Protein AF-0000000079880861 (afdb_homodimer)

Secondary structure (DSSP, 8-state):
----------------EEEEEEEEPPPEETTSTTTTS-HHHHHHHHHHHHHHHHT--GGG--EEEEE-SS--GGGTTHHHHHHHHTT--TTS-EEEEEBTBTHHHHHHHHHHHHHHTTS-SEEEEEEEE-STT---B--HHHHHHHHHHHHHHHT-HHHHHHTTTT--GGGGS-BPPPSS-TTT---HHHHHHHHHHHTT--HHHHHHHHHHHHHHHHHHHHTTTTTTTBPPBTTB---TT--TT--HHHHTTPPPSSSTTT----STTBPPPEEEEEEEEEEEHHHHHHTT---SEEEEEEEEEE--TTTTTT-HHHHHHHHHHHHTT--GGG-SEEEE--SBHHHHHHHHHHHH-HHHHHHHHS-SS---PPPGGGBSTT--HHHH---TTTHHHHHHHHHHHHHHHH--SEEEEEEEEGGGEEEEEEEEE---/----------------EEEEEEEEPPPEETTSTTTTS-HHHHHHHHHHHHHHHHT--GGG--EEEEE-SS--GGGTTHHHHHHHHTT--TTS-EEEEEBTBTHHHHHHHHHHHHHHTTS-SEEEEEEEE-STT---B--HHHHHHHHHHHHHHHT-HHHHHHTTTT--GGGGS-BPPPSS-TTT---HHHHHHHHHHHTT--HHHHHHHHHHHHHHHHHHHHTTTTTTTBPPBTTB---TT--TT--HHHHTTPPPSSSTTT----STTBPPPEEEEEEEEEEEHHHHHHTT---SEEEEEEEEEE--TTTTTT-HHHHHHHHHHHHTT--GGG-SEEEE--SBHHHHHHHHHHHH-HHHHHHHHS-SS---PPPGGGBSTT--HHHH---TTTHHHHHHHHHHHHHHHH--SEEEEEEEEGGGEEEEEEEEE---

pLDDT: mean 93.25, std 12.15, range [24.19, 98.94]

Structure (mmCIF, N/CA/C/O backbone):
data_AF-0000000079880861-model_v1
#
loop_
_entity.id
_entity.type
_entity.pdbx_description
1 polymer 'acetyl-CoA C-acyltransferase'
#
loop_
_atom_site.group_PDB
_atom_site.id
_atom_site.type_symbol
_atom_site.label_atom_id
_atom_site.label_alt_id
_atom_site.label_comp_id
_atom_site.label_asym_id
_atom_site.label_entity_id
_atom_site.label_seq_id
_atom_site.pdbx_PDB_ins_code
_atom_site.Cartn_x
_atom_site.Cartn_y
_atom_site.Cartn_z
_atom_site.occupancy
_atom_site.B_iso_or_equiv
_atom_site.auth_seq_id
_atom_site.auth_comp_id
_atom_site.auth_asym_id
_atom_site.auth_atom_id
_atom_site.pdbx_PDB_model_num
ATOM 1 N N . MET A 1 1 ? 62.625 2.168 9.656 1 24.59 1 MET A N 1
ATOM 2 C CA . MET A 1 1 ? 62 2.094 8.352 1 24.59 1 MET A CA 1
ATOM 3 C C . MET A 1 1 ? 60.562 1.593 8.477 1 24.59 1 MET A C 1
ATOM 5 O O . MET A 1 1 ? 60.344 0.403 8.703 1 24.59 1 MET A O 1
ATOM 9 N N . GLY A 1 2 ? 59.625 2.256 9.133 1 28.27 2 GLY A N 1
ATOM 10 C CA . GLY A 1 2 ? 58.375 1.829 9.688 1 28.27 2 GLY A CA 1
ATOM 11 C C . GLY A 1 2 ? 57.312 1.55 8.625 1 28.27 2 GLY A C 1
ATOM 12 O O . GLY A 1 2 ? 57.156 2.332 7.688 1 28.27 2 GLY A O 1
ATOM 13 N N . ALA A 1 3 ? 56.969 0.186 8.391 1 32.94 3 ALA A N 1
ATOM 14 C CA . ALA A 1 3 ? 56.031 -0.427 7.449 1 32.94 3 ALA A CA 1
ATOM 15 C C . ALA A 1 3 ? 54.688 0.295 7.465 1 32.94 3 ALA A C 1
ATOM 17 O O . ALA A 1 3 ? 54.062 0.446 8.523 1 32.94 3 ALA A O 1
ATOM 18 N N . ARG A 1 4 ? 54.5 1.265 6.559 1 29.28 4 ARG A N 1
ATOM 19 C CA . ARG A 1 4 ? 53.312 2.059 6.273 1 29.28 4 ARG A CA 1
ATOM 20 C C . ARG A 1 4 ? 52.094 1.167 6.09 1 29.28 4 ARG A C 1
ATOM 22 O O . ARG A 1 4 ? 52.062 0.335 5.18 1 29.28 4 ARG A O 1
ATOM 29 N N . SER A 1 5 ? 51.406 0.645 7.184 1 29.56 5 SER A N 1
ATOM 30 C CA . SER A 1 5 ? 50.188 -0.16 7.133 1 29.56 5 SER A CA 1
ATOM 31 C C . SER A 1 5 ? 49.125 0.501 6.266 1 29.56 5 SER A C 1
ATOM 33 O O . SER A 1 5 ? 48.719 1.627 6.539 1 29.56 5 SER A O 1
ATOM 35 N N . SER A 1 6 ? 49.281 0.348 4.93 1 29.08 6 SER A N 1
ATOM 36 C CA . SER A 1 6 ? 48.312 0.845 3.961 1 29.08 6 SER A CA 1
ATOM 37 C C . SER A 1 6 ? 46.875 0.417 4.328 1 29.08 6 SER A C 1
ATOM 39 O O . SER A 1 6 ? 46.625 -0.772 4.504 1 29.08 6 SER A O 1
ATOM 41 N N . ARG A 1 7 ? 46.156 1.151 5.098 1 29.59 7 ARG A N 1
ATOM 42 C CA . ARG A 1 7 ? 44.75 0.96 5.344 1 29.59 7 ARG A CA 1
ATOM 43 C C . ARG A 1 7 ? 44 0.712 4.039 1 29.59 7 ARG A C 1
ATOM 45 O O . ARG A 1 7 ? 43.938 1.581 3.166 1 29.59 7 ARG A O 1
ATOM 52 N N . ALA A 1 8 ? 44.031 -0.573 3.6 1 26.67 8 ALA A N 1
ATOM 53 C CA . ALA A 1 8 ? 43.25 -1.045 2.463 1 26.67 8 ALA A CA 1
ATOM 54 C C . ALA A 1 8 ? 41.844 -0.431 2.471 1 26.67 8 ALA A C 1
ATOM 56 O O . ALA A 1 8 ? 41.156 -0.472 3.488 1 26.67 8 ALA A O 1
ATOM 57 N N . LEU A 1 9 ? 41.562 0.526 1.758 1 27.88 9 LEU A N 1
ATOM 58 C CA . LEU A 1 9 ? 40.25 1.099 1.4 1 27.88 9 LEU A CA 1
ATOM 59 C C . LEU A 1 9 ? 39.219 0.007 1.236 1 27.88 9 LEU A C 1
ATOM 61 O O . LEU A 1 9 ? 39.312 -0.818 0.324 1 27.88 9 LEU A O 1
ATOM 65 N N . SER A 1 10 ? 38.688 -0.607 2.283 1 30.38 10 SER A N 1
ATOM 66 C CA . SER A 1 10 ? 37.656 -1.646 2.244 1 30.38 10 SER A CA 1
ATOM 67 C C . SER A 1 10 ? 36.562 -1.315 1.224 1 30.38 10 SER A C 1
ATOM 69 O O . SER A 1 10 ? 35.969 -0.248 1.287 1 30.38 10 SER A O 1
ATOM 71 N N . THR A 1 11 ? 36.688 -1.454 0.001 1 36.12 11 THR A N 1
ATOM 72 C CA . THR A 1 11 ? 35.656 -1.383 -1.014 1 36.12 11 THR A CA 1
ATOM 73 C C . THR A 1 11 ? 34.344 -1.933 -0.473 1 36.12 11 THR A C 1
ATOM 75 O O . THR A 1 11 ? 34.25 -3.115 -0.136 1 36.12 11 THR A O 1
ATOM 78 N N . ALA A 1 12 ? 33.656 -1.233 0.373 1 40.25 12 ALA A N 1
ATOM 79 C CA . ALA A 1 12 ? 32.375 -1.597 0.988 1 40.25 12 ALA A CA 1
ATOM 80 C C . ALA A 1 12 ? 31.562 -2.508 0.071 1 40.25 12 ALA A C 1
ATOM 82 O O . ALA A 1 12 ? 31.234 -2.131 -1.058 1 40.25 12 ALA A O 1
ATOM 83 N N . ALA A 1 13 ? 31.641 -3.877 0.119 1 49.25 13 ALA A N 1
ATOM 84 C CA . ALA A 1 13 ? 30.891 -4.902 -0.593 1 49.25 13 ALA A CA 1
ATOM 85 C C . ALA A 1 13 ? 29.438 -4.488 -0.774 1 49.25 13 ALA A C 1
ATOM 87 O O . ALA A 1 13 ? 28.844 -3.885 0.122 1 49.25 13 ALA A O 1
ATOM 88 N N . ALA A 1 14 ? 28.812 -4.5 -2.037 1 68.62 14 ALA A N 1
ATOM 89 C CA . ALA A 1 14 ? 27.453 -4.105 -2.426 1 68.62 14 ALA A CA 1
ATOM 90 C C . ALA A 1 14 ? 26.422 -4.758 -1.522 1 68.62 14 ALA A C 1
ATOM 92 O O . ALA A 1 14 ? 26.469 -5.961 -1.262 1 68.62 14 ALA A O 1
ATOM 93 N N . LYS A 1 15 ? 25.562 -3.945 -0.758 1 88.38 15 LYS A N 1
ATOM 94 C CA . LYS A 1 15 ? 24.484 -4.398 0.121 1 88.38 15 LYS A CA 1
ATOM 95 C C . LYS A 1 15 ? 23.547 -5.355 -0.608 1 88.38 15 LYS A C 1
ATOM 97 O O . LYS A 1 15 ? 23.203 -5.133 -1.773 1 88.38 15 LYS A O 1
ATOM 102 N N . ARG A 1 16 ? 23.344 -6.613 0.017 1 96.75 16 ARG A N 1
ATOM 103 C CA . ARG A 1 16 ? 22.422 -7.602 -0.525 1 96.75 16 ARG A CA 1
ATOM 104 C C . ARG A 1 16 ? 21.266 -7.855 0.436 1 96.75 16 ARG A C 1
ATOM 106 O O . ARG A 1 16 ? 21.453 -7.863 1.654 1 96.75 16 ARG A O 1
ATOM 113 N N . ALA A 1 17 ? 20.094 -7.996 -0.118 1 98.69 17 ALA A N 1
ATOM 114 C CA . ALA A 1 17 ? 18.938 -8.461 0.641 1 98.69 17 ALA A CA 1
ATOM 115 C C . ALA A 1 17 ? 18.766 -9.969 0.516 1 98.69 17 ALA A C 1
ATOM 117 O O . ALA A 1 17 ? 18.812 -10.516 -0.588 1 98.69 17 ALA A O 1
ATOM 118 N N . VAL A 1 18 ? 18.609 -10.672 1.623 1 98.88 18 VAL A N 1
ATOM 119 C CA . VAL A 1 18 ? 18.531 -12.125 1.615 1 98.88 18 VAL A CA 1
ATOM 120 C C . VAL A 1 18 ? 17.234 -12.586 2.26 1 98.88 18 VAL A C 1
ATOM 122 O O . VAL A 1 18 ? 16.672 -11.883 3.102 1 98.88 18 VAL A O 1
ATOM 125 N N . VAL A 1 19 ? 16.766 -13.695 1.8 1 98.94 19 VAL A N 1
ATOM 126 C CA . VAL A 1 19 ? 15.633 -14.375 2.42 1 98.94 19 VAL A CA 1
ATOM 127 C C . VAL A 1 19 ? 16.125 -15.297 3.527 1 98.94 19 VAL A C 1
ATOM 129 O O . VAL A 1 19 ? 16.891 -16.234 3.268 1 98.94 19 VAL A O 1
ATOM 132 N N . VAL A 1 20 ? 15.695 -15.008 4.691 1 98.81 20 VAL A N 1
ATOM 133 C CA . VAL A 1 20 ? 16.094 -15.836 5.824 1 98.81 20 VAL A CA 1
ATOM 134 C C . VAL A 1 20 ? 15.18 -17.047 5.93 1 98.81 20 VAL A C 1
ATOM 136 O O . VAL A 1 20 ? 15.641 -18.188 6.082 1 98.81 20 VAL A O 1
ATOM 139 N N . ASP A 1 21 ? 13.891 -16.781 5.891 1 98.81 21 ASP A N 1
ATOM 140 C CA . ASP A 1 21 ? 12.898 -17.844 5.949 1 98.81 21 ASP A CA 1
ATOM 141 C C . ASP A 1 21 ? 11.508 -17.344 5.578 1 98.81 21 ASP A C 1
ATOM 143 O O . ASP A 1 21 ? 11.328 -16.141 5.344 1 98.81 21 ASP A O 1
ATOM 147 N N . GLY A 1 22 ? 10.562 -18.281 5.418 1 98.81 22 GLY A N 1
ATOM 148 C CA . GLY A 1 22 ? 9.18 -17.938 5.105 1 98.81 22 GLY A CA 1
ATOM 149 C C . GLY A 1 22 ? 8.195 -19.047 5.477 1 98.81 22 GLY A C 1
ATOM 150 O O . GLY A 1 22 ? 8.578 -20.203 5.598 1 98.81 22 GLY A O 1
ATOM 151 N N . VAL A 1 23 ? 6.941 -18.609 5.66 1 98.88 23 VAL A N 1
ATOM 152 C CA . VAL A 1 23 ? 5.883 -19.547 5.992 1 98.88 23 VAL A CA 1
ATOM 153 C C . VAL A 1 23 ? 4.582 -19.125 5.312 1 98.88 23 VAL A C 1
ATOM 155 O O . VAL A 1 23 ? 4.484 -18.031 4.773 1 98.88 23 VAL A O 1
ATOM 158 N N . ARG A 1 24 ? 3.646 -20.031 5.363 1 98.88 24 ARG A N 1
ATOM 159 C CA . ARG A 1 24 ? 2.268 -19.703 5.008 1 98.88 24 ARG A CA 1
ATOM 160 C C . ARG A 1 24 ? 1.283 -20.578 5.777 1 98.88 24 ARG A C 1
ATOM 162 O O . ARG A 1 24 ? 1.645 -21.641 6.266 1 98.88 24 ARG A O 1
ATOM 169 N N . LEU A 1 25 ? 0.101 -20.078 5.961 1 98.88 25 LEU A N 1
ATOM 170 C CA . LEU A 1 25 ? -1.016 -20.938 6.34 1 98.88 25 LEU A CA 1
ATOM 171 C C . LEU A 1 25 ? -1.421 -21.844 5.184 1 98.88 25 LEU A C 1
ATOM 173 O O . LEU A 1 25 ? -1.164 -21.531 4.02 1 98.88 25 LEU A O 1
ATOM 177 N N . PRO A 1 26 ? -2.027 -23.031 5.551 1 98.69 26 PRO A N 1
ATOM 178 C CA . PRO A 1 26 ? -2.557 -23.797 4.422 1 98.69 26 PRO A CA 1
ATOM 179 C C . PRO A 1 26 ? -3.564 -23.016 3.592 1 98.69 26 PRO A C 1
ATOM 181 O O . PRO A 1 26 ? -4.504 -22.438 4.145 1 98.69 26 PRO A O 1
ATOM 184 N N . PHE A 1 27 ? -3.24 -22.922 2.328 1 98.75 27 PHE A N 1
ATOM 185 C CA . PHE A 1 27 ? -4.238 -22.281 1.478 1 98.75 27 PHE A CA 1
ATOM 186 C C . PHE A 1 27 ? -5.492 -23.141 1.375 1 98.75 27 PHE A C 1
ATOM 188 O O . PHE A 1 27 ? -5.402 -24.375 1.314 1 98.75 27 PHE A O 1
ATOM 195 N N . ALA A 1 28 ? -6.645 -22.5 1.394 1 98.5 28 ALA A N 1
ATOM 196 C CA . ALA A 1 28 ? -7.895 -23.25 1.43 1 98.5 28 ALA A CA 1
ATOM 197 C C . ALA A 1 28 ? -8.961 -22.578 0.568 1 98.5 28 ALA A C 1
ATOM 199 O O . ALA A 1 28 ? -8.984 -21.359 0.438 1 98.5 28 ALA A O 1
ATOM 200 N N . LYS A 1 29 ? -9.852 -23.438 0.052 1 97.5 29 LYS A N 1
ATOM 201 C CA . LYS A 1 29 ? -11.008 -22.922 -0.678 1 97.5 29 LYS A CA 1
ATOM 202 C C . LYS A 1 29 ? -11.836 -21.984 0.194 1 97.5 29 LYS A C 1
ATOM 204 O O . LYS A 1 29 ? -12 -22.219 1.393 1 97.5 29 LYS A O 1
ATOM 209 N N . SER A 1 30 ? -12.352 -20.938 -0.434 1 95.75 30 SER A N 1
ATOM 210 C CA . SER A 1 30 ? -13.203 -20 0.285 1 95.75 30 SER A CA 1
ATOM 211 C C . SER A 1 30 ? -14.391 -20.688 0.931 1 95.75 30 SER A C 1
ATOM 213 O O . SER A 1 30 ? -14.961 -21.625 0.352 1 95.75 30 SER A O 1
ATOM 215 N N . GLY A 1 31 ? -14.758 -20.234 2.123 1 93.75 31 GLY A N 1
ATOM 216 C CA . GLY A 1 31 ? -15.945 -20.734 2.807 1 93.75 31 GLY A CA 1
ATOM 217 C C . GLY A 1 31 ? -15.711 -22.047 3.533 1 93.75 31 GLY A C 1
ATOM 218 O O . GLY A 1 31 ? -16.656 -22.688 3.986 1 93.75 31 GLY A O 1
ATOM 219 N N . THR A 1 32 ? -14.477 -22.5 3.664 1 95.19 32 THR A N 1
ATOM 220 C CA . THR A 1 32 ? -14.203 -23.781 4.305 1 95.19 32 THR A CA 1
ATOM 221 C C . THR A 1 32 ? -13.445 -23.578 5.613 1 95.19 32 THR A C 1
ATOM 223 O O . THR A 1 32 ? -14.031 -23.156 6.613 1 95.19 32 THR A O 1
ATOM 226 N N . VAL A 1 33 ? -12.125 -23.641 5.574 1 95.69 33 VAL A N 1
ATOM 227 C CA . VAL A 1 33 ? -11.297 -23.719 6.77 1 95.69 33 VAL A CA 1
ATOM 228 C C . VAL A 1 33 ? -11.289 -22.375 7.492 1 95.69 33 VAL A C 1
ATOM 230 O O . VAL A 1 33 ? -11.258 -22.328 8.727 1 95.69 33 VAL A O 1
ATOM 233 N N . TYR A 1 34 ? -11.375 -21.281 6.773 1 96.5 34 TYR A N 1
ATOM 234 C CA . TYR A 1 34 ? -11.195 -19.953 7.34 1 96.5 34 TYR A CA 1
ATOM 235 C C . TYR A 1 34 ? -12.508 -19.172 7.359 1 96.5 34 TYR A C 1
ATOM 237 O O . TYR A 1 34 ? -12.516 -17.938 7.445 1 96.5 34 TYR A O 1
ATOM 245 N N . LYS A 1 35 ? -13.633 -19.828 7.285 1 92.38 35 LYS A N 1
ATOM 246 C CA . LYS A 1 35 ? -14.945 -19.203 7.137 1 92.38 35 LYS A CA 1
ATOM 247 C C . LYS A 1 35 ? -15.289 -18.359 8.352 1 92.38 35 LYS A C 1
ATOM 249 O O . LYS A 1 35 ? -16.078 -17.422 8.258 1 92.38 35 LYS A O 1
ATOM 254 N N . ASP A 1 36 ? -14.625 -18.609 9.516 1 91.44 36 ASP A N 1
ATOM 255 C CA . ASP A 1 36 ? -15.023 -17.953 10.766 1 91.44 36 ASP A CA 1
ATOM 256 C C . ASP A 1 36 ? -14.023 -16.875 11.164 1 91.44 36 ASP A C 1
ATOM 258 O O . ASP A 1 36 ? -14.125 -16.297 12.25 1 91.44 36 ASP A O 1
ATOM 262 N N . VAL A 1 37 ? -13.055 -16.641 10.391 1 93.75 37 VAL A N 1
ATOM 263 C CA . VAL A 1 37 ? -12.047 -15.641 10.742 1 93.75 37 VAL A CA 1
ATOM 264 C C . VAL A 1 37 ? -11.969 -14.578 9.641 1 93.75 37 VAL A C 1
ATOM 266 O O . VAL A 1 37 ? -12.562 -14.734 8.57 1 93.75 37 VAL A O 1
ATOM 269 N N . ILE A 1 38 ? -11.297 -13.477 9.961 1 93.56 38 ILE A N 1
ATOM 270 C CA . ILE A 1 38 ? -11.125 -12.391 9 1 93.56 38 ILE A CA 1
ATOM 271 C C . ILE A 1 38 ? -9.664 -12.32 8.57 1 93.56 38 ILE A C 1
ATOM 273 O O . ILE A 1 38 ? -8.812 -13.023 9.109 1 93.56 38 ILE A O 1
ATOM 277 N N . ALA A 1 39 ? -9.367 -11.547 7.586 1 96.88 39 ALA A N 1
ATOM 278 C CA . ALA A 1 39 ? -8.023 -11.438 7.02 1 96.88 39 ALA A CA 1
ATOM 279 C C . ALA A 1 39 ? -7.004 -11.078 8.094 1 96.88 39 ALA A C 1
ATOM 281 O O . ALA A 1 39 ? -5.879 -11.586 8.086 1 96.88 39 ALA A O 1
ATOM 282 N N . TYR A 1 40 ? -7.379 -10.227 9.086 1 96.81 40 TYR A N 1
ATOM 283 C CA . TYR A 1 40 ? -6.504 -9.82 10.18 1 96.81 40 TYR A CA 1
ATOM 284 C C . TYR A 1 40 ? -5.988 -11.039 10.945 1 96.81 40 TYR A C 1
ATOM 286 O O . TYR A 1 40 ? -4.793 -11.133 11.234 1 96.81 40 TYR A O 1
ATOM 294 N N . ASP A 1 41 ? -6.824 -11.945 11.227 1 97.75 41 ASP A N 1
ATOM 295 C CA . ASP A 1 41 ? -6.469 -13.125 12.008 1 97.75 41 ASP A CA 1
ATOM 296 C C . ASP A 1 41 ? -5.441 -13.984 11.273 1 97.75 41 ASP A C 1
ATOM 298 O O . ASP A 1 41 ? -4.473 -14.453 11.875 1 97.75 41 ASP A O 1
ATOM 302 N N . MET A 1 42 ? -5.688 -14.164 10.031 1 98.56 42 MET A N 1
ATOM 303 C CA . MET A 1 42 ? -4.793 -15.008 9.234 1 98.56 42 MET A CA 1
ATOM 304 C C . MET A 1 42 ? -3.42 -14.352 9.094 1 98.56 42 MET A C 1
ATOM 306 O O . MET A 1 42 ? -2.395 -15.023 9.203 1 98.56 42 MET A O 1
ATOM 310 N N . MET A 1 43 ? -3.416 -13.008 8.82 1 98.75 43 MET A N 1
ATOM 311 C CA . MET A 1 43 ? -2.143 -12.305 8.672 1 98.75 43 MET A CA 1
ATOM 312 C C . MET A 1 43 ? -1.351 -12.336 9.977 1 98.75 43 MET A C 1
ATOM 314 O O . MET A 1 43 ? -0.134 -12.531 9.961 1 98.75 43 MET A O 1
ATOM 318 N N . ARG A 1 44 ? -2.037 -12.109 11.102 1 98.69 44 ARG A N 1
ATOM 319 C CA . ARG A 1 44 ? -1.437 -12.195 12.43 1 98.69 44 ARG A CA 1
ATOM 320 C C . ARG A 1 44 ? -0.792 -13.555 12.656 1 98.69 44 ARG A C 1
ATOM 322 O O . ARG A 1 44 ? 0.347 -13.641 13.117 1 98.69 44 ARG A O 1
ATOM 329 N N . ASP A 1 45 ? -1.504 -14.602 12.305 1 98.75 45 ASP A N 1
ATOM 330 C CA . ASP A 1 45 ? -1.029 -15.961 12.555 1 98.75 45 ASP A CA 1
ATOM 331 C C . ASP A 1 45 ? 0.192 -16.281 11.695 1 98.75 45 ASP A C 1
ATOM 333 O O . ASP A 1 45 ? 1.112 -16.969 12.141 1 98.75 45 ASP A O 1
ATOM 337 N N . ALA A 1 46 ? 0.208 -15.828 10.453 1 98.94 46 ALA A N 1
ATOM 338 C CA . ALA A 1 46 ? 1.372 -16.031 9.594 1 98.94 46 ALA A CA 1
ATOM 339 C C . ALA A 1 46 ? 2.6 -15.32 10.164 1 98.94 46 ALA A C 1
ATOM 341 O O . ALA A 1 46 ? 3.688 -15.898 10.211 1 98.94 46 ALA A O 1
ATOM 342 N N . PHE A 1 47 ? 2.449 -14.016 10.578 1 98.94 47 PHE A N 1
ATOM 343 C CA . PHE A 1 47 ? 3.551 -13.273 11.188 1 98.94 47 PHE A CA 1
ATOM 344 C C . PHE A 1 47 ? 4.055 -13.984 12.438 1 98.94 47 PHE A C 1
ATOM 346 O O . PHE A 1 47 ? 5.262 -14.195 12.594 1 98.94 47 PHE A O 1
ATOM 353 N N . LYS A 1 48 ? 3.115 -14.375 13.281 1 98.75 48 LYS A N 1
ATOM 354 C CA . LYS A 1 48 ? 3.469 -15.039 14.531 1 98.75 48 LYS A CA 1
ATOM 355 C C . LYS A 1 48 ? 4.191 -16.359 14.266 1 98.75 48 LYS A C 1
ATOM 357 O O . LYS A 1 48 ? 5.176 -16.672 14.938 1 98.75 48 LYS A O 1
ATOM 362 N N . GLY A 1 49 ? 3.623 -17.125 13.344 1 98.75 49 GLY A N 1
ATOM 363 C CA . GLY A 1 49 ? 4.242 -18.391 12.992 1 98.75 49 GLY A CA 1
ATOM 364 C C . GLY A 1 49 ? 5.676 -18.25 12.516 1 98.75 49 GLY A C 1
ATOM 365 O O . GLY A 1 49 ? 6.539 -19.047 12.883 1 98.75 49 GLY A O 1
ATOM 366 N N . LEU A 1 50 ? 5.934 -17.25 11.703 1 98.88 50 LEU A N 1
ATOM 367 C CA . LEU A 1 50 ? 7.281 -17.047 11.18 1 98.88 50 LEU A CA 1
ATOM 368 C C . LEU A 1 50 ? 8.234 -16.609 12.281 1 98.88 50 LEU A C 1
ATOM 370 O O . LEU A 1 50 ? 9.383 -17.047 12.328 1 98.88 50 LEU A O 1
ATOM 374 N N . ILE A 1 51 ? 7.816 -15.688 13.133 1 98.81 51 ILE A N 1
ATOM 375 C CA . ILE A 1 51 ? 8.617 -15.227 14.258 1 98.81 51 ILE A CA 1
ATOM 376 C C . ILE A 1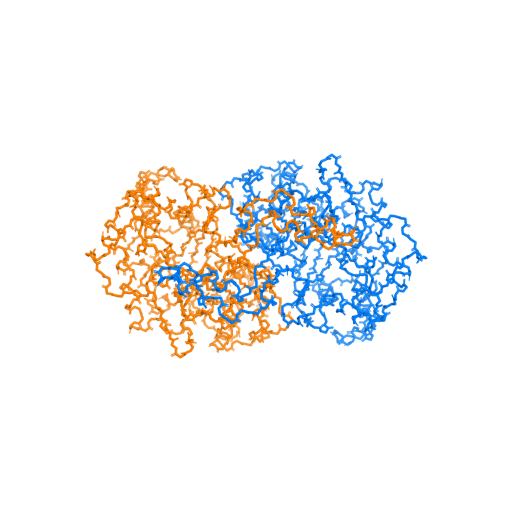 51 ? 9.008 -16.422 15.141 1 98.81 51 ILE A C 1
ATOM 378 O O . ILE A 1 51 ? 10.172 -16.562 15.523 1 98.81 51 ILE A O 1
ATOM 382 N N . ASN A 1 52 ? 8.039 -17.266 15.391 1 98.56 52 ASN A N 1
ATOM 383 C CA . ASN A 1 52 ? 8.305 -18.453 16.203 1 98.56 52 ASN A CA 1
ATOM 384 C C . ASN A 1 52 ? 9.281 -19.406 15.516 1 98.56 52 ASN A C 1
ATOM 386 O O . ASN A 1 52 ? 10.219 -19.891 16.141 1 98.56 52 ASN A O 1
ATOM 390 N N . LYS A 1 53 ? 9.086 -19.641 14.266 1 98.56 53 LYS A N 1
ATOM 391 C CA . LYS A 1 53 ? 9.93 -20.578 13.531 1 98.56 53 LYS A CA 1
ATOM 392 C C . LYS A 1 53 ? 11.383 -20.094 13.508 1 98.56 53 LYS A C 1
ATOM 394 O O . LYS A 1 53 ? 12.305 -20.906 13.68 1 98.56 53 LYS A O 1
ATOM 399 N N . THR A 1 54 ? 11.562 -18.828 13.281 1 98.56 54 THR A N 1
ATOM 400 C CA . THR A 1 54 ? 12.898 -18.281 13.094 1 98.56 54 THR A CA 1
ATOM 401 C C . THR A 1 54 ? 13.531 -17.922 14.43 1 98.56 54 THR A C 1
ATOM 403 O O . THR A 1 54 ? 14.734 -17.656 14.508 1 98.56 54 THR A O 1
ATOM 406 N N . ALA A 1 55 ? 12.758 -17.797 15.422 1 98.38 55 ALA A N 1
ATOM 407 C CA . ALA A 1 55 ? 13.195 -17.391 16.75 1 98.38 55 ALA A CA 1
ATOM 408 C C . ALA A 1 55 ? 13.812 -15.992 16.734 1 98.38 55 ALA A C 1
ATOM 410 O O . ALA A 1 55 ? 14.711 -15.695 17.531 1 98.38 55 ALA A O 1
ATOM 411 N N . ILE A 1 56 ? 13.469 -15.266 15.812 1 98.62 56 ILE A N 1
ATOM 412 C CA . ILE A 1 56 ? 13.953 -13.891 15.766 1 98.62 56 ILE A CA 1
ATOM 413 C C . ILE A 1 56 ? 13.406 -13.109 16.969 1 98.62 56 ILE A C 1
ATOM 415 O O . ILE A 1 56 ? 12.266 -13.328 17.375 1 98.62 56 ILE A O 1
ATOM 419 N N . ASP A 1 57 ? 14.219 -12.242 17.531 1 98.31 57 ASP A N 1
ATOM 420 C CA . ASP A 1 57 ? 13.711 -11.281 18.516 1 98.31 57 ASP A CA 1
ATOM 421 C C . ASP A 1 57 ? 12.828 -10.234 17.844 1 98.31 57 ASP A C 1
ATOM 423 O O . ASP A 1 57 ? 13.312 -9.398 17.078 1 98.31 57 ASP A O 1
ATOM 427 N N . PRO A 1 58 ? 11.531 -10.25 18.141 1 98.31 58 PRO A N 1
ATOM 428 C CA . PRO A 1 58 ? 10.641 -9.297 17.469 1 98.31 58 PRO A CA 1
ATOM 429 C C . PRO A 1 58 ? 11.102 -7.848 17.656 1 98.31 58 PRO A C 1
ATOM 431 O O . PRO A 1 58 ? 10.82 -7.004 16.797 1 98.31 58 PRO A O 1
ATOM 434 N N . LYS A 1 59 ? 11.82 -7.516 18.688 1 97.5 59 LYS A N 1
ATOM 435 C CA . LYS A 1 59 ? 12.305 -6.164 18.969 1 97.5 59 LYS A CA 1
ATOM 436 C C . LYS A 1 59 ? 13.344 -5.734 17.938 1 97.5 59 LYS A C 1
ATOM 438 O O . LYS A 1 59 ? 13.609 -4.543 17.766 1 97.5 59 LYS A O 1
ATOM 443 N N . SER A 1 60 ? 13.914 -6.727 17.281 1 98.31 60 SER A N 1
ATOM 444 C CA . SER A 1 60 ? 14.977 -6.426 16.328 1 98.31 60 SER A CA 1
ATOM 445 C C . SER A 1 60 ? 14.406 -6.105 14.953 1 98.31 60 SER A C 1
ATOM 447 O O . SER A 1 60 ? 15.109 -5.586 14.086 1 98.31 60 SER A O 1
ATOM 449 N N . ILE A 1 61 ? 13.148 -6.352 14.758 1 98.81 61 ILE A N 1
ATOM 450 C CA . ILE A 1 61 ? 12.523 -6.078 13.469 1 98.81 61 ILE A CA 1
ATOM 451 C C . ILE A 1 61 ? 12.438 -4.566 13.242 1 98.81 61 ILE A C 1
ATOM 453 O O . ILE A 1 61 ? 11.992 -3.826 14.125 1 98.81 61 ILE A O 1
ATOM 457 N N . ASP A 1 62 ? 12.875 -4.145 12.062 1 98.75 62 ASP A N 1
ATOM 458 C CA . ASP A 1 62 ? 12.914 -2.717 11.766 1 98.75 62 ASP A CA 1
ATOM 459 C C . ASP A 1 62 ? 11.609 -2.254 11.125 1 98.75 62 ASP A C 1
ATOM 461 O O . ASP A 1 62 ? 11.219 -1.091 11.258 1 98.75 62 ASP A O 1
ATOM 465 N N . TYR A 1 63 ? 11.016 -3.16 10.344 1 98.88 63 TYR A N 1
ATOM 466 C CA . TYR A 1 63 ? 9.867 -2.727 9.555 1 98.88 63 TYR A CA 1
ATOM 467 C C . TYR A 1 63 ? 9 -3.912 9.164 1 98.88 63 TYR A C 1
ATOM 469 O O . TYR A 1 63 ? 9.5 -5.023 8.977 1 98.88 63 TYR A O 1
ATOM 477 N N . VAL A 1 64 ? 7.668 -3.699 9.047 1 98.94 64 VAL A N 1
ATOM 478 C CA . VAL A 1 64 ? 6.73 -4.75 8.656 1 98.94 64 VAL A CA 1
ATOM 479 C C . VAL A 1 64 ? 5.91 -4.293 7.453 1 98.94 64 VAL A C 1
ATOM 481 O O . VAL A 1 64 ? 5.473 -3.141 7.395 1 98.94 64 VAL A O 1
ATOM 484 N N . LEU A 1 65 ? 5.75 -5.18 6.453 1 98.94 65 LEU A N 1
ATOM 485 C CA . LEU A 1 65 ? 4.906 -4.93 5.289 1 98.94 65 LEU A CA 1
ATOM 486 C C . LEU A 1 65 ? 3.949 -6.098 5.051 1 98.94 65 LEU A C 1
ATOM 488 O O . LEU A 1 65 ? 4.309 -7.254 5.273 1 98.94 65 LEU A O 1
ATOM 492 N N . ALA A 1 66 ? 2.768 -5.77 4.516 1 98.88 66 ALA A N 1
ATOM 493 C CA . ALA A 1 66 ? 1.836 -6.816 4.102 1 98.88 66 ALA A CA 1
ATOM 494 C C . ALA A 1 66 ? 1.026 -6.375 2.887 1 98.88 66 ALA A C 1
ATOM 496 O O . ALA A 1 66 ? 0.622 -5.215 2.789 1 98.88 66 ALA A O 1
ATOM 497 N N . GLY A 1 67 ? 0.82 -7.324 1.969 1 98.56 67 GLY A N 1
ATOM 498 C CA . GLY A 1 67 ? -0.03 -7.086 0.813 1 98.56 67 GLY A CA 1
ATOM 499 C C . GLY A 1 67 ? -1.448 -7.59 1.003 1 98.56 67 GLY A C 1
ATOM 500 O O . GLY A 1 67 ? -1.665 -8.633 1.62 1 98.56 67 GLY A O 1
ATOM 501 N N . THR A 1 68 ? -2.4 -6.852 0.509 1 97.5 68 THR A N 1
ATOM 502 C CA . THR A 1 68 ? -3.799 -7.266 0.463 1 97.5 68 THR A CA 1
ATOM 503 C C . THR A 1 68 ? -4.512 -6.629 -0.725 1 97.5 68 THR A C 1
ATOM 505 O O . THR A 1 68 ? -4.086 -5.582 -1.224 1 97.5 68 THR A O 1
ATOM 508 N N . VAL A 1 69 ? -5.547 -7.289 -1.266 1 95.88 69 VAL A N 1
ATOM 509 C CA . VAL A 1 69 ? -6.258 -6.793 -2.439 1 95.88 69 VAL A CA 1
ATOM 510 C C . VAL A 1 69 ? -7.695 -6.438 -2.064 1 95.88 69 VAL A C 1
ATOM 512 O O . VAL A 1 69 ? -8.141 -5.312 -2.287 1 95.88 69 VAL A O 1
ATOM 515 N N . ILE A 1 70 ? -8.406 -7.418 -1.518 1 93 70 ILE A N 1
ATOM 516 C CA . ILE A 1 70 ? -9.758 -7.152 -1.044 1 93 70 ILE A CA 1
ATOM 517 C C . ILE A 1 70 ? -9.703 -6.434 0.303 1 93 70 ILE A C 1
ATOM 519 O O . ILE A 1 70 ? -9.844 -7.062 1.354 1 93 70 ILE A O 1
ATOM 523 N N . GLN A 1 71 ? -9.602 -5.211 0.166 1 86.69 71 GLN A N 1
ATOM 524 C CA . GLN A 1 71 ? -9.312 -4.395 1.338 1 86.69 71 GLN A CA 1
ATOM 525 C C . GLN A 1 71 ? -10.555 -4.199 2.197 1 86.69 71 GLN A C 1
ATOM 527 O O . GLN A 1 71 ? -11.664 -4.07 1.673 1 86.69 71 GLN A O 1
ATOM 532 N N . GLU A 1 72 ? -10.344 -4.25 3.461 1 85.44 72 GLU A N 1
ATOM 533 C CA . GLU A 1 72 ? -11.352 -3.951 4.48 1 85.44 72 GLU A CA 1
ATOM 534 C C . GLU A 1 72 ? -11.055 -2.623 5.172 1 85.44 72 GLU A C 1
ATOM 536 O O . GLU A 1 72 ? -10 -2.461 5.793 1 85.44 72 GLU A O 1
ATOM 541 N N . VAL A 1 73 ? -11.984 -1.701 5.102 1 82.5 73 VAL A N 1
ATOM 542 C CA . VAL A 1 73 ? -11.758 -0.344 5.59 1 82.5 73 VAL A CA 1
ATOM 543 C C . VAL A 1 73 ? -11.586 -0.362 7.105 1 82.5 73 VAL A C 1
ATOM 545 O O . VAL A 1 73 ? -10.93 0.521 7.672 1 82.5 73 VAL A O 1
ATOM 548 N N . GLY A 1 74 ? -12.055 -1.358 7.816 1 85.25 74 GLY A N 1
ATOM 549 C CA . GLY A 1 74 ? -11.883 -1.481 9.258 1 85.25 74 GLY A CA 1
ATOM 550 C C . GLY A 1 74 ? -10.469 -1.825 9.664 1 85.25 74 GLY A C 1
ATOM 551 O O . GLY A 1 74 ? -10.078 -1.629 10.812 1 85.25 74 GLY A O 1
ATOM 552 N N . THR A 1 75 ? -9.758 -2.395 8.75 1 87.69 75 THR A N 1
ATOM 553 C CA . THR A 1 75 ? -8.344 -2.73 8.93 1 87.69 75 THR A CA 1
ATOM 554 C C . THR A 1 75 ? -7.516 -2.217 7.758 1 87.69 75 THR A C 1
ATOM 556 O O . THR A 1 75 ? -6.793 -2.986 7.117 1 87.69 75 THR A O 1
ATOM 559 N N . SER A 1 76 ? -7.566 -0.922 7.59 1 89.69 76 SER A N 1
ATOM 560 C CA . SER A 1 76 ? -6.969 -0.324 6.398 1 89.69 76 SER A CA 1
ATOM 561 C C . SER A 1 76 ? -5.473 -0.616 6.324 1 89.69 76 SER A C 1
ATOM 563 O O . SER A 1 76 ? -4.938 -0.857 5.242 1 89.69 76 SER A O 1
ATOM 565 N N . ASN A 1 77 ? -4.82 -0.547 7.473 1 96 77 ASN A N 1
ATOM 566 C CA . ASN A 1 77 ? -3.416 -0.941 7.551 1 96 77 ASN A CA 1
ATOM 567 C C . ASN A 1 77 ? -3.252 -2.305 8.219 1 96 77 ASN A C 1
ATOM 569 O O . ASN A 1 77 ? -2.775 -2.395 9.352 1 96 77 ASN A O 1
ATOM 573 N N . ILE A 1 78 ? -3.525 -3.332 7.492 1 97.06 78 ILE A N 1
ATOM 574 C CA . ILE A 1 78 ? -3.564 -4.68 8.047 1 97.06 78 ILE A CA 1
ATOM 575 C C . ILE A 1 78 ? -2.16 -5.105 8.469 1 97.06 78 ILE A C 1
ATOM 577 O O . ILE A 1 78 ? -1.999 -5.895 9.398 1 97.06 78 ILE A O 1
ATOM 581 N N . ALA A 1 79 ? -1.122 -4.594 7.812 1 98.62 79 ALA A N 1
ATOM 582 C CA . ALA A 1 79 ? 0.248 -4.895 8.227 1 98.62 79 ALA A CA 1
ATOM 583 C C . ALA A 1 79 ? 0.489 -4.477 9.672 1 98.62 79 ALA A C 1
ATOM 585 O O . ALA A 1 79 ? 1.02 -5.258 10.469 1 98.62 79 ALA A O 1
ATOM 586 N N . ARG A 1 80 ? 0.097 -3.26 10 1 97.94 80 ARG A N 1
ATOM 587 C CA . ARG A 1 80 ? 0.306 -2.719 11.336 1 97.94 80 ARG A CA 1
ATOM 588 C C . ARG A 1 80 ? -0.52 -3.479 12.367 1 97.94 80 ARG A C 1
ATOM 590 O O . ARG A 1 80 ? -0.007 -3.859 13.422 1 97.94 80 ARG A O 1
ATOM 597 N N . GLU A 1 81 ? -1.795 -3.711 12.047 1 96.56 81 GLU A N 1
ATOM 598 C CA . GLU A 1 81 ? -2.686 -4.379 12.992 1 96.56 81 GLU A CA 1
ATOM 599 C C . GLU A 1 81 ? -2.236 -5.812 13.25 1 96.56 81 GLU A C 1
ATOM 601 O O . GLU A 1 81 ? -2.242 -6.273 14.398 1 96.56 81 GLU A O 1
ATOM 606 N N . ALA A 1 82 ? -1.913 -6.496 12.156 1 98.19 82 ALA A N 1
ATOM 607 C CA . ALA A 1 82 ? -1.461 -7.879 12.305 1 98.19 82 ALA A CA 1
ATOM 608 C C . ALA A 1 82 ? -0.138 -7.949 13.062 1 98.19 82 ALA A C 1
ATOM 610 O O . ALA A 1 82 ? 0.091 -8.875 13.836 1 98.19 82 ALA A O 1
ATOM 611 N N . ALA A 1 83 ? 0.764 -7 12.805 1 98.5 83 ALA A N 1
ATOM 612 C CA . ALA A 1 83 ? 2.041 -6.957 13.508 1 98.5 83 ALA A CA 1
ATOM 613 C C . ALA A 1 83 ? 1.831 -6.812 15.016 1 98.5 83 ALA A C 1
ATOM 615 O O . ALA A 1 83 ? 2.443 -7.539 15.805 1 98.5 83 ALA A O 1
ATOM 616 N N . LEU A 1 84 ? 0.968 -5.867 15.398 1 97 84 LEU A N 1
ATOM 617 C CA . LEU A 1 84 ? 0.655 -5.676 16.812 1 97 84 LEU A CA 1
ATOM 618 C C . LEU A 1 84 ? 0.07 -6.945 17.422 1 97 84 LEU A C 1
ATOM 620 O O . LEU A 1 84 ? 0.473 -7.359 18.5 1 97 84 LEU A O 1
ATOM 624 N N . GLY A 1 85 ? -0.829 -7.547 16.688 1 97 85 GLY A N 1
ATOM 625 C CA . GLY A 1 85 ? -1.458 -8.773 17.156 1 97 85 GLY A CA 1
ATOM 626 C C . GLY A 1 85 ? -0.489 -9.93 17.281 1 97 85 GLY A C 1
ATOM 627 O O . GLY A 1 85 ? -0.702 -10.844 18.078 1 97 85 GLY A O 1
ATOM 628 N N . ALA A 1 86 ? 0.572 -9.891 16.469 1 98.19 86 ALA A N 1
ATOM 629 C CA . ALA A 1 86 ? 1.552 -10.969 16.438 1 98.19 86 ALA A CA 1
ATOM 630 C C . ALA A 1 86 ? 2.611 -10.781 17.516 1 98.19 86 ALA A C 1
ATOM 632 O O . ALA A 1 86 ? 3.537 -11.586 17.641 1 98.19 86 ALA A O 1
ATOM 633 N N . GLY A 1 87 ? 2.543 -9.695 18.234 1 96.81 87 GLY A N 1
ATOM 634 C CA . GLY A 1 87 ? 3.469 -9.461 19.344 1 96.81 87 GLY A CA 1
ATOM 635 C C . GLY A 1 87 ? 4.684 -8.656 18.938 1 96.81 87 GLY A C 1
ATOM 636 O O . GLY A 1 87 ? 5.652 -8.555 19.688 1 96.81 87 GLY A O 1
ATOM 637 N N . ILE A 1 88 ? 4.699 -8.133 17.812 1 98.31 88 ILE A N 1
ATOM 638 C CA . ILE A 1 88 ? 5.773 -7.227 17.406 1 98.31 88 ILE A CA 1
ATOM 639 C C . ILE A 1 88 ? 5.668 -5.918 18.188 1 98.31 88 ILE A C 1
ATOM 641 O O . ILE A 1 88 ? 4.578 -5.355 18.328 1 98.31 88 ILE A O 1
ATOM 645 N N . PRO A 1 89 ? 6.789 -5.438 18.656 1 97.88 89 PRO A N 1
ATOM 646 C CA . PRO A 1 89 ? 6.742 -4.25 19.516 1 97.88 89 PRO A CA 1
ATOM 647 C C . PRO A 1 89 ? 6.086 -3.051 18.828 1 97.88 89 PRO A C 1
ATOM 649 O O . PRO A 1 89 ? 6.227 -2.879 17.609 1 97.88 89 PRO A O 1
ATOM 652 N N . LYS A 1 90 ? 5.492 -2.219 19.625 1 96.56 90 LYS A N 1
ATOM 653 C CA . LYS A 1 90 ? 4.707 -1.076 19.172 1 96.56 90 LYS A CA 1
ATOM 654 C C . LYS A 1 90 ? 5.59 -0.043 18.484 1 96.56 90 LYS A C 1
ATOM 656 O O . LYS A 1 90 ? 5.098 0.782 17.703 1 96.56 90 LYS A O 1
ATOM 661 N N . HIS A 1 91 ? 6.863 -0.034 18.703 1 96.69 91 HIS A N 1
ATOM 662 C CA . HIS A 1 91 ? 7.746 0.971 18.125 1 96.69 91 HIS A CA 1
ATOM 663 C C . HIS A 1 91 ? 8.117 0.619 16.688 1 96.69 91 HIS A C 1
ATOM 665 O O . HIS A 1 91 ? 8.688 1.442 15.977 1 96.69 91 HIS A O 1
ATOM 671 N N . VAL A 1 92 ? 7.801 -0.641 16.203 1 98.25 92 VAL A N 1
ATOM 672 C CA . VAL A 1 92 ? 8.133 -1.076 14.852 1 98.25 92 VAL A CA 1
ATOM 673 C C . VAL A 1 92 ? 7.074 -0.571 13.875 1 98.25 92 VAL A C 1
ATOM 675 O O . VAL A 1 92 ? 5.891 -0.89 14.008 1 98.25 92 VAL A O 1
ATOM 678 N N . PRO A 1 93 ? 7.461 0.247 12.914 1 98.5 93 PRO A N 1
ATOM 679 C CA . PRO A 1 93 ? 6.488 0.749 11.938 1 98.5 93 PRO A CA 1
ATOM 680 C C . PRO A 1 93 ? 6.082 -0.307 10.914 1 98.5 93 PRO A C 1
ATOM 682 O O . PRO A 1 93 ? 6.762 -1.326 10.766 1 98.5 93 PRO A O 1
ATOM 685 N N . ALA A 1 94 ? 4.93 -0.046 10.227 1 98.75 94 ALA A N 1
ATOM 686 C CA . ALA A 1 94 ? 4.371 -0.991 9.258 1 98.75 94 ALA A CA 1
ATOM 687 C C . ALA A 1 94 ? 3.453 -0.284 8.266 1 98.75 94 ALA A C 1
ATOM 689 O O . ALA A 1 94 ? 2.852 0.742 8.594 1 98.75 94 ALA A O 1
ATOM 690 N N . HIS A 1 95 ? 3.402 -0.778 7.047 1 98.75 95 HIS A N 1
ATOM 691 C CA . HIS A 1 95 ? 2.389 -0.282 6.125 1 98.75 95 HIS A CA 1
ATOM 692 C C . HIS A 1 95 ? 1.909 -1.386 5.188 1 98.75 95 HIS A C 1
ATOM 694 O O . HIS A 1 95 ? 2.574 -2.414 5.043 1 98.75 95 HIS A O 1
ATOM 700 N N . THR A 1 96 ? 0.734 -1.179 4.625 1 98.62 96 THR A N 1
ATOM 701 C CA . THR A 1 96 ? 0.101 -2.113 3.703 1 98.62 96 THR A CA 1
ATOM 702 C C . THR A 1 96 ? 0.291 -1.661 2.258 1 98.62 96 THR A C 1
ATOM 704 O O . THR A 1 96 ? 0.283 -0.462 1.973 1 98.62 96 THR A O 1
ATOM 707 N N . VAL A 1 97 ? 0.502 -2.631 1.338 1 98.69 97 VAL A N 1
ATOM 708 C CA . VAL A 1 97 ? 0.616 -2.348 -0.089 1 98.69 97 VAL A CA 1
ATOM 709 C C . VAL A 1 97 ? -0.437 -3.141 -0.859 1 98.69 97 VAL A C 1
ATOM 711 O O . VAL A 1 97 ? -0.86 -4.215 -0.421 1 98.69 97 VAL A O 1
ATOM 714 N N . THR A 1 98 ? -0.847 -2.582 -1.985 1 98.25 98 THR A N 1
ATOM 715 C CA . THR A 1 98 ? -1.802 -3.246 -2.865 1 98.25 98 THR A CA 1
ATOM 716 C C . THR A 1 98 ? -1.359 -3.139 -4.324 1 98.25 98 THR A C 1
ATOM 718 O O . THR A 1 98 ? -1.173 -2.037 -4.84 1 98.25 98 THR A O 1
ATOM 721 N N . GLN A 1 99 ? -1.21 -4.293 -4.91 1 98.31 99 GLN A N 1
ATOM 722 C CA . GLN A 1 99 ? -0.911 -4.398 -6.332 1 98.31 99 GLN A CA 1
ATOM 723 C C . GLN A 1 99 ? -1.516 -5.668 -6.926 1 98.31 99 GLN A C 1
ATOM 725 O O . GLN A 1 99 ? -0.812 -6.461 -7.555 1 98.31 99 GLN A O 1
ATOM 730 N N . ALA A 1 100 ? -2.787 -5.828 -6.66 1 95.75 100 ALA A N 1
ATOM 731 C CA . ALA A 1 100 ? -3.545 -6.992 -7.105 1 95.75 100 ALA A CA 1
ATOM 732 C C . ALA A 1 100 ? -2.84 -8.289 -6.715 1 95.75 100 ALA A C 1
ATOM 734 O O . ALA A 1 100 ? -2.457 -8.469 -5.559 1 95.75 100 ALA A O 1
ATOM 735 N N . CYS A 1 101 ? -2.654 -9.242 -7.68 1 97.06 101 CYS A N 1
ATOM 736 C CA . CYS A 1 101 ? -2.191 -10.594 -7.402 1 97.06 101 CYS A CA 1
ATOM 737 C C . CYS A 1 101 ? -0.745 -10.586 -6.922 1 97.06 101 CYS A C 1
ATOM 739 O O . CYS A 1 101 ? -0.273 -11.57 -6.348 1 97.06 101 CYS A O 1
ATOM 741 N N . ILE A 1 102 ? -0.035 -9.516 -7.133 1 98.69 102 ILE A N 1
ATOM 742 C CA . ILE A 1 102 ? 1.391 -9.516 -6.824 1 98.69 102 ILE A CA 1
ATOM 743 C C . ILE A 1 102 ? 1.655 -8.617 -5.613 1 98.69 102 ILE A C 1
ATOM 745 O O . ILE A 1 102 ? 2.746 -8.062 -5.473 1 98.69 102 ILE A O 1
ATOM 749 N N . SER A 1 103 ? 0.703 -8.469 -4.715 1 98.75 103 SER A N 1
ATOM 750 C CA . SER A 1 103 ? 0.775 -7.547 -3.586 1 98.75 103 SER A CA 1
ATOM 751 C C . SER A 1 103 ? 1.868 -7.961 -2.605 1 98.75 103 SER A C 1
ATOM 753 O O . SER A 1 103 ? 2.613 -7.113 -2.107 1 98.75 103 SER A O 1
ATOM 755 N N . SER A 1 104 ? 1.983 -9.203 -2.252 1 98.81 104 SER A N 1
ATOM 756 C CA . SER A 1 104 ? 3.023 -9.578 -1.3 1 98.81 104 SER A CA 1
ATOM 757 C C . SER A 1 104 ? 4.395 -9.625 -1.968 1 98.81 104 SER A C 1
ATOM 759 O O . SER A 1 104 ? 5.422 -9.5 -1.298 1 98.81 104 SER A O 1
ATOM 761 N N . SER A 1 105 ? 4.453 -9.867 -3.355 1 98.88 105 SER A N 1
ATOM 762 C CA . SER A 1 105 ? 5.711 -9.633 -4.051 1 98.88 105 SER A CA 1
ATOM 763 C C . SER A 1 105 ? 6.184 -8.188 -3.873 1 98.88 105 SER A C 1
ATOM 765 O O . SER A 1 105 ? 7.363 -7.945 -3.619 1 98.88 105 SER A O 1
ATOM 767 N N . GLN A 1 106 ? 5.234 -7.312 -4.008 1 98.88 106 GLN A N 1
ATOM 768 C CA . GLN A 1 106 ? 5.535 -5.902 -3.809 1 98.88 106 GLN A CA 1
ATOM 769 C C . GLN A 1 106 ? 6 -5.633 -2.381 1 98.88 106 GLN A C 1
ATOM 771 O O . GLN A 1 106 ? 6.895 -4.812 -2.158 1 98.88 106 GLN A O 1
ATOM 776 N N . ALA A 1 107 ? 5.367 -6.258 -1.395 1 98.94 107 ALA A N 1
ATOM 777 C CA . ALA A 1 107 ? 5.773 -6.102 0.001 1 98.94 107 ALA A CA 1
ATOM 778 C C . ALA A 1 107 ? 7.223 -6.523 0.203 1 98.94 107 ALA A C 1
ATOM 780 O O . ALA A 1 107 ? 8.008 -5.801 0.833 1 98.94 107 ALA A O 1
ATOM 781 N N . ILE A 1 108 ? 7.605 -7.637 -0.335 1 98.94 108 ILE A N 1
ATOM 782 C CA . ILE A 1 108 ? 8.961 -8.164 -0.203 1 98.94 108 ILE A CA 1
ATOM 783 C C . ILE A 1 108 ? 9.945 -7.238 -0.911 1 98.94 108 ILE A C 1
ATOM 785 O O . ILE A 1 108 ? 10.992 -6.887 -0.353 1 98.94 108 ILE A O 1
ATOM 789 N N . CYS A 1 109 ? 9.594 -6.812 -2.135 1 98.88 109 CYS A N 1
ATOM 790 C CA . CYS A 1 109 ? 10.484 -5.949 -2.906 1 98.88 109 CYS A CA 1
ATOM 791 C C . CYS A 1 109 ? 10.648 -4.594 -2.232 1 98.88 109 CYS A C 1
ATOM 793 O O . CYS A 1 109 ? 11.758 -4.051 -2.188 1 98.88 109 CYS A O 1
ATOM 795 N N . SER A 1 110 ? 9.531 -4.043 -1.737 1 98.88 110 SER A N 1
ATOM 796 C CA . SER A 1 110 ? 9.617 -2.789 -0.994 1 98.88 110 SER A CA 1
ATOM 797 C C . SER A 1 110 ? 10.508 -2.938 0.239 1 98.88 110 SER A C 1
ATOM 799 O O . SER A 1 110 ? 11.273 -2.033 0.569 1 98.88 110 SER A O 1
ATOM 801 N N . GLY A 1 111 ? 10.336 -4.051 0.943 1 98.88 111 GLY A N 1
ATOM 802 C CA . GLY A 1 111 ? 11.219 -4.324 2.064 1 98.88 111 GLY A CA 1
ATOM 803 C C . GLY A 1 111 ? 12.68 -4.414 1.663 1 98.88 111 GLY A C 1
ATOM 804 O O . GLY A 1 111 ? 13.555 -3.883 2.354 1 98.88 111 GLY A O 1
ATOM 805 N N . ALA A 1 112 ? 12.922 -5.086 0.577 1 98.88 112 ALA A N 1
ATOM 806 C CA . ALA A 1 112 ? 14.289 -5.195 0.068 1 98.88 112 ALA A CA 1
ATOM 807 C C . ALA A 1 112 ? 14.852 -3.822 -0.294 1 98.88 112 ALA A C 1
ATOM 809 O O . ALA A 1 112 ? 16.031 -3.551 -0.071 1 98.88 112 ALA A O 1
ATOM 810 N N . GLU A 1 113 ? 14.023 -3.014 -0.88 1 98.56 113 GLU A N 1
ATOM 811 C CA . GLU A 1 113 ? 14.453 -1.663 -1.237 1 98.56 113 GLU A CA 1
ATOM 812 C C . GLU A 1 113 ? 14.781 -0.842 0.006 1 98.56 113 GLU A C 1
ATOM 814 O O . GLU A 1 113 ? 15.703 -0.025 -0.01 1 98.56 113 GLU A O 1
ATOM 819 N N . LYS A 1 114 ? 13.992 -1.019 1.1 1 98.5 114 LYS A N 1
ATOM 820 C CA . LYS A 1 114 ? 14.344 -0.382 2.367 1 98.5 114 LYS A CA 1
ATOM 821 C C . LYS A 1 114 ? 15.719 -0.83 2.85 1 98.5 114 LYS A C 1
ATOM 823 O O . LYS A 1 114 ? 16.484 -0.029 3.395 1 98.5 114 LYS A O 1
ATOM 828 N N . ILE A 1 115 ? 16 -2.064 2.689 1 98.5 115 ILE A N 1
ATOM 829 C CA . ILE A 1 115 ? 17.281 -2.623 3.111 1 98.5 115 ILE A CA 1
ATOM 830 C C . ILE A 1 115 ? 18.406 -2.055 2.244 1 98.5 115 ILE A C 1
ATOM 832 O O . ILE A 1 115 ? 19.406 -1.569 2.764 1 98.5 115 ILE A O 1
ATOM 836 N N . LEU A 1 116 ? 18.219 -2.055 0.975 1 97.56 116 LEU A N 1
ATOM 837 C CA . LEU A 1 116 ? 19.25 -1.64 0.031 1 97.56 116 LEU A CA 1
ATOM 838 C C . LEU A 1 116 ? 19.516 -0.144 0.148 1 97.56 116 LEU A C 1
ATOM 840 O O . LEU A 1 116 ? 20.641 0.306 -0.085 1 97.56 116 LEU A O 1
ATOM 844 N N . SER A 1 117 ? 18.469 0.601 0.514 1 95.44 117 SER A N 1
ATOM 845 C CA . SER A 1 117 ? 18.625 2.047 0.637 1 95.44 117 SER A CA 1
ATOM 846 C C . SER A 1 117 ? 19.125 2.436 2.023 1 95.44 117 SER A C 1
ATOM 848 O O . SER A 1 117 ? 19.344 3.617 2.303 1 95.44 117 SER A O 1
ATOM 850 N N . GLY A 1 118 ? 19.234 1.476 2.959 1 94.81 118 GLY A N 1
ATOM 851 C CA . GLY A 1 118 ? 19.812 1.722 4.27 1 94.81 118 GLY A CA 1
ATOM 852 C C . GLY A 1 118 ? 18.781 2.111 5.312 1 94.81 118 GLY A C 1
ATOM 853 O O . GLY A 1 118 ? 19.141 2.537 6.414 1 94.81 118 GLY A O 1
ATOM 854 N N . HIS A 1 119 ? 17.531 1.874 5.027 1 96.38 119 HIS A N 1
ATOM 855 C CA . HIS A 1 119 ? 16.484 2.324 5.934 1 96.38 119 HIS A CA 1
ATOM 856 C C . HIS A 1 119 ? 16 1.188 6.832 1 96.38 119 HIS A C 1
ATOM 858 O O . HIS A 1 119 ? 15.219 1.412 7.762 1 96.38 119 HIS A O 1
ATOM 864 N N . ALA A 1 120 ? 16.453 -0.008 6.574 1 98 120 ALA A N 1
ATOM 865 C CA . ALA A 1 120 ? 16.141 -1.163 7.414 1 98 120 ALA A CA 1
ATOM 866 C C . ALA A 1 120 ? 17.188 -2.264 7.238 1 98 120 ALA A C 1
ATOM 868 O O . ALA A 1 120 ? 17.906 -2.283 6.242 1 98 120 ALA A O 1
ATOM 869 N N . ASP A 1 121 ? 17.266 -3.139 8.203 1 98.62 121 ASP A N 1
ATOM 870 C CA . ASP A 1 121 ? 18.125 -4.316 8.086 1 98.62 121 ASP A CA 1
ATOM 871 C C . ASP A 1 121 ? 17.297 -5.602 8.227 1 98.62 121 ASP A C 1
ATOM 873 O O . ASP A 1 121 ? 17.703 -6.652 7.719 1 98.62 121 ASP A O 1
ATOM 877 N N . ILE A 1 122 ? 16.266 -5.547 8.984 1 98.94 122 ILE A N 1
ATOM 878 C CA . ILE A 1 122 ? 15.398 -6.688 9.234 1 98.94 122 ILE A CA 1
ATOM 879 C C . ILE A 1 122 ? 13.953 -6.316 8.883 1 98.94 122 ILE A C 1
ATOM 881 O O . ILE A 1 122 ? 13.359 -5.445 9.523 1 98.94 122 ILE A O 1
ATOM 885 N N . VAL A 1 123 ? 13.391 -6.992 7.891 1 98.94 123 VAL A N 1
ATOM 886 C CA . VAL A 1 123 ? 12.039 -6.691 7.43 1 98.94 123 VAL A CA 1
ATOM 887 C C . VAL A 1 123 ? 11.188 -7.957 7.453 1 98.94 123 VAL A C 1
ATOM 889 O O . VAL A 1 123 ? 11.609 -9.008 6.965 1 98.94 123 VAL A O 1
ATOM 892 N N . LEU A 1 124 ? 10.07 -7.863 8.094 1 98.94 124 LEU A N 1
ATOM 893 C CA . LEU A 1 124 ? 9.039 -8.891 8.016 1 98.94 124 LEU A CA 1
ATOM 894 C C . LEU A 1 124 ? 7.98 -8.516 6.98 1 98.94 124 LEU A C 1
ATOM 896 O O . LEU A 1 124 ? 7.262 -7.527 7.148 1 98.94 124 LEU A O 1
ATOM 900 N N . ALA A 1 125 ? 7.922 -9.273 5.895 1 98.94 125 ALA A N 1
ATOM 901 C CA . ALA A 1 125 ? 6.973 -9.016 4.812 1 98.94 125 ALA A CA 1
ATOM 902 C C . ALA A 1 125 ? 5.965 -10.156 4.688 1 98.94 125 ALA A C 1
ATOM 904 O O . ALA A 1 125 ? 6.211 -11.266 5.156 1 98.94 125 ALA A O 1
ATOM 905 N N . GLY A 1 126 ? 4.82 -9.875 4.082 1 98.81 126 GLY A N 1
ATOM 906 C CA . GLY A 1 126 ? 3.822 -10.914 3.863 1 98.81 126 GLY A CA 1
ATOM 907 C C . GLY A 1 126 ? 2.609 -10.422 3.096 1 98.81 126 GLY A C 1
ATOM 908 O O . GLY A 1 126 ? 2.705 -9.469 2.32 1 98.81 126 GLY A O 1
ATOM 909 N N . GLY A 1 127 ? 1.52 -11.219 3.188 1 98.81 127 GLY A N 1
ATOM 910 C CA . GLY A 1 127 ? 0.249 -10.875 2.566 1 98.81 127 GLY A CA 1
ATOM 911 C C . GLY A 1 127 ? -0.87 -11.836 2.932 1 98.81 127 GLY A C 1
ATOM 912 O O . GLY A 1 127 ? -0.616 -12.922 3.449 1 98.81 127 GLY A O 1
ATOM 913 N N . VAL A 1 128 ? -2.08 -11.359 2.689 1 98.88 128 VAL A N 1
ATOM 914 C CA . VAL A 1 128 ? -3.252 -12.133 3.092 1 98.88 128 VAL A CA 1
ATOM 915 C C . VAL A 1 128 ? -4.426 -11.805 2.172 1 98.88 128 VAL A C 1
ATOM 917 O O . VAL A 1 128 ? -4.5 -10.711 1.609 1 98.88 128 VAL A O 1
ATOM 920 N N . GLU A 1 129 ? -5.25 -12.812 1.986 1 98.31 129 GLU A N 1
ATOM 921 C CA . GLU A 1 129 ? -6.539 -12.594 1.335 1 98.31 129 GLU A CA 1
ATOM 922 C C . GLU A 1 129 ? -7.602 -13.539 1.882 1 98.31 129 GLU A C 1
ATOM 924 O O . GLU A 1 129 ? -7.309 -14.695 2.193 1 98.31 129 GLU A O 1
ATOM 929 N N . THR A 1 130 ? -8.773 -13.062 1.989 1 96.19 130 THR A N 1
ATOM 930 C CA . THR A 1 130 ? -9.898 -13.938 2.297 1 96.19 130 THR A CA 1
ATOM 931 C C . THR A 1 130 ? -11.078 -13.641 1.377 1 96.19 130 THR A C 1
ATOM 933 O O . THR A 1 130 ? -11.398 -12.477 1.125 1 96.19 130 THR A O 1
ATOM 936 N N . PHE A 1 131 ? -11.633 -14.68 0.838 1 94 131 PHE A N 1
ATOM 937 C CA . PHE A 1 131 ? -12.867 -14.602 0.064 1 94 131 PHE A CA 1
ATOM 938 C C . PHE A 1 131 ? -14.055 -15.055 0.898 1 94 131 PHE A C 1
ATOM 940 O O . PHE A 1 131 ? -15.203 -14.93 0.469 1 94 131 PHE A O 1
ATOM 947 N N . SER A 1 132 ? -13.781 -15.461 2.086 1 94.12 132 SER A N 1
ATOM 948 C CA . SER A 1 132 ? -14.82 -15.938 2.992 1 94.12 132 SER A CA 1
ATOM 949 C C . SER A 1 132 ? -15.492 -14.773 3.723 1 94.12 132 SER A C 1
ATOM 951 O O . SER A 1 132 ? -16.562 -14.93 4.309 1 94.12 132 SER A O 1
ATOM 953 N N . ASP A 1 133 ? -14.906 -13.617 3.68 1 90.69 133 ASP A N 1
ATOM 954 C CA . ASP A 1 133 ? -15.461 -12.414 4.281 1 90.69 133 ASP A CA 1
ATOM 955 C C . ASP A 1 133 ? -15.133 -11.18 3.439 1 90.69 133 ASP A C 1
ATOM 957 O O . ASP A 1 133 ? -14.414 -10.289 3.893 1 90.69 133 ASP A O 1
ATOM 961 N N . VAL A 1 134 ? -15.836 -11.039 2.346 1 90.12 134 VAL A N 1
ATOM 962 C CA . VAL A 1 134 ? -15.602 -9.906 1.456 1 90.12 134 VAL A CA 1
ATOM 963 C C . VAL A 1 134 ? -16.516 -8.742 1.844 1 90.12 134 VAL A C 1
ATOM 965 O O . VAL A 1 134 ? -17.641 -8.945 2.277 1 90.12 134 VAL A O 1
ATOM 968 N N . PRO A 1 135 ? -16.016 -7.551 1.691 1 90.06 135 PRO A N 1
ATOM 969 C CA . PRO A 1 135 ? -16.812 -6.375 2.068 1 90.06 135 PRO A CA 1
ATOM 970 C C . PRO A 1 135 ? -17.906 -6.055 1.054 1 90.06 135 PRO A C 1
ATOM 972 O O . PRO A 1 135 ? -17.719 -5.184 0.201 1 90.06 135 PRO A O 1
ATOM 975 N N . ILE A 1 136 ? -19.094 -6.625 1.24 1 90.38 136 ILE A N 1
ATOM 976 C CA . ILE A 1 136 ? -20.25 -6.305 0.415 1 90.38 136 ILE A CA 1
ATOM 977 C C . ILE A 1 136 ? -20.828 -4.953 0.835 1 90.38 136 ILE A C 1
ATOM 979 O O . ILE A 1 136 ? -21.156 -4.746 2.006 1 90.38 136 ILE A O 1
ATOM 983 N N . ARG A 1 137 ? -20.953 -4.043 -0.134 1 91.12 137 ARG A N 1
ATOM 984 C CA . ARG A 1 137 ? -21.312 -2.67 0.2 1 91.12 137 ARG A CA 1
ATOM 985 C C . ARG A 1 137 ? -22.656 -2.289 -0.423 1 91.12 137 ARG A C 1
ATOM 987 O O . ARG A 1 137 ? -23.172 -3.016 -1.27 1 91.12 137 ARG A O 1
ATOM 994 N N . TYR A 1 138 ? -23.156 -1.147 0.092 1 92 138 TYR A N 1
ATOM 995 C CA . TYR A 1 138 ? -24.312 -0.523 -0.537 1 92 138 TYR A CA 1
ATOM 996 C C . TYR A 1 138 ? -23.922 0.153 -1.847 1 92 138 TYR A C 1
ATOM 998 O O . TYR A 1 138 ? -22.781 0.549 -2.029 1 92 138 TYR A O 1
ATOM 1006 N N . SER A 1 139 ? -24.891 0.244 -2.73 1 90.44 139 SER A N 1
ATOM 1007 C CA . SER A 1 139 ? -24.656 0.933 -3.994 1 90.44 139 SER A CA 1
ATOM 1008 C C . SER A 1 139 ? -24.391 2.42 -3.773 1 90.44 139 SER A C 1
ATOM 1010 O O . SER A 1 139 ? -24.719 2.961 -2.715 1 90.44 139 SER A O 1
ATOM 1012 N N . LYS A 1 140 ? -23.781 3.094 -4.785 1 87.56 140 LYS A N 1
ATOM 1013 C CA . LYS A 1 140 ? -23.406 4.5 -4.645 1 87.56 140 LYS A CA 1
ATOM 1014 C C . LYS A 1 140 ? -24.641 5.363 -4.379 1 87.56 140 LYS A C 1
ATOM 1016 O O . LYS A 1 140 ? -24.625 6.219 -3.49 1 87.56 140 LYS A O 1
ATOM 1021 N N . PRO A 1 141 ? -25.75 5.129 -5.082 1 89.94 141 PRO A N 1
ATOM 1022 C CA . PRO A 1 141 ? -26.922 5.949 -4.797 1 89.94 141 PRO A CA 1
ATOM 1023 C C . PRO A 1 141 ? -27.422 5.797 -3.361 1 89.94 141 PRO A C 1
ATOM 1025 O O . PRO A 1 141 ? -27.844 6.777 -2.746 1 89.94 141 PRO A O 1
ATOM 1028 N N . ILE A 1 142 ? -27.344 4.609 -2.826 1 90.94 142 ILE A N 1
ATOM 1029 C CA . ILE A 1 142 ? -27.781 4.371 -1.457 1 90.94 142 ILE A CA 1
ATOM 1030 C C . ILE A 1 142 ? -26.781 4.98 -0.477 1 90.94 142 ILE A C 1
ATOM 1032 O O . ILE A 1 142 ? -27.172 5.605 0.51 1 90.94 142 ILE A O 1
ATOM 1036 N N . ARG A 1 143 ? -25.516 4.824 -0.754 1 89.81 143 ARG A N 1
ATOM 1037 C CA . ARG A 1 143 ? -24.484 5.387 0.113 1 89.81 143 ARG A CA 1
ATOM 1038 C C . ARG A 1 143 ? -24.609 6.906 0.2 1 89.81 143 ARG A C 1
ATOM 1040 O O . ARG A 1 143 ? -24.484 7.484 1.28 1 89.81 143 ARG A O 1
ATOM 1047 N N . GLU A 1 144 ? -24.844 7.527 -0.916 1 88.81 144 GLU A N 1
ATOM 1048 C CA . GLU A 1 144 ? -25 8.977 -0.948 1 88.81 144 GLU A CA 1
ATOM 1049 C C . GLU A 1 144 ? -26.141 9.43 -0.032 1 88.81 144 GLU A C 1
ATOM 1051 O O . GLU A 1 144 ? -26.016 10.445 0.653 1 88.81 144 GLU A O 1
ATOM 1056 N N . ARG A 1 145 ? -27.172 8.703 -0.042 1 89.5 145 ARG A N 1
ATOM 1057 C CA . ARG A 1 145 ? -28.328 9.023 0.797 1 89.5 145 ARG A CA 1
ATOM 1058 C C . ARG A 1 145 ? -28.016 8.773 2.27 1 89.5 145 ARG A C 1
ATOM 1060 O O . ARG A 1 145 ? -28.406 9.555 3.135 1 89.5 145 ARG A O 1
ATOM 1067 N N . LEU A 1 146 ? -27.344 7.664 2.467 1 89 146 LEU A N 1
ATOM 1068 C CA . LEU A 1 146 ? -26.984 7.332 3.84 1 89 146 LEU A CA 1
ATOM 1069 C C . LEU A 1 146 ? -26.047 8.383 4.43 1 89 146 LEU A C 1
ATOM 1071 O O . LEU A 1 146 ? -26.188 8.758 5.598 1 89 146 LEU A O 1
ATOM 1075 N N . ILE A 1 147 ? -25.109 8.891 3.686 1 87.19 147 ILE A N 1
ATOM 1076 C CA . ILE A 1 147 ? -24.141 9.891 4.121 1 87.19 147 ILE A CA 1
ATOM 1077 C C . ILE A 1 147 ? -24.859 11.203 4.441 1 87.19 147 ILE A C 1
ATOM 1079 O O . ILE A 1 147 ? -24.5 11.891 5.398 1 87.19 147 ILE A O 1
ATOM 1083 N N . ASN A 1 148 ? -25.906 11.492 3.771 1 87.62 148 ASN A N 1
ATOM 1084 C CA . ASN A 1 148 ? -26.609 12.766 3.928 1 87.62 148 ASN A CA 1
ATOM 1085 C C . ASN A 1 148 ? -27.781 12.648 4.895 1 87.62 148 ASN A C 1
ATOM 1087 O O . ASN A 1 148 ? -28.422 13.648 5.23 1 87.62 148 ASN A O 1
ATOM 1091 N N . ALA A 1 149 ? -28.062 11.484 5.359 1 87.44 149 ALA A N 1
ATOM 1092 C CA . ALA A 1 149 ? -29.266 11.203 6.152 1 87.44 149 ALA A CA 1
ATOM 1093 C C . ALA A 1 149 ? -29.266 12.016 7.445 1 87.44 149 ALA A C 1
ATOM 1095 O O . ALA A 1 149 ? -30.281 12.625 7.801 1 87.44 149 ALA A O 1
ATOM 1096 N N . PRO A 1 150 ? -28.109 12.016 8.156 1 83.31 150 PRO A N 1
ATOM 1097 C CA . PRO A 1 150 ? -28.141 12.773 9.406 1 83.31 150 PRO A CA 1
ATOM 1098 C C . PRO A 1 150 ? -28.5 14.242 9.211 1 83.31 150 PRO A C 1
ATOM 1100 O O . PRO A 1 150 ? -29.281 14.797 9.969 1 83.31 150 PRO A O 1
ATOM 1103 N N . LYS A 1 151 ? -27.953 14.828 8.25 1 83.5 151 LYS A N 1
ATOM 1104 C CA . LYS A 1 151 ? -28.25 16.234 7.957 1 83.5 151 LYS A CA 1
ATOM 1105 C C . LYS A 1 151 ? -29.703 16.406 7.523 1 83.5 151 LYS A C 1
ATOM 1107 O O . LYS A 1 151 ? -30.344 17.391 7.898 1 83.5 151 LYS A O 1
ATOM 1112 N N . ALA A 1 152 ? -30.203 15.492 6.727 1 84.44 152 ALA A N 1
ATOM 1113 C CA . ALA A 1 152 ? -31.578 15.57 6.234 1 84.44 152 ALA A CA 1
ATOM 1114 C C . ALA A 1 152 ? -32.594 15.383 7.367 1 84.44 152 ALA A C 1
ATOM 1116 O O . ALA A 1 152 ? -33.594 16.078 7.434 1 84.44 152 ALA A O 1
ATOM 1117 N N . LEU A 1 153 ? -32.281 14.438 8.195 1 85 153 LEU A N 1
ATOM 1118 C CA . LEU A 1 153 ? -33.219 14.117 9.289 1 85 153 LEU A CA 1
ATOM 1119 C C . LEU A 1 153 ? -33.281 15.273 10.281 1 85 153 LEU A C 1
ATOM 1121 O O . LEU A 1 153 ? -34.312 15.477 10.93 1 85 153 LEU A O 1
ATOM 1125 N N . LYS A 1 154 ? -32.219 16.031 10.438 1 85.56 154 LYS A N 1
ATOM 1126 C CA . LYS A 1 154 ? -32.219 17.203 11.297 1 85.56 154 LYS A CA 1
ATOM 1127 C C . LYS A 1 154 ? -33.188 18.281 10.766 1 85.56 154 LYS A C 1
ATOM 1129 O O . LYS A 1 154 ? -33.719 19.078 11.531 1 85.56 154 LYS A O 1
ATOM 1134 N N . LYS A 1 155 ? -33.438 18.188 9.453 1 87.38 155 LYS A N 1
ATOM 1135 C CA . LYS A 1 155 ? -34.312 19.172 8.82 1 87.38 155 LYS A CA 1
ATOM 1136 C C . LYS A 1 155 ? -35.75 18.719 8.891 1 87.38 155 LYS A C 1
ATOM 1138 O O . LYS A 1 155 ? -36.656 19.453 8.5 1 87.38 155 LYS A O 1
ATOM 1143 N N . GLY A 1 156 ? -35.969 17.422 9.25 1 85.94 156 GLY A N 1
ATOM 1144 C CA . GLY A 1 156 ? -37.312 16.938 9.422 1 85.94 156 GLY A CA 1
ATOM 1145 C C . GLY A 1 156 ? -37.594 15.664 8.664 1 85.94 156 GLY A C 1
ATOM 1146 O O . GLY A 1 156 ? -36.812 15.25 7.812 1 85.94 156 GLY A O 1
ATOM 1147 N N . PRO A 1 157 ? -38.688 15.023 9.016 1 83.75 157 PRO A N 1
ATOM 1148 C CA . PRO A 1 157 ? -39.031 13.734 8.414 1 83.75 157 PRO A CA 1
ATOM 1149 C C . PRO A 1 157 ? -39.281 13.82 6.906 1 83.75 157 PRO A C 1
ATOM 1151 O O . PRO A 1 157 ? -38.938 12.891 6.172 1 83.75 157 PRO A O 1
ATOM 1154 N N . LEU A 1 158 ? -39.812 14.945 6.52 1 86.44 158 LEU A N 1
ATOM 1155 C CA . LEU A 1 158 ? -40.062 15.117 5.09 1 86.44 158 LEU A CA 1
ATOM 1156 C C . LEU A 1 158 ? -38.75 15.141 4.312 1 86.44 158 LEU A C 1
ATOM 1158 O O . LEU A 1 158 ? -38.656 14.594 3.207 1 86.44 158 LEU A O 1
ATOM 1162 N N . ALA A 1 159 ? -37.75 15.781 4.91 1 84.38 159 ALA A N 1
ATOM 1163 C CA . ALA A 1 159 ? -36.438 15.828 4.293 1 84.38 159 ALA A CA 1
ATOM 1164 C C . ALA A 1 159 ? -35.812 14.438 4.23 1 84.38 159 ALA A C 1
ATOM 1166 O O . ALA A 1 159 ? -35.094 14.109 3.279 1 84.38 159 ALA A O 1
ATOM 1167 N N . GLY A 1 160 ? -36.094 13.672 5.156 1 83.25 160 GLY A N 1
ATOM 1168 C CA . GLY A 1 160 ? -35.656 12.289 5.164 1 83.25 160 GLY A CA 1
ATOM 1169 C C . GLY A 1 160 ? -36.25 11.461 4.051 1 83.25 160 GLY A C 1
ATOM 1170 O O . GLY A 1 160 ? -35.562 10.68 3.4 1 83.25 160 GLY A O 1
ATOM 1171 N N . LEU A 1 161 ? -37.5 11.719 3.842 1 82.12 161 LEU A N 1
ATOM 1172 C CA . LEU A 1 161 ? -38.219 10.992 2.795 1 82.12 161 LEU A CA 1
ATOM 1173 C C . LEU A 1 161 ? -37.719 11.391 1.414 1 82.12 161 LEU A C 1
ATOM 1175 O O . LEU A 1 161 ? -37.688 10.57 0.494 1 82.12 161 LEU A O 1
ATOM 1179 N N . LYS A 1 162 ? -37.312 12.609 1.363 1 84.06 162 LYS A N 1
ATOM 1180 C CA . LYS A 1 162 ? -36.812 13.125 0.092 1 84.06 162 LYS A CA 1
ATOM 1181 C C . LYS A 1 162 ? -35.531 12.414 -0.325 1 84.06 162 LYS A C 1
ATOM 1183 O O . LYS A 1 162 ? -35.188 12.375 -1.511 1 84.06 162 LYS A O 1
ATOM 1188 N N . LEU A 1 163 ? -34.906 11.906 0.678 1 84.75 163 LEU A N 1
ATOM 1189 C CA . LEU A 1 163 ? -33.656 11.195 0.393 1 84.75 163 LEU A CA 1
ATOM 1190 C C . LEU A 1 163 ? -33.906 9.938 -0.434 1 84.75 163 LEU A C 1
ATOM 1192 O O . LEU A 1 163 ? -33.031 9.461 -1.149 1 84.75 163 LEU A O 1
ATOM 1196 N N . LEU A 1 164 ? -35.094 9.477 -0.395 1 85.06 164 LEU A N 1
ATOM 1197 C CA . LEU A 1 164 ? -35.438 8.234 -1.083 1 85.06 164 LEU A CA 1
ATOM 1198 C C . LEU A 1 164 ? -35.844 8.5 -2.525 1 85.06 164 LEU A C 1
ATOM 1200 O O . LEU A 1 164 ? -35.906 7.582 -3.344 1 85.06 164 LEU A O 1
ATOM 1204 N N . GLN A 1 165 ? -36 9.742 -2.836 1 86.81 165 GLN A N 1
ATOM 1205 C CA . GLN A 1 165 ? -36.469 10.109 -4.168 1 86.81 165 GLN A CA 1
ATOM 1206 C C . GLN A 1 165 ? -35.438 9.781 -5.227 1 86.81 165 GLN A C 1
ATOM 1208 O O . GLN A 1 165 ? -34.25 10.062 -5.039 1 86.81 165 GLN A O 1
ATOM 1213 N N . GLY A 1 166 ? -35.906 9.141 -6.32 1 88.12 166 GLY A N 1
ATOM 1214 C CA . GLY A 1 166 ? -35.031 8.883 -7.453 1 88.12 166 GLY A CA 1
ATOM 1215 C C . GLY A 1 166 ? -34.312 7.535 -7.379 1 88.12 166 GLY A C 1
ATOM 1216 O O . GLY A 1 166 ? -33.594 7.148 -8.305 1 88.12 166 GLY A O 1
ATOM 1217 N N . LEU A 1 167 ? -34.531 6.82 -6.297 1 89.62 167 LEU A N 1
ATOM 1218 C CA . LEU A 1 167 ? -33.906 5.512 -6.168 1 89.62 167 LEU A CA 1
ATOM 1219 C C . LEU A 1 167 ? -34.625 4.477 -7.023 1 89.62 167 LEU A C 1
ATOM 1221 O O . LEU A 1 167 ? -35.844 4.484 -7.121 1 89.62 167 LEU A O 1
ATOM 1225 N N . LYS A 1 168 ? -33.875 3.709 -7.684 1 91.62 168 LYS A N 1
ATOM 1226 C CA . LYS A 1 168 ? -34.375 2.58 -8.453 1 91.62 168 LYS A CA 1
ATOM 1227 C C . LYS A 1 168 ? -34.25 1.277 -7.668 1 91.62 168 LYS A C 1
ATOM 1229 O O . LYS A 1 168 ? -33.469 1.183 -6.73 1 91.62 168 LYS A O 1
ATOM 1234 N N . PHE A 1 169 ? -35.031 0.334 -8.055 1 89.06 169 PHE A N 1
ATOM 1235 C CA . PHE A 1 169 ? -35.031 -0.963 -7.391 1 89.06 169 PHE A CA 1
ATOM 1236 C C . PHE A 1 169 ? -33.625 -1.573 -7.438 1 89.06 169 PHE A C 1
ATOM 1238 O O . PHE A 1 169 ? -33.188 -2.211 -6.477 1 89.06 169 PHE A O 1
ATOM 1245 N N . SER A 1 170 ? -32.906 -1.345 -8.523 1 89.62 170 SER A N 1
ATOM 1246 C CA . SER A 1 170 ? -31.578 -1.901 -8.719 1 89.62 170 SER A CA 1
ATOM 1247 C C . SER A 1 170 ? -30.578 -1.273 -7.762 1 89.62 170 SER A C 1
ATOM 1249 O O . SER A 1 170 ? -29.531 -1.855 -7.488 1 89.62 170 SER A O 1
ATOM 1251 N N . ASP A 1 171 ? -30.891 -0.114 -7.219 1 89.69 171 ASP A N 1
ATOM 1252 C CA . ASP A 1 171 ? -29.984 0.594 -6.32 1 89.69 171 ASP A CA 1
ATOM 1253 C C . ASP A 1 171 ? -29.859 -0.124 -4.977 1 89.69 171 ASP A C 1
ATOM 1255 O O . ASP A 1 171 ? -28.891 0.082 -4.242 1 89.69 171 ASP A O 1
ATOM 1259 N N . PHE A 1 172 ? -30.812 -0.996 -4.715 1 89.94 172 PHE A N 1
ATOM 1260 C CA . PHE A 1 172 ? -30.844 -1.652 -3.414 1 89.94 172 PHE A CA 1
ATOM 1261 C C . PHE A 1 172 ? -30.047 -2.951 -3.439 1 89.94 172 PHE A C 1
ATOM 1263 O O . PHE A 1 172 ? -29.812 -3.561 -2.395 1 89.94 172 PHE A O 1
ATOM 1270 N N . ALA A 1 173 ? -29.625 -3.326 -4.598 1 89.62 173 ALA A N 1
ATOM 1271 C CA . ALA A 1 173 ? -28.844 -4.551 -4.711 1 89.62 173 ALA A CA 1
ATOM 1272 C C . ALA A 1 173 ? -27.484 -4.395 -4.039 1 89.62 173 ALA A C 1
ATOM 1274 O O . ALA A 1 173 ? -26.797 -3.391 -4.238 1 89.62 173 ALA A O 1
ATOM 1275 N N . PRO A 1 174 ? -27.125 -5.41 -3.16 1 90.5 174 PRO A N 1
ATOM 1276 C CA . PRO A 1 174 ? -25.766 -5.371 -2.598 1 90.5 174 PRO A CA 1
ATOM 1277 C C . PRO A 1 174 ? -24.688 -5.422 -3.67 1 90.5 174 PRO A C 1
ATOM 1279 O O . PRO A 1 174 ? -24.859 -6.066 -4.707 1 90.5 174 PRO A O 1
ATOM 1282 N N . VAL A 1 175 ? -23.609 -4.703 -3.418 1 87.88 175 VAL A N 1
ATOM 1283 C CA . VAL A 1 175 ? -22.5 -4.668 -4.359 1 87.88 175 VAL A CA 1
ATOM 1284 C C . VAL A 1 175 ? -21.312 -5.434 -3.781 1 87.88 175 VAL A C 1
ATOM 1286 O O . VAL A 1 175 ? -20.594 -4.926 -2.916 1 87.88 175 VAL A O 1
ATOM 1289 N N . ALA A 1 176 ? -21.078 -6.645 -4.332 1 84.38 176 ALA A N 1
ATOM 1290 C CA . ALA A 1 176 ? -19.922 -7.449 -3.953 1 84.38 176 ALA A CA 1
ATOM 1291 C C . ALA A 1 176 ? -18.672 -6.992 -4.699 1 84.38 176 ALA A C 1
ATOM 1293 O O . ALA A 1 176 ? -18.766 -6.41 -5.781 1 84.38 176 ALA A O 1
ATOM 1294 N N . PRO A 1 177 ? -17.531 -7.215 -3.939 1 78.31 177 PRO A N 1
ATOM 1295 C CA . PRO A 1 177 ? -16.328 -6.984 -4.723 1 78.31 177 PRO A CA 1
ATOM 1296 C C . PRO A 1 177 ? -16.266 -7.836 -5.984 1 78.31 177 PRO A C 1
ATOM 1298 O O . PRO A 1 177 ? -16.672 -9 -5.969 1 78.31 177 PRO A O 1
ATOM 1301 N N . ALA A 1 178 ? -15.984 -7.125 -7.047 1 70.62 178 ALA A N 1
ATOM 1302 C CA . ALA A 1 178 ? -15.93 -7.863 -8.305 1 70.62 178 ALA A CA 1
ATOM 1303 C C . ALA A 1 178 ? -14.484 -8.117 -8.734 1 70.62 178 ALA A C 1
ATOM 1305 O O . ALA A 1 178 ? -13.602 -7.293 -8.477 1 70.62 178 ALA A O 1
ATOM 1306 N N . ILE A 1 179 ? -14.359 -9.203 -9.289 1 69.12 179 ILE A N 1
ATOM 1307 C CA . ILE A 1 179 ? -13.07 -9.516 -9.883 1 69.12 179 ILE A CA 1
ATOM 1308 C C . ILE A 1 179 ? -12.93 -8.805 -11.227 1 69.12 179 ILE A C 1
ATOM 1310 O O . ILE A 1 179 ? -11.867 -8.828 -11.844 1 69.12 179 ILE A O 1
ATOM 1314 N N . GLN A 1 180 ? -13.867 -7.961 -11.484 1 70.62 180 GLN A N 1
ATOM 1315 C CA . GLN A 1 180 ? -13.859 -7.152 -12.695 1 70.62 180 GLN A CA 1
ATOM 1316 C C . GLN A 1 180 ? -12.945 -5.938 -12.539 1 70.62 180 GLN A C 1
ATOM 1318 O O . GLN A 1 180 ? -12.977 -5.266 -11.508 1 70.62 180 GLN A O 1
ATOM 1323 N N . ASN A 1 181 ? -12.188 -5.773 -13.586 1 76.69 181 ASN A N 1
ATOM 1324 C CA . ASN A 1 181 ? -11.281 -4.633 -13.562 1 76.69 181 ASN A CA 1
ATOM 1325 C C . ASN A 1 181 ? -12.031 -3.311 -13.633 1 76.69 181 ASN A C 1
ATOM 1327 O O . ASN A 1 181 ? -13.047 -3.203 -14.328 1 76.69 181 ASN A O 1
ATOM 1331 N N . PHE A 1 182 ? -11.57 -2.334 -13.023 1 74.38 182 PHE A N 1
ATOM 1332 C CA . PHE A 1 182 ? -12.188 -1.016 -12.953 1 74.38 182 PHE A CA 1
ATOM 1333 C C . PHE A 1 182 ? -12.133 -0.314 -14.305 1 74.38 182 PHE A C 1
ATOM 1335 O O . PHE A 1 182 ? -13.133 0.224 -14.773 1 74.38 182 PHE A O 1
ATOM 1342 N N . HIS A 1 183 ? -11.055 -0.385 -14.961 1 73.25 183 HIS A N 1
ATOM 1343 C CA . HIS A 1 183 ? -10.828 0.384 -16.188 1 73.25 183 HIS A CA 1
ATOM 1344 C C . HIS A 1 183 ? -11.477 -0.294 -17.391 1 73.25 183 HIS A C 1
ATOM 1346 O O . HIS A 1 183 ? -12.109 0.368 -18.219 1 73.25 183 HIS A O 1
ATOM 1352 N N . THR A 1 184 ? -11.375 -1.611 -17.438 1 74.12 184 THR A N 1
ATOM 1353 C CA . THR A 1 184 ? -11.828 -2.318 -18.625 1 74.12 184 THR A CA 1
ATOM 1354 C C . THR A 1 184 ? -13.203 -2.93 -18.406 1 74.12 184 THR A C 1
ATOM 1356 O O . THR A 1 184 ? -13.898 -3.281 -19.359 1 74.12 184 THR A O 1
ATOM 1359 N N . ARG A 1 185 ? -13.547 -3.133 -17.156 1 76.31 185 ARG A N 1
ATOM 1360 C CA . ARG A 1 185 ? -14.789 -3.787 -16.75 1 76.31 185 ARG A CA 1
ATOM 1361 C C . ARG A 1 185 ? -14.812 -5.242 -17.203 1 76.31 185 ARG A C 1
ATOM 1363 O O . ARG A 1 185 ? -15.883 -5.828 -17.375 1 76.31 185 ARG A O 1
ATOM 1370 N N . GLU A 1 186 ? -13.609 -5.73 -17.469 1 78.31 186 GLU A N 1
ATOM 1371 C CA . GLU A 1 186 ? -13.5 -7.121 -17.906 1 78.31 186 GLU A CA 1
ATOM 1372 C C . GLU A 1 186 ? -13.133 -8.039 -16.75 1 78.31 186 GLU A C 1
ATOM 1374 O O . GLU A 1 186 ? -12.547 -7.59 -15.758 1 78.31 186 GLU A O 1
ATOM 1379 N N . ILE A 1 187 ? -13.586 -9.297 -16.984 1 81.31 187 ILE A N 1
ATOM 1380 C CA . ILE A 1 187 ? -13.188 -10.359 -16.062 1 81.31 187 ILE A CA 1
ATOM 1381 C C . ILE A 1 187 ? -11.93 -11.039 -16.594 1 81.31 187 ILE A C 1
ATOM 1383 O O . ILE A 1 187 ? -11.797 -11.289 -17.781 1 81.31 187 ILE A O 1
ATOM 1387 N N . MET A 1 188 ? -11.078 -11.305 -15.719 1 85 188 MET A N 1
ATOM 1388 C CA . MET A 1 188 ? -9.758 -11.797 -16.094 1 85 188 MET A CA 1
ATOM 1389 C C . MET A 1 188 ? -9.859 -13.117 -16.844 1 85 188 MET A C 1
ATOM 1391 O O . MET A 1 188 ? -9.062 -13.391 -17.75 1 85 188 MET A O 1
ATOM 1395 N N . GLY A 1 189 ? -10.852 -13.867 -16.5 1 87.31 189 GLY A N 1
ATOM 1396 C CA . GLY A 1 189 ? -11.047 -15.125 -17.203 1 87.31 189 GLY A CA 1
ATOM 1397 C C . GLY A 1 189 ? -11.312 -14.945 -18.688 1 87.31 189 GLY A C 1
ATOM 1398 O O . GLY A 1 189 ? -10.828 -15.734 -19.5 1 87.31 189 GLY A O 1
ATOM 1399 N N . SER A 1 190 ? -12.07 -13.945 -19 1 88.5 190 SER A N 1
ATOM 1400 C CA . SER A 1 190 ? -12.336 -13.648 -20.406 1 88.5 190 SER A CA 1
ATOM 1401 C C . SER A 1 190 ? -11.055 -13.211 -21.125 1 88.5 190 SER A C 1
ATOM 1403 O O . SER A 1 190 ? -10.844 -13.562 -22.297 1 88.5 190 SER A O 1
ATOM 1405 N N . SER A 1 191 ? -10.289 -12.508 -20.422 1 87.88 191 SER A N 1
ATOM 1406 C CA . SER A 1 191 ? -9.008 -12.078 -20.969 1 87.88 191 SER A CA 1
ATOM 1407 C C . SER A 1 191 ? -8.086 -13.273 -21.203 1 87.88 191 SER A C 1
ATOM 1409 O O . SER A 1 191 ? -7.359 -13.305 -22.203 1 87.88 191 SER A O 1
ATOM 1411 N N . SER A 1 192 ? -8.133 -14.18 -20.359 1 92.25 192 SER A N 1
ATOM 1412 C CA . SER A 1 192 ? -7.301 -15.375 -20.5 1 92.25 192 SER A CA 1
ATOM 1413 C C . SER A 1 192 ? -7.766 -16.219 -21.688 1 92.25 192 SER A C 1
ATOM 1415 O O . SER A 1 192 ? -6.949 -16.859 -22.359 1 92.25 192 SER A O 1
ATOM 1417 N N . ASP A 1 193 ? -9.062 -16.297 -21.891 1 93.62 193 ASP A N 1
ATOM 1418 C CA . ASP A 1 193 ? -9.578 -17.016 -23.047 1 93.62 193 ASP A CA 1
ATOM 1419 C C . ASP A 1 193 ? -9.047 -16.406 -24.344 1 93.62 193 ASP A C 1
ATOM 1421 O O . ASP A 1 193 ? -8.625 -17.125 -25.25 1 93.62 193 ASP A O 1
ATOM 1425 N N . ARG A 1 194 ? -9.062 -15.125 -24.406 1 92.19 194 ARG A N 1
ATOM 1426 C CA . ARG A 1 194 ? -8.57 -14.414 -25.594 1 92.19 194 ARG A CA 1
ATOM 1427 C C . ARG A 1 194 ? -7.074 -14.625 -25.766 1 92.19 194 ARG A C 1
ATOM 1429 O O . ARG A 1 194 ? -6.602 -14.836 -26.891 1 92.19 194 ARG A O 1
ATOM 1436 N N . LEU A 1 195 ? -6.375 -14.547 -24.703 1 93.5 195 LEU A N 1
ATOM 1437 C CA . LEU A 1 195 ? -4.93 -14.727 -24.734 1 93.5 195 LEU A CA 1
ATOM 1438 C C . LEU A 1 195 ? -4.566 -16.141 -25.203 1 93.5 195 LEU A C 1
ATOM 1440 O O . LEU A 1 195 ? -3.646 -16.312 -26 1 93.5 195 LEU A O 1
ATOM 1444 N N . ALA A 1 196 ? -5.242 -17.109 -24.656 1 94.94 196 ALA A N 1
ATOM 1445 C CA . ALA A 1 196 ? -5.004 -18.5 -25.031 1 94.94 196 ALA A CA 1
ATOM 1446 C C . ALA A 1 196 ? -5.219 -18.703 -26.531 1 94.94 196 ALA A C 1
ATOM 1448 O O . ALA A 1 196 ? -4.43 -19.391 -27.188 1 94.94 196 ALA A O 1
ATOM 1449 N N . THR A 1 197 ? -6.238 -18.094 -26.969 1 94.44 197 THR A N 1
ATOM 1450 C CA . THR A 1 197 ? -6.523 -18.188 -28.406 1 94.44 197 THR A CA 1
ATOM 1451 C C . THR A 1 197 ? -5.414 -17.531 -29.219 1 94.44 197 THR A C 1
ATOM 1453 O O . THR A 1 197 ? -4.93 -18.109 -30.188 1 94.44 197 THR A O 1
ATOM 1456 N N . ARG A 1 198 ? -5.023 -16.453 -28.828 1 95.06 198 ARG A N 1
ATOM 1457 C CA . ARG A 1 198 ? -4.02 -15.68 -29.562 1 95.06 198 ARG A CA 1
ATOM 1458 C C . ARG A 1 198 ? -2.693 -16.438 -29.625 1 95.06 198 ARG A C 1
ATOM 1460 O O . ARG A 1 198 ? -1.993 -16.375 -30.641 1 95.06 198 ARG A O 1
ATOM 1467 N N . PHE A 1 199 ? -2.396 -17.156 -28.578 1 96.88 199 PHE A N 1
ATOM 1468 C CA . PHE A 1 199 ? -1.072 -17.766 -28.5 1 96.88 199 PHE A CA 1
ATOM 1469 C C . PHE A 1 199 ? -1.155 -19.266 -28.719 1 96.88 199 PHE A C 1
ATOM 1471 O O . PHE A 1 199 ? -0.229 -20 -28.375 1 96.88 199 PHE A O 1
ATOM 1478 N N . GLY A 1 200 ? -2.248 -19.734 -29.172 1 96.31 200 GLY A N 1
ATOM 1479 C CA . GLY A 1 200 ? -2.393 -21.078 -29.688 1 96.31 200 GLY A CA 1
ATOM 1480 C C . GLY A 1 200 ? -2.461 -22.125 -28.594 1 96.31 200 GLY A C 1
ATOM 1481 O O . GLY A 1 200 ? -1.955 -23.234 -28.75 1 96.31 200 GLY A O 1
ATOM 1482 N N . VAL A 1 201 ? -2.992 -21.828 -27.469 1 97.56 201 VAL A N 1
ATOM 1483 C CA . VAL A 1 201 ? -3.168 -22.781 -26.375 1 97.56 201 VAL A CA 1
ATOM 1484 C C . VAL A 1 201 ? -4.508 -23.5 -26.531 1 97.56 201 VAL A C 1
ATOM 1486 O O . VAL A 1 201 ? -5.555 -22.859 -26.625 1 97.56 201 VAL A O 1
ATOM 1489 N N . THR A 1 202 ? -4.488 -24.797 -26.516 1 96.56 202 THR A N 1
ATOM 1490 C CA . THR A 1 202 ? -5.715 -25.562 -26.719 1 96.56 202 THR A CA 1
ATOM 1491 C C . THR A 1 202 ? -6.344 -25.938 -25.375 1 96.56 202 THR A C 1
ATOM 1493 O O . THR A 1 202 ? -5.664 -25.922 -24.344 1 96.56 202 THR A O 1
ATOM 1496 N N . ARG A 1 203 ? -7.637 -26.25 -25.438 1 96.5 203 ARG A N 1
ATOM 1497 C CA . ARG A 1 203 ? -8.352 -26.734 -24.25 1 96.5 203 ARG A CA 1
ATOM 1498 C C . ARG A 1 203 ? -7.684 -27.984 -23.703 1 96.5 203 ARG A C 1
ATOM 1500 O O . ARG A 1 203 ? -7.543 -28.141 -22.484 1 96.5 203 ARG A O 1
ATOM 1507 N N . GLN A 1 204 ? -7.285 -28.859 -24.516 1 96.38 204 GLN A N 1
ATOM 1508 C CA . GLN A 1 204 ? -6.648 -30.094 -24.109 1 96.38 204 GLN A CA 1
ATOM 1509 C C . GLN A 1 204 ? -5.344 -29.828 -23.375 1 96.38 204 GLN A C 1
ATOM 1511 O O . GLN A 1 204 ? -5.051 -30.469 -22.359 1 96.38 204 GLN A O 1
ATOM 1516 N N . GLU A 1 205 ? -4.547 -28.953 -23.875 1 97.25 205 GLU A N 1
ATOM 1517 C CA . GLU A 1 205 ? -3.295 -28.578 -23.234 1 97.25 205 GLU A CA 1
ATOM 1518 C C . GLU A 1 205 ? -3.545 -28.016 -21.828 1 97.25 205 GLU A C 1
ATOM 1520 O O . GLU A 1 205 ? -2.811 -28.328 -20.891 1 97.25 205 GLU A O 1
ATOM 1525 N N . MET A 1 206 ? -4.551 -27.203 -21.719 1 97.94 206 MET A N 1
ATOM 1526 C CA . MET A 1 206 ? -4.887 -26.594 -20.438 1 97.94 206 MET A CA 1
ATOM 1527 C C . MET A 1 206 ? -5.309 -27.656 -19.422 1 97.94 206 MET A C 1
ATOM 1529 O O . MET A 1 206 ? -4.902 -27.594 -18.266 1 97.94 206 MET A O 1
ATOM 1533 N N . ASP A 1 207 ? -6.137 -28.547 -19.875 1 97.56 207 ASP A N 1
ATOM 1534 C CA . ASP A 1 207 ? -6.625 -29.594 -18.984 1 97.56 207 ASP A CA 1
ATOM 1535 C C . ASP A 1 207 ? -5.488 -30.5 -18.531 1 97.56 207 ASP A C 1
ATOM 1537 O O . ASP A 1 207 ? -5.41 -30.859 -17.359 1 97.56 207 ASP A O 1
ATOM 1541 N N . GLN A 1 208 ? -4.676 -30.859 -19.453 1 97.25 208 GLN A N 1
ATOM 1542 C CA . GLN A 1 208 ? -3.527 -31.688 -19.094 1 97.25 208 GLN A CA 1
ATOM 1543 C C . GLN A 1 208 ? -2.615 -30.953 -18.109 1 97.25 208 GLN A C 1
ATOM 1545 O O . GLN A 1 208 ? -2.135 -31.547 -17.141 1 97.25 208 GLN A O 1
ATOM 1550 N N . TYR A 1 209 ? -2.316 -29.734 -18.438 1 97.69 209 TYR A N 1
ATOM 1551 C CA . TYR A 1 209 ? -1.507 -28.906 -17.547 1 97.69 209 TYR A CA 1
ATOM 1552 C C . TYR A 1 209 ? -2.096 -28.875 -16.141 1 97.69 209 TYR A C 1
ATOM 1554 O O . TYR A 1 209 ? -1.363 -28.953 -15.156 1 97.69 209 TYR A O 1
ATOM 1562 N N . THR A 1 210 ? -3.383 -28.766 -16.031 1 97.62 210 THR A N 1
ATOM 1563 C CA . THR A 1 210 ? -4.098 -28.703 -14.758 1 97.62 210 THR A CA 1
ATOM 1564 C C . THR A 1 210 ? -3.928 -30.016 -13.984 1 97.62 210 THR A C 1
ATOM 1566 O O . THR A 1 210 ? -3.676 -30 -12.781 1 97.62 210 THR A O 1
ATOM 1569 N N . ILE A 1 211 ? -4.117 -31.094 -14.656 1 97.56 211 ILE A N 1
ATOM 1570 C CA . ILE A 1 211 ? -3.943 -32.406 -14.023 1 97.56 211 ILE A CA 1
ATOM 1571 C C . ILE A 1 211 ? -2.525 -32.531 -13.469 1 97.56 211 ILE A C 1
ATOM 1573 O O . ILE A 1 211 ? -2.332 -32.938 -12.328 1 97.56 211 ILE A O 1
ATOM 1577 N N . ASP A 1 212 ? -1.553 -32.125 -14.273 1 97.5 212 ASP A N 1
ATOM 1578 C CA . ASP A 1 212 ? -0.156 -32.156 -13.852 1 97.5 212 ASP A CA 1
ATOM 1579 C C . ASP A 1 212 ? 0.079 -31.281 -12.625 1 97.5 212 ASP A C 1
ATOM 1581 O O . ASP A 1 212 ? 0.823 -31.656 -11.719 1 97.5 212 ASP A O 1
ATOM 1585 N N . ALA A 1 213 ? -0.507 -30.125 -12.625 1 97.69 213 ALA A N 1
ATOM 1586 C CA . ALA A 1 213 ? -0.355 -29.203 -11.508 1 97.69 213 ALA A CA 1
ATOM 1587 C C . ALA A 1 213 ? -0.841 -29.828 -10.203 1 97.69 213 ALA A C 1
ATOM 1589 O O . ALA A 1 213 ? -0.186 -29.703 -9.164 1 97.69 213 ALA A O 1
ATOM 1590 N N . HIS A 1 214 ? -1.997 -30.484 -10.266 1 98.06 214 HIS A N 1
ATOM 1591 C CA . HIS A 1 214 ? -2.547 -31.141 -9.086 1 98.06 214 HIS A CA 1
ATOM 1592 C C . HIS A 1 214 ? -1.67 -32.312 -8.648 1 98.06 214 HIS A C 1
ATOM 1594 O O . HIS A 1 214 ? -1.463 -32.5 -7.449 1 98.06 214 HIS A O 1
ATOM 1600 N N . GLN A 1 215 ? -1.18 -33.031 -9.578 1 97.81 215 GLN A N 1
ATOM 1601 C CA . GLN A 1 215 ? -0.309 -34.156 -9.266 1 97.81 215 GLN A CA 1
ATOM 1602 C C . GLN A 1 215 ? 0.987 -33.688 -8.609 1 97.81 215 GLN A C 1
ATOM 1604 O O . GLN A 1 215 ? 1.46 -34.312 -7.652 1 97.81 215 GLN A O 1
ATOM 1609 N N . LYS A 1 216 ? 1.568 -32.688 -9.164 1 98.25 216 LYS A N 1
ATOM 1610 C CA . LYS A 1 216 ? 2.797 -32.125 -8.602 1 98.25 216 LYS A CA 1
ATOM 1611 C C . LYS A 1 216 ? 2.58 -31.672 -7.164 1 98.25 216 LYS A C 1
ATOM 1613 O O . LYS A 1 216 ? 3.4 -31.938 -6.285 1 98.25 216 LYS A O 1
ATOM 1618 N N . ALA A 1 217 ? 1.493 -30.938 -6.91 1 98.44 217 ALA A N 1
ATOM 1619 C CA . ALA A 1 217 ? 1.179 -30.453 -5.57 1 98.44 217 ALA A CA 1
ATOM 1620 C C . ALA A 1 217 ? 0.967 -31.609 -4.598 1 98.44 217 ALA A C 1
ATOM 1622 O O . ALA A 1 217 ? 1.449 -31.578 -3.465 1 98.44 217 ALA A O 1
ATOM 1623 N N . TYR A 1 218 ? 0.242 -32.594 -5.066 1 98.25 218 TYR A N 1
ATOM 1624 C CA . TYR A 1 218 ? -0.022 -33.75 -4.238 1 98.25 218 TYR A CA 1
ATOM 1625 C C . TYR A 1 218 ? 1.275 -34.469 -3.863 1 98.25 218 TYR A C 1
ATOM 1627 O O . TYR A 1 218 ? 1.495 -34.812 -2.695 1 98.25 218 TYR A O 1
ATOM 1635 N N . ARG A 1 219 ? 2.098 -34.688 -4.805 1 98 219 ARG A N 1
ATOM 1636 C CA . ARG A 1 219 ? 3.381 -35.344 -4.566 1 98 219 ARG A CA 1
ATOM 1637 C C . ARG A 1 219 ? 4.227 -34.562 -3.58 1 98 219 ARG A C 1
ATOM 1639 O O . ARG A 1 219 ? 4.895 -35.125 -2.721 1 98 219 ARG A O 1
ATOM 1646 N N . ALA A 1 220 ? 4.246 -33.25 -3.756 1 98.38 220 ALA A N 1
ATOM 1647 C CA . ALA A 1 220 ? 5.012 -32.406 -2.846 1 98.38 220 ALA A CA 1
ATOM 1648 C C . ALA A 1 220 ? 4.527 -32.562 -1.407 1 98.38 220 ALA A C 1
ATOM 1650 O O . ALA A 1 220 ? 5.336 -32.594 -0.473 1 98.38 220 ALA A O 1
ATOM 1651 N N . HIS A 1 221 ? 3.215 -32.625 -1.237 1 97.88 221 HIS A N 1
ATOM 1652 C CA . HIS A 1 221 ? 2.658 -32.875 0.092 1 97.88 221 HIS A CA 1
ATOM 1653 C C . HIS A 1 221 ? 3.078 -34.219 0.641 1 97.88 221 HIS A C 1
ATOM 1655 O O . HIS A 1 221 ? 3.559 -34.312 1.772 1 97.88 221 HIS A O 1
ATOM 1661 N N . VAL A 1 222 ? 2.939 -35.219 -0.158 1 97.62 222 VAL A N 1
ATOM 1662 C CA . VAL A 1 222 ? 3.189 -36.594 0.263 1 97.62 222 VAL A CA 1
ATOM 1663 C C . VAL A 1 222 ? 4.668 -36.781 0.588 1 97.62 222 VAL A C 1
ATOM 1665 O O . VAL A 1 222 ? 5.023 -37.469 1.537 1 97.62 222 VAL A O 1
ATOM 1668 N N . GLU A 1 223 ? 5.512 -36.125 -0.174 1 97.94 223 GLU A N 1
ATOM 1669 C CA . GLU A 1 223 ? 6.957 -36.25 0.001 1 97.94 223 GLU A CA 1
ATOM 1670 C C . GLU A 1 223 ? 7.465 -35.312 1.1 1 97.94 223 GLU A C 1
ATOM 1672 O O . GLU A 1 223 ? 8.656 -35.312 1.411 1 97.94 223 GLU A O 1
ATOM 1677 N N . GLY A 1 224 ? 6.668 -34.5 1.642 1 97.56 224 GLY A N 1
ATOM 1678 C CA . GLY A 1 224 ? 7.027 -33.656 2.754 1 97.56 224 GLY A CA 1
ATOM 1679 C C . GLY A 1 224 ? 7.828 -32.438 2.33 1 97.56 224 GLY A C 1
ATOM 1680 O O . GLY A 1 224 ? 8.594 -31.875 3.125 1 97.56 224 GLY A O 1
ATOM 1681 N N . LYS A 1 225 ? 7.668 -32.062 1.127 1 97.94 225 LYS A N 1
ATOM 1682 C CA . LYS A 1 225 ? 8.453 -30.953 0.597 1 97.94 225 LYS A CA 1
ATOM 1683 C C . LYS A 1 225 ? 8.086 -29.641 1.28 1 97.94 225 LYS A C 1
ATOM 1685 O O . LYS A 1 225 ? 8.922 -28.75 1.431 1 97.94 225 LYS A O 1
ATOM 1690 N N . TYR A 1 226 ? 6.855 -29.516 1.776 1 97.94 226 TYR A N 1
ATOM 1691 C CA . TYR A 1 226 ? 6.355 -28.281 2.355 1 97.94 226 TYR A CA 1
ATOM 1692 C C . TYR A 1 226 ? 6.668 -28.203 3.846 1 97.94 226 TYR A C 1
ATOM 1694 O O . TYR A 1 226 ? 6.297 -27.25 4.52 1 97.94 226 TYR A O 1
ATOM 1702 N N . LYS A 1 227 ? 7.332 -29.234 4.395 1 96.81 227 LYS A N 1
ATOM 1703 C CA . LYS A 1 227 ? 7.699 -29.172 5.805 1 96.81 227 LYS A CA 1
ATOM 1704 C C . LYS A 1 227 ? 8.484 -27.906 6.113 1 96.81 227 LYS A C 1
ATOM 1706 O O . LYS A 1 227 ? 9.469 -27.594 5.434 1 96.81 227 LYS A O 1
ATOM 1711 N N . GLY A 1 228 ? 8.016 -27.203 7.047 1 96.56 228 GLY A N 1
ATOM 1712 C CA . GLY A 1 228 ? 8.648 -25.938 7.422 1 96.56 228 GLY A CA 1
ATOM 1713 C C . GLY A 1 228 ? 8.062 -24.75 6.703 1 96.56 228 GLY A C 1
ATOM 1714 O O . GLY A 1 228 ? 8.219 -23.609 7.152 1 96.56 228 GLY A O 1
ATOM 1715 N N . GLU A 1 229 ? 7.406 -24.969 5.648 1 98.38 229 GLU A N 1
ATOM 1716 C CA . GLU A 1 229 ? 6.812 -23.875 4.895 1 98.38 229 GLU A CA 1
ATOM 1717 C C . GLU A 1 229 ? 5.359 -23.641 5.297 1 98.38 229 GLU A C 1
ATOM 1719 O O . GLU A 1 229 ? 4.906 -22.5 5.391 1 98.38 229 GLU A O 1
ATOM 1724 N N . ILE A 1 230 ? 4.594 -24.719 5.535 1 98.88 230 ILE A N 1
ATOM 1725 C CA . ILE A 1 230 ? 3.184 -24.609 5.898 1 98.88 230 ILE A CA 1
ATOM 1726 C C . ILE A 1 230 ? 3.025 -24.75 7.41 1 98.88 230 ILE A C 1
ATOM 1728 O O . ILE A 1 230 ? 3.469 -25.734 8 1 98.88 230 ILE A O 1
ATOM 1732 N N . LEU A 1 231 ? 2.4 -23.734 7.965 1 98.69 231 LEU A N 1
ATOM 1733 C CA . LEU A 1 231 ? 2.053 -23.766 9.383 1 98.69 231 LEU A CA 1
ATOM 1734 C C . LEU A 1 231 ? 0.799 -24.609 9.609 1 98.69 231 LEU A C 1
ATOM 1736 O O . LEU A 1 231 ? -0.135 -24.562 8.805 1 98.69 231 LEU A O 1
ATOM 1740 N N . SER A 1 232 ? 0.844 -25.312 10.711 1 98 232 SER A N 1
ATOM 1741 C CA . SER A 1 232 ? -0.374 -26.031 11.07 1 98 232 SER A CA 1
ATOM 1742 C C . SER A 1 232 ? -1.488 -25.062 11.461 1 98 232 SER A C 1
ATOM 1744 O O . SER A 1 232 ? -1.242 -24.062 12.148 1 98 232 SER A O 1
ATOM 1746 N N . TYR A 1 233 ? -2.643 -25.281 10.969 1 97.75 233 TYR A N 1
ATOM 1747 C CA . TYR A 1 233 ? -3.85 -24.547 11.344 1 97.75 233 TYR A CA 1
ATOM 1748 C C . TYR A 1 233 ? -4.949 -25.516 11.781 1 97.75 233 TYR A C 1
ATOM 1750 O O . TYR A 1 233 ? -5.371 -26.375 11.016 1 97.75 233 TYR A O 1
ATOM 1758 N N . LYS A 1 234 ? -5.441 -25.391 12.984 1 95.69 234 LYS A N 1
ATOM 1759 C CA . LYS A 1 234 ? -6.406 -26.312 13.594 1 95.69 234 LYS A CA 1
ATOM 1760 C C . LYS A 1 234 ? -5.949 -27.766 13.461 1 95.69 234 LYS A C 1
ATOM 1762 O O . LYS A 1 234 ? -6.738 -28.625 13.086 1 95.69 234 LYS A O 1
ATOM 1767 N N . GLY A 1 235 ? -4.672 -27.922 13.562 1 96.12 235 GLY A N 1
ATOM 1768 C CA . GLY A 1 235 ? -4.09 -29.25 13.648 1 96.12 235 GLY A CA 1
ATOM 1769 C C . GLY A 1 235 ? -3.777 -29.859 12.297 1 96.12 235 GLY A C 1
ATOM 1770 O O . GLY A 1 235 ? -3.406 -31.031 12.203 1 96.12 235 GLY A O 1
ATOM 1771 N N . SER A 1 236 ? -3.906 -29.078 11.211 1 97 236 SER A N 1
ATOM 1772 C CA . SER A 1 236 ? -3.699 -29.672 9.891 1 97 236 SER A CA 1
ATOM 1773 C C . SER A 1 236 ? -2.885 -28.734 9 1 97 236 SER A C 1
ATOM 1775 O O . SER A 1 236 ? -2.955 -27.516 9.141 1 97 236 SER A O 1
ATOM 1777 N N . THR A 1 237 ? -2.115 -29.297 8.086 1 97.5 237 THR A N 1
ATOM 1778 C CA . THR A 1 237 ? -1.391 -28.562 7.055 1 97.5 237 THR A CA 1
ATOM 1779 C C . THR A 1 237 ? -1.958 -28.875 5.672 1 97.5 237 THR A C 1
ATOM 1781 O O . THR A 1 237 ? -1.363 -28.5 4.656 1 97.5 237 THR A O 1
ATOM 1784 N N . GLU A 1 238 ? -3.076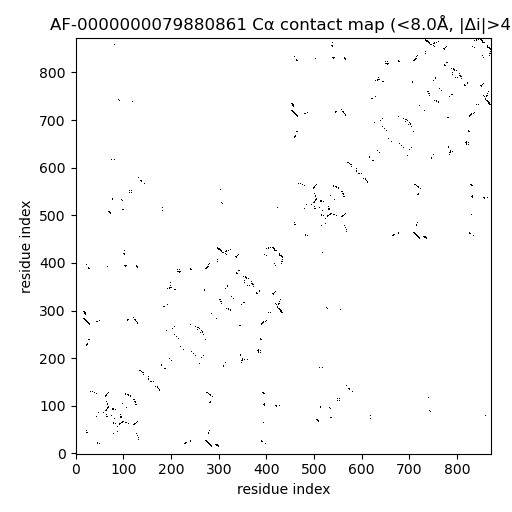 -29.5 5.684 1 95.56 238 GLU A N 1
ATOM 1785 C CA . GLU A 1 238 ? -3.68 -29.906 4.422 1 95.56 238 GLU A CA 1
ATOM 1786 C C . GLU A 1 238 ? -4.238 -28.719 3.654 1 95.56 238 GLU A C 1
ATOM 1788 O O . GLU A 1 238 ? -4.805 -27.797 4.25 1 95.56 238 GLU A O 1
ATOM 1793 N N . GLU A 1 239 ? -4.059 -28.797 2.377 1 98.12 239 GLU A N 1
ATOM 1794 C CA . GLU A 1 239 ? -4.645 -27.812 1.464 1 98.12 239 GLU A CA 1
ATOM 1795 C C . GLU A 1 239 ? -5.742 -28.438 0.612 1 98.12 239 GLU A C 1
ATOM 1797 O O . GLU A 1 239 ? -5.457 -29.234 -0.294 1 98.12 239 GLU A O 1
ATOM 1802 N N . ASN A 1 240 ? -6.945 -28 0.805 1 97.56 240 ASN A N 1
ATOM 1803 C CA . ASN A 1 240 ? -8.125 -28.734 0.366 1 97.56 240 ASN A CA 1
ATOM 1804 C C . ASN A 1 240 ? -8.461 -28.438 -1.093 1 97.56 240 ASN A C 1
ATOM 1806 O O . ASN A 1 240 ? -9.508 -28.859 -1.59 1 97.56 240 ASN A O 1
ATOM 1810 N N . GLY A 1 241 ? -7.609 -27.719 -1.769 1 97.31 241 GLY A N 1
ATOM 1811 C CA . GLY A 1 241 ? -7.789 -27.5 -3.195 1 97.31 241 GLY A CA 1
ATOM 1812 C C . GLY A 1 241 ? -7.102 -28.547 -4.051 1 97.31 241 GLY A C 1
ATOM 1813 O O . GLY A 1 241 ? -7.402 -28.672 -5.238 1 97.31 241 GLY A O 1
ATOM 1814 N N . VAL A 1 242 ? -6.164 -29.297 -3.52 1 98.12 242 VAL A N 1
ATOM 1815 C CA . VAL A 1 242 ? -5.379 -30.281 -4.254 1 98.12 242 VAL A CA 1
ATOM 1816 C C . VAL A 1 242 ? -6.234 -31.516 -4.539 1 98.12 242 VAL A C 1
ATOM 1818 O O . VAL A 1 242 ? -6.785 -32.125 -3.619 1 98.12 242 VAL A O 1
ATOM 1821 N N . ASN A 1 243 ? -6.367 -31.812 -5.785 1 96.38 243 ASN A N 1
ATOM 1822 C CA . ASN A 1 243 ? -7.141 -32.969 -6.227 1 96.38 243 ASN A CA 1
ATOM 1823 C C . ASN A 1 243 ? -6.301 -33.906 -7.082 1 96.38 243 ASN A C 1
ATOM 1825 O O . ASN A 1 243 ? -6.293 -33.781 -8.312 1 96.38 243 ASN A O 1
ATOM 1829 N N . PRO A 1 244 ? -5.711 -34.938 -6.484 1 94.44 244 PRO A N 1
ATOM 1830 C CA . PRO A 1 244 ? -4.855 -35.844 -7.242 1 94.44 244 PRO A CA 1
ATOM 1831 C C . PRO A 1 244 ? -5.652 -36.812 -8.102 1 94.44 244 PRO A C 1
ATOM 1833 O O . PRO A 1 244 ? -5.074 -37.531 -8.922 1 94.44 244 PRO A O 1
ATOM 1836 N N . ASN A 1 245 ? -6.965 -36.781 -7.992 1 94.06 245 ASN A N 1
ATOM 1837 C CA . ASN A 1 245 ? -7.785 -37.781 -8.656 1 94.06 245 ASN A CA 1
ATOM 1838 C C . ASN A 1 245 ? -8.414 -37.219 -9.938 1 94.06 245 ASN A C 1
ATOM 1840 O O . ASN A 1 245 ? -9.227 -37.906 -10.57 1 94.06 245 ASN A O 1
ATOM 1844 N N . SER A 1 246 ? -8.047 -36.094 -10.242 1 90.94 246 SER A N 1
ATOM 1845 C CA . SER A 1 246 ? -8.578 -35.531 -11.477 1 90.94 246 SER A CA 1
ATOM 1846 C C . SER A 1 246 ? -8.094 -36.281 -12.695 1 90.94 246 SER A C 1
ATOM 1848 O O . SER A 1 246 ? -6.926 -36.688 -12.758 1 90.94 246 SER A O 1
ATOM 1850 N N . THR A 1 247 ? -9.008 -36.594 -13.633 1 92.44 247 THR A N 1
ATOM 1851 C CA . THR A 1 247 ? -8.656 -37.25 -14.883 1 92.44 247 THR A CA 1
ATOM 1852 C C . THR A 1 247 ? -9.062 -36.406 -16.078 1 92.44 247 THR A C 1
ATOM 1854 O O . THR A 1 247 ? -9.938 -35.531 -15.961 1 92.44 247 THR A O 1
ATOM 1857 N N . LEU A 1 248 ? -8.367 -36.688 -17.172 1 94 248 LEU A N 1
ATOM 1858 C CA . LEU A 1 248 ? -8.68 -35.938 -18.391 1 94 248 LEU A CA 1
ATOM 1859 C C . LEU A 1 248 ? -10.133 -36.156 -18.797 1 94 248 LEU A C 1
ATOM 1861 O O . LEU A 1 248 ? -10.781 -35.219 -19.281 1 94 248 LEU A O 1
ATOM 1865 N N . GLU A 1 249 ? -10.672 -37.344 -18.656 1 93.62 249 GLU A N 1
ATOM 1866 C CA . GLU A 1 249 ? -12.047 -37.688 -19.016 1 93.62 249 GLU A CA 1
ATOM 1867 C C . GLU A 1 249 ? -13.039 -36.844 -18.219 1 93.62 249 GLU A C 1
ATOM 1869 O O . GLU A 1 249 ? -14.008 -36.312 -18.781 1 93.62 249 GLU A O 1
ATOM 1874 N N . LYS A 1 250 ? -12.828 -36.688 -17.031 1 92.38 250 LYS A N 1
ATOM 1875 C CA . LYS A 1 250 ? -13.727 -35.938 -16.172 1 92.38 250 LYS A CA 1
ATOM 1876 C C . LYS A 1 250 ? -13.625 -34.438 -16.438 1 92.38 250 LYS A C 1
ATOM 1878 O O . LYS A 1 250 ? -14.641 -33.75 -16.578 1 92.38 250 LYS A O 1
ATOM 1883 N N . ILE A 1 251 ? -12.422 -33.938 -16.516 1 93.5 251 ILE A N 1
ATOM 1884 C CA . ILE A 1 251 ? -12.188 -32.5 -16.594 1 93.5 251 ILE A CA 1
ATOM 1885 C C . ILE A 1 251 ? -12.625 -32 -17.969 1 93.5 251 ILE A C 1
ATOM 1887 O O . ILE A 1 251 ? -13.102 -30.875 -18.094 1 93.5 251 ILE A O 1
ATOM 1891 N N . SER A 1 252 ? -12.508 -32.844 -18.969 1 91.69 252 SER A N 1
ATOM 1892 C CA . SER A 1 252 ? -12.836 -32.438 -20.344 1 91.69 252 SER A CA 1
ATOM 1893 C C . SER A 1 252 ? -14.328 -32.188 -20.516 1 91.69 252 SER A C 1
ATOM 1895 O O . SER A 1 252 ? -14.758 -31.562 -21.484 1 91.69 252 SER A O 1
ATOM 1897 N N . THR A 1 253 ? -15.125 -32.688 -19.609 1 93.06 253 THR A N 1
ATOM 1898 C CA . THR A 1 253 ? -16.578 -32.562 -19.719 1 93.06 253 THR A CA 1
ATOM 1899 C C . THR A 1 253 ? -17.047 -31.234 -19.141 1 93.06 253 THR A C 1
ATOM 1901 O O . THR A 1 253 ? -18.203 -30.828 -19.344 1 93.06 253 THR A O 1
ATOM 1904 N N . LEU A 1 254 ? -16.219 -30.578 -18.5 1 94.38 254 LEU A N 1
ATOM 1905 C CA . LEU A 1 254 ? -16.609 -29.344 -17.844 1 94.38 254 LEU A CA 1
ATOM 1906 C C . LEU A 1 254 ? -16.891 -28.25 -18.859 1 94.38 254 LEU A C 1
ATOM 1908 O O . LEU A 1 254 ? -16.203 -28.141 -19.875 1 94.38 254 LEU A O 1
ATOM 1912 N N . LYS A 1 255 ? -17.859 -27.406 -18.578 1 94 255 LYS A N 1
ATOM 1913 C CA . LYS A 1 255 ? -18.281 -26.344 -19.484 1 94 255 LYS A CA 1
ATOM 1914 C C . LYS A 1 255 ? -17.422 -25.078 -19.297 1 94 255 LYS A C 1
ATOM 1916 O O . LYS A 1 255 ? -16.875 -24.859 -18.219 1 94 255 LYS A O 1
ATOM 1921 N N . PRO A 1 256 ? -17.344 -24.25 -20.406 1 93.56 256 PRO A N 1
ATOM 1922 C CA . PRO A 1 256 ? -16.641 -22.969 -20.281 1 93.56 256 PRO A CA 1
ATOM 1923 C C . PRO A 1 256 ? -17.188 -22.078 -19.172 1 93.56 256 PRO A C 1
ATOM 1925 O O . PRO A 1 256 ? -18.406 -21.984 -19.016 1 93.56 256 PRO A O 1
ATOM 1928 N N . ALA A 1 257 ? -16.328 -21.438 -18.5 1 91 257 ALA A N 1
ATOM 1929 C CA . ALA A 1 257 ? -16.719 -20.672 -17.312 1 91 257 ALA A CA 1
ATOM 1930 C C . ALA A 1 257 ? -16.922 -19.188 -17.656 1 91 257 ALA A C 1
ATOM 1932 O O . ALA A 1 257 ? -17.703 -18.5 -17 1 91 257 ALA A O 1
ATOM 1933 N N . PHE A 1 258 ? -16.25 -18.688 -18.688 1 90.19 258 PHE A N 1
ATOM 1934 C CA . PHE A 1 258 ? -16.219 -17.25 -18.891 1 90.19 258 PHE A CA 1
ATOM 1935 C C . PHE A 1 258 ? -16.828 -16.875 -20.234 1 90.19 258 PHE A C 1
ATOM 1937 O O . PHE A 1 258 ? -17.938 -16.312 -20.281 1 90.19 258 PHE A O 1
ATOM 1944 N N . ILE A 1 259 ? -16.109 -17.234 -21.312 1 87.56 259 ILE A N 1
ATOM 1945 C CA . ILE A 1 259 ? -16.703 -17.031 -22.625 1 87.56 259 ILE A CA 1
ATOM 1946 C C . ILE A 1 259 ? -17.516 -18.25 -23.031 1 87.56 259 ILE A C 1
ATOM 1948 O O . ILE A 1 259 ? -16.953 -19.312 -23.328 1 87.56 259 ILE A O 1
ATOM 1952 N N . LYS A 1 260 ? -18.828 -18.062 -23.109 1 85.5 260 LYS A N 1
ATOM 1953 C CA . LYS A 1 260 ? -19.719 -19.188 -23.422 1 85.5 260 LYS A CA 1
ATOM 1954 C C . LYS A 1 260 ? -20.312 -19.031 -24.828 1 85.5 260 LYS A C 1
ATOM 1956 O O . LYS A 1 260 ? -20.641 -17.922 -25.25 1 85.5 260 LYS A O 1
ATOM 1961 N N . PRO A 1 261 ? -20.469 -20.094 -25.469 1 85.44 261 PRO A N 1
ATOM 1962 C CA . PRO A 1 261 ? -20.156 -21.469 -25.094 1 85.44 261 PRO A CA 1
ATOM 1963 C C . PRO A 1 261 ? -18.781 -21.938 -25.578 1 85.44 261 PRO A C 1
ATOM 1965 O O . PRO A 1 261 ? -18.406 -23.094 -25.359 1 85.44 261 PRO A O 1
ATOM 1968 N N . HIS A 1 262 ? -18.031 -21.109 -26.172 1 85.69 262 HIS A N 1
ATOM 1969 C CA . HIS A 1 262 ? -16.859 -21.562 -26.922 1 85.69 262 HIS A CA 1
ATOM 1970 C C . HIS A 1 262 ? -15.57 -21.25 -26.172 1 85.69 262 HIS A C 1
ATOM 1972 O O . HIS A 1 262 ? -14.477 -21.484 -26.688 1 85.69 262 HIS A O 1
ATOM 1978 N N . GLY A 1 263 ? -15.672 -20.781 -24.969 1 91.38 263 GLY A N 1
ATOM 1979 C CA . GLY A 1 263 ? -14.461 -20.516 -24.219 1 91.38 263 GLY A CA 1
ATOM 1980 C C . GLY A 1 263 ? -13.734 -21.781 -23.797 1 91.38 263 GLY A C 1
ATOM 1981 O O . GLY A 1 263 ? -14.273 -22.875 -23.906 1 91.38 263 GLY A O 1
ATOM 1982 N N . THR A 1 264 ? -12.445 -21.625 -23.453 1 94.5 264 THR A N 1
ATOM 1983 C CA . THR A 1 264 ? -11.617 -22.781 -23.156 1 94.5 264 THR A CA 1
ATOM 1984 C C . THR A 1 264 ? -11.359 -22.891 -21.656 1 94.5 264 THR A C 1
ATOM 1986 O O . THR A 1 264 ? -10.914 -23.938 -21.172 1 94.5 264 THR A O 1
ATOM 1989 N N . HIS A 1 265 ? -11.602 -21.844 -20.938 1 96 265 HIS A N 1
ATOM 1990 C CA . HIS A 1 265 ? -11.367 -21.875 -19.5 1 96 265 HIS A CA 1
ATOM 1991 C C . HIS A 1 265 ? -12.57 -22.422 -18.75 1 96 265 HIS A C 1
ATOM 1993 O O . HIS A 1 265 ? -13.711 -22.078 -19.062 1 96 265 HIS A O 1
ATOM 1999 N N . THR A 1 266 ? -12.312 -23.328 -17.891 1 95.75 266 THR A N 1
ATOM 2000 C CA . THR A 1 266 ? -13.312 -23.953 -17.031 1 95.75 266 THR A CA 1
ATOM 2001 C C . THR A 1 266 ? -12.953 -23.781 -15.562 1 95.75 266 THR A C 1
ATOM 2003 O O . THR A 1 266 ? -11.891 -23.234 -15.242 1 95.75 266 THR A O 1
ATOM 2006 N N . ALA A 1 267 ? -13.828 -24.281 -14.695 1 93.19 267 ALA A N 1
ATOM 2007 C CA . ALA A 1 267 ? -13.562 -24.234 -13.266 1 93.19 267 ALA A CA 1
ATOM 2008 C C . ALA A 1 267 ? -12.32 -25.047 -12.906 1 93.19 267 ALA A C 1
ATOM 2010 O O . ALA A 1 267 ? -11.625 -24.734 -11.938 1 93.19 267 ALA A O 1
ATOM 2011 N N . ALA A 1 268 ? -12.023 -26.047 -13.688 1 95.12 268 ALA A N 1
ATOM 2012 C CA . ALA A 1 268 ? -10.906 -26.938 -13.375 1 95.12 268 ALA A CA 1
ATOM 2013 C C . ALA A 1 268 ? -9.57 -26.281 -13.742 1 95.12 268 ALA A C 1
ATOM 2015 O O . ALA A 1 268 ? -8.578 -26.438 -13.023 1 95.12 268 ALA A O 1
ATOM 2016 N N . ASN A 1 269 ? -9.562 -25.625 -14.898 1 97.06 269 ASN A N 1
ATOM 2017 C CA . ASN A 1 269 ? -8.289 -25.078 -15.352 1 97.06 269 ASN A CA 1
ATOM 2018 C C . ASN A 1 269 ? -8.148 -23.594 -15 1 97.06 269 ASN A C 1
ATOM 2020 O O . ASN A 1 269 ? -7.48 -22.844 -15.719 1 97.06 269 ASN A O 1
ATOM 2024 N N . SER A 1 270 ? -8.883 -23.156 -13.992 1 96.44 270 SER A N 1
ATOM 2025 C CA . SER A 1 270 ? -8.812 -21.828 -13.375 1 96.44 270 SER A CA 1
ATOM 2026 C C . SER A 1 270 ? -8.625 -21.938 -11.867 1 96.44 270 SER A C 1
ATOM 2028 O O . SER A 1 270 ? -9.18 -22.828 -11.227 1 96.44 270 SER A O 1
ATOM 2030 N N . SER A 1 271 ? -7.797 -21.047 -11.391 1 95.75 271 SER A N 1
ATOM 2031 C CA . SER A 1 271 ? -7.617 -21.078 -9.945 1 95.75 271 SER A CA 1
ATOM 2032 C C . SER A 1 271 ? -8.922 -20.75 -9.219 1 95.75 271 SER A C 1
ATOM 2034 O O . SER A 1 271 ? -9.688 -19.891 -9.656 1 95.75 271 SER A O 1
ATOM 2036 N N . PHE A 1 272 ? -9.211 -21.422 -8.172 1 95.06 272 PHE A N 1
ATOM 2037 C CA . PHE A 1 272 ? -10.438 -21.234 -7.398 1 95.06 272 PHE A CA 1
ATOM 2038 C C . PHE A 1 272 ? -10.258 -20.141 -6.355 1 95.06 272 PHE A C 1
ATOM 2040 O O . PHE A 1 272 ? -9.125 -19.734 -6.051 1 95.06 272 PHE A O 1
ATOM 2047 N N . LEU A 1 273 ? -11.352 -19.609 -5.809 1 95.06 273 LEU A N 1
ATOM 2048 C CA . LEU A 1 273 ? -11.281 -18.594 -4.758 1 95.06 273 LEU A CA 1
ATOM 2049 C C . LEU A 1 273 ? -10.656 -19.172 -3.49 1 95.06 273 LEU A C 1
ATOM 2051 O O . LEU A 1 273 ? -11.117 -20.188 -2.973 1 95.06 273 LEU A O 1
ATOM 2055 N N . THR A 1 274 ? -9.633 -18.516 -3.059 1 98 274 THR A N 1
ATOM 2056 C CA . THR A 1 274 ? -8.789 -19.125 -2.027 1 98 274 THR A CA 1
ATOM 2057 C C . THR A 1 274 ? -8.586 -18.141 -0.867 1 98 274 THR A C 1
ATOM 2059 O O . THR A 1 274 ? -8.406 -16.953 -1.08 1 98 274 THR A O 1
ATOM 2062 N N . ASP A 1 275 ? -8.664 -18.656 0.379 1 98.19 275 ASP A N 1
ATOM 2063 C CA . ASP A 1 275 ? -8.227 -17.953 1.584 1 98.19 275 ASP A CA 1
ATOM 2064 C C . ASP A 1 275 ? -6.816 -18.375 1.983 1 98.19 275 ASP A C 1
ATOM 2066 O O . ASP A 1 275 ? -6.453 -19.547 1.861 1 98.19 275 ASP A O 1
ATOM 2070 N N . GLY A 1 276 ? -6.02 -17.375 2.41 1 98.69 276 GLY A N 1
ATOM 2071 C CA . GLY A 1 276 ? -4.691 -17.734 2.873 1 98.69 276 GLY A CA 1
ATOM 2072 C C . GLY A 1 276 ? -3.844 -16.531 3.246 1 98.69 276 GLY A C 1
ATOM 2073 O O . GLY A 1 276 ? -4.211 -15.391 2.949 1 98.69 276 GLY A O 1
ATOM 2074 N N . ALA A 1 277 ? -2.793 -16.781 3.947 1 98.94 277 ALA A N 1
ATOM 2075 C CA . ALA A 1 277 ? -1.792 -15.797 4.336 1 98.94 277 ALA A CA 1
ATOM 2076 C C . ALA A 1 277 ? -0.388 -16.391 4.297 1 98.94 277 ALA A C 1
ATOM 2078 O O . ALA A 1 277 ? -0.214 -17.594 4.469 1 98.94 277 ALA A O 1
ATOM 2079 N N . ALA A 1 278 ? 0.573 -15.586 4.004 1 98.94 278 ALA A N 1
ATOM 2080 C CA . ALA A 1 278 ? 1.979 -15.984 3.963 1 98.94 278 ALA A CA 1
ATOM 2081 C C . ALA A 1 278 ? 2.877 -14.867 4.492 1 98.94 278 ALA A C 1
ATOM 2083 O O . ALA A 1 278 ? 2.477 -13.703 4.523 1 98.94 278 ALA A O 1
ATOM 2084 N N . ALA A 1 279 ? 4.051 -15.211 5.004 1 98.94 279 ALA A N 1
ATOM 2085 C CA . ALA A 1 279 ? 5.023 -14.266 5.543 1 98.94 279 ALA A CA 1
ATOM 2086 C C . ALA A 1 279 ? 6.445 -14.656 5.148 1 98.94 279 ALA A C 1
ATOM 2088 O O . ALA A 1 279 ? 6.746 -15.836 4.984 1 98.94 279 ALA A O 1
ATOM 2089 N N . THR A 1 280 ? 7.297 -13.742 4.941 1 98.94 280 THR A N 1
ATOM 2090 C CA . THR A 1 280 ? 8.695 -13.898 4.551 1 98.94 280 THR A CA 1
ATOM 2091 C C . THR A 1 280 ? 9.594 -12.961 5.352 1 98.94 280 THR A C 1
ATOM 2093 O O . THR A 1 280 ? 9.32 -11.766 5.445 1 98.94 280 THR A O 1
ATOM 2096 N N . LEU A 1 281 ? 10.602 -13.453 5.988 1 98.94 281 LEU A N 1
ATOM 2097 C CA . LEU A 1 281 ? 11.594 -12.664 6.711 1 98.94 281 LEU A CA 1
ATOM 2098 C C . LEU A 1 281 ? 12.812 -12.383 5.832 1 98.94 281 LEU A C 1
ATOM 2100 O O . LEU A 1 281 ? 13.484 -13.312 5.387 1 98.94 281 LEU A O 1
ATOM 2104 N N . ILE A 1 282 ? 13.086 -11.109 5.57 1 98.94 282 ILE A N 1
ATOM 2105 C CA . ILE A 1 282 ? 14.258 -10.734 4.781 1 98.94 282 ILE A CA 1
ATOM 2106 C C . ILE A 1 282 ? 15.156 -9.812 5.598 1 98.94 282 ILE A C 1
ATOM 2108 O O . ILE A 1 282 ? 14.68 -9.094 6.48 1 98.94 282 ILE A O 1
ATOM 2112 N N . MET A 1 283 ? 16.438 -9.859 5.32 1 98.88 283 MET A N 1
ATOM 2113 C CA . MET A 1 283 ? 17.438 -9.062 6.02 1 98.88 283 MET A CA 1
ATOM 2114 C C . MET A 1 283 ? 18.531 -8.594 5.062 1 98.88 283 MET A C 1
ATOM 2116 O O . MET A 1 283 ? 18.641 -9.094 3.943 1 98.88 283 MET A O 1
ATOM 2120 N N . SER A 1 284 ? 19.203 -7.555 5.539 1 98.69 284 SER A N 1
ATOM 2121 C CA . SER A 1 284 ? 20.516 -7.406 4.941 1 98.69 284 SER A CA 1
ATOM 2122 C C . SER A 1 284 ? 21.391 -8.633 5.211 1 98.69 284 SER A C 1
ATOM 2124 O O . SER A 1 284 ? 21.328 -9.219 6.293 1 98.69 284 SER A O 1
ATOM 2126 N N . GLU A 1 285 ? 22.188 -8.984 4.199 1 98.12 285 GLU A N 1
ATOM 2127 C CA . GLU A 1 285 ? 23.062 -10.141 4.379 1 98.12 285 GLU A CA 1
ATOM 2128 C C . GLU A 1 285 ? 23.922 -9.992 5.625 1 98.12 285 GLU A C 1
ATOM 2130 O O . GLU A 1 285 ? 24.078 -10.938 6.402 1 98.12 285 GLU A O 1
ATOM 2135 N N . GLU A 1 286 ? 24.453 -8.797 5.82 1 97.88 286 GLU A N 1
ATOM 2136 C CA . GLU A 1 286 ? 25.328 -8.523 6.961 1 97.88 286 GLU A CA 1
ATOM 2137 C C . GLU A 1 286 ? 24.594 -8.766 8.281 1 97.88 286 GLU A C 1
ATOM 2139 O O . GLU A 1 286 ? 25.125 -9.422 9.18 1 97.88 286 GLU A O 1
ATOM 2144 N N . LYS A 1 287 ? 23.406 -8.297 8.352 1 98.5 287 LYS A N 1
ATOM 2145 C CA . LYS A 1 287 ? 22.656 -8.43 9.594 1 98.5 287 LYS A CA 1
ATOM 2146 C C . LYS A 1 287 ? 22.25 -9.883 9.844 1 98.5 287 LYS A C 1
ATOM 2148 O O . LYS A 1 287 ? 22.25 -10.344 10.984 1 98.5 287 LYS A O 1
ATOM 2153 N N . ALA A 1 288 ? 21.812 -10.57 8.812 1 98.5 288 ALA A N 1
ATOM 2154 C CA . ALA A 1 288 ? 21.469 -11.984 8.945 1 98.5 288 ALA A CA 1
ATOM 2155 C C . ALA A 1 288 ? 22.625 -12.781 9.531 1 98.5 288 ALA A C 1
ATOM 2157 O O . ALA A 1 288 ? 22.453 -13.562 10.469 1 98.5 288 ALA A O 1
ATOM 2158 N N . LEU A 1 289 ? 23.781 -12.547 8.992 1 97.81 289 LEU A N 1
ATOM 2159 C CA . LEU A 1 289 ? 24.969 -13.258 9.445 1 97.81 289 LEU A CA 1
ATOM 2160 C C . LEU A 1 289 ? 25.344 -12.859 10.867 1 97.81 289 LEU A C 1
ATOM 2162 O O . LEU A 1 289 ? 25.719 -13.703 11.68 1 97.81 289 LEU A O 1
ATOM 2166 N N . GLU A 1 290 ? 25.266 -11.57 11.117 1 98.06 290 GLU A N 1
ATOM 2167 C CA . GLU A 1 290 ? 25.531 -11.055 12.461 1 98.06 290 GLU A CA 1
ATOM 2168 C C . GLU A 1 290 ? 24.672 -11.758 13.508 1 98.06 290 GLU A C 1
ATOM 2170 O O . GLU A 1 290 ? 25.141 -12.039 14.609 1 98.06 290 GLU A O 1
ATOM 2175 N N . LEU A 1 291 ? 23.422 -12.047 13.125 1 98.25 291 LEU A N 1
ATOM 2176 C CA . LEU A 1 291 ? 22.469 -12.633 14.062 1 98.25 291 LEU A CA 1
ATOM 2177 C C . LEU A 1 291 ? 22.562 -14.156 14.047 1 98.25 291 LEU A C 1
ATOM 2179 O O . LEU A 1 291 ? 21.812 -14.836 14.758 1 98.25 291 LEU A O 1
ATOM 2183 N N . GLY A 1 292 ? 23.375 -14.711 13.18 1 97.69 292 GLY A N 1
ATOM 2184 C CA . GLY A 1 292 ? 23.641 -16.141 13.18 1 97.69 292 GLY A CA 1
ATOM 2185 C C . GLY A 1 292 ? 22.734 -16.922 12.234 1 97.69 292 GLY A C 1
ATOM 2186 O O . GLY A 1 292 ? 22.703 -18.141 12.266 1 97.69 292 GLY A O 1
ATOM 2187 N N . TYR A 1 293 ? 22.062 -16.203 11.398 1 98.25 293 TYR A N 1
ATOM 2188 C CA . TYR A 1 293 ? 21.203 -16.891 10.438 1 98.25 293 TYR A CA 1
ATOM 2189 C C . TYR A 1 293 ? 21.984 -17.328 9.219 1 98.25 293 TYR A C 1
ATOM 2191 O O . TYR A 1 293 ? 23 -16.719 8.859 1 98.25 293 TYR A O 1
ATOM 2199 N N . THR A 1 294 ? 21.594 -18.422 8.672 1 97.69 294 THR A N 1
ATOM 2200 C CA . THR A 1 294 ? 22 -18.781 7.316 1 97.69 294 THR A CA 1
ATOM 2201 C C . THR A 1 294 ? 20.875 -18.5 6.324 1 97.69 294 THR A C 1
ATOM 2203 O O . THR A 1 294 ? 19.875 -19.219 6.301 1 97.69 294 THR A O 1
ATOM 2206 N N . PRO A 1 295 ? 21.062 -17.531 5.504 1 98.38 295 PRO A N 1
ATOM 2207 C CA . PRO A 1 295 ? 20 -17.219 4.547 1 98.38 295 PRO A CA 1
ATOM 2208 C C . PRO A 1 295 ? 19.688 -18.391 3.619 1 98.38 295 PRO A C 1
ATOM 2210 O O . PRO A 1 295 ? 20.562 -19.203 3.314 1 98.38 295 PRO A O 1
ATOM 2213 N N . LYS A 1 296 ? 18.469 -18.406 3.193 1 98.19 296 LYS A N 1
ATOM 2214 C CA . LYS A 1 296 ? 18.062 -19.438 2.24 1 98.19 296 LYS A CA 1
ATOM 2215 C C . LYS A 1 296 ? 18.406 -19.031 0.811 1 98.19 296 LYS A C 1
ATOM 2217 O O . LYS A 1 296 ? 18.734 -19.891 -0.023 1 98.19 296 LYS A O 1
ATOM 2222 N N . SER A 1 297 ? 18.266 -17.766 0.545 1 98.75 297 SER A N 1
ATOM 2223 C CA . SER A 1 297 ? 18.469 -17.281 -0.817 1 98.75 297 SER A CA 1
ATOM 2224 C C . SER A 1 297 ? 18.734 -15.781 -0.839 1 98.75 297 SER A C 1
ATOM 2226 O O . SER A 1 297 ? 18.641 -15.117 0.195 1 98.75 297 SER A O 1
ATOM 2228 N N . VAL A 1 298 ? 19.172 -15.289 -1.98 1 98.69 298 VAL A N 1
ATOM 2229 C CA . VAL A 1 298 ? 19.391 -13.867 -2.227 1 98.69 298 VAL A CA 1
ATOM 2230 C C . VAL A 1 298 ? 18.312 -13.328 -3.156 1 98.69 298 VAL A C 1
ATOM 2232 O O . VAL A 1 298 ? 18.016 -13.93 -4.191 1 98.69 298 VAL A O 1
ATOM 2235 N N . LEU A 1 299 ? 17.672 -12.289 -2.701 1 98.75 299 LEU A N 1
ATOM 2236 C CA . LEU A 1 299 ? 16.859 -11.547 -3.654 1 98.75 299 LEU A CA 1
ATOM 2237 C C . LEU A 1 299 ? 17.734 -10.805 -4.66 1 98.75 299 LEU A C 1
ATOM 2239 O O . LEU A 1 299 ? 18.016 -9.625 -4.488 1 98.75 299 LEU A O 1
ATOM 2243 N N . LYS A 1 300 ? 18.047 -11.43 -5.758 1 98.38 300 LYS A N 1
ATOM 2244 C CA . LYS A 1 300 ? 19.078 -10.984 -6.695 1 98.38 300 LYS A CA 1
ATOM 2245 C C . LYS A 1 300 ? 18.578 -9.789 -7.512 1 98.38 300 LYS A C 1
ATOM 2247 O O . LYS A 1 300 ? 19.344 -8.844 -7.758 1 98.38 300 LYS A O 1
ATOM 2252 N N . ASP A 1 301 ? 17.422 -9.922 -8.023 1 98.44 301 ASP A N 1
ATOM 2253 C CA . ASP A 1 301 ? 16.844 -8.852 -8.844 1 98.44 301 ASP A CA 1
ATOM 2254 C C . ASP A 1 301 ? 15.336 -9.023 -8.969 1 98.44 301 ASP A C 1
ATOM 2256 O O . ASP A 1 301 ? 14.789 -10.086 -8.664 1 98.44 301 ASP A O 1
ATOM 2260 N N . TRP A 1 302 ? 14.688 -7.934 -9.266 1 98.81 302 TRP A N 1
ATOM 2261 C CA . TRP A 1 302 ? 13.25 -7.973 -9.539 1 98.81 302 TRP A CA 1
ATOM 2262 C C . TRP A 1 302 ? 12.828 -6.793 -10.414 1 98.81 302 TRP A C 1
ATOM 2264 O O . TRP A 1 302 ? 13.555 -5.801 -10.516 1 98.81 302 TRP A O 1
ATOM 2274 N N . LEU A 1 303 ? 11.695 -6.906 -11.016 1 97.44 303 LEU A N 1
ATOM 2275 C CA . LEU A 1 303 ? 11.094 -5.781 -11.719 1 97.44 303 LEU A CA 1
ATOM 2276 C C . LEU A 1 303 ? 9.578 -5.938 -11.797 1 97.44 303 LEU A C 1
ATOM 2278 O O . LEU A 1 303 ? 9.055 -7.043 -11.641 1 97.44 303 LEU A O 1
ATOM 2282 N N . PHE A 1 304 ? 8.938 -4.875 -11.906 1 98.56 304 PHE A N 1
ATOM 2283 C CA . PHE A 1 304 ? 7.508 -4.773 -12.18 1 98.56 304 PHE A CA 1
ATOM 2284 C C . PHE A 1 304 ? 7.266 -4.238 -13.586 1 98.56 304 PHE A C 1
ATOM 2286 O O . PHE A 1 304 ? 7.977 -3.338 -14.047 1 98.56 304 PHE A O 1
ATOM 2293 N N . VAL A 1 305 ? 6.301 -4.879 -14.281 1 97.12 305 VAL A N 1
ATOM 2294 C CA . VAL A 1 305 ? 6.02 -4.453 -15.648 1 97.12 305 VAL A CA 1
ATOM 2295 C C . VAL A 1 305 ? 4.535 -4.121 -15.789 1 97.12 305 VAL A C 1
ATOM 2297 O O . VAL A 1 305 ? 3.699 -4.645 -15.047 1 97.12 305 VAL A O 1
ATOM 2300 N N . GLY A 1 306 ? 4.285 -3.115 -16.641 1 96.94 306 GLY A N 1
ATOM 2301 C CA . GLY A 1 306 ? 2.932 -2.822 -17.094 1 96.94 306 GLY A CA 1
ATOM 2302 C C . GLY A 1 306 ? 2.699 -3.176 -18.547 1 96.94 306 GLY A C 1
ATOM 2303 O O . GLY A 1 306 ? 3.6 -3.039 -19.391 1 96.94 306 GLY A O 1
ATOM 2304 N N . VAL A 1 307 ? 1.547 -3.734 -18.797 1 95.69 307 VAL A N 1
ATOM 2305 C CA . VAL A 1 307 ? 1.119 -4.008 -20.156 1 95.69 307 VAL A CA 1
ATOM 2306 C C . VAL A 1 307 ? -0.298 -3.482 -20.375 1 95.69 307 VAL A C 1
ATOM 2308 O O . VAL A 1 307 ? -0.904 -2.922 -19.453 1 95.69 307 VAL A O 1
ATOM 2311 N N . ASP A 1 308 ? -0.729 -3.629 -21.594 1 92.75 308 ASP A N 1
ATOM 2312 C CA . ASP A 1 308 ? -2.098 -3.219 -21.875 1 92.75 308 ASP A CA 1
ATOM 2313 C C . ASP A 1 308 ? -3.104 -4.035 -21.078 1 92.75 308 ASP A C 1
ATOM 2315 O O . ASP A 1 308 ? -3.166 -5.258 -21.203 1 92.75 308 ASP A O 1
ATOM 2319 N N . PRO A 1 309 ? -3.92 -3.324 -20.281 1 90.56 309 PRO A N 1
ATOM 2320 C CA . PRO A 1 309 ? -4.832 -4.055 -19.391 1 90.56 309 PRO A CA 1
ATOM 2321 C C . PRO A 1 309 ? -5.988 -4.707 -20.156 1 90.56 309 PRO A C 1
ATOM 2323 O O . PRO A 1 309 ? -6.742 -5.496 -19.578 1 90.56 309 PRO A O 1
ATOM 2326 N N . PHE A 1 310 ? -6.047 -4.473 -21.359 1 86.12 310 PHE A N 1
ATOM 2327 C CA . PHE A 1 310 ? -7.105 -5.07 -22.156 1 86.12 310 PHE A CA 1
ATOM 2328 C C . PHE A 1 310 ? -6.559 -6.215 -23 1 86.12 310 PHE A C 1
ATOM 2330 O O . PHE A 1 310 ? -6.711 -7.387 -22.641 1 86.12 310 PHE A O 1
ATOM 2337 N N . GLU A 1 311 ? -5.73 -5.91 -23.938 1 79.62 311 GLU A N 1
ATOM 2338 C CA . GLU A 1 311 ? -5.309 -6.863 -24.953 1 79.62 311 GLU A CA 1
ATOM 2339 C C . GLU A 1 311 ? -4.238 -7.812 -24.422 1 79.62 311 GLU A C 1
ATOM 2341 O O . GLU A 1 311 ? -4.152 -8.961 -24.859 1 79.62 311 GLU A O 1
ATOM 2346 N N . SER A 1 312 ? -3.508 -7.305 -23.438 1 87.75 312 SER A N 1
ATOM 2347 C CA . SER A 1 312 ? -2.344 -8.078 -23.031 1 87.75 312 SER A CA 1
ATOM 2348 C C . SER A 1 312 ? -2.334 -8.305 -21.516 1 87.75 312 SER A C 1
ATOM 2350 O O . SER A 1 312 ? -1.292 -8.609 -20.938 1 87.75 312 SER A O 1
ATOM 2352 N N . LEU A 1 313 ? -3.387 -8.141 -20.828 1 86 313 LEU A N 1
ATOM 2353 C CA . LEU A 1 313 ? -3.529 -8.094 -19.375 1 86 313 LEU A CA 1
ATOM 2354 C C . LEU A 1 313 ? -2.756 -9.227 -18.719 1 86 313 LEU A C 1
ATOM 2356 O O . LEU A 1 313 ? -2.119 -9.031 -17.672 1 86 313 LEU A O 1
ATOM 2360 N N . LEU A 1 314 ? -2.686 -10.383 -19.281 1 92.69 314 LEU A N 1
ATOM 2361 C CA . LEU A 1 314 ? -2.125 -11.547 -18.609 1 92.69 314 LEU A CA 1
ATOM 2362 C C . LEU A 1 314 ? -0.8 -11.961 -19.25 1 92.69 314 LEU A C 1
ATOM 2364 O O . LEU A 1 314 ? -0.258 -13.016 -18.922 1 92.69 314 LEU A O 1
ATOM 2368 N N . LEU A 1 315 ? -0.18 -11.031 -20.016 1 95.56 315 LEU A N 1
ATOM 2369 C CA . LEU A 1 315 ? 1.043 -11.359 -20.734 1 95.56 315 LEU A CA 1
ATOM 2370 C C . LEU A 1 315 ? 2.258 -10.719 -20.062 1 95.56 315 LEU A C 1
ATOM 2372 O O . LEU A 1 315 ? 3.385 -10.883 -20.531 1 95.56 315 LEU A O 1
ATOM 2376 N N . GLY A 1 316 ? 2.074 -10.031 -18.984 1 97.25 316 GLY A N 1
ATOM 2377 C CA . GLY A 1 316 ? 3.137 -9.328 -18.281 1 97.25 316 GLY A CA 1
ATOM 2378 C C . GLY A 1 316 ? 4.32 -10.219 -17.953 1 97.25 316 GLY A C 1
ATOM 2379 O O . GLY A 1 316 ? 5.473 -9.805 -18.094 1 97.25 316 GLY A O 1
ATOM 2380 N N . PRO A 1 317 ? 4.086 -11.383 -17.547 1 98.44 317 PRO A N 1
ATOM 2381 C CA . PRO A 1 317 ? 5.188 -12.281 -17.203 1 98.44 317 PRO A CA 1
ATOM 2382 C C . PRO A 1 317 ? 6.156 -12.508 -18.359 1 98.44 317 PRO A C 1
ATOM 2384 O O . PRO A 1 317 ? 7.371 -12.531 -18.156 1 98.44 317 PRO A O 1
ATOM 2387 N N . ALA A 1 318 ? 5.672 -12.672 -19.578 1 98.44 318 ALA A N 1
ATOM 2388 C CA . ALA A 1 318 ? 6.555 -12.867 -20.719 1 98.44 318 ALA A CA 1
ATOM 2389 C C . ALA A 1 318 ? 7.477 -11.672 -20.922 1 98.44 318 ALA A C 1
ATOM 2391 O O . ALA A 1 318 ? 8.68 -11.828 -21.109 1 98.44 318 ALA A O 1
ATOM 2392 N N . TYR A 1 319 ? 6.902 -10.484 -20.844 1 97.94 319 TYR A N 1
ATOM 2393 C CA . TYR A 1 319 ? 7.684 -9.258 -20.953 1 97.94 319 TYR A CA 1
ATOM 2394 C C . TYR A 1 319 ? 8.727 -9.164 -19.859 1 97.94 319 TYR A C 1
ATOM 2396 O O . TYR A 1 319 ? 9.891 -8.836 -20.109 1 97.94 319 TYR A O 1
ATOM 2404 N N . GLY A 1 320 ? 8.305 -9.469 -18.641 1 98.38 320 GLY A N 1
ATOM 2405 C CA . GLY A 1 320 ? 9.195 -9.367 -17.5 1 98.38 320 GLY A CA 1
ATOM 2406 C C . GLY A 1 320 ? 10.32 -10.383 -17.531 1 98.38 320 GLY A C 1
ATOM 2407 O O . GLY A 1 320 ? 11.461 -10.062 -17.188 1 98.38 320 GLY A O 1
ATOM 2408 N N . ILE A 1 321 ? 10.016 -11.594 -17.922 1 98.75 321 ILE A N 1
ATOM 2409 C CA . ILE A 1 321 ? 11.016 -12.648 -17.969 1 98.75 321 ILE A CA 1
ATOM 2410 C C . ILE A 1 321 ? 12.102 -12.289 -18.984 1 98.75 321 ILE A C 1
ATOM 2412 O O . ILE A 1 321 ? 13.297 -12.375 -18.688 1 98.75 321 ILE A O 1
ATOM 2416 N N . LYS A 1 322 ? 11.688 -11.859 -20.141 1 98.38 322 LYS A N 1
ATOM 2417 C CA . LYS A 1 322 ? 12.648 -11.438 -21.156 1 98.38 322 LYS A CA 1
ATOM 2418 C C . LYS A 1 322 ? 13.555 -10.328 -20.625 1 98.38 322 LYS A C 1
ATOM 2420 O O . LYS A 1 322 ? 14.773 -10.398 -20.75 1 98.38 322 LYS A O 1
ATOM 2425 N N . ARG A 1 323 ? 12.961 -9.383 -19.984 1 98 323 ARG A N 1
ATOM 2426 C CA . ARG A 1 323 ? 13.688 -8.195 -19.531 1 98 323 ARG A CA 1
ATOM 2427 C C . ARG A 1 323 ? 14.664 -8.547 -18.406 1 98 323 ARG A C 1
ATOM 2429 O O . ARG A 1 323 ? 15.797 -8.062 -18.406 1 98 323 ARG A O 1
ATOM 2436 N N . ILE A 1 324 ? 14.234 -9.383 -17.484 1 98.56 324 ILE A N 1
ATOM 2437 C CA . ILE A 1 324 ? 15.086 -9.648 -16.344 1 98.56 324 ILE A CA 1
ATOM 2438 C C . ILE A 1 324 ? 16.25 -10.539 -16.75 1 98.56 324 ILE A C 1
ATOM 2440 O O . ILE A 1 324 ? 17.359 -10.406 -16.234 1 98.56 324 ILE A O 1
ATOM 2444 N N . LEU A 1 325 ? 16.016 -11.461 -17.656 1 98.62 325 LEU A N 1
ATOM 2445 C CA . LEU A 1 325 ? 17.109 -12.281 -18.172 1 98.62 325 LEU A CA 1
ATOM 2446 C C . LEU A 1 325 ? 18.141 -11.422 -18.875 1 98.62 325 LEU A C 1
ATOM 2448 O O . LEU A 1 325 ? 19.344 -11.562 -18.641 1 98.62 325 LEU A O 1
ATOM 2452 N N . GLU A 1 326 ? 17.672 -10.5 -19.688 1 98.12 326 GLU A N 1
ATOM 2453 C CA . GLU A 1 326 ? 18.562 -9.594 -20.406 1 98.12 326 GLU A CA 1
ATOM 2454 C C . GLU A 1 326 ? 19.359 -8.727 -19.438 1 98.12 326 GLU A C 1
ATOM 2456 O O . GLU A 1 326 ? 20.578 -8.586 -19.578 1 98.12 326 GLU A O 1
ATOM 2461 N N . LYS A 1 327 ? 18.688 -8.195 -18.484 1 97.5 327 LYS A N 1
ATOM 2462 C CA . LYS A 1 327 ? 19.312 -7.301 -17.5 1 97.5 327 LYS A CA 1
ATOM 2463 C C . LYS A 1 327 ? 20.422 -8.008 -16.75 1 97.5 327 LYS A C 1
ATOM 2465 O O . LYS A 1 327 ? 21.438 -7.395 -16.391 1 97.5 327 LYS A O 1
ATOM 2470 N N . ASN A 1 328 ? 20.234 -9.258 -16.484 1 98.25 328 ASN A N 1
ATOM 2471 C CA . ASN A 1 328 ? 21.172 -10 -15.664 1 98.25 328 ASN A CA 1
ATOM 2472 C C . ASN A 1 328 ? 22.109 -10.844 -16.516 1 98.25 328 ASN A C 1
ATOM 2474 O O . ASN A 1 328 ? 22.875 -11.664 -15.984 1 98.25 328 ASN A O 1
ATOM 2478 N N . LYS A 1 329 ? 22.031 -10.719 -17.828 1 98.38 329 LYS A N 1
ATOM 2479 C CA . LYS A 1 329 ? 22.875 -11.445 -18.781 1 98.38 329 LYS A CA 1
ATOM 2480 C C . LYS A 1 329 ? 22.766 -12.953 -18.562 1 98.38 329 LYS A C 1
ATOM 2482 O O . LYS A 1 329 ? 23.781 -13.641 -18.484 1 98.38 329 LYS A O 1
ATOM 2487 N N . LEU A 1 330 ? 21.547 -13.367 -18.422 1 98.62 330 LEU A N 1
ATOM 2488 C CA . LEU A 1 330 ? 21.234 -14.789 -18.266 1 98.62 330 LEU A CA 1
ATOM 2489 C C . LEU A 1 330 ? 20.375 -15.281 -19.422 1 98.62 330 LEU A C 1
ATOM 2491 O O . LEU A 1 330 ? 19.703 -14.484 -20.094 1 98.62 330 LEU A O 1
ATOM 2495 N N . LYS A 1 331 ? 20.469 -16.547 -19.641 1 97.88 331 LYS A N 1
ATOM 2496 C CA . LYS A 1 331 ? 19.562 -17.25 -20.547 1 97.88 331 LYS A CA 1
ATOM 2497 C C . LYS A 1 331 ? 18.516 -18.062 -19.781 1 97.88 331 LYS A C 1
ATOM 2499 O O . LYS A 1 331 ? 18.703 -18.359 -18.594 1 97.88 331 LYS A O 1
ATOM 2504 N N . LEU A 1 332 ? 17.484 -18.344 -20.547 1 97.81 332 LEU A N 1
ATOM 2505 C CA . LEU A 1 332 ? 16.438 -19.141 -19.922 1 97.81 332 LEU A CA 1
ATOM 2506 C C . LEU A 1 332 ? 16.984 -20.469 -19.406 1 97.81 332 LEU A C 1
ATOM 2508 O O . LEU A 1 332 ? 16.516 -20.969 -18.375 1 97.81 332 LEU A O 1
ATOM 2512 N N . SER A 1 333 ? 17.969 -21.031 -20.094 1 97.19 333 SER A N 1
ATOM 2513 C CA . SER A 1 333 ? 18.562 -22.312 -19.75 1 97.19 333 SER A CA 1
ATOM 2514 C C . SER A 1 333 ? 19.375 -22.234 -18.453 1 97.19 333 SER A C 1
ATOM 2516 O O . SER A 1 333 ? 19.688 -23.25 -17.844 1 97.19 333 SER A O 1
ATOM 2518 N N . ASP A 1 334 ? 19.703 -21.031 -17.984 1 98.38 334 ASP A N 1
ATOM 2519 C CA . ASP A 1 334 ? 20.469 -20.828 -16.766 1 98.38 334 ASP A CA 1
ATOM 2520 C C . ASP A 1 334 ? 19.578 -20.953 -15.523 1 98.38 334 ASP A C 1
ATOM 2522 O O . ASP A 1 334 ? 20.078 -21.078 -14.406 1 98.38 334 ASP A O 1
ATOM 2526 N N . ILE A 1 335 ? 18.312 -21 -15.711 1 98.81 335 ILE A N 1
ATOM 2527 C CA . ILE A 1 335 ? 17.359 -21.016 -14.602 1 98.81 335 ILE A CA 1
ATOM 2528 C C . ILE A 1 335 ? 17.062 -22.453 -14.203 1 98.81 335 ILE A C 1
ATOM 2530 O O . ILE A 1 335 ? 16.734 -23.281 -15.055 1 98.81 335 ILE A O 1
ATOM 2534 N N . ASP A 1 336 ? 17.078 -22.719 -12.922 1 98.81 336 ASP A N 1
ATOM 2535 C CA . ASP A 1 336 ? 16.875 -24.094 -12.438 1 98.81 336 ASP A CA 1
ATOM 2536 C C . ASP A 1 336 ? 15.398 -24.344 -12.117 1 98.81 336 ASP A C 1
ATOM 2538 O O . ASP A 1 336 ? 14.914 -25.469 -12.258 1 98.81 336 ASP A O 1
ATOM 2542 N N . TYR A 1 337 ? 14.75 -23.312 -11.594 1 98.81 337 TYR A N 1
ATOM 2543 C CA . TYR A 1 337 ? 13.336 -23.453 -11.25 1 98.81 337 TYR A CA 1
ATOM 2544 C C . TYR A 1 337 ? 12.547 -22.234 -11.703 1 98.81 337 TYR A C 1
ATOM 2546 O O . TYR A 1 337 ? 13.023 -21.094 -11.602 1 98.81 337 TYR A O 1
ATOM 2554 N N . PHE A 1 338 ? 11.367 -22.5 -12.25 1 98.88 338 PHE A N 1
ATOM 2555 C CA . PHE A 1 338 ? 10.406 -21.469 -12.594 1 98.88 338 PHE A CA 1
ATOM 2556 C C . PHE A 1 338 ? 9.164 -21.562 -11.711 1 98.88 338 PHE A C 1
ATOM 2558 O O . PHE A 1 338 ? 8.477 -22.578 -11.711 1 98.88 338 PHE A O 1
ATOM 2565 N N . GLU A 1 339 ? 8.953 -20.547 -10.906 1 98.81 339 GLU A N 1
ATOM 2566 C CA . GLU A 1 339 ? 7.719 -20.406 -10.141 1 98.81 339 GLU A CA 1
ATOM 2567 C C . GLU A 1 339 ? 6.797 -19.359 -10.758 1 98.81 339 GLU A C 1
ATOM 2569 O O . GLU A 1 339 ? 6.926 -18.172 -10.477 1 98.81 339 GLU A O 1
ATOM 2574 N N . ILE A 1 340 ? 5.84 -19.812 -11.547 1 98.62 340 ILE A N 1
ATOM 2575 C CA . ILE A 1 340 ? 4.949 -18.922 -12.266 1 98.62 340 ILE A CA 1
ATOM 2576 C C . ILE A 1 340 ? 3.531 -19.031 -11.719 1 98.62 340 ILE A C 1
ATOM 2578 O O . ILE A 1 340 ? 2.977 -20.141 -11.641 1 98.62 340 ILE A O 1
ATOM 2582 N N . HIS A 1 341 ? 3.012 -17.875 -11.273 1 98.19 341 HIS A N 1
ATOM 2583 C CA . HIS A 1 341 ? 1.648 -17.812 -10.766 1 98.19 341 HIS A CA 1
ATOM 2584 C C . HIS A 1 341 ? 0.643 -18.297 -11.812 1 98.19 341 HIS A C 1
ATOM 2586 O O . HIS A 1 341 ? 0.658 -17.812 -12.945 1 98.19 341 HIS A O 1
ATOM 2592 N N . GLU A 1 342 ? -0.208 -19.234 -11.375 1 97.69 342 GLU A N 1
ATOM 2593 C CA . GLU A 1 342 ? -1.15 -19.891 -12.273 1 97.69 342 GLU A CA 1
ATOM 2594 C C . GLU A 1 342 ? -2.578 -19.422 -12.023 1 97.69 342 GLU A C 1
ATOM 2596 O O . GLU A 1 342 ? -3.434 -20.203 -11.602 1 97.69 342 GLU A O 1
ATOM 2601 N N . ALA A 1 343 ? -2.828 -18.188 -12.391 1 96.56 343 ALA A N 1
ATOM 2602 C CA . ALA A 1 343 ? -4.223 -17.75 -12.297 1 96.56 343 ALA A CA 1
ATOM 2603 C C . ALA A 1 343 ? -5.125 -18.625 -13.164 1 96.56 343 ALA A C 1
ATOM 2605 O O . ALA A 1 343 ? -6.234 -18.984 -12.766 1 96.56 343 ALA A O 1
ATOM 2606 N N . PHE A 1 344 ? -4.672 -18.906 -14.344 1 97.19 344 PHE A N 1
ATOM 2607 C CA . PHE A 1 344 ? -5.297 -19.781 -15.328 1 97.19 344 PHE A CA 1
ATOM 2608 C C . PHE A 1 344 ? -4.246 -20.625 -16.047 1 97.19 344 PHE A C 1
ATOM 2610 O O . PHE A 1 344 ? -3.152 -20.141 -16.344 1 97.19 344 PHE A O 1
ATOM 2617 N N . ALA A 1 345 ? -4.68 -21.875 -16.344 1 98.06 345 ALA A N 1
ATOM 2618 C CA . ALA A 1 345 ? -3.785 -22.688 -17.156 1 98.06 345 ALA A CA 1
ATOM 2619 C C . ALA A 1 345 ? -3.465 -21.984 -18.484 1 98.06 345 ALA A C 1
ATOM 2621 O O . ALA A 1 345 ? -2.316 -21.984 -18.922 1 98.06 345 ALA A O 1
ATOM 2622 N N . GLY A 1 346 ? -4.496 -21.375 -19.047 1 97.38 346 GLY A N 1
ATOM 2623 C CA . GLY A 1 346 ? -4.336 -20.703 -20.312 1 97.38 346 GLY A CA 1
ATOM 2624 C C . GLY A 1 346 ? -3.355 -19.547 -20.25 1 97.38 346 GLY A C 1
ATOM 2625 O O . GLY A 1 346 ? -2.576 -19.328 -21.188 1 97.38 346 GLY A O 1
ATOM 2626 N N . GLN A 1 347 ? -3.426 -18.781 -19.188 1 97 347 GLN A N 1
ATOM 2627 C CA . GLN A 1 347 ? -2.523 -17.656 -19.016 1 97 347 GLN A CA 1
ATOM 2628 C C . GLN A 1 347 ? -1.071 -18.125 -18.922 1 97 347 GLN A C 1
ATOM 2630 O O . GLN A 1 347 ? -0.173 -17.469 -19.469 1 97 347 GLN A O 1
ATOM 2635 N N . VAL A 1 348 ? -0.769 -19.172 -18.219 1 98.25 348 VAL A N 1
ATOM 2636 C CA . VAL A 1 348 ? 0.591 -19.672 -18.062 1 98.25 348 VAL A CA 1
ATOM 2637 C C . VAL A 1 348 ? 1.121 -20.172 -19.406 1 98.25 348 VAL A C 1
ATOM 2639 O O . VAL A 1 348 ? 2.201 -19.766 -19.828 1 98.25 348 VAL A O 1
ATOM 2642 N N . LEU A 1 349 ? 0.338 -21 -20.047 1 98.38 349 LEU A N 1
ATOM 2643 C CA . LEU A 1 349 ? 0.767 -21.609 -21.281 1 98.38 349 LEU A CA 1
ATOM 2644 C C . LEU A 1 349 ? 0.944 -20.562 -22.375 1 98.38 349 LEU A C 1
ATOM 2646 O O . LEU A 1 349 ? 1.842 -20.688 -23.219 1 98.38 349 LEU A O 1
ATOM 2650 N N . ALA A 1 350 ? 0.061 -19.578 -22.359 1 97.88 350 ALA A N 1
ATOM 2651 C CA . ALA A 1 350 ? 0.191 -18.484 -23.328 1 97.88 350 ALA A CA 1
ATOM 2652 C C . ALA A 1 350 ? 1.505 -17.734 -23.141 1 97.88 350 ALA A C 1
ATOM 2654 O O . ALA A 1 350 ? 2.178 -17.391 -24.125 1 97.88 350 ALA A O 1
ATOM 2655 N N . ASN A 1 351 ? 1.848 -17.438 -21.922 1 98.5 351 ASN A N 1
ATOM 2656 C CA . ASN A 1 351 ? 3.115 -16.781 -21.641 1 98.5 351 ASN A CA 1
ATOM 2657 C C . ASN A 1 351 ? 4.305 -17.625 -22.062 1 98.5 351 ASN A C 1
ATOM 2659 O O . ASN A 1 351 ? 5.281 -17.109 -22.609 1 98.5 351 ASN A O 1
ATOM 2663 N N . LEU A 1 352 ? 4.223 -18.922 -21.812 1 98.5 352 LEU A N 1
ATOM 2664 C CA . LEU A 1 352 ? 5.301 -19.828 -22.203 1 98.5 352 LEU A CA 1
ATOM 2665 C C . LEU A 1 352 ? 5.441 -19.891 -23.719 1 98.5 352 LEU A C 1
ATOM 2667 O O . LEU A 1 352 ? 6.559 -19.891 -24.234 1 98.5 352 LEU A O 1
ATOM 2671 N N . ASN A 1 353 ? 4.309 -19.922 -24.422 1 98.38 353 ASN A N 1
ATOM 2672 C CA . ASN A 1 353 ? 4.344 -19.906 -25.875 1 98.38 353 ASN A CA 1
ATOM 2673 C C . ASN A 1 353 ? 4.914 -18.609 -26.422 1 98.38 353 ASN A C 1
ATOM 2675 O O . ASN A 1 353 ? 5.656 -18.594 -27.406 1 98.38 353 ASN A O 1
ATOM 2679 N N . ALA A 1 354 ? 4.547 -17.531 -25.781 1 98.19 354 ALA A N 1
ATOM 2680 C CA . ALA A 1 354 ? 5.043 -16.219 -26.188 1 98.19 354 ALA A CA 1
ATOM 2681 C C . ALA A 1 354 ? 6.57 -16.188 -26.156 1 98.19 354 ALA A C 1
ATOM 2683 O O . ALA A 1 354 ? 7.199 -15.562 -27.016 1 98.19 354 ALA A O 1
ATOM 2684 N N . LEU A 1 355 ? 7.148 -16.828 -25.188 1 98.56 355 LEU A N 1
ATOM 2685 C CA . LEU A 1 355 ? 8.594 -16.828 -25 1 98.56 355 LEU A CA 1
ATOM 2686 C C . LEU A 1 355 ? 9.258 -17.828 -25.953 1 98.56 355 LEU A C 1
ATOM 2688 O O . LEU A 1 355 ? 10.406 -17.641 -26.344 1 98.56 355 LEU A O 1
ATOM 2692 N N . ALA A 1 356 ? 8.562 -18.828 -26.297 1 98.31 356 ALA A N 1
ATOM 2693 C CA . ALA A 1 356 ? 9.172 -20 -26.938 1 98.31 356 ALA A CA 1
ATOM 2694 C C . ALA A 1 356 ? 9.141 -19.859 -28.453 1 98.31 356 ALA A C 1
ATOM 2696 O O . ALA A 1 356 ? 9.93 -20.5 -29.156 1 98.31 356 ALA A O 1
ATOM 2697 N N . GLU A 1 357 ? 8.188 -19.109 -29.047 1 98.12 357 GLU A N 1
ATOM 2698 C CA . GLU A 1 357 ? 7.996 -19.047 -30.5 1 98.12 357 GLU A CA 1
ATOM 2699 C C . GLU A 1 357 ? 8.602 -17.781 -31.094 1 98.12 357 GLU A C 1
ATOM 2701 O O . GLU A 1 357 ? 8.266 -16.672 -30.672 1 98.12 357 GLU A O 1
ATOM 2706 N N . PRO A 1 358 ? 9.398 -17.922 -32.094 1 98 358 PRO A N 1
ATOM 2707 C CA . PRO A 1 358 ? 10.047 -16.75 -32.719 1 98 358 PRO A CA 1
ATOM 2708 C C . PRO A 1 358 ? 9.039 -15.719 -33.219 1 98 358 PRO A C 1
ATOM 2710 O O . PRO A 1 358 ? 9.266 -14.516 -33.094 1 98 358 PRO A O 1
ATOM 2713 N N . LYS A 1 359 ? 7.973 -16.172 -33.781 1 97.56 359 LYS A N 1
ATOM 2714 C CA . LYS A 1 359 ? 6.977 -15.258 -34.344 1 97.56 359 LYS A CA 1
ATOM 2715 C C . LYS A 1 359 ? 6.41 -14.344 -33.25 1 97.56 359 LYS A C 1
ATOM 2717 O O . LYS A 1 359 ? 6.219 -13.148 -33.469 1 97.56 359 LYS A O 1
ATOM 2722 N N . TYR A 1 360 ? 6.121 -14.922 -32.125 1 97.62 360 TYR A N 1
ATOM 2723 C CA . TYR A 1 360 ? 5.582 -14.125 -31.031 1 97.62 360 TYR A CA 1
ATOM 2724 C C . TYR A 1 360 ? 6.656 -13.219 -30.438 1 97.62 360 TYR A C 1
ATOM 2726 O O . TYR A 1 360 ? 6.371 -12.078 -30.047 1 97.62 360 TYR A O 1
ATOM 2734 N N . CYS A 1 361 ? 7.852 -13.727 -30.312 1 97.94 361 CYS A N 1
ATOM 2735 C CA . CYS A 1 361 ? 8.953 -12.914 -29.812 1 97.94 361 CYS A CA 1
ATOM 2736 C C . CYS A 1 361 ? 9.195 -11.711 -30.703 1 97.94 361 CYS A C 1
ATOM 2738 O O . CYS A 1 361 ? 9.484 -10.617 -30.219 1 97.94 361 CYS A O 1
ATOM 2740 N N . LYS A 1 362 ? 9.117 -11.914 -32 1 97.81 362 LYS A N 1
ATOM 2741 C CA . LYS A 1 362 ? 9.242 -10.805 -32.938 1 97.81 362 LYS A CA 1
ATOM 2742 C C . LYS A 1 362 ? 8.133 -9.781 -32.719 1 97.81 362 LYS A C 1
ATOM 2744 O O . LYS A 1 362 ? 8.383 -8.57 -32.719 1 97.81 362 LYS A O 1
ATOM 2749 N N . GLU A 1 363 ? 6.992 -10.258 -32.625 1 96 363 GLU A N 1
ATOM 2750 C CA . GLU A 1 363 ? 5.82 -9.398 -32.438 1 96 363 GLU A CA 1
ATOM 2751 C C . GLU A 1 363 ? 5.891 -8.625 -31.125 1 96 363 GLU A C 1
ATOM 2753 O O . GLU A 1 363 ? 5.629 -7.422 -31.094 1 96 363 GLU A O 1
ATOM 2758 N N . LEU A 1 364 ? 6.262 -9.289 -30.078 1 95.31 364 LEU A N 1
ATOM 2759 C CA . LEU A 1 364 ? 6.137 -8.742 -28.734 1 95.31 364 LEU A CA 1
ATOM 2760 C C . LEU A 1 364 ? 7.391 -7.961 -28.359 1 95.31 364 LEU A C 1
ATOM 2762 O O . LEU A 1 364 ? 7.305 -6.938 -27.672 1 95.31 364 LEU A O 1
ATOM 2766 N N . PHE A 1 365 ? 8.531 -8.469 -28.766 1 96 365 PHE A N 1
ATOM 2767 C CA . PHE A 1 365 ? 9.781 -7.949 -28.234 1 96 365 PHE A CA 1
ATOM 2768 C C . PHE A 1 365 ? 10.633 -7.355 -29.359 1 96 365 PHE A C 1
ATOM 2770 O O . PHE A 1 365 ? 11.664 -6.73 -29.094 1 96 365 PHE A O 1
ATOM 2777 N N . GLY A 1 366 ? 10.297 -7.578 -30.531 1 96.31 366 GLY A N 1
ATOM 2778 C CA . GLY A 1 366 ? 11.062 -7.07 -31.656 1 96.31 366 GLY A CA 1
ATOM 2779 C C . GLY A 1 366 ? 12.344 -7.844 -31.906 1 96.31 366 GLY A C 1
ATOM 2780 O O . GLY A 1 366 ? 13.297 -7.305 -32.469 1 96.31 366 GLY A O 1
ATOM 2781 N N . ILE A 1 367 ? 12.359 -9.109 -31.438 1 97.06 367 ILE A N 1
ATOM 2782 C CA . ILE A 1 367 ? 13.57 -9.906 -31.641 1 97.06 367 ILE A CA 1
ATOM 2783 C C . ILE A 1 367 ? 13.266 -11.07 -32.562 1 97.06 367 ILE A C 1
ATOM 2785 O O . ILE A 1 367 ? 12.148 -11.586 -32.594 1 97.06 367 ILE A O 1
ATOM 2789 N N . ASP A 1 368 ? 14.273 -11.547 -33.219 1 96.88 368 ASP A N 1
ATOM 2790 C CA . ASP A 1 368 ? 14.078 -12.562 -34.25 1 96.88 368 ASP A CA 1
ATOM 2791 C C . ASP A 1 368 ? 14.156 -13.969 -33.656 1 96.88 368 ASP A C 1
ATOM 2793 O O . ASP A 1 368 ? 13.547 -14.898 -34.188 1 96.88 368 ASP A O 1
ATOM 2797 N N . GLN A 1 369 ? 14.867 -14.07 -32.625 1 97.12 369 GLN A N 1
ATOM 2798 C CA . GLN A 1 369 ? 15 -15.375 -32 1 97.12 369 GLN A CA 1
ATOM 2799 C C . GLN A 1 369 ? 14.094 -15.492 -30.781 1 97.12 369 GLN A C 1
ATOM 2801 O O . GLN A 1 369 ? 13.773 -14.484 -30.141 1 97.12 369 GLN A O 1
ATOM 2806 N N . ALA A 1 370 ? 13.727 -16.734 -30.516 1 98.12 370 ALA A N 1
ATOM 2807 C CA . ALA A 1 370 ? 12.93 -16.969 -29.328 1 98.12 370 ALA A CA 1
ATOM 2808 C C . ALA A 1 370 ? 13.758 -16.766 -28.062 1 98.12 370 ALA A C 1
ATOM 2810 O O . ALA A 1 370 ? 14.969 -17 -28.062 1 98.12 370 ALA A O 1
ATOM 2811 N N . VAL A 1 371 ? 13.055 -16.281 -26.969 1 98.06 371 VAL A N 1
ATOM 2812 C CA . VAL A 1 371 ? 13.688 -16.25 -25.656 1 98.06 371 VAL A CA 1
ATOM 2813 C C . VAL A 1 371 ? 14.039 -17.656 -25.203 1 98.06 371 VAL A C 1
ATOM 2815 O O . VAL A 1 371 ? 15.125 -17.906 -24.672 1 98.06 371 VAL A O 1
ATOM 2818 N N . GLY A 1 372 ? 13.086 -18.578 -25.406 1 97.88 372 GLY A N 1
ATOM 2819 C CA . GLY A 1 372 ? 13.297 -19.984 -25.094 1 97.88 372 GLY A CA 1
ATOM 2820 C C . GLY A 1 372 ? 12.062 -20.672 -24.547 1 97.88 372 GLY A C 1
ATOM 2821 O O . GLY A 1 372 ? 11.078 -20 -24.219 1 97.88 372 GLY A O 1
ATOM 2822 N N . ARG A 1 373 ? 12.18 -21.969 -24.453 1 97.12 373 ARG A N 1
ATOM 2823 C CA . ARG A 1 373 ? 11.102 -22.766 -23.906 1 97.12 373 ARG A CA 1
ATOM 2824 C C . ARG A 1 373 ? 11.398 -23.172 -22.469 1 97.12 373 ARG A C 1
ATOM 2826 O O . ARG A 1 373 ? 12.469 -23.703 -22.172 1 97.12 373 ARG A O 1
ATOM 2833 N N . VAL A 1 374 ? 10.469 -22.844 -21.609 1 97.94 374 VAL A N 1
ATOM 2834 C CA . VAL A 1 374 ? 10.594 -23.281 -20.219 1 97.94 374 VAL A CA 1
ATOM 2835 C C . VAL A 1 374 ? 10.344 -24.781 -20.125 1 97.94 374 VAL A C 1
ATOM 2837 O O . VAL A 1 374 ? 9.273 -25.266 -20.5 1 97.94 374 VAL A O 1
ATOM 2840 N N . PRO A 1 375 ? 11.312 -25.547 -19.672 1 97.06 375 PRO A N 1
ATOM 2841 C CA . PRO A 1 375 ? 11.07 -26.969 -19.516 1 97.06 375 PRO A CA 1
ATOM 2842 C C . PRO A 1 375 ? 9.992 -27.281 -18.469 1 97.06 375 PRO A C 1
ATOM 2844 O O . PRO A 1 375 ? 10.016 -26.719 -17.375 1 97.06 375 PRO A O 1
ATOM 2847 N N . SER A 1 376 ? 9.102 -28.172 -18.797 1 96.19 376 SER A N 1
ATOM 2848 C CA . SER A 1 376 ? 8.008 -28.516 -17.906 1 96.19 376 SER A CA 1
ATOM 2849 C C . SER A 1 376 ? 8.523 -29.078 -16.594 1 96.19 376 SER A C 1
ATOM 2851 O O . SER A 1 376 ? 7.918 -28.891 -15.539 1 96.19 376 SER A O 1
ATOM 2853 N N . GLU A 1 377 ? 9.68 -29.75 -16.609 1 96.88 377 GLU A N 1
ATOM 2854 C CA . GLU A 1 377 ? 10.219 -30.422 -15.422 1 96.88 377 GLU A CA 1
ATOM 2855 C C . GLU A 1 377 ? 10.828 -29.406 -14.453 1 96.88 377 GLU A C 1
ATOM 2857 O O . GLU A 1 377 ? 11.172 -29.75 -13.32 1 96.88 377 GLU A O 1
ATOM 2862 N N . LYS A 1 378 ? 10.938 -28.141 -14.859 1 98.38 378 LYS A N 1
ATOM 2863 C CA . LYS A 1 378 ? 11.469 -27.094 -14 1 98.38 378 LYS A CA 1
ATOM 2864 C C . LYS A 1 378 ? 10.375 -26.125 -13.57 1 98.38 378 LYS A C 1
ATOM 2866 O O . LYS A 1 378 ? 10.609 -25.234 -12.758 1 98.38 378 LYS A O 1
ATOM 2871 N N . LEU A 1 379 ? 9.156 -26.328 -14.109 1 98.75 379 LEU A N 1
ATOM 2872 C CA . LEU A 1 379 ? 8.07 -25.375 -13.914 1 98.75 379 LEU A CA 1
ATOM 2873 C C . LEU A 1 379 ? 7.168 -25.812 -12.766 1 98.75 379 LEU A C 1
ATOM 2875 O O . LEU A 1 379 ? 6.566 -26.891 -12.812 1 98.75 379 LEU A O 1
ATOM 2879 N N . ASN A 1 380 ? 7.043 -24.984 -11.781 1 98.62 380 ASN A N 1
ATOM 2880 C CA . ASN A 1 380 ? 6.145 -25.203 -10.656 1 98.62 380 ASN A CA 1
ATOM 2881 C C . ASN A 1 380 ? 6.199 -26.656 -10.172 1 98.62 380 ASN A C 1
ATOM 2883 O O . ASN A 1 380 ? 5.164 -27.312 -10.055 1 98.62 380 ASN A O 1
ATOM 2887 N N . THR A 1 381 ? 7.363 -27.094 -9.781 1 98.56 381 THR A N 1
ATOM 2888 C CA . THR A 1 381 ? 7.613 -28.516 -9.562 1 98.56 381 THR A CA 1
ATOM 2889 C C . THR A 1 381 ? 6.984 -28.984 -8.258 1 98.56 381 THR A C 1
ATOM 2891 O O . THR A 1 381 ? 6.832 -30.188 -8.023 1 98.56 381 THR A O 1
ATOM 2894 N N . TRP A 1 382 ? 6.637 -28.078 -7.359 1 98.44 382 TRP A N 1
ATOM 2895 C CA . TRP A 1 382 ? 5.941 -28.422 -6.125 1 98.44 382 TRP A CA 1
ATOM 2896 C C . TRP A 1 382 ? 4.461 -28.062 -6.219 1 98.44 382 TRP A C 1
ATOM 2898 O O . TRP A 1 382 ? 3.775 -27.969 -5.199 1 98.44 382 TRP A O 1
ATOM 2908 N N . GLY A 1 383 ? 4.008 -27.812 -7.43 1 97.62 383 GLY A N 1
ATOM 2909 C CA . GLY A 1 383 ? 2.645 -27.344 -7.621 1 97.62 383 GLY A CA 1
ATOM 2910 C C . GLY A 1 383 ? 2.533 -25.828 -7.652 1 97.62 383 GLY A C 1
ATOM 2911 O O . GLY A 1 383 ? 3.459 -25.125 -7.238 1 97.62 383 GLY A O 1
ATOM 2912 N N . GLY A 1 384 ? 1.413 -25.359 -8.18 1 97.31 384 GLY A N 1
ATOM 2913 C CA . GLY A 1 384 ? 1.171 -23.938 -8.289 1 97.31 384 GLY A CA 1
ATOM 2914 C C . GLY A 1 384 ? -0.246 -23.531 -7.914 1 97.31 384 GLY A C 1
ATOM 2915 O O . GLY A 1 384 ? -0.936 -24.281 -7.207 1 97.31 384 GLY A O 1
ATOM 2916 N N . SER A 1 385 ? -0.662 -22.406 -8.336 1 98 385 SER A N 1
ATOM 2917 C CA . SER A 1 385 ? -1.885 -21.766 -7.859 1 98 385 SER A CA 1
ATOM 2918 C C . SER A 1 385 ? -3.123 -22.5 -8.359 1 98 385 SER A C 1
ATOM 2920 O O . SER A 1 385 ? -4.199 -22.391 -7.766 1 98 385 SER A O 1
ATOM 2922 N N . LEU A 1 386 ? -3.01 -23.266 -9.461 1 97.75 386 LEU A N 1
ATOM 2923 C CA . LEU A 1 386 ? -4.156 -24.031 -9.938 1 97.75 386 LEU A CA 1
ATOM 2924 C C . LEU A 1 386 ? -4.57 -25.078 -8.922 1 97.75 386 LEU A C 1
ATOM 2926 O O . LEU A 1 386 ? -5.754 -25.406 -8.797 1 97.75 386 LEU A O 1
ATOM 2930 N N . ALA A 1 387 ? -3.572 -25.609 -8.25 1 98.19 387 ALA A N 1
ATOM 2931 C CA . ALA A 1 387 ? -3.826 -26.672 -7.297 1 98.19 387 ALA A CA 1
ATOM 2932 C C . ALA A 1 387 ? -3.854 -26.141 -5.867 1 98.19 387 ALA A C 1
ATOM 2934 O O . ALA A 1 387 ? -4.758 -26.469 -5.094 1 98.19 387 ALA A O 1
ATOM 2935 N N . LEU A 1 388 ? -2.895 -25.297 -5.523 1 98.31 388 LEU A N 1
ATOM 2936 C CA . LEU A 1 388 ? -2.73 -24.812 -4.16 1 98.31 388 LEU A CA 1
ATOM 2937 C C . LEU A 1 388 ? -3.715 -23.688 -3.865 1 98.31 388 LEU A C 1
ATOM 2939 O O . LEU A 1 388 ? -4.039 -23.422 -2.703 1 98.31 388 LEU A O 1
ATOM 2943 N N . GLY A 1 389 ? -4.121 -23.016 -4.875 1 98.06 389 GLY A N 1
ATOM 2944 C CA . GLY A 1 389 ? -4.941 -21.812 -4.719 1 98.06 389 GLY A CA 1
ATOM 2945 C C . GLY A 1 389 ? -4.145 -20.531 -4.828 1 98.06 389 GLY A C 1
ATOM 2946 O O . GLY A 1 389 ? -2.92 -20.562 -4.957 1 98.06 389 GLY A O 1
ATOM 2947 N N . HIS A 1 390 ? -4.977 -19.469 -4.832 1 97.56 390 HIS A N 1
ATOM 2948 C CA . HIS A 1 390 ? -4.387 -18.156 -5.086 1 97.56 390 HIS A CA 1
ATOM 2949 C C . HIS A 1 390 ? -5.008 -17.094 -4.191 1 97.56 390 HIS A C 1
ATOM 2951 O O . HIS A 1 390 ? -5.738 -16.219 -4.672 1 97.56 390 HIS A O 1
ATOM 2957 N N . PRO A 1 391 ? -4.699 -17.172 -2.869 1 98.31 391 PRO A N 1
ATOM 2958 C CA . PRO A 1 391 ? -5.023 -15.945 -2.146 1 98.31 391 PRO A CA 1
ATOM 2959 C C . PRO A 1 391 ? -4.277 -14.727 -2.689 1 98.31 391 PRO A C 1
ATOM 2961 O O . PRO A 1 391 ? -3.053 -14.648 -2.566 1 98.31 391 PRO A O 1
ATOM 2964 N N . PHE A 1 392 ? -5.012 -13.758 -3.205 1 96.31 392 PHE A N 1
ATOM 2965 C CA . PHE A 1 392 ? -4.438 -12.664 -3.98 1 96.31 392 PHE A CA 1
ATOM 2966 C C . PHE A 1 392 ? -3.238 -12.062 -3.262 1 96.31 392 PHE A C 1
ATOM 2968 O O . PHE A 1 392 ? -2.133 -12.031 -3.809 1 96.31 392 PHE A O 1
ATOM 2975 N N . GLY A 1 393 ? -3.395 -11.68 -2.039 1 97.75 393 GLY A N 1
ATOM 2976 C CA . GLY A 1 393 ? -2.379 -10.938 -1.311 1 97.75 393 GLY A CA 1
ATOM 2977 C C . GLY A 1 393 ? -1.251 -11.812 -0.797 1 97.75 393 GLY A C 1
ATOM 2978 O O . GLY A 1 393 ? -0.197 -11.305 -0.403 1 97.75 393 GLY A O 1
ATOM 2979 N N . ALA A 1 394 ? -1.332 -13.133 -0.867 1 98.69 394 ALA A N 1
ATOM 2980 C CA . ALA A 1 394 ? -0.374 -14.008 -0.204 1 98.69 394 ALA A CA 1
ATOM 2981 C C . ALA A 1 394 ? 0.496 -14.742 -1.224 1 98.69 394 ALA A C 1
ATOM 2983 O O . ALA A 1 394 ? 1.56 -15.266 -0.881 1 98.69 394 ALA A O 1
ATOM 2984 N N . THR A 1 395 ? 0.095 -14.766 -2.455 1 98.69 395 THR A N 1
ATOM 2985 C CA . THR A 1 395 ? 0.711 -15.609 -3.475 1 98.69 395 THR A CA 1
ATOM 2986 C C . THR A 1 395 ? 2.168 -15.211 -3.697 1 98.69 395 THR A C 1
ATOM 2988 O O . THR A 1 395 ? 3.033 -16.078 -3.863 1 98.69 395 THR A O 1
ATOM 2991 N N . GLY A 1 396 ? 2.438 -13.922 -3.686 1 98.69 396 GLY A N 1
ATOM 2992 C CA . GLY A 1 396 ? 3.803 -13.461 -3.885 1 98.69 396 GLY A CA 1
ATOM 2993 C C . GLY A 1 396 ? 4.773 -14.023 -2.865 1 98.69 396 GLY A C 1
ATOM 2994 O O . GLY A 1 396 ? 5.863 -14.477 -3.223 1 98.69 396 GLY A O 1
ATOM 2995 N N . SER A 1 397 ? 4.43 -13.992 -1.636 1 98.88 397 SER A N 1
ATOM 2996 C CA . SER A 1 397 ? 5.266 -14.547 -0.574 1 98.88 397 SER A CA 1
ATOM 2997 C C . SER A 1 397 ? 5.426 -16.047 -0.722 1 98.88 397 SER A C 1
ATOM 2999 O O . SER A 1 397 ? 6.516 -16.594 -0.51 1 98.88 397 SER A O 1
ATOM 3001 N N . ARG A 1 398 ? 4.332 -16.734 -1.059 1 98.81 398 ARG A N 1
ATOM 3002 C CA . ARG A 1 398 ? 4.441 -18.172 -1.293 1 98.81 398 ARG A CA 1
ATOM 3003 C C . ARG A 1 398 ? 5.48 -18.469 -2.367 1 98.81 398 ARG A C 1
ATOM 3005 O O . ARG A 1 398 ? 6.289 -19.391 -2.221 1 98.81 398 ARG A O 1
ATOM 3012 N N . LEU A 1 399 ? 5.477 -17.703 -3.479 1 98.88 399 LEU A N 1
ATOM 3013 C CA . LEU A 1 399 ? 6.41 -17.938 -4.578 1 98.88 399 LEU A CA 1
ATOM 3014 C C . LEU A 1 399 ? 7.852 -17.812 -4.098 1 98.88 399 LEU A C 1
ATOM 3016 O O . LEU A 1 399 ? 8.688 -18.672 -4.402 1 98.88 399 LEU A O 1
ATOM 3020 N N . VAL A 1 400 ? 8.133 -16.781 -3.332 1 98.94 400 VAL A N 1
ATOM 3021 C CA . VAL A 1 400 ? 9.492 -16.547 -2.846 1 98.94 400 VAL A CA 1
ATOM 3022 C C . VAL A 1 400 ? 9.891 -17.656 -1.872 1 98.94 400 VAL A C 1
ATOM 3024 O O . VAL A 1 400 ? 11 -18.188 -1.952 1 98.94 400 VAL A O 1
ATOM 3027 N N . ASN A 1 401 ? 9.008 -17.984 -0.949 1 98.88 401 ASN A N 1
ATOM 3028 C CA . ASN A 1 401 ? 9.289 -19 0.062 1 98.88 401 ASN A CA 1
ATOM 3029 C C . ASN A 1 401 ? 9.555 -20.359 -0.57 1 98.88 401 ASN A C 1
ATOM 3031 O O . ASN A 1 401 ? 10.547 -21.016 -0.247 1 98.88 401 ASN A O 1
ATOM 3035 N N . THR A 1 402 ? 8.664 -20.734 -1.499 1 98.81 402 THR A N 1
ATOM 3036 C CA . THR A 1 402 ? 8.789 -22.031 -2.154 1 98.81 402 THR A CA 1
ATOM 3037 C C . THR A 1 402 ? 10.062 -22.094 -2.992 1 98.81 402 THR A C 1
ATOM 3039 O O . THR A 1 402 ? 10.789 -23.094 -2.957 1 98.81 402 THR A O 1
ATOM 3042 N N . ALA A 1 403 ? 10.305 -21.047 -3.758 1 98.81 403 ALA A N 1
ATOM 3043 C CA . ALA A 1 403 ? 11.508 -21 -4.578 1 98.81 403 ALA A CA 1
ATOM 3044 C C . ALA A 1 403 ? 12.766 -21.109 -3.715 1 98.81 403 ALA A C 1
ATOM 3046 O O . ALA A 1 403 ? 13.703 -21.828 -4.066 1 98.81 403 ALA A O 1
ATOM 3047 N N . SER A 1 404 ? 12.789 -20.406 -2.627 1 98.75 404 SER A N 1
ATOM 3048 C CA . SER A 1 404 ? 13.938 -20.438 -1.721 1 98.75 404 SER A CA 1
ATOM 3049 C C . SER A 1 404 ? 14.133 -21.828 -1.128 1 98.75 404 SER A C 1
ATOM 3051 O O . SER A 1 404 ? 15.258 -22.312 -1.033 1 98.75 404 SER A O 1
ATOM 3053 N N . ASN A 1 405 ? 13.07 -22.406 -0.712 1 98.44 405 ASN A N 1
ATOM 3054 C CA . ASN A 1 405 ? 13.133 -23.75 -0.15 1 98.44 405 ASN A CA 1
ATOM 3055 C C . ASN A 1 405 ? 13.594 -24.766 -1.188 1 98.44 405 ASN A C 1
ATOM 3057 O O . ASN A 1 405 ? 14.352 -25.688 -0.866 1 98.44 405 ASN A O 1
ATOM 3061 N N . LYS A 1 406 ? 13.117 -24.625 -2.422 1 98.19 406 LYS A N 1
ATOM 3062 C CA . LYS A 1 406 ? 13.523 -25.531 -3.492 1 98.19 406 LYS A CA 1
ATOM 3063 C C . LYS A 1 406 ? 15.031 -25.453 -3.723 1 98.19 406 LYS A C 1
ATOM 3065 O O . LYS A 1 406 ? 15.695 -26.484 -3.854 1 98.19 406 LYS A O 1
ATOM 3070 N N . LEU A 1 407 ? 15.508 -24.234 -3.793 1 98.12 407 LEU A N 1
ATOM 3071 C CA . LEU A 1 407 ? 16.938 -24.062 -4.012 1 98.12 407 LEU A CA 1
ATOM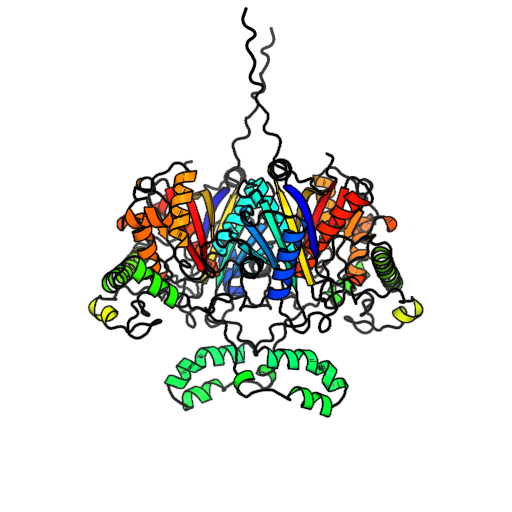 3072 C C . LEU A 1 407 ? 17.734 -24.688 -2.879 1 98.12 407 LEU A C 1
ATOM 3074 O O . LEU A 1 407 ? 18.812 -25.25 -3.109 1 98.12 407 LEU A O 1
ATOM 3078 N N . GLN A 1 408 ? 17.234 -24.672 -1.688 1 96.62 408 GLN A N 1
ATOM 3079 C CA . GLN A 1 408 ? 17.922 -25.25 -0.532 1 96.62 408 GLN A CA 1
ATOM 3080 C C . GLN A 1 408 ? 17.812 -26.766 -0.535 1 96.62 408 GLN A C 1
ATOM 3082 O O . GLN A 1 408 ? 18.797 -27.469 -0.279 1 96.62 408 GLN A O 1
ATOM 3087 N N . LYS A 1 409 ? 16.672 -27.297 -0.847 1 96.56 409 LYS A N 1
ATOM 3088 C CA . LYS A 1 409 ? 16.375 -28.719 -0.646 1 96.56 409 LYS A CA 1
ATOM 3089 C C . LYS A 1 409 ? 16.781 -29.531 -1.869 1 96.56 409 LYS A C 1
ATOM 3091 O O . LYS A 1 409 ? 17.172 -30.688 -1.743 1 96.56 409 LYS A O 1
ATOM 3096 N N . GLU A 1 410 ? 16.641 -28.891 -3.004 1 97.31 410 GLU A N 1
ATOM 3097 C CA . GLU A 1 410 ? 16.812 -29.672 -4.223 1 97.31 410 GLU A CA 1
ATOM 3098 C C . GLU A 1 410 ? 18.016 -29.188 -5.027 1 97.31 410 GLU A C 1
ATOM 3100 O O . GLU A 1 410 ? 18.344 -29.75 -6.066 1 97.31 410 GLU A O 1
ATOM 3105 N N . GLY A 1 411 ? 18.672 -28.109 -4.566 1 97.25 411 GLY A N 1
ATOM 3106 C CA . GLY A 1 411 ? 19.859 -27.562 -5.23 1 97.25 411 GLY A CA 1
ATOM 3107 C C . GLY A 1 411 ? 19.516 -26.625 -6.363 1 97.25 411 GLY A C 1
ATOM 3108 O O . GLY A 1 411 ? 18.344 -26.297 -6.586 1 97.25 411 GLY A O 1
ATOM 3109 N N . GLY A 1 412 ? 20.531 -26.109 -7.051 1 97.69 412 GLY A N 1
ATOM 3110 C CA . GLY A 1 412 ? 20.391 -25.141 -8.117 1 97.69 412 GLY A CA 1
ATOM 3111 C C . GLY A 1 412 ? 20.938 -23.766 -7.746 1 97.69 412 GLY A C 1
ATOM 3112 O O . GLY A 1 412 ? 21.297 -23.531 -6.59 1 97.69 412 GLY A O 1
ATOM 3113 N N . LYS A 1 413 ? 20.953 -22.984 -8.789 1 98.44 413 LYS A N 1
ATOM 3114 C CA . LYS A 1 413 ? 21.562 -21.688 -8.555 1 98.44 413 LYS A CA 1
ATOM 3115 C C . LYS A 1 413 ? 20.516 -20.578 -8.625 1 98.44 413 LYS A C 1
ATOM 3117 O O . LYS A 1 413 ? 20.5 -19.672 -7.793 1 98.44 413 LYS A O 1
ATOM 3122 N N . TYR A 1 414 ? 19.609 -20.641 -9.656 1 98.81 414 TYR A N 1
ATOM 3123 C CA . TYR A 1 414 ? 18.656 -19.547 -9.859 1 98.81 414 TYR A CA 1
ATOM 3124 C C . TYR A 1 414 ? 17.234 -20.094 -9.898 1 98.81 414 TYR A C 1
ATOM 3126 O O . TYR A 1 414 ? 16.984 -21.156 -10.453 1 98.81 414 TYR A O 1
ATOM 3134 N N . ALA A 1 415 ? 16.359 -19.422 -9.312 1 98.94 415 ALA A N 1
ATOM 3135 C CA . ALA A 1 415 ? 14.914 -19.562 -9.516 1 98.94 415 ALA A CA 1
ATOM 3136 C C . ALA A 1 415 ? 14.312 -18.266 -10.047 1 98.94 415 ALA A C 1
ATOM 3138 O O . ALA A 1 415 ? 14.688 -17.172 -9.609 1 98.94 415 ALA A O 1
ATOM 3139 N N . LEU A 1 416 ? 13.516 -18.391 -11.062 1 98.94 416 LEU A N 1
ATOM 3140 C CA . LEU A 1 416 ? 12.828 -17.25 -11.641 1 98.94 416 LEU A CA 1
ATOM 3141 C C . LEU A 1 416 ? 11.344 -17.266 -11.281 1 98.94 416 LEU A C 1
ATOM 3143 O O . LEU A 1 416 ? 10.656 -18.266 -11.5 1 98.94 416 LEU A O 1
ATOM 3147 N N . LEU A 1 417 ? 10.875 -16.219 -10.648 1 98.94 417 LEU A N 1
ATOM 3148 C CA . LEU A 1 417 ? 9.477 -16.047 -10.266 1 98.94 417 LEU A CA 1
ATOM 3149 C C . LEU A 1 417 ? 8.75 -15.133 -11.242 1 98.94 417 LEU A C 1
ATOM 3151 O O . LEU A 1 417 ? 9.312 -14.133 -11.711 1 98.94 417 LEU A O 1
ATOM 3155 N N . ALA A 1 418 ? 7.512 -15.406 -11.555 1 98.81 418 ALA A N 1
ATOM 3156 C CA . ALA A 1 418 ? 6.707 -14.523 -12.398 1 98.81 418 ALA A CA 1
ATOM 3157 C C . ALA A 1 418 ? 5.23 -14.617 -12.031 1 98.81 418 ALA A C 1
ATOM 3159 O O . ALA A 1 418 ? 4.723 -15.695 -11.734 1 98.81 418 ALA A O 1
ATOM 3160 N N . ALA A 1 419 ? 4.574 -13.469 -12 1 98.75 419 ALA A N 1
ATOM 3161 C CA . ALA A 1 419 ? 3.152 -13.414 -11.672 1 98.75 419 ALA A CA 1
ATOM 3162 C C . ALA A 1 419 ? 2.471 -12.258 -12.398 1 98.75 419 ALA A C 1
ATOM 3164 O O . ALA A 1 419 ? 2.986 -11.133 -12.406 1 98.75 419 ALA A O 1
ATOM 3165 N N . CYS A 1 420 ? 1.356 -12.602 -13.047 1 97.12 420 CYS A N 1
ATOM 3166 C CA . CYS A 1 420 ? 0.52 -11.547 -13.617 1 97.12 420 CYS A CA 1
ATOM 3167 C C . CYS A 1 420 ? -0.406 -10.953 -12.562 1 97.12 420 CYS A C 1
ATOM 3169 O O . CYS A 1 420 ? -0.62 -11.555 -11.516 1 97.12 420 CYS A O 1
ATOM 3171 N N . ALA A 1 421 ? -0.847 -9.82 -12.805 1 96.31 421 ALA A N 1
ATOM 3172 C CA . ALA A 1 421 ? -1.774 -9.148 -11.898 1 96.31 421 ALA A CA 1
ATOM 3173 C C . ALA A 1 421 ? -2.793 -8.32 -12.672 1 96.31 421 ALA A C 1
ATOM 3175 O O . ALA A 1 421 ? -2.551 -7.938 -13.82 1 96.31 421 ALA A O 1
ATOM 3176 N N . ASP A 1 422 ? -3.908 -8.07 -12.047 1 92.81 422 ASP A N 1
ATOM 3177 C CA . ASP A 1 422 ? -4.969 -7.246 -12.609 1 92.81 422 ASP A CA 1
ATOM 3178 C C . ASP A 1 422 ? -4.426 -5.902 -13.086 1 92.81 422 ASP A C 1
ATOM 3180 O O . ASP A 1 422 ? -3.326 -5.5 -12.695 1 92.81 422 ASP A O 1
ATOM 3184 N N . SER A 1 423 ? -5.133 -5.324 -13.984 1 92.62 423 SER A N 1
ATOM 3185 C CA . SER A 1 423 ? -4.855 -4.02 -14.57 1 92.62 423 SER A CA 1
ATOM 3186 C C . SER A 1 423 ? -3.572 -4.043 -15.398 1 92.62 423 SER A C 1
ATOM 3188 O O . SER A 1 423 ? -2.928 -3.01 -15.578 1 92.62 423 SER A O 1
ATOM 3190 N N . GLY A 1 424 ? -3.15 -5.207 -15.805 1 95.31 424 GLY A N 1
ATOM 3191 C CA . GLY A 1 424 ? -2.037 -5.352 -16.734 1 95.31 424 GLY A CA 1
ATOM 3192 C C . GLY A 1 424 ? -0.684 -5.219 -16.062 1 95.31 424 GLY A C 1
ATOM 3193 O O . GLY A 1 424 ? 0.266 -4.715 -16.656 1 95.31 424 GLY A O 1
ATOM 3194 N N . LEU A 1 425 ? -0.592 -5.625 -14.852 1 97.62 425 LEU A N 1
ATOM 3195 C CA . LEU A 1 425 ? 0.674 -5.57 -14.133 1 97.62 425 LEU A CA 1
ATOM 3196 C C . LEU A 1 425 ? 1.286 -6.961 -14 1 97.62 425 LEU A C 1
ATOM 3198 O O . LEU A 1 425 ? 0.592 -7.969 -14.164 1 97.62 425 LEU A O 1
ATOM 3202 N N . ALA A 1 426 ? 2.576 -7.008 -13.758 1 98.56 426 ALA A N 1
ATOM 3203 C CA . ALA A 1 426 ? 3.256 -8.273 -13.492 1 98.56 426 ALA A CA 1
ATOM 3204 C C . ALA A 1 426 ? 4.516 -8.055 -12.656 1 98.56 426 ALA A C 1
ATOM 3206 O O . ALA A 1 426 ? 5.074 -6.957 -12.641 1 98.56 426 ALA A O 1
ATOM 3207 N N . TYR A 1 427 ? 4.828 -9.039 -11.953 1 98.75 427 TYR A N 1
ATOM 3208 C CA . TYR A 1 427 ? 6.059 -9.141 -11.18 1 98.75 427 TYR A CA 1
ATOM 3209 C C . TYR A 1 427 ? 6.953 -10.25 -11.711 1 98.75 427 TYR A C 1
ATOM 3211 O O . TYR A 1 427 ? 6.469 -11.32 -12.086 1 98.75 427 TYR A O 1
ATOM 3219 N N . VAL A 1 428 ? 8.258 -9.961 -11.836 1 98.88 428 VAL A N 1
ATOM 3220 C CA . VAL A 1 428 ? 9.258 -11 -12.086 1 98.88 428 VAL A CA 1
ATOM 3221 C C . VAL A 1 428 ? 10.422 -10.844 -11.109 1 98.88 428 VAL A C 1
ATOM 3223 O O . VAL A 1 428 ? 10.938 -9.742 -10.922 1 98.88 428 VAL A O 1
ATOM 3226 N N . GLY A 1 429 ? 10.766 -11.922 -10.469 1 98.81 429 GLY A N 1
ATOM 3227 C CA . GLY A 1 429 ? 11.867 -11.945 -9.523 1 98.81 429 GLY A CA 1
ATOM 3228 C C . GLY A 1 429 ? 12.914 -12.992 -9.852 1 98.81 429 GLY A C 1
ATOM 3229 O O . GLY A 1 429 ? 12.594 -14.039 -10.406 1 98.81 429 GLY A O 1
ATOM 3230 N N . LEU A 1 430 ? 14.125 -12.68 -9.594 1 98.88 430 LEU A N 1
ATOM 3231 C CA . LEU A 1 430 ? 15.258 -13.586 -9.711 1 98.88 430 LEU A CA 1
ATOM 3232 C C . LEU A 1 430 ? 15.867 -13.875 -8.344 1 98.88 430 LEU A C 1
ATOM 3234 O O . LEU A 1 430 ? 16.375 -12.969 -7.676 1 98.88 430 LEU A O 1
ATOM 3238 N N . ILE A 1 431 ? 15.742 -15.125 -7.945 1 98.75 431 ILE A N 1
ATOM 3239 C CA . ILE A 1 431 ? 16.266 -15.594 -6.668 1 98.75 431 ILE A CA 1
ATOM 3240 C C . ILE A 1 431 ? 17.531 -16.422 -6.902 1 98.75 431 ILE A C 1
ATOM 3242 O O . ILE A 1 431 ? 17.578 -17.234 -7.836 1 98.75 431 ILE A O 1
ATOM 3246 N N . GLU A 1 432 ? 18.516 -16.203 -6.109 1 98.75 432 GLU A N 1
ATOM 3247 C CA . GLU A 1 432 ? 19.781 -16.922 -6.219 1 98.75 432 GLU A CA 1
ATOM 3248 C C . GLU A 1 432 ? 20.062 -17.734 -4.957 1 98.75 432 GLU A C 1
ATOM 3250 O O . GLU A 1 432 ? 19.828 -17.266 -3.844 1 98.75 432 GLU A O 1
ATOM 3255 N N . SER A 1 433 ? 20.516 -18.922 -5.141 1 98.38 433 SER A N 1
ATOM 3256 C CA . SER A 1 433 ? 20.906 -19.75 -3.996 1 98.38 433 SER A CA 1
ATOM 3257 C C . SER A 1 433 ? 21.984 -19.062 -3.162 1 98.38 433 SER A C 1
ATOM 3259 O O . SER A 1 433 ? 22.875 -18.422 -3.709 1 98.38 433 SER A O 1
ATOM 3261 N N . TYR A 1 434 ? 21.75 -19.172 -1.837 1 96.69 434 TYR A N 1
ATOM 3262 C CA . TYR A 1 434 ? 22.766 -18.594 -0.963 1 96.69 434 TYR A CA 1
ATOM 3263 C C . TYR A 1 434 ? 23.922 -19.578 -0.736 1 96.69 434 TYR A C 1
ATOM 3265 O O . TYR A 1 434 ? 23.703 -20.719 -0.324 1 96.69 434 TYR A O 1
ATOM 3273 N N . LYS A 1 435 ? 25.172 -19.172 -1.11 1 86.88 435 LYS A N 1
ATOM 3274 C CA . LYS A 1 435 ? 26.344 -20 -0.885 1 86.88 435 LYS A CA 1
ATOM 3275 C C . LYS A 1 435 ? 27.125 -19.531 0.341 1 86.88 435 LYS A C 1
ATOM 3277 O O . LYS A 1 435 ? 27.484 -18.359 0.443 1 86.88 435 LYS A O 1
ATOM 3282 N N . LYS A 1 436 ? 27.172 -20.312 1.421 1 70.06 436 LYS A N 1
ATOM 3283 C CA . LYS A 1 436 ? 27.906 -20 2.641 1 70.06 436 LYS A CA 1
ATOM 3284 C C . LYS A 1 436 ? 29.359 -19.672 2.334 1 70.06 436 LYS A C 1
ATOM 3286 O O . LYS A 1 436 ? 29.953 -20.266 1.423 1 70.06 436 LYS A O 1
ATOM 3291 N N . MET B 1 1 ? 58.5 10.562 -22.297 1 24.19 1 MET B N 1
ATOM 3292 C CA . MET B 1 1 ? 58.125 10.602 -20.891 1 24.19 1 MET B CA 1
ATOM 3293 C C . MET B 1 1 ? 56.625 10.758 -20.719 1 24.19 1 MET B C 1
ATOM 3295 O O . MET B 1 1 ? 56.125 11.875 -20.734 1 24.19 1 MET B O 1
ATOM 3299 N N . GLY B 1 2 ? 55.812 9.961 -21.297 1 27.83 2 GLY B N 1
ATOM 3300 C CA . GLY B 1 2 ? 54.375 10.125 -21.531 1 27.83 2 GLY B CA 1
ATOM 3301 C C . GLY B 1 2 ? 53.531 10.094 -20.266 1 27.83 2 GLY B C 1
ATOM 3302 O O . GLY B 1 2 ? 53.75 9.227 -19.406 1 27.83 2 GLY B O 1
ATOM 3303 N N . ALA B 1 3 ? 53 11.352 -19.844 1 33.84 3 ALA B N 1
ATOM 3304 C CA . ALA B 1 3 ? 52.188 11.672 -18.688 1 33.84 3 ALA B CA 1
ATOM 3305 C C . ALA B 1 3 ? 51.031 10.656 -18.516 1 33.84 3 ALA B C 1
ATOM 3307 O O . ALA B 1 3 ? 50.25 10.445 -19.438 1 33.84 3 ALA B O 1
ATOM 3308 N N . ARG B 1 4 ? 51.25 9.617 -17.703 1 29.81 4 ARG B N 1
ATOM 3309 C CA . ARG B 1 4 ? 50.312 8.57 -17.266 1 29.81 4 ARG B CA 1
ATOM 3310 C C . ARG B 1 4 ? 49 9.164 -16.75 1 29.81 4 ARG B C 1
ATOM 3312 O O . ARG B 1 4 ? 49 9.906 -15.773 1 29.81 4 ARG B O 1
ATOM 3319 N N . SER B 1 5 ? 48.031 9.586 -17.656 1 29.56 5 SER B N 1
ATOM 3320 C CA . SER B 1 5 ? 46.719 10.125 -17.266 1 29.56 5 SER B CA 1
ATOM 3321 C C . SER B 1 5 ? 46.031 9.219 -16.266 1 29.56 5 SER B C 1
ATOM 3323 O O . SER B 1 5 ? 45.781 8.039 -16.531 1 29.56 5 SER B O 1
ATOM 3325 N N . SER B 1 6 ? 46.375 9.359 -14.969 1 29 6 SER B N 1
ATOM 3326 C CA . SER B 1 6 ? 45.75 8.648 -13.859 1 29 6 SER B CA 1
ATOM 3327 C C . SER B 1 6 ? 44.25 8.734 -13.914 1 29 6 SER B C 1
ATOM 3329 O O . SER B 1 6 ? 43.688 9.836 -13.961 1 29 6 SER B O 1
ATOM 3331 N N . ARG B 1 7 ? 43.562 7.875 -14.555 1 29.67 7 ARG B N 1
ATOM 3332 C CA . ARG B 1 7 ? 42.094 7.762 -14.508 1 29.67 7 ARG B CA 1
ATOM 3333 C C . ARG B 1 7 ? 41.594 7.824 -13.078 1 29.67 7 ARG B C 1
ATOM 3335 O O . ARG B 1 7 ? 41.906 6.953 -12.258 1 29.67 7 ARG B O 1
ATOM 3342 N N . ALA B 1 8 ? 41.438 9.078 -12.594 1 27 8 ALA B N 1
ATOM 3343 C CA . ALA B 1 8 ? 40.812 9.367 -11.297 1 27 8 ALA B CA 1
ATOM 3344 C C . ALA B 1 8 ? 39.625 8.469 -11.062 1 27 8 ALA B C 1
ATOM 3346 O O . ALA B 1 8 ? 38.75 8.359 -11.914 1 27 8 ALA B O 1
ATOM 3347 N N . LEU B 1 9 ? 39.688 7.477 -10.344 1 27.88 9 LEU B N 1
ATOM 3348 C CA . LEU B 1 9 ? 38.625 6.633 -9.766 1 27.88 9 LEU B CA 1
ATOM 3349 C C . LEU B 1 9 ? 37.438 7.465 -9.359 1 27.88 9 LEU B C 1
ATOM 3351 O O . LEU B 1 9 ? 37.531 8.305 -8.461 1 27.88 9 LEU B O 1
ATOM 3355 N N . SER B 1 10 ? 36.594 7.945 -10.273 1 30.5 10 SER B N 1
ATOM 3356 C CA . SER B 1 10 ? 35.406 8.727 -10 1 30.5 10 SER B CA 1
ATOM 3357 C C . SER B 1 10 ? 34.625 8.172 -8.805 1 30.5 10 SER B C 1
ATOM 3359 O O . SER B 1 10 ? 34.281 6.992 -8.789 1 30.5 10 SER B O 1
ATOM 3361 N N . THR B 1 11 ? 34.969 8.328 -7.617 1 36.09 11 THR B N 1
ATOM 3362 C CA . THR B 1 11 ? 34.188 8.047 -6.418 1 36.09 11 THR B CA 1
ATOM 3363 C C . THR B 1 11 ? 32.688 8.297 -6.66 1 36.09 11 THR B C 1
ATOM 3365 O O . THR B 1 11 ? 32.281 9.422 -6.949 1 36.09 11 THR B O 1
ATOM 3368 N N . ALA B 1 12 ? 32 7.461 -7.383 1 40.38 12 ALA B N 1
ATOM 3369 C CA . ALA B 1 12 ? 30.594 7.539 -7.727 1 40.38 12 ALA B CA 1
ATOM 3370 C C . ALA B 1 12 ? 29.812 8.266 -6.645 1 40.38 12 ALA B C 1
ATOM 3372 O O . ALA B 1 12 ? 29.812 7.852 -5.484 1 40.38 12 ALA B O 1
ATOM 3373 N N . ALA B 1 13 ? 29.609 9.617 -6.672 1 49.56 13 ALA B N 1
ATOM 3374 C CA . ALA B 1 13 ? 28.812 10.477 -5.797 1 49.56 13 ALA B CA 1
ATOM 3375 C C . ALA B 1 13 ? 27.547 9.781 -5.344 1 49.56 13 ALA B C 1
ATOM 3377 O O . ALA B 1 13 ? 26.922 9.047 -6.117 1 49.56 13 ALA B O 1
ATOM 3378 N N . ALA B 1 14 ? 27.203 9.672 -3.984 1 68.75 14 ALA B N 1
ATOM 3379 C CA . ALA B 1 14 ? 26.062 9.023 -3.342 1 68.75 14 ALA B CA 1
ATOM 3380 C C . ALA B 1 14 ? 24.75 9.445 -4 1 68.75 14 ALA B C 1
ATOM 3382 O O . ALA B 1 14 ? 24.531 10.625 -4.258 1 68.75 14 ALA B O 1
ATOM 3383 N N . LYS B 1 15 ? 23.938 8.477 -4.594 1 88.19 15 LYS B N 1
ATOM 3384 C CA . LYS B 1 15 ? 22.641 8.695 -5.223 1 88.19 15 LYS B CA 1
ATOM 3385 C C . LYS B 1 15 ? 21.703 9.469 -4.297 1 88.19 15 LYS B C 1
ATOM 3387 O O . LYS B 1 15 ? 21.656 9.203 -3.094 1 88.19 15 LYS B O 1
ATOM 3392 N N . ARG B 1 16 ? 21.156 10.656 -4.844 1 96.75 16 ARG B N 1
ATOM 3393 C CA . ARG B 1 16 ? 20.188 11.461 -4.105 1 96.75 16 ARG B CA 1
ATOM 3394 C C . ARG B 1 16 ? 18.828 11.461 -4.805 1 96.75 16 ARG B C 1
ATOM 3396 O O . ARG B 1 16 ? 18.75 11.477 -6.035 1 96.75 16 ARG B O 1
ATOM 3403 N N . ALA B 1 17 ? 17.797 11.391 -4.016 1 98.69 17 ALA B N 1
ATOM 3404 C CA . ALA B 1 17 ? 16.438 11.602 -4.512 1 98.69 17 ALA B CA 1
ATOM 3405 C C . ALA B 1 17 ? 16.016 13.055 -4.328 1 98.69 17 ALA B C 1
ATOM 3407 O O . ALA B 1 17 ? 16.172 13.625 -3.246 1 98.69 17 ALA B O 1
ATOM 3408 N N . VAL B 1 18 ? 15.5 13.695 -5.371 1 98.88 18 VAL B N 1
ATOM 3409 C CA . VAL B 1 18 ? 15.148 15.109 -5.32 1 98.88 18 VAL B CA 1
ATOM 3410 C C . VAL B 1 18 ? 13.672 15.297 -5.68 1 98.88 18 VAL B C 1
ATOM 3412 O O . VAL B 1 18 ? 13.102 14.477 -6.398 1 98.88 18 VAL B O 1
ATOM 3415 N N . VAL B 1 19 ? 13.109 16.297 -5.113 1 98.94 19 VAL B N 1
ATOM 3416 C CA . VAL B 1 19 ? 11.766 16.734 -5.477 1 98.94 19 VAL B CA 1
ATOM 3417 C C . VAL B 1 19 ? 11.836 17.719 -6.645 1 98.94 19 VAL B C 1
ATOM 3419 O O . VAL B 1 19 ? 12.438 18.781 -6.531 1 98.94 19 VAL B O 1
ATOM 3422 N N . VAL B 1 20 ? 11.234 17.312 -7.707 1 98.81 20 VAL B N 1
ATOM 3423 C CA . VAL B 1 20 ? 11.227 18.188 -8.883 1 98.81 20 VAL B CA 1
ATOM 3424 C C . VAL B 1 20 ? 10.086 19.203 -8.773 1 98.81 20 VAL B C 1
ATOM 3426 O O . VAL B 1 20 ? 10.281 20.391 -9 1 98.81 20 VAL B O 1
ATOM 3429 N N . ASP B 1 21 ? 8.914 18.672 -8.469 1 98.81 21 ASP B N 1
ATOM 3430 C CA . ASP B 1 21 ? 7.75 19.547 -8.305 1 98.81 21 ASP B CA 1
ATOM 3431 C C . ASP B 1 21 ? 6.59 18.781 -7.664 1 98.81 21 ASP B C 1
ATOM 3433 O O . ASP B 1 21 ? 6.691 17.578 -7.414 1 98.81 21 ASP B O 1
ATOM 3437 N N . GLY B 1 22 ? 5.523 19.531 -7.293 1 98.81 22 GLY B N 1
ATOM 3438 C CA . GLY B 1 22 ? 4.328 18.938 -6.711 1 98.81 22 GLY B CA 1
ATOM 3439 C C . GLY B 1 22 ? 3.1 19.812 -6.855 1 98.81 22 GLY B C 1
ATOM 3440 O O . GLY B 1 22 ? 3.215 21.031 -7.031 1 98.81 22 GLY B O 1
ATOM 3441 N N . VAL B 1 23 ? 1.935 19.141 -6.785 1 98.88 23 VAL B N 1
ATOM 3442 C CA . VAL B 1 23 ? 0.668 19.859 -6.875 1 98.88 23 VAL B CA 1
ATOM 3443 C C . VAL B 1 23 ? -0.361 19.219 -5.949 1 98.88 23 VAL B C 1
ATOM 3445 O O . VAL B 1 23 ? -0.13 18.125 -5.426 1 98.88 23 VAL B O 1
ATOM 3448 N N . ARG B 1 24 ? -1.441 19.906 -5.789 1 98.88 24 ARG B N 1
ATOM 3449 C CA . ARG B 1 24 ? -2.629 19.328 -5.164 1 98.88 24 ARG B CA 1
ATOM 3450 C C . ARG B 1 24 ? -3.898 19.984 -5.707 1 98.88 24 ARG B C 1
ATOM 3452 O O . ARG B 1 24 ? -3.857 21.094 -6.23 1 98.88 24 ARG B O 1
ATOM 3459 N N . LEU B 1 25 ? -4.98 19.266 -5.652 1 98.88 25 LEU B N 1
ATOM 3460 C CA . LEU B 1 25 ? -6.293 19.891 -5.781 1 98.88 25 LEU B CA 1
ATOM 3461 C C . LEU B 1 25 ? -6.625 20.719 -4.551 1 98.88 25 LEU B C 1
ATOM 3463 O O . LEU B 1 25 ? -6.082 20.484 -3.471 1 98.88 25 LEU B O 1
ATOM 3467 N N . PRO B 1 26 ? -7.504 21.766 -4.766 1 98.69 26 PRO B N 1
ATOM 3468 C CA . PRO B 1 26 ? -7.93 22.438 -3.537 1 98.69 26 PRO B CA 1
ATOM 3469 C C . PRO B 1 26 ? -8.578 21.484 -2.535 1 98.69 26 PRO B C 1
ATOM 3471 O O . PRO B 1 26 ? -9.484 20.734 -2.893 1 98.69 26 PRO B O 1
ATOM 3474 N N . PHE B 1 27 ? -7.984 21.484 -1.364 1 98.75 27 PHE B N 1
ATOM 3475 C CA . PHE B 1 27 ? -8.648 20.688 -0.34 1 98.75 27 PHE B CA 1
ATOM 3476 C C . PHE B 1 27 ? -9.992 21.281 0.033 1 98.75 27 PHE B C 1
ATOM 3478 O O . PHE B 1 27 ? -10.133 22.516 0.095 1 98.75 27 PHE B O 1
ATOM 3485 N N . ALA B 1 28 ? -10.984 20.422 0.238 1 98.5 28 ALA B N 1
ATOM 3486 C CA . ALA B 1 28 ? -12.336 20.922 0.47 1 98.5 28 ALA B CA 1
ATOM 3487 C C . ALA B 1 28 ? -13.062 20.078 1.52 1 98.5 28 ALA B C 1
ATOM 3489 O O . ALA B 1 28 ? -12.82 18.875 1.632 1 98.5 28 ALA B O 1
ATOM 3490 N N . LYS B 1 29 ? -13.977 20.766 2.219 1 97.5 29 LYS B N 1
ATOM 3491 C CA . LYS B 1 29 ? -14.844 20.047 3.158 1 97.5 29 LYS B CA 1
ATOM 3492 C C . LYS B 1 29 ? -15.633 18.953 2.453 1 97.5 29 LYS B C 1
ATOM 3494 O O . LYS B 1 29 ? -16.078 19.125 1.317 1 97.5 29 LYS B O 1
ATOM 3499 N N . SER B 1 30 ? -15.797 17.844 3.152 1 95.75 30 SER B N 1
ATOM 3500 C CA . SER B 1 30 ? -16.562 16.734 2.6 1 95.75 30 SER B CA 1
ATOM 3501 C C . SER B 1 30 ? -17.969 17.172 2.219 1 95.75 30 SER B C 1
ATOM 3503 O O . SER B 1 30 ? -18.594 17.984 2.92 1 95.75 30 SER B O 1
ATOM 3505 N N . GLY B 1 31 ? -18.484 16.625 1.118 1 93.81 31 GLY B N 1
ATOM 3506 C CA . GLY B 1 31 ? -19.859 16.875 0.697 1 93.81 31 GLY B CA 1
ATOM 3507 C C . GLY B 1 31 ? -20.031 18.188 -0.034 1 93.81 31 GLY B C 1
ATOM 3508 O O . GLY B 1 31 ? -21.156 18.641 -0.269 1 93.81 31 GLY B O 1
ATOM 3509 N N . THR B 1 32 ? -18.969 18.875 -0.405 1 95.25 32 THR B N 1
ATOM 3510 C CA . THR B 1 32 ? -19.078 20.172 -1.06 1 95.25 32 THR B CA 1
ATOM 3511 C C . THR B 1 32 ? -18.578 20.094 -2.498 1 95.25 32 THR B C 1
ATOM 3513 O O . THR B 1 32 ? -19.25 19.547 -3.369 1 95.25 32 THR B O 1
ATOM 3516 N N . VAL B 1 33 ? -17.312 20.422 -2.723 1 95.75 33 VAL B N 1
ATOM 3517 C CA . VAL B 1 33 ? -16.766 20.641 -4.062 1 95.75 33 VAL B CA 1
ATOM 3518 C C . VAL B 1 33 ? -16.656 19.312 -4.797 1 95.75 33 VAL B C 1
ATOM 3520 O O . VAL B 1 33 ? -16.859 19.234 -6.012 1 95.75 33 VAL B O 1
ATOM 3523 N N . TYR B 1 34 ? -16.391 18.219 -4.094 1 96.5 34 TYR B N 1
ATOM 3524 C CA . TYR B 1 34 ? -16.078 16.938 -4.715 1 96.5 34 TYR B CA 1
ATOM 3525 C C . TYR B 1 34 ? -17.188 15.93 -4.477 1 96.5 34 TYR B C 1
ATOM 3527 O O . TYR B 1 34 ? -16.969 14.719 -4.582 1 96.5 34 TYR B O 1
ATOM 3535 N N . LYS B 1 35 ? -18.375 16.359 -4.168 1 92.38 35 LYS B N 1
ATOM 3536 C CA . LYS B 1 35 ? -19.484 15.484 -3.766 1 92.38 35 LYS B CA 1
ATOM 3537 C C . LYS B 1 35 ? -19.891 14.562 -4.906 1 92.38 35 LYS B C 1
ATOM 3539 O O . LYS B 1 35 ? -20.453 13.492 -4.672 1 92.38 35 LYS B O 1
ATOM 3544 N N . ASP B 1 36 ? -19.547 14.914 -6.168 1 91.38 36 ASP B N 1
ATOM 3545 C CA . ASP B 1 36 ? -20.062 14.18 -7.32 1 91.38 36 ASP B CA 1
ATOM 3546 C C . ASP B 1 36 ? -18.969 13.297 -7.938 1 91.38 36 ASP B C 1
ATOM 3548 O O . ASP B 1 36 ? -19.188 12.688 -8.984 1 91.38 36 ASP B O 1
ATOM 3552 N N . VAL B 1 37 ? -17.844 13.266 -7.391 1 93.62 37 VAL B N 1
ATOM 3553 C CA . VAL B 1 37 ? -16.75 12.469 -7.961 1 93.62 37 VAL B CA 1
ATOM 3554 C C . VAL B 1 37 ? -16.25 11.469 -6.926 1 93.62 37 VAL B C 1
ATOM 3556 O O . VAL B 1 37 ? -16.625 11.531 -5.754 1 93.62 37 VAL B O 1
ATOM 3559 N N . ILE B 1 38 ? -15.461 10.508 -7.395 1 93.56 38 ILE B N 1
ATOM 3560 C CA . ILE B 1 38 ? -14.891 9.492 -6.512 1 93.56 38 ILE B CA 1
ATOM 3561 C C . ILE B 1 38 ? -13.383 9.719 -6.387 1 93.56 38 ILE B C 1
ATOM 3563 O O . ILE B 1 38 ? -12.812 10.562 -7.074 1 93.56 38 ILE B O 1
ATOM 3567 N N . ALA B 1 39 ? -12.75 9.039 -5.504 1 96.88 39 ALA B N 1
ATOM 3568 C CA . ALA B 1 39 ? -11.32 9.203 -5.223 1 96.88 39 ALA B CA 1
ATOM 3569 C C . ALA B 1 39 ? -10.492 9.031 -6.492 1 96.88 39 ALA B C 1
ATOM 3571 O O . ALA B 1 39 ? -9.508 9.742 -6.699 1 96.88 39 ALA B O 1
ATOM 3572 N N . TYR B 1 40 ? -10.891 8.094 -7.398 1 96.81 40 TYR B N 1
ATOM 3573 C CA . TYR B 1 40 ? -10.195 7.844 -8.656 1 96.81 40 TYR B CA 1
ATOM 3574 C C . TYR B 1 40 ? -10.086 9.117 -9.484 1 96.81 40 TYR B C 1
ATOM 3576 O O . TYR B 1 40 ? -9.016 9.438 -10.008 1 96.81 40 TYR B O 1
ATOM 3584 N N . ASP B 1 41 ? -11.125 9.844 -9.578 1 97.75 41 ASP B N 1
ATOM 3585 C CA . ASP B 1 41 ? -11.172 11.055 -10.391 1 97.75 41 ASP B CA 1
ATOM 3586 C C . ASP B 1 41 ? -10.203 12.109 -9.859 1 97.75 41 ASP B C 1
ATOM 3588 O O . ASP B 1 41 ? -9.484 12.75 -10.641 1 97.75 41 ASP B O 1
ATOM 3592 N N . MET B 1 42 ? -10.219 12.266 -8.586 1 98.56 42 MET B N 1
ATOM 3593 C CA . MET B 1 42 ? -9.359 13.281 -7.977 1 98.56 42 MET B CA 1
ATOM 3594 C C . MET B 1 42 ? -7.887 12.906 -8.125 1 98.56 42 MET B C 1
ATOM 3596 O O . MET B 1 42 ? -7.055 13.766 -8.43 1 98.56 42 MET B O 1
ATOM 3600 N N . MET B 1 43 ? -7.574 11.594 -7.895 1 98.75 43 MET B N 1
ATOM 3601 C CA . MET B 1 43 ? -6.184 11.156 -8.023 1 98.75 43 MET B CA 1
ATOM 3602 C C . MET B 1 43 ? -5.695 11.312 -9.461 1 98.75 43 MET B C 1
ATOM 3604 O O . MET B 1 43 ? -4.562 11.742 -9.688 1 98.75 43 MET B O 1
ATOM 3608 N N . ARG B 1 44 ? -6.539 10.93 -10.422 1 98.69 44 ARG B N 1
ATOM 3609 C CA . ARG B 1 44 ? -6.25 11.102 -11.844 1 98.69 44 ARG B CA 1
ATOM 3610 C C . ARG B 1 44 ? -5.941 12.562 -12.164 1 98.69 44 ARG B C 1
ATOM 3612 O O . ARG B 1 44 ? -4.957 12.859 -12.852 1 98.69 44 ARG B O 1
ATOM 3619 N N . ASP B 1 45 ? -6.75 13.461 -11.664 1 98.75 45 ASP B N 1
ATOM 3620 C CA . ASP B 1 45 ? -6.605 14.883 -11.969 1 98.75 45 ASP B CA 1
ATOM 3621 C C . ASP B 1 45 ? -5.32 15.445 -11.367 1 98.75 45 ASP B C 1
ATOM 3623 O O . ASP B 1 45 ? -4.66 16.281 -11.984 1 98.75 45 ASP B O 1
ATOM 3627 N N . ALA B 1 46 ? -4.965 15.031 -10.172 1 98.94 46 ALA B N 1
ATOM 3628 C CA . ALA B 1 46 ? -3.713 15.469 -9.562 1 98.94 46 ALA B CA 1
ATOM 3629 C C . ALA B 1 46 ? -2.512 15 -10.375 1 98.94 46 ALA B C 1
ATOM 3631 O O . ALA B 1 46 ? -1.588 15.773 -10.641 1 98.94 46 ALA B O 1
ATOM 3632 N N . PHE B 1 47 ? -2.492 13.68 -10.789 1 98.94 47 PHE B N 1
ATOM 3633 C CA . PHE B 1 47 ? -1.418 13.156 -11.617 1 98.94 47 PHE B CA 1
ATOM 3634 C C . PHE B 1 47 ? -1.324 13.922 -12.93 1 98.94 47 PHE B C 1
ATOM 3636 O O . PHE B 1 47 ? -0.241 14.359 -13.328 1 98.94 47 PHE B O 1
ATOM 3643 N N . LYS B 1 48 ? -2.469 14.102 -13.555 1 98.75 48 LYS B N 1
ATOM 3644 C CA . LYS B 1 48 ? -2.512 14.805 -14.836 1 98.75 48 LYS B CA 1
ATOM 3645 C C . LYS B 1 48 ? -2.021 16.234 -14.703 1 98.75 48 LYS B C 1
ATOM 3647 O O . LYS B 1 48 ? -1.271 16.734 -15.547 1 98.75 48 LYS B O 1
ATOM 3652 N N . GLY B 1 49 ? -2.52 16.906 -13.664 1 98.75 49 GLY B N 1
ATOM 3653 C CA . GLY B 1 49 ? -2.1 18.281 -13.422 1 98.75 49 GLY B CA 1
ATOM 3654 C C . GLY B 1 49 ? -0.6 18.422 -13.25 1 98.75 49 GLY B C 1
ATOM 3655 O O . GLY B 1 49 ? 0.004 19.359 -13.766 1 98.75 49 GLY B O 1
ATOM 3656 N N . LEU B 1 50 ? 0.012 17.5 -12.531 1 98.88 50 LEU B N 1
ATOM 3657 C CA . LEU B 1 50 ? 1.449 17.578 -12.297 1 98.88 50 LEU B CA 1
ATOM 3658 C C . LEU B 1 50 ? 2.227 17.297 -13.578 1 98.88 50 LEU B C 1
ATOM 3660 O O . LEU B 1 50 ? 3.236 17.953 -13.852 1 98.88 50 LEU B O 1
ATOM 3664 N N . ILE B 1 51 ? 1.823 16.312 -14.336 1 98.81 51 ILE B N 1
ATOM 3665 C CA . ILE B 1 51 ? 2.451 15.984 -15.617 1 98.81 51 ILE B CA 1
ATOM 3666 C C . ILE B 1 51 ? 2.416 17.219 -16.531 1 98.81 51 ILE B C 1
ATOM 3668 O O . ILE B 1 51 ? 3.424 17.562 -17.141 1 98.81 51 ILE B O 1
ATOM 3672 N N . ASN B 1 52 ? 1.272 17.859 -16.562 1 98.56 52 ASN B N 1
ATOM 3673 C CA . ASN B 1 52 ? 1.128 19.047 -17.391 1 98.56 52 ASN B CA 1
ATOM 3674 C C . ASN B 1 52 ? 2.027 20.188 -16.891 1 98.56 52 ASN B C 1
ATOM 3676 O O . ASN B 1 52 ? 2.699 20.844 -17.688 1 98.56 52 ASN B O 1
ATOM 3680 N N . LYS B 1 53 ? 2.043 20.406 -15.625 1 98.56 53 LYS B N 1
ATOM 3681 C CA . LYS B 1 53 ? 2.828 21.5 -15.062 1 98.56 53 LYS B CA 1
ATOM 3682 C C . LYS B 1 53 ? 4.316 21.312 -15.352 1 98.56 53 LYS B C 1
ATOM 3684 O O . LYS B 1 53 ? 5.008 22.281 -15.688 1 98.56 53 LYS B O 1
ATOM 3689 N N . THR B 1 54 ? 4.777 20.094 -15.188 1 98.56 54 THR B N 1
ATOM 3690 C CA . THR B 1 54 ? 6.207 19.828 -15.289 1 98.56 54 THR B CA 1
ATOM 3691 C C . THR B 1 54 ? 6.609 19.578 -16.734 1 98.56 54 THR B C 1
ATOM 3693 O O . THR B 1 54 ? 7.801 19.547 -17.062 1 98.56 54 THR B O 1
ATOM 3696 N N . ALA B 1 55 ? 5.691 19.281 -17.547 1 98.38 55 ALA B N 1
ATOM 3697 C CA . ALA B 1 55 ? 5.918 18.938 -18.953 1 98.38 55 ALA B CA 1
ATOM 3698 C C . ALA B 1 55 ? 6.781 17.688 -19.078 1 98.38 55 ALA B C 1
ATOM 3700 O O . ALA B 1 55 ? 7.535 17.547 -20.047 1 98.38 55 ALA B O 1
ATOM 3701 N N . ILE B 1 56 ? 6.773 16.922 -18.125 1 98.62 56 ILE B N 1
ATOM 3702 C CA . ILE B 1 56 ? 7.508 15.664 -18.203 1 98.62 56 ILE B CA 1
ATOM 3703 C C . ILE B 1 56 ? 6.891 14.773 -19.281 1 98.62 56 ILE B C 1
ATOM 3705 O O . ILE B 1 56 ? 5.672 14.758 -19.453 1 98.62 56 ILE B O 1
ATOM 3709 N N . ASP B 1 57 ? 7.727 14.07 -20.016 1 98.31 57 ASP B N 1
ATOM 3710 C CA . ASP B 1 57 ? 7.23 13.008 -20.891 1 98.31 57 ASP B CA 1
ATOM 3711 C C . ASP B 1 57 ? 6.715 11.82 -20.094 1 98.31 57 ASP B C 1
ATOM 3713 O O . ASP B 1 57 ? 7.5 11.117 -19.453 1 98.31 57 ASP B O 1
ATOM 3717 N N . PRO B 1 58 ? 5.41 11.586 -20.109 1 98.31 58 PRO B N 1
ATOM 3718 C CA . PRO B 1 58 ? 4.879 10.484 -19.297 1 98.31 58 PRO B CA 1
ATOM 3719 C C . PRO B 1 58 ? 5.559 9.148 -19.594 1 98.31 58 PRO B C 1
ATOM 3721 O O . PRO B 1 58 ? 5.629 8.281 -18.719 1 98.31 58 PRO B O 1
ATOM 3724 N N . LYS B 1 59 ? 6.105 8.945 -20.766 1 97.5 59 LYS B N 1
ATOM 3725 C CA . LYS B 1 59 ? 6.781 7.707 -21.156 1 97.5 59 LYS B CA 1
ATOM 3726 C C . LYS B 1 59 ? 8.07 7.508 -20.359 1 97.5 59 LYS B C 1
ATOM 3728 O O . LYS B 1 59 ? 8.578 6.391 -20.266 1 97.5 59 LYS B O 1
ATOM 3733 N N . SER B 1 60 ? 8.562 8.602 -19.828 1 98.31 60 SER B N 1
ATOM 3734 C CA . SER B 1 60 ? 9.828 8.531 -19.109 1 98.31 60 SER B CA 1
ATOM 3735 C C . SER B 1 60 ? 9.625 8.133 -17.656 1 98.31 60 SER B C 1
ATOM 3737 O O . SER B 1 60 ? 10.578 7.777 -16.969 1 98.31 60 SER B O 1
ATOM 3739 N N . ILE B 1 61 ? 8.406 8.148 -17.203 1 98.81 61 ILE B N 1
ATOM 3740 C CA . ILE B 1 61 ? 8.117 7.777 -15.82 1 98.81 61 ILE B CA 1
ATOM 3741 C C . ILE B 1 61 ? 8.375 6.285 -15.617 1 98.81 61 ILE B C 1
ATOM 3743 O O . ILE B 1 61 ? 7.91 5.457 -16.406 1 98.81 61 ILE B O 1
ATOM 3747 N N . ASP B 1 62 ? 9.109 5.977 -14.555 1 98.75 62 ASP B N 1
ATOM 3748 C CA . ASP B 1 62 ? 9.484 4.586 -14.305 1 98.75 62 ASP B CA 1
ATOM 3749 C C . ASP B 1 62 ? 8.453 3.893 -13.422 1 98.75 62 ASP B C 1
ATOM 3751 O O . ASP B 1 62 ? 8.281 2.676 -13.5 1 98.75 62 ASP B O 1
ATOM 3755 N N . TYR B 1 63 ? 7.871 4.684 -12.523 1 98.88 63 TYR B N 1
ATOM 3756 C CA . TYR B 1 63 ? 7.012 4.051 -11.523 1 98.88 63 TYR B CA 1
ATOM 3757 C C . TYR B 1 63 ? 6.031 5.059 -10.938 1 98.88 63 TYR B C 1
ATOM 3759 O O . TYR B 1 63 ? 6.336 6.246 -10.836 1 98.88 63 TYR B O 1
ATOM 3767 N N . VAL B 1 64 ? 4.816 4.598 -10.555 1 98.94 64 VAL B N 1
ATOM 3768 C CA . VAL B 1 64 ? 3.797 5.457 -9.961 1 98.94 64 VAL B CA 1
ATOM 3769 C C . VAL B 1 64 ? 3.34 4.871 -8.625 1 98.94 64 VAL B C 1
ATOM 3771 O O . VAL B 1 64 ? 3.152 3.66 -8.508 1 98.94 64 VAL B O 1
ATOM 3774 N N . LEU B 1 65 ? 3.217 5.73 -7.602 1 98.94 65 LEU B N 1
ATOM 3775 C CA . LEU B 1 65 ? 2.693 5.352 -6.293 1 98.94 65 LEU B CA 1
ATOM 3776 C C . LEU B 1 65 ? 1.6 6.316 -5.844 1 98.94 65 LEU B C 1
ATOM 3778 O O . LEU B 1 65 ? 1.677 7.516 -6.113 1 98.94 65 LEU B O 1
ATOM 3782 N N . ALA B 1 66 ? 0.63 5.781 -5.09 1 98.88 66 ALA B N 1
ATOM 3783 C CA . ALA B 1 66 ? -0.379 6.637 -4.469 1 98.88 66 ALA B CA 1
ATOM 3784 C C . ALA B 1 66 ? -0.824 6.07 -3.123 1 98.88 66 ALA B C 1
ATOM 3786 O O . ALA B 1 66 ? -0.969 4.855 -2.971 1 98.88 66 ALA B O 1
ATOM 3787 N N . GLY B 1 67 ? -1.02 6.977 -2.164 1 98.56 67 GLY B N 1
ATOM 3788 C CA . GLY B 1 67 ? -1.556 6.602 -0.864 1 98.56 67 GLY B CA 1
ATOM 3789 C C . GLY B 1 67 ? -3.055 6.816 -0.753 1 98.56 67 GLY B C 1
ATOM 3790 O O . GLY B 1 67 ? -3.588 7.789 -1.293 1 98.56 67 GLY B O 1
ATOM 3791 N N . THR B 1 68 ? -3.727 5.922 -0.092 1 97.5 68 THR B N 1
ATOM 3792 C CA . THR B 1 68 ? -5.141 6.059 0.246 1 97.5 68 THR B CA 1
ATOM 3793 C C . THR B 1 68 ? -5.461 5.316 1.54 1 97.5 68 THR B C 1
ATOM 3795 O O . THR B 1 68 ? -4.75 4.383 1.92 1 97.5 68 THR B O 1
ATOM 3798 N N . VAL B 1 69 ? -6.473 5.781 2.303 1 95.88 69 VAL B N 1
ATOM 3799 C CA . VAL B 1 69 ? -6.82 5.176 3.586 1 95.88 69 VAL B CA 1
ATOM 3800 C C . VAL B 1 69 ? -8.211 4.547 3.504 1 95.88 69 VAL B C 1
ATOM 3802 O O . VAL B 1 69 ? -8.375 3.357 3.787 1 95.88 69 VAL B O 1
ATOM 3805 N N . ILE B 1 70 ? -9.18 5.363 3.135 1 93 70 ILE B N 1
ATOM 3806 C CA . ILE B 1 70 ? -10.531 4.832 2.941 1 93 70 ILE B CA 1
ATOM 3807 C C . ILE B 1 70 ? -10.609 4.113 1.598 1 93 70 ILE B C 1
ATOM 3809 O O . ILE B 1 70 ? -11.078 4.684 0.61 1 93 70 ILE B O 1
ATOM 3813 N N . GLN B 1 71 ? -10.25 2.936 1.675 1 86.69 71 GLN B N 1
ATOM 3814 C CA . GLN B 1 71 ? -10.055 2.166 0.451 1 86.69 71 GLN B CA 1
ATOM 3815 C C . GLN B 1 71 ? -11.391 1.719 -0.139 1 86.69 71 GLN B C 1
ATOM 3817 O O . GLN B 1 71 ? -12.32 1.391 0.598 1 86.69 71 GLN B O 1
ATOM 3822 N N . GLU B 1 72 ? -11.445 1.777 -1.418 1 85.56 72 GLU B N 1
ATOM 3823 C CA . GLU B 1 72 ? -12.555 1.272 -2.219 1 85.56 72 GLU B CA 1
ATOM 3824 C C . GLU B 1 72 ? -12.156 0.017 -2.988 1 85.56 72 GLU B C 1
ATOM 3826 O O . GLU B 1 72 ? -11.234 0.051 -3.807 1 85.56 72 GLU B O 1
ATOM 3831 N N . VAL B 1 73 ? -12.859 -1.071 -2.746 1 82.69 73 VAL B N 1
ATOM 3832 C CA . VAL B 1 73 ? -12.484 -2.369 -3.297 1 82.69 73 VAL B 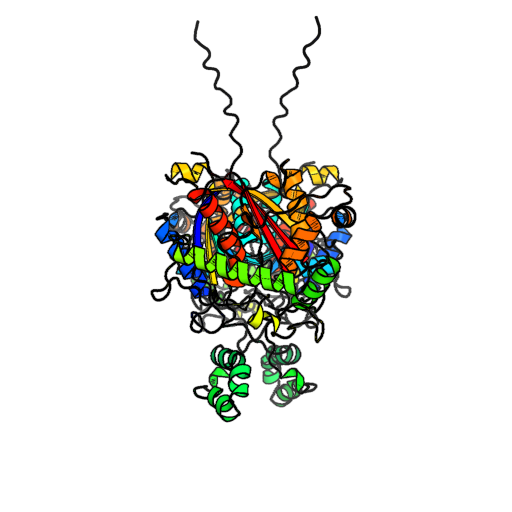CA 1
ATOM 3833 C C . VAL B 1 73 ? -12.617 -2.344 -4.82 1 82.69 73 VAL B C 1
ATOM 3835 O O . VAL B 1 73 ? -11.938 -3.092 -5.523 1 82.69 73 VAL B O 1
ATOM 3838 N N . GLY B 1 74 ? -13.406 -1.463 -5.398 1 85.31 74 GLY B N 1
ATOM 3839 C CA . GLY B 1 74 ? -13.562 -1.338 -6.84 1 85.31 74 GLY B CA 1
ATOM 3840 C C . GLY B 1 74 ? -12.344 -0.732 -7.52 1 85.31 74 GLY B C 1
ATOM 3841 O O . GLY B 1 74 ? -12.172 -0.869 -8.734 1 85.31 74 GLY B O 1
ATOM 3842 N N . THR B 1 75 ? -11.578 -0.036 -6.75 1 88 75 THR B N 1
ATOM 3843 C CA . THR B 1 75 ? -10.328 0.562 -7.203 1 88 75 THR B CA 1
ATOM 3844 C C . THR B 1 75 ? -9.195 0.24 -6.238 1 88 75 THR B C 1
ATOM 3846 O O . THR B 1 75 ? -8.516 1.144 -5.742 1 88 75 THR B O 1
ATOM 3849 N N . SER B 1 76 ? -8.969 -1.036 -6.082 1 89.69 76 SER B N 1
ATOM 3850 C CA . SER B 1 76 ? -8.039 -1.487 -5.055 1 89.69 76 SER B CA 1
ATOM 3851 C C . SER B 1 76 ? -6.641 -0.914 -5.277 1 89.69 76 SER B C 1
ATOM 3853 O O . SER B 1 76 ? -5.949 -0.559 -4.32 1 89.69 76 SER B O 1
ATOM 3855 N N . ASN B 1 77 ? -6.238 -0.873 -6.539 1 96.06 77 ASN B N 1
ATOM 3856 C CA . ASN B 1 77 ? -4.984 -0.217 -6.895 1 96.06 77 ASN B CA 1
ATOM 3857 C C . ASN B 1 77 ? -5.227 1.138 -7.551 1 96.06 77 ASN B C 1
ATOM 3859 O O . ASN B 1 77 ? -5.02 1.293 -8.758 1 96.06 77 ASN B O 1
ATOM 3863 N N . ILE B 1 78 ? -5.531 2.121 -6.762 1 97.12 78 ILE B N 1
ATOM 3864 C CA . ILE B 1 78 ? -5.945 3.426 -7.266 1 97.12 78 ILE B CA 1
ATOM 3865 C C . ILE B 1 78 ? -4.766 4.105 -7.961 1 97.12 78 ILE B C 1
ATOM 3867 O O . ILE B 1 78 ? -4.957 4.887 -8.898 1 97.12 78 ILE B O 1
ATOM 3871 N N . ALA B 1 79 ? -3.537 3.812 -7.543 1 98.62 79 ALA B N 1
ATOM 3872 C CA . ALA B 1 79 ? -2.363 4.359 -8.219 1 98.62 79 ALA B CA 1
ATOM 3873 C C . ALA B 1 79 ? -2.348 3.969 -9.695 1 98.62 79 ALA B C 1
ATOM 3875 O O . ALA B 1 79 ? -2.15 4.816 -10.57 1 98.62 79 ALA B O 1
ATOM 3876 N N . ARG B 1 80 ? -2.557 2.699 -9.953 1 98 80 ARG B N 1
ATOM 3877 C CA . ARG B 1 80 ? -2.523 2.18 -11.32 1 98 80 ARG B CA 1
ATOM 3878 C C . ARG B 1 80 ? -3.674 2.742 -12.148 1 98 80 ARG B C 1
ATOM 3880 O O . ARG B 1 80 ? -3.471 3.193 -13.281 1 98 80 ARG B O 1
ATOM 3887 N N . GLU B 1 81 ? -4.875 2.725 -11.57 1 96.56 81 GLU B N 1
ATOM 3888 C CA . GLU B 1 81 ? -6.051 3.189 -12.297 1 96.56 81 GLU B CA 1
ATOM 3889 C C . GLU B 1 81 ? -5.949 4.68 -12.617 1 96.56 81 GLU B C 1
ATOM 3891 O O . GLU B 1 81 ? -6.277 5.105 -13.727 1 96.56 81 GLU B O 1
ATOM 3896 N N . ALA B 1 82 ? -5.547 5.434 -11.602 1 98.25 82 ALA B N 1
ATOM 3897 C CA . ALA B 1 82 ? -5.41 6.871 -11.805 1 98.25 82 ALA B CA 1
ATOM 3898 C C . ALA B 1 82 ? -4.309 7.18 -12.812 1 98.25 82 ALA B C 1
ATOM 3900 O O . ALA B 1 82 ? -4.426 8.125 -13.602 1 98.25 82 ALA B O 1
ATOM 3901 N N . ALA B 1 83 ? -3.211 6.434 -12.766 1 98.5 83 ALA B N 1
ATOM 3902 C CA . ALA B 1 83 ? -2.119 6.621 -13.719 1 98.5 83 ALA B CA 1
ATOM 3903 C C . ALA B 1 83 ? -2.598 6.41 -15.148 1 98.5 83 ALA B C 1
ATOM 3905 O O . ALA B 1 83 ? -2.309 7.223 -16.031 1 98.5 83 ALA B O 1
ATOM 3906 N N . LEU B 1 84 ? -3.324 5.309 -15.367 1 97 84 LEU B N 1
ATOM 3907 C CA . LEU B 1 84 ? -3.873 5.031 -16.688 1 97 84 LEU B CA 1
ATOM 3908 C C . LEU B 1 84 ? -4.805 6.152 -17.141 1 97 84 LEU B C 1
ATOM 3910 O O . LEU B 1 84 ? -4.715 6.617 -18.281 1 97 84 LEU B O 1
ATOM 3914 N N . GLY B 1 85 ? -5.637 6.578 -16.234 1 97.06 85 GLY B N 1
ATOM 3915 C CA . GLY B 1 85 ? -6.57 7.648 -16.547 1 97.06 85 GLY B CA 1
ATOM 3916 C C . GLY B 1 85 ? -5.891 8.977 -16.828 1 97.06 85 GLY B C 1
ATOM 3917 O O . GLY B 1 85 ? -6.434 9.812 -17.547 1 97.06 85 GLY B O 1
ATOM 3918 N N . ALA B 1 86 ? -4.695 9.156 -16.25 1 98.19 86 ALA B N 1
ATOM 3919 C CA . ALA B 1 86 ? -3.957 10.406 -16.406 1 98.19 86 ALA B CA 1
ATOM 3920 C C . ALA B 1 86 ? -3.123 10.398 -17.672 1 98.19 86 ALA B C 1
ATOM 3922 O O . ALA B 1 86 ? -2.418 11.367 -17.969 1 98.19 86 ALA B O 1
ATOM 3923 N N . GLY B 1 87 ? -3.117 9.312 -18.391 1 96.81 87 GLY B N 1
ATOM 3924 C CA . GLY B 1 87 ? -2.406 9.242 -19.656 1 96.81 87 GLY B CA 1
ATOM 3925 C C . GLY B 1 87 ? -1 8.688 -19.531 1 96.81 87 GLY B C 1
ATOM 3926 O O . GLY B 1 87 ? -0.204 8.773 -20.469 1 96.81 87 GLY B O 1
ATOM 3927 N N . ILE B 1 88 ? -0.664 8.195 -18.438 1 98.25 88 ILE B N 1
ATOM 3928 C CA . ILE B 1 88 ? 0.622 7.52 -18.281 1 98.25 88 ILE B CA 1
ATOM 3929 C C . ILE B 1 88 ? 0.613 6.203 -19.047 1 98.25 88 ILE B C 1
ATOM 3931 O O . ILE B 1 88 ? -0.354 5.441 -18.984 1 98.25 88 ILE B O 1
ATOM 3935 N N . PRO B 1 89 ? 1.688 5.941 -19.75 1 97.88 89 PRO B N 1
ATOM 3936 C CA . PRO B 1 89 ? 1.699 4.746 -20.609 1 97.88 89 PRO B CA 1
ATOM 3937 C C . PRO B 1 89 ? 1.442 3.461 -19.828 1 97.88 89 PRO B C 1
ATOM 3939 O O . PRO B 1 89 ? 1.856 3.344 -18.672 1 97.88 89 PRO B O 1
ATOM 3942 N N . LYS B 1 90 ? 0.865 2.508 -20.5 1 96.56 90 LYS B N 1
ATOM 3943 C CA . LYS B 1 90 ? 0.421 1.245 -19.922 1 96.56 90 LYS B CA 1
ATOM 3944 C C . LYS B 1 90 ? 1.607 0.415 -19.438 1 96.56 90 LYS B C 1
ATOM 3946 O O . LYS B 1 90 ? 1.449 -0.472 -18.594 1 96.56 90 LYS B O 1
ATOM 3951 N N . HIS B 1 91 ? 2.785 0.647 -19.922 1 96.75 91 HIS B N 1
ATOM 3952 C CA . HIS B 1 91 ? 3.945 -0.158 -19.547 1 96.75 91 HIS B CA 1
ATOM 3953 C C . HIS B 1 91 ? 4.523 0.289 -18.219 1 96.75 91 HIS B C 1
ATOM 3955 O O . HIS B 1 91 ? 5.375 -0.395 -17.641 1 96.75 91 HIS B O 1
ATOM 3961 N N . VAL B 1 92 ? 4.078 1.479 -17.656 1 98.25 92 VAL B N 1
ATOM 3962 C CA . VAL B 1 92 ? 4.586 1.996 -16.391 1 98.25 92 VAL B CA 1
ATOM 3963 C C . VAL B 1 92 ? 3.871 1.314 -15.219 1 98.25 92 VAL B C 1
ATOM 3965 O O . VAL B 1 92 ? 2.645 1.396 -15.109 1 98.25 92 VAL B O 1
ATOM 3968 N N . PRO B 1 93 ? 4.594 0.604 -14.375 1 98.5 93 PRO B N 1
ATOM 3969 C CA . PRO B 1 93 ? 3.959 -0.056 -13.234 1 98.5 93 PRO B CA 1
ATOM 3970 C C . PRO B 1 93 ? 3.572 0.923 -12.125 1 98.5 93 PRO B C 1
ATOM 3972 O O . PRO B 1 93 ? 4.059 2.055 -12.102 1 98.5 93 PRO B O 1
ATOM 3975 N N . ALA B 1 94 ? 2.652 0.46 -11.227 1 98.75 94 ALA B N 1
ATOM 3976 C CA . ALA B 1 94 ? 2.131 1.3 -10.148 1 98.75 94 ALA B CA 1
ATOM 3977 C C . ALA B 1 94 ? 1.59 0.449 -9.008 1 98.75 94 ALA B C 1
ATOM 3979 O O . ALA B 1 94 ? 1.142 -0.68 -9.219 1 98.75 94 ALA B O 1
ATOM 3980 N N . HIS B 1 95 ? 1.696 0.944 -7.789 1 98.81 95 HIS B N 1
ATOM 3981 C CA . HIS B 1 95 ? 1.008 0.281 -6.688 1 98.81 95 HIS B CA 1
ATOM 3982 C C . HIS B 1 95 ? 0.523 1.291 -5.652 1 98.81 95 HIS B C 1
ATOM 3984 O O . HIS B 1 95 ? 0.992 2.432 -5.625 1 98.81 95 HIS B O 1
ATOM 3990 N N . THR B 1 96 ? -0.45 0.874 -4.871 1 98.69 96 THR B N 1
ATOM 3991 C CA . THR B 1 96 ? -1.052 1.69 -3.82 1 98.69 96 THR B CA 1
ATOM 3992 C C . THR B 1 96 ? -0.491 1.312 -2.453 1 98.69 96 THR B C 1
ATOM 3994 O O . THR B 1 96 ? -0.213 0.14 -2.191 1 98.69 96 THR B O 1
ATOM 3997 N N . VAL B 1 97 ? -0.291 2.324 -1.575 1 98.75 97 VAL B N 1
ATOM 3998 C CA . VAL B 1 97 ? 0.164 2.098 -0.207 1 98.75 97 VAL B CA 1
ATOM 3999 C C . VAL B 1 97 ? -0.844 2.688 0.777 1 98.75 97 VAL B C 1
ATOM 4001 O O . VAL B 1 97 ? -1.544 3.65 0.456 1 98.75 97 VAL B O 1
ATOM 4004 N N . THR B 1 98 ? -0.902 2.078 1.95 1 98.25 98 THR B N 1
ATOM 4005 C CA . THR B 1 98 ? -1.768 2.562 3.02 1 98.25 98 THR B CA 1
ATOM 4006 C C . THR B 1 98 ? -1.026 2.572 4.355 1 98.25 98 THR B C 1
ATOM 4008 O O . THR B 1 98 ? -0.531 1.536 4.801 1 98.25 98 THR B O 1
ATOM 4011 N N . GLN B 1 99 ? -0.984 3.742 4.922 1 98.31 99 GLN B N 1
ATOM 4012 C CA . GLN B 1 99 ? -0.428 3.936 6.258 1 98.31 99 GLN B CA 1
ATOM 4013 C C . GLN B 1 99 ? -1.131 5.078 6.984 1 98.31 99 GLN B C 1
ATOM 4015 O O . GLN B 1 99 ? -0.479 6.008 7.469 1 98.31 99 GLN B O 1
ATOM 4020 N N . ALA B 1 100 ? -2.438 4.984 6.988 1 95.75 100 ALA B N 1
ATOM 4021 C CA . ALA B 1 100 ? -3.297 5.992 7.602 1 95.75 100 ALA B CA 1
ATOM 4022 C C . ALA B 1 100 ? -2.949 7.391 7.102 1 95.75 100 ALA B C 1
ATOM 4024 O O . ALA B 1 100 ? -2.855 7.621 5.895 1 95.75 100 ALA B O 1
ATOM 4025 N N . CYS B 1 101 ? -2.76 8.383 8.023 1 97.06 101 CYS B N 1
ATOM 4026 C CA . CYS B 1 101 ? -2.633 9.797 7.684 1 97.06 101 CYS B CA 1
ATOM 4027 C C . CYS B 1 101 ? -1.339 10.055 6.926 1 97.06 101 CYS B C 1
ATOM 4029 O O . CYS B 1 101 ? -1.188 11.102 6.289 1 97.06 101 CYS B O 1
ATOM 4031 N N . ILE B 1 102 ? -0.408 9.141 6.965 1 98.69 102 ILE B N 1
ATOM 4032 C CA . ILE B 1 102 ? 0.898 9.414 6.371 1 98.69 102 ILE B CA 1
ATOM 4033 C C . ILE B 1 102 ? 1.08 8.562 5.117 1 98.69 102 ILE B C 1
ATOM 4035 O O . ILE B 1 102 ? 2.207 8.227 4.746 1 98.69 102 ILE B O 1
ATOM 4039 N N . SER B 1 103 ? 0.013 8.203 4.426 1 98.75 103 SER B N 1
ATOM 4040 C CA . SER B 1 103 ? 0.03 7.293 3.289 1 98.75 103 SER B CA 1
ATOM 4041 C C . SER B 1 103 ? 0.801 7.887 2.115 1 98.75 103 SER B C 1
ATOM 4043 O O . SER B 1 103 ? 1.579 7.191 1.46 1 98.75 103 SER B O 1
ATOM 4045 N N . SER B 1 104 ? 0.598 9.125 1.772 1 98.81 104 SER B N 1
ATOM 4046 C CA . SER B 1 104 ? 1.332 9.672 0.638 1 98.81 104 SER B CA 1
ATOM 4047 C C . SER B 1 104 ? 2.773 9.992 1.015 1 98.81 104 SER B C 1
ATOM 4049 O O . SER B 1 104 ? 3.648 10.055 0.148 1 98.81 104 SER B O 1
ATOM 4051 N N . SER B 1 105 ? 3.072 10.273 2.365 1 98.88 105 SER B N 1
ATOM 4052 C CA . SER B 1 105 ? 4.469 10.297 2.787 1 98.88 105 SER B CA 1
ATOM 4053 C C . SER B 1 105 ? 5.164 8.977 2.486 1 98.88 105 SER B C 1
ATOM 4055 O O . SER B 1 105 ? 6.293 8.961 1.993 1 98.88 105 SER B O 1
ATOM 4057 N N . GLN B 1 106 ? 4.445 7.934 2.791 1 98.88 106 GLN B N 1
ATOM 4058 C CA . GLN B 1 106 ? 4.969 6.602 2.508 1 98.88 106 GLN B CA 1
ATOM 4059 C C . GLN B 1 106 ? 5.176 6.398 1.01 1 98.88 106 GLN B C 1
ATOM 4061 O O . GLN B 1 106 ? 6.145 5.762 0.593 1 98.88 106 GLN B O 1
ATOM 4066 N N . ALA B 1 107 ? 4.246 6.867 0.187 1 98.94 107 ALA B N 1
ATOM 4067 C CA . ALA B 1 107 ? 4.379 6.762 -1.264 1 98.94 107 ALA B CA 1
ATOM 4068 C C . ALA B 1 107 ? 5.648 7.449 -1.75 1 98.94 107 ALA B C 1
ATOM 4070 O O . ALA B 1 107 ? 6.406 6.883 -2.539 1 98.94 107 ALA B O 1
ATOM 4071 N N . ILE B 1 108 ? 5.91 8.641 -1.279 1 98.94 108 ILE B N 1
ATOM 4072 C CA . ILE B 1 108 ? 7.082 9.414 -1.675 1 98.94 108 ILE B CA 1
ATOM 4073 C C . ILE B 1 108 ? 8.352 8.703 -1.2 1 98.94 108 ILE B C 1
ATOM 4075 O O . ILE B 1 108 ? 9.305 8.547 -1.965 1 98.94 108 ILE B O 1
ATOM 4079 N N . CYS B 1 109 ? 8.344 8.242 0.061 1 98.88 109 CYS B N 1
ATOM 4080 C CA . CYS B 1 109 ? 9.523 7.582 0.621 1 98.88 109 CYS B CA 1
ATOM 4081 C C . CYS B 1 109 ? 9.805 6.27 -0.1 1 98.88 109 CYS B C 1
ATOM 4083 O O . CYS B 1 109 ? 10.961 5.949 -0.382 1 98.88 109 CYS B O 1
ATOM 4085 N N . SER B 1 110 ? 8.734 5.5 -0.369 1 98.88 110 SER B N 1
ATOM 4086 C CA . SER B 1 110 ? 8.906 4.273 -1.138 1 98.88 110 SER B CA 1
ATOM 4087 C C . SER B 1 110 ? 9.484 4.562 -2.521 1 98.88 110 SER B C 1
ATOM 4089 O O . SER B 1 110 ? 10.328 3.818 -3.018 1 98.88 110 SER B O 1
ATOM 4091 N N . GLY B 1 111 ? 8.961 5.613 -3.154 1 98.88 111 GLY B N 1
ATOM 4092 C CA . GLY B 1 111 ? 9.531 6.031 -4.426 1 98.88 111 GLY B CA 1
ATOM 4093 C C . GLY B 1 111 ? 11 6.41 -4.328 1 98.88 111 GLY B C 1
ATOM 4094 O O . GLY B 1 111 ? 11.797 6.039 -5.191 1 98.88 111 GLY B O 1
ATOM 4095 N N . ALA B 1 112 ? 11.328 7.137 -3.301 1 98.88 112 ALA B N 1
ATOM 4096 C CA . ALA B 1 112 ? 12.719 7.516 -3.078 1 98.88 112 ALA B CA 1
ATOM 4097 C C . ALA B 1 112 ? 13.594 6.285 -2.865 1 98.88 112 ALA B C 1
ATOM 4099 O O . ALA B 1 112 ? 14.734 6.242 -3.332 1 98.88 112 ALA B O 1
ATOM 4100 N N . GLU B 1 113 ? 13.078 5.336 -2.137 1 98.56 113 GLU B N 1
ATOM 4101 C CA . GLU B 1 113 ? 13.82 4.102 -1.901 1 98.56 113 GLU B CA 1
ATOM 4102 C C . GLU B 1 113 ? 14.047 3.336 -3.203 1 98.56 113 GLU B C 1
ATOM 4104 O O . GLU B 1 113 ? 15.094 2.715 -3.391 1 98.56 113 GLU B O 1
ATOM 4109 N N . LYS B 1 114 ? 13.031 3.338 -4.113 1 98.5 114 LYS B N 1
ATOM 4110 C CA . LYS B 1 114 ? 13.227 2.754 -5.438 1 98.5 114 LYS B CA 1
ATOM 4111 C C . LYS B 1 114 ? 14.359 3.447 -6.18 1 98.5 114 LYS B C 1
ATOM 4113 O O . LYS B 1 114 ? 15.141 2.797 -6.883 1 98.5 114 LYS B O 1
ATOM 4118 N N . ILE B 1 115 ? 14.43 4.723 -6.059 1 98.5 115 ILE B N 1
ATOM 4119 C CA . ILE B 1 115 ? 15.469 5.508 -6.723 1 98.5 115 ILE B CA 1
ATOM 4120 C C . ILE B 1 115 ? 16.828 5.18 -6.113 1 98.5 115 ILE B C 1
ATOM 4122 O O . ILE B 1 115 ? 17.781 4.887 -6.836 1 98.5 115 ILE B O 1
ATOM 4126 N N . LEU B 1 116 ? 16.906 5.172 -4.828 1 97.56 116 LEU B N 1
ATOM 4127 C CA . LEU B 1 116 ? 18.172 4.977 -4.121 1 97.56 116 LEU B CA 1
ATOM 4128 C C . LEU B 1 116 ? 18.703 3.561 -4.32 1 97.56 116 LEU B C 1
ATOM 4130 O O . LEU B 1 116 ? 19.906 3.338 -4.324 1 97.56 116 LEU B O 1
ATOM 4134 N N . SER B 1 117 ? 17.766 2.619 -4.488 1 95.5 117 SER B N 1
ATOM 4135 C CA . SER B 1 117 ? 18.156 1.227 -4.664 1 95.5 117 SER B CA 1
ATOM 4136 C C . SER B 1 117 ? 18.438 0.913 -6.133 1 95.5 117 SER B C 1
ATOM 4138 O O . SER B 1 117 ? 18.812 -0.211 -6.473 1 95.5 117 SER B O 1
ATOM 4140 N N . GLY B 1 118 ? 18.156 1.856 -7.051 1 94.81 118 GLY B N 1
ATOM 4141 C CA . GLY B 1 118 ? 18.5 1.699 -8.453 1 94.81 118 GLY B CA 1
ATOM 4142 C C . GLY B 1 118 ? 17.375 1.096 -9.273 1 94.81 118 GLY B C 1
ATOM 4143 O O . GLY B 1 118 ? 17.578 0.717 -10.43 1 94.81 118 GLY B O 1
ATOM 4144 N N . HIS B 1 119 ? 16.172 1.096 -8.734 1 96.38 119 HIS B N 1
ATOM 4145 C CA . HIS B 1 119 ? 15.07 0.434 -9.414 1 96.38 119 HIS B CA 1
ATOM 4146 C C . HIS B 1 119 ? 14.211 1.438 -10.18 1 96.38 119 HIS B C 1
ATOM 4148 O O . HIS B 1 119 ? 13.32 1.052 -10.938 1 96.38 119 HIS B O 1
ATOM 4154 N N . ALA B 1 120 ? 14.461 2.703 -10 1 98 120 ALA B N 1
ATOM 4155 C CA . ALA B 1 120 ? 13.773 3.76 -10.734 1 98 120 ALA B CA 1
ATOM 4156 C C . ALA B 1 120 ? 14.602 5.043 -10.75 1 98 120 ALA B C 1
ATOM 4158 O O . ALA B 1 120 ? 15.5 5.223 -9.922 1 98 120 ALA B O 1
ATOM 4159 N N . ASP B 1 121 ? 14.305 5.91 -11.695 1 98.62 121 ASP B N 1
ATOM 4160 C CA . ASP B 1 121 ? 14.922 7.234 -11.727 1 98.62 121 ASP B CA 1
ATOM 4161 C C . ASP B 1 121 ? 13.867 8.336 -11.672 1 98.62 121 ASP B C 1
ATOM 4163 O O . ASP B 1 121 ? 14.141 9.453 -11.234 1 98.62 121 ASP B O 1
ATOM 4167 N N . ILE B 1 122 ? 12.734 8.07 -12.211 1 98.94 122 ILE B N 1
ATOM 4168 C CA . ILE B 1 122 ? 11.625 9.008 -12.258 1 98.94 122 ILE B CA 1
ATOM 4169 C C . ILE B 1 122 ? 10.383 8.375 -11.625 1 98.94 122 ILE B C 1
ATOM 4171 O O . ILE B 1 122 ? 9.852 7.391 -12.148 1 98.94 122 ILE B O 1
ATOM 4175 N N . VAL B 1 123 ? 9.914 8.953 -10.516 1 98.94 123 VAL B N 1
ATOM 4176 C CA . VAL B 1 123 ? 8.766 8.398 -9.797 1 98.94 123 VAL B CA 1
ATOM 4177 C C . VAL B 1 123 ? 7.699 9.477 -9.617 1 98.94 123 VAL B C 1
ATOM 4179 O O . VAL B 1 123 ? 8.008 10.602 -9.203 1 98.94 123 VAL B O 1
ATOM 4182 N N . LEU B 1 124 ? 6.516 9.164 -10.031 1 98.94 124 LEU B N 1
ATOM 4183 C CA . LEU B 1 124 ? 5.34 9.969 -9.727 1 98.94 124 LEU B CA 1
ATOM 4184 C C . LEU B 1 124 ? 4.609 9.422 -8.508 1 98.94 124 LEU B C 1
ATOM 4186 O O . LEU B 1 124 ? 4.078 8.312 -8.547 1 98.94 124 LEU B O 1
ATOM 4190 N N . ALA B 1 125 ? 4.625 10.18 -7.414 1 98.94 125 ALA B N 1
ATOM 4191 C CA . ALA B 1 125 ? 3.986 9.766 -6.168 1 98.94 125 ALA B CA 1
ATOM 4192 C C . ALA B 1 125 ? 2.824 10.688 -5.816 1 98.94 125 ALA B C 1
ATOM 4194 O O . ALA B 1 125 ? 2.75 11.812 -6.305 1 98.94 125 ALA B O 1
ATOM 4195 N N . GLY B 1 126 ? 1.902 10.211 -4.996 1 98.81 126 GLY B N 1
ATOM 4196 C CA . GLY B 1 126 ? 0.789 11.039 -4.559 1 98.81 126 GLY B CA 1
ATOM 4197 C C . GLY B 1 126 ? -0.123 10.336 -3.57 1 98.81 126 GLY B C 1
ATOM 4198 O O . GLY B 1 126 ? 0.31 9.43 -2.852 1 98.81 126 GLY B O 1
ATOM 4199 N N . GLY B 1 127 ? -1.34 10.906 -3.412 1 98.81 127 GLY B N 1
ATOM 4200 C CA . GLY B 1 127 ? -2.367 10.336 -2.555 1 98.81 127 GLY B CA 1
ATOM 4201 C C . GLY B 1 127 ? -3.699 11.055 -2.664 1 98.81 127 GLY B C 1
ATOM 4202 O O . GLY B 1 127 ? -3.77 12.164 -3.197 1 98.81 127 GLY B O 1
ATOM 4203 N N . VAL B 1 128 ? -4.719 10.367 -2.195 1 98.88 128 VAL B N 1
ATOM 4204 C CA . VAL B 1 128 ? -6.074 10.891 -2.336 1 98.88 128 VAL B CA 1
ATOM 4205 C C . VAL B 1 128 ? -6.949 10.367 -1.2 1 98.88 128 VAL B C 1
ATOM 4207 O O . VAL B 1 128 ? -6.691 9.289 -0.657 1 98.88 128 VAL B O 1
ATOM 4210 N N . GLU B 1 129 ? -7.898 11.195 -0.827 1 98.31 129 GLU B N 1
ATOM 4211 C CA . GLU B 1 129 ? -8.961 10.742 0.067 1 98.31 129 GLU B CA 1
ATOM 4212 C C . GLU B 1 129 ? -10.273 11.461 -0.231 1 98.31 129 GLU B C 1
ATOM 4214 O O . GLU B 1 129 ? -10.281 12.648 -0.567 1 98.31 129 GLU B O 1
ATOM 4219 N N . THR B 1 130 ? -11.328 10.758 -0.117 1 96.19 130 THR B N 1
ATOM 4220 C CA . THR B 1 130 ? -12.641 11.391 -0.169 1 96.19 130 THR B CA 1
ATOM 4221 C C . THR B 1 130 ? -13.531 10.883 0.962 1 96.19 130 THR B C 1
ATOM 4223 O O . THR B 1 130 ? -13.57 9.688 1.244 1 96.19 130 THR B O 1
ATOM 4226 N N . PHE B 1 131 ? -14.156 11.812 1.627 1 93.94 131 PHE B N 1
ATOM 4227 C CA . PHE B 1 131 ? -15.164 11.508 2.633 1 93.94 131 PHE B CA 1
ATOM 4228 C C . PHE B 1 131 ? -16.562 11.703 2.066 1 93.94 131 PHE B C 1
ATOM 4230 O O . PHE B 1 131 ? -17.562 11.359 2.713 1 93.94 131 PHE B O 1
ATOM 4237 N N . SER B 1 132 ? -16.625 12.141 0.857 1 94.06 132 SER B N 1
ATOM 4238 C CA . SER B 1 132 ? -17.906 12.383 0.191 1 94.06 132 SER B CA 1
ATOM 4239 C C . SER B 1 132 ? -18.469 11.102 -0.409 1 94.06 132 SER B C 1
ATOM 4241 O O . SER B 1 132 ? -19.641 11.039 -0.756 1 94.06 132 SER B O 1
ATOM 4243 N N . ASP B 1 133 ? -17.672 10.086 -0.509 1 90.62 133 ASP B N 1
ATOM 4244 C CA . ASP B 1 133 ? -18.094 8.781 -1.011 1 90.62 133 ASP B CA 1
ATOM 4245 C C . ASP B 1 133 ? -17.391 7.648 -0.278 1 90.62 133 ASP B C 1
ATOM 4247 O O . ASP B 1 133 ? -16.625 6.887 -0.888 1 90.62 133 ASP B O 1
ATOM 4251 N N . VAL B 1 134 ? -17.797 7.402 0.934 1 90.06 134 VAL B N 1
ATOM 4252 C CA . VAL B 1 134 ? -17.172 6.355 1.733 1 90.06 134 VAL B CA 1
ATOM 4253 C C . VAL B 1 134 ? -17.906 5.031 1.51 1 90.06 134 VAL B C 1
ATOM 4255 O O . VAL B 1 134 ? -19.125 5.008 1.321 1 90.06 134 VAL B O 1
ATOM 4258 N N . PRO B 1 135 ? -17.156 3.961 1.531 1 90.12 135 PRO B N 1
ATOM 4259 C CA . PRO B 1 135 ? -17.781 2.652 1.302 1 90.12 135 PRO B CA 1
ATOM 4260 C C . PRO B 1 135 ? -18.562 2.146 2.512 1 90.12 135 PRO B C 1
ATOM 4262 O O . PRO B 1 135 ? -18.031 1.363 3.309 1 90.12 135 PRO B O 1
ATOM 4265 N N . ILE B 1 136 ? -19.844 2.447 2.57 1 90.38 136 ILE B N 1
ATOM 4266 C CA . ILE B 1 136 ? -20.734 1.925 3.607 1 90.38 136 ILE B CA 1
ATOM 4267 C C . ILE B 1 136 ? -21.109 0.48 3.285 1 90.38 136 ILE B C 1
ATOM 4269 O O . ILE B 1 136 ? -21.625 0.193 2.203 1 90.38 136 ILE B O 1
ATOM 4273 N N . ARG B 1 137 ? -20.859 -0.418 4.242 1 91.12 137 ARG B N 1
ATOM 4274 C CA . ARG B 1 137 ? -21.016 -1.843 3.963 1 91.12 137 ARG B CA 1
ATOM 4275 C C . ARG B 1 137 ? -22.094 -2.463 4.828 1 91.12 137 ARG B C 1
ATOM 4277 O O . ARG B 1 137 ? -22.578 -1.835 5.777 1 91.12 137 ARG B O 1
ATOM 4284 N N . TYR B 1 138 ? -22.469 -3.697 4.402 1 92 138 TYR B N 1
ATOM 4285 C CA . TYR B 1 138 ? -23.328 -4.523 5.238 1 92 138 TYR B CA 1
ATOM 4286 C C . TYR B 1 138 ? -22.562 -5.086 6.43 1 92 138 TYR B C 1
ATOM 4288 O O . TYR B 1 138 ? -21.344 -5.25 6.367 1 92 138 TYR B O 1
ATOM 4296 N N . SER B 1 139 ? -23.281 -5.336 7.484 1 90.44 139 SER B N 1
ATOM 4297 C CA . SER B 1 139 ? -22.672 -5.938 8.664 1 90.44 139 SER B CA 1
ATOM 4298 C C . SER B 1 139 ? -22.172 -7.352 8.367 1 90.44 139 SER B C 1
ATOM 4300 O O . SER B 1 139 ? -22.594 -7.969 7.387 1 90.44 13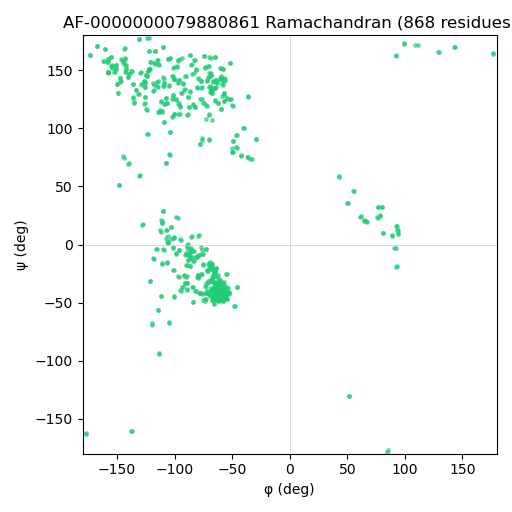9 SER B O 1
ATOM 4302 N N . LYS B 1 140 ? -21.25 -7.871 9.227 1 87.75 140 LYS B N 1
ATOM 4303 C CA . LYS B 1 140 ? -20.656 -9.18 8.992 1 87.75 140 LYS B CA 1
ATOM 4304 C C . LYS B 1 140 ? -21.719 -10.273 8.961 1 87.75 140 LYS B C 1
ATOM 4306 O O . LYS B 1 140 ? -21.719 -11.125 8.07 1 87.75 140 LYS B O 1
ATOM 4311 N N . PRO B 1 141 ? -22.688 -10.234 9.867 1 90 141 PRO B N 1
ATOM 4312 C CA . PRO B 1 141 ? -23.719 -11.281 9.812 1 90 141 PRO B CA 1
ATOM 4313 C C . PRO B 1 141 ? -24.516 -11.25 8.508 1 90 141 PRO B C 1
ATOM 4315 O O . PRO B 1 141 ? -24.859 -12.312 7.977 1 90 141 PRO B O 1
ATOM 4318 N N . ILE B 1 142 ? -24.781 -10.086 7.992 1 90.94 142 ILE B N 1
ATOM 4319 C CA . ILE B 1 142 ? -25.531 -9.969 6.746 1 90.94 142 ILE B CA 1
ATOM 4320 C C . ILE B 1 142 ? -24.641 -10.391 5.574 1 90.94 142 ILE B C 1
ATOM 4322 O O . ILE B 1 142 ? -25.094 -11.102 4.672 1 90.94 142 ILE B O 1
ATOM 4326 N N . ARG B 1 143 ? -23.406 -9.984 5.602 1 90 143 ARG B N 1
ATOM 4327 C CA . ARG B 1 143 ? -22.484 -10.359 4.531 1 90 143 ARG B CA 1
ATOM 4328 C C . ARG B 1 143 ? -22.328 -11.875 4.445 1 90 143 ARG B C 1
ATOM 4330 O O . ARG B 1 143 ? -22.297 -12.438 3.35 1 90 143 ARG B O 1
ATOM 4337 N N . GLU B 1 144 ? -22.219 -12.5 5.57 1 89.06 144 GLU B N 1
ATOM 4338 C CA . GLU B 1 144 ? -22.078 -13.953 5.609 1 89.06 144 GLU B CA 1
ATOM 4339 C C . GLU B 1 144 ? -23.266 -14.633 4.93 1 89.06 144 GLU B C 1
ATOM 4341 O O . GLU B 1 144 ? -23.094 -15.617 4.215 1 89.06 144 GLU B O 1
ATOM 4346 N N . ARG B 1 145 ? -24.391 -14.125 5.164 1 89.69 145 ARG B N 1
ATOM 4347 C CA . ARG B 1 145 ? -25.609 -14.68 4.566 1 89.69 145 ARG B CA 1
ATOM 4348 C C . ARG B 1 145 ? -25.656 -14.406 3.066 1 89.69 145 ARG B C 1
ATOM 4350 O O . ARG B 1 145 ? -26.047 -15.273 2.283 1 89.69 145 ARG B O 1
ATOM 4357 N N . LEU B 1 146 ? -25.25 -13.195 2.752 1 89.19 146 LEU B N 1
ATOM 4358 C CA . LEU B 1 146 ? -25.25 -12.828 1.34 1 89.19 146 LEU B CA 1
ATOM 4359 C C . LEU B 1 146 ? -24.266 -13.695 0.557 1 89.19 146 LEU B C 1
ATOM 4361 O O . LEU B 1 146 ? -24.562 -14.109 -0.567 1 89.19 146 LEU B O 1
ATOM 4365 N N . ILE B 1 147 ? -23.125 -13.992 1.094 1 87.38 147 ILE B N 1
ATOM 4366 C CA . ILE B 1 147 ? -22.078 -14.797 0.454 1 87.38 147 ILE B CA 1
ATOM 4367 C C . ILE B 1 147 ? -22.578 -16.219 0.259 1 87.38 147 ILE B C 1
ATOM 4369 O O . ILE B 1 147 ? -22.297 -16.859 -0.76 1 87.38 147 ILE B O 1
ATOM 4373 N N . ASN B 1 148 ? -23.391 -16.703 1.128 1 87.81 148 ASN B N 1
ATOM 4374 C CA . ASN B 1 148 ? -23.844 -18.078 1.093 1 87.81 148 ASN B CA 1
ATOM 4375 C C . ASN B 1 148 ? -25.203 -18.219 0.385 1 87.81 148 ASN B C 1
ATOM 4377 O O . ASN B 1 148 ? -25.688 -19.328 0.174 1 87.81 148 ASN B O 1
ATOM 4381 N N . ALA B 1 149 ? -25.781 -17.141 0.009 1 87.5 149 ALA B N 1
ATOM 4382 C CA . ALA B 1 149 ? -27.141 -17.109 -0.524 1 87.5 149 ALA B CA 1
ATOM 4383 C C . ALA B 1 149 ? -27.25 -17.938 -1.803 1 87.5 149 ALA B C 1
ATOM 4385 O O . ALA B 1 149 ? -28.172 -18.75 -1.955 1 87.5 149 ALA B O 1
ATOM 4386 N N . PRO B 1 150 ? -26.281 -17.75 -2.736 1 83.5 150 PRO B N 1
ATOM 4387 C CA . PRO B 1 150 ? -26.422 -18.516 -3.971 1 83.5 150 PRO B CA 1
ATOM 4388 C C . PRO B 1 150 ? -26.438 -20.031 -3.721 1 83.5 150 PRO B C 1
ATOM 4390 O O . PRO B 1 150 ? -27.234 -20.75 -4.312 1 83.5 150 PRO B O 1
ATOM 4393 N N . LYS B 1 151 ? -25.609 -20.469 -2.893 1 83.81 151 LYS B N 1
ATOM 4394 C CA . LYS B 1 151 ? -25.562 -21.891 -2.564 1 83.81 151 LYS B CA 1
ATOM 4395 C C . LYS B 1 151 ? -26.828 -22.344 -1.855 1 83.81 151 LYS B C 1
ATOM 4397 O O . LYS B 1 151 ? -27.328 -23.438 -2.107 1 83.81 151 LYS B O 1
ATOM 4402 N N . ALA B 1 152 ? -27.344 -21.516 -0.959 1 84.81 152 ALA B N 1
ATOM 4403 C CA . ALA B 1 152 ? -28.547 -21.844 -0.204 1 84.81 152 ALA B CA 1
ATOM 4404 C C . ALA B 1 152 ? -29.766 -21.875 -1.111 1 84.81 152 ALA B C 1
ATOM 4406 O O . ALA B 1 152 ? -30.625 -22.766 -0.986 1 84.81 152 ALA B O 1
ATOM 4407 N N . LEU B 1 153 ? -29.844 -20.938 -1.974 1 85.38 153 LEU B N 1
ATOM 4408 C CA . LEU B 1 153 ? -31 -20.828 -2.852 1 85.38 153 LEU B CA 1
ATOM 4409 C C . LEU B 1 153 ? -31.047 -22 -3.83 1 85.38 153 LEU B C 1
ATOM 4411 O O . LEU B 1 153 ? -32.125 -22.406 -4.25 1 85.38 153 LEU B O 1
ATOM 4415 N N . LYS B 1 154 ? -29.891 -22.516 -4.203 1 86.5 154 LYS B N 1
ATOM 4416 C CA . LYS B 1 154 ? -29.844 -23.688 -5.066 1 86.5 154 LYS B CA 1
ATOM 4417 C C . LYS B 1 154 ? -30.438 -24.906 -4.371 1 86.5 154 LYS B C 1
ATOM 4419 O O . LYS B 1 154 ? -30.953 -25.812 -5.027 1 86.5 154 LYS B O 1
ATOM 4424 N N . LYS B 1 155 ? -30.438 -24.859 -3.047 1 87.81 155 LYS B N 1
ATOM 4425 C CA . LYS B 1 155 ? -30.969 -25.969 -2.271 1 87.81 155 LYS B CA 1
ATOM 4426 C C . LYS B 1 155 ? -32.469 -25.812 -2.033 1 87.81 155 LYS B C 1
ATOM 4428 O O . LYS B 1 155 ? -33.125 -26.703 -1.488 1 87.81 155 LYS B O 1
ATOM 4433 N N . GLY B 1 156 ? -32.969 -24.594 -2.314 1 86.19 156 GLY B N 1
ATOM 4434 C CA . GLY B 1 156 ? -34.406 -24.375 -2.201 1 86.19 156 GLY B CA 1
ATOM 4435 C C . GLY B 1 156 ? -34.781 -23.156 -1.373 1 86.19 156 GLY B C 1
ATOM 4436 O O . GLY B 1 156 ? -33.938 -22.594 -0.695 1 86.19 156 GLY B O 1
ATOM 4437 N N . PRO B 1 157 ? -36.031 -22.75 -1.479 1 84 157 PRO B N 1
ATOM 4438 C CA . PRO B 1 157 ? -36.469 -21.547 -0.796 1 84 157 PRO B CA 1
ATOM 4439 C C . PRO B 1 157 ? -36.375 -21.641 0.724 1 84 157 PRO B C 1
ATOM 4441 O O . PRO B 1 157 ? -36.094 -20.656 1.398 1 84 157 PRO B O 1
ATOM 4444 N N . LEU B 1 158 ? -36.594 -22.844 1.189 1 86.62 158 LEU B N 1
ATOM 4445 C CA . LEU B 1 158 ? -36.531 -23.031 2.635 1 86.62 158 LEU B CA 1
ATOM 4446 C C . LEU B 1 158 ? -35.094 -22.781 3.135 1 86.62 158 LEU B C 1
ATOM 4448 O O . LEU B 1 158 ? -34.906 -22.203 4.211 1 86.62 158 LEU B O 1
ATOM 4452 N N . ALA B 1 159 ? -34.156 -23.25 2.344 1 84.81 159 ALA B N 1
ATOM 4453 C CA . ALA B 1 159 ? -32.75 -23.016 2.678 1 84.81 159 ALA B CA 1
ATOM 4454 C C . ALA B 1 159 ? -32.406 -21.531 2.639 1 84.81 159 ALA B C 1
ATOM 4456 O O . ALA B 1 159 ? -31.594 -21.047 3.436 1 84.81 159 ALA B O 1
ATOM 4457 N N . GLY B 1 160 ? -33.031 -20.859 1.804 1 83.56 160 GLY B N 1
ATOM 4458 C CA . GLY B 1 160 ? -32.875 -19.406 1.73 1 83.56 160 GLY B CA 1
ATOM 4459 C C . GLY B 1 160 ? -33.406 -18.688 2.955 1 83.56 160 GLY B C 1
ATOM 4460 O O . GLY B 1 160 ? -32.75 -17.766 3.465 1 83.56 160 GLY B O 1
ATOM 4461 N N . LEU B 1 161 ? -34.5 -19.172 3.41 1 82.75 161 LEU B N 1
ATOM 4462 C CA . LEU B 1 161 ? -35.094 -18.578 4.59 1 82.75 161 LEU B CA 1
ATOM 4463 C C . LEU B 1 161 ? -34.25 -18.844 5.832 1 82.75 161 LEU B C 1
ATOM 4465 O O . LEU B 1 161 ? -34.219 -18 6.742 1 82.75 161 LEU B O 1
ATOM 4469 N N . LYS B 1 162 ? -33.625 -19.953 5.777 1 84.31 162 LYS B N 1
ATOM 4470 C CA . LYS B 1 162 ? -32.781 -20.344 6.914 1 84.31 162 LYS B CA 1
ATOM 4471 C C . LYS B 1 162 ? -31.609 -19.391 7.074 1 84.31 162 LYS B C 1
ATOM 4473 O O . LYS B 1 162 ? -31.062 -19.25 8.164 1 84.31 162 LYS B O 1
ATOM 4478 N N . LEU B 1 163 ? -31.312 -18.781 5.969 1 84.94 163 LEU B N 1
ATOM 4479 C CA . LEU B 1 163 ? -30.203 -17.844 6.008 1 84.94 163 LEU B CA 1
ATOM 4480 C C . LEU B 1 163 ? -30.531 -16.641 6.895 1 84.94 163 LEU B C 1
ATOM 4482 O O . LEU B 1 163 ? -29.641 -15.984 7.418 1 84.94 163 LEU B O 1
ATOM 4486 N N . LEU B 1 164 ? -31.766 -16.422 7.109 1 85.12 164 LEU B N 1
ATOM 4487 C CA . LEU B 1 164 ? -32.188 -15.25 7.875 1 85.12 164 LEU B CA 1
ATOM 4488 C C . LEU B 1 164 ? -32.25 -15.57 9.367 1 85.12 164 LEU B C 1
ATOM 4490 O O . LEU B 1 164 ? -32.312 -14.664 10.195 1 85.12 164 LEU B O 1
ATOM 4494 N N . GLN B 1 165 ? -32.094 -16.812 9.672 1 86.88 165 GLN B N 1
ATOM 4495 C CA . GLN B 1 165 ? -32.219 -17.25 11.062 1 86.88 165 GLN B CA 1
ATOM 4496 C C . GLN B 1 165 ? -31.047 -16.688 11.891 1 86.88 165 GLN B C 1
ATOM 4498 O O . GLN B 1 165 ? -29.891 -16.75 11.469 1 86.88 165 GLN B O 1
ATOM 4503 N N . GLY B 1 166 ? -31.406 -16.125 13.055 1 88 166 GLY B N 1
ATOM 4504 C CA . GLY B 1 166 ? -30.391 -15.68 13.992 1 88 166 GLY B CA 1
ATOM 4505 C C . GLY B 1 166 ? -30 -14.227 13.812 1 88 166 GLY B C 1
ATOM 4506 O O . GLY B 1 166 ? -29.203 -13.688 14.578 1 88 166 GLY B O 1
ATOM 4507 N N . LEU B 1 167 ? -30.578 -13.586 12.812 1 89.75 167 LEU B N 1
ATOM 4508 C CA . LEU B 1 167 ? -30.25 -12.188 12.578 1 89.75 167 LEU B CA 1
ATOM 4509 C C . LEU B 1 167 ? -30.969 -11.289 13.578 1 89.75 167 LEU B C 1
ATOM 4511 O O . LEU B 1 167 ? -32.125 -11.539 13.922 1 89.75 167 LEU B O 1
ATOM 4515 N N . LYS B 1 168 ? -30.25 -10.383 14.094 1 91.56 168 LYS B N 1
ATOM 4516 C CA . LYS B 1 168 ? -30.797 -9.359 14.977 1 91.56 168 LYS B CA 1
ATOM 4517 C C . LYS B 1 168 ? -31.094 -8.07 14.203 1 91.56 168 LYS B C 1
ATOM 4519 O O . LYS B 1 168 ? -30.531 -7.848 13.125 1 91.56 168 LYS B O 1
ATOM 4524 N N . PHE B 1 169 ? -31.953 -7.293 14.758 1 88.94 169 PHE B N 1
ATOM 4525 C CA . PHE B 1 169 ? -32.312 -6.031 14.125 1 88.94 169 PHE B CA 1
ATOM 4526 C C . PHE B 1 169 ? -31.078 -5.16 13.906 1 88.94 169 PHE B C 1
ATOM 4528 O O . PHE B 1 169 ? -30.984 -4.469 12.891 1 88.94 169 PHE B O 1
ATOM 4535 N N . SER B 1 170 ? -30.141 -5.23 14.82 1 89.69 170 SER B N 1
ATOM 4536 C CA . SER B 1 170 ? -28.938 -4.422 14.758 1 89.69 170 SER B CA 1
ATOM 4537 C C . SER B 1 170 ? -28.031 -4.859 13.609 1 89.69 170 SER B C 1
ATOM 4539 O O . SER B 1 170 ? -27.203 -4.09 13.141 1 89.69 170 SER B O 1
ATOM 4541 N N . ASP B 1 171 ? -28.219 -6.066 13.117 1 89.62 171 ASP B N 1
ATOM 4542 C CA . ASP B 1 171 ? -27.391 -6.602 12.039 1 89.62 171 ASP B CA 1
ATOM 4543 C C . ASP B 1 171 ? -27.688 -5.902 10.719 1 89.62 171 ASP B C 1
ATOM 4545 O O . ASP B 1 171 ? -26.859 -5.93 9.797 1 89.62 171 ASP B O 1
ATOM 4549 N N . PHE B 1 172 ? -28.812 -5.23 10.672 1 89.94 172 PHE B N 1
ATOM 4550 C CA . PHE B 1 172 ? -29.25 -4.621 9.414 1 89.94 172 PHE B CA 1
ATOM 4551 C C . PHE B 1 172 ? -28.719 -3.195 9.305 1 89.94 172 PHE B C 1
ATOM 4553 O O . PHE B 1 172 ? -28.812 -2.576 8.242 1 89.94 172 PHE B O 1
ATOM 4560 N N . ALA B 1 173 ? -28.156 -2.721 10.359 1 89.62 173 ALA B N 1
ATOM 4561 C CA . ALA B 1 173 ? -27.609 -1.364 10.336 1 89.62 173 ALA B CA 1
ATOM 4562 C C . ALA B 1 173 ? -26.406 -1.273 9.398 1 89.62 173 ALA B C 1
ATOM 4564 O O . ALA B 1 173 ? -25.516 -2.123 9.445 1 89.62 173 ALA B O 1
ATOM 4565 N N . PRO B 1 174 ? -26.422 -0.234 8.484 1 90.38 174 PRO B N 1
ATOM 4566 C CA . PRO B 1 174 ? -25.234 -0.027 7.66 1 90.38 174 PRO B CA 1
ATOM 4567 C C . PRO B 1 174 ? -23.984 0.259 8.492 1 90.38 174 PRO B C 1
ATOM 4569 O O . PRO B 1 174 ? -24.078 0.871 9.555 1 90.38 174 PRO B O 1
ATOM 4572 N N . VAL B 1 175 ? -22.859 -0.234 8.008 1 87.81 175 VAL B N 1
ATOM 4573 C CA . VAL B 1 175 ? -21.594 -0.035 8.703 1 87.81 175 VAL B CA 1
ATOM 4574 C C . VAL B 1 175 ? -20.719 0.939 7.91 1 87.81 175 VAL B C 1
ATOM 4576 O O . VAL B 1 175 ? -20.125 0.566 6.898 1 87.81 175 VAL B O 1
ATOM 4579 N N . ALA B 1 176 ? -20.625 2.174 8.438 1 84.38 176 ALA B N 1
ATOM 4580 C CA . ALA B 1 176 ? -19.734 3.18 7.848 1 84.38 176 ALA B CA 1
ATOM 4581 C C . ALA B 1 176 ? -18.297 2.982 8.305 1 84.38 176 ALA B C 1
ATOM 4583 O O . ALA B 1 176 ? -18.047 2.406 9.367 1 84.38 176 ALA B O 1
ATOM 4584 N N . PRO B 1 177 ? -17.406 3.426 7.344 1 78.5 177 PRO B N 1
ATOM 4585 C CA . PRO B 1 177 ? -16.031 3.445 7.855 1 78.5 177 PRO B CA 1
ATOM 4586 C C . PRO B 1 177 ? -15.883 4.312 9.102 1 78.5 177 PRO B C 1
ATOM 4588 O O . PRO B 1 177 ? -16.5 5.375 9.195 1 78.5 177 PRO B O 1
ATOM 4591 N N . ALA B 1 178 ? -15.266 3.689 10.062 1 70.69 178 ALA B N 1
ATOM 4592 C CA . ALA B 1 178 ? -15.102 4.441 11.297 1 70.69 178 ALA B CA 1
ATOM 4593 C C . ALA B 1 178 ? -13.688 5 11.422 1 70.69 178 ALA B C 1
ATOM 4595 O O . ALA B 1 178 ? -12.727 4.375 10.969 1 70.69 178 ALA B O 1
ATOM 4596 N N . ILE B 1 179 ? -13.695 6.082 11.969 1 69.31 179 ILE B N 1
ATOM 4597 C CA . ILE B 1 179 ? -12.398 6.672 12.297 1 69.31 179 ILE B CA 1
ATOM 4598 C C . ILE B 1 179 ? -11.852 6.031 13.57 1 69.31 179 ILE B C 1
ATOM 4600 O O . ILE B 1 179 ? -10.695 6.258 13.938 1 69.31 179 ILE B O 1
ATOM 4604 N N . GLN B 1 180 ? -12.531 5.035 14.008 1 70.44 180 GLN B N 1
ATOM 4605 C CA . GLN B 1 180 ? -12.109 4.277 15.18 1 70.44 180 GLN B CA 1
ATOM 4606 C C . GLN B 1 180 ? -11.031 3.262 14.812 1 70.44 180 GLN B C 1
ATOM 4608 O O . GLN B 1 180 ? -11.133 2.578 13.789 1 70.44 180 GLN B O 1
ATOM 4613 N N . ASN B 1 181 ? -10.055 3.262 15.688 1 76.56 181 ASN B N 1
ATOM 4614 C CA . ASN B 1 181 ? -8.961 2.324 15.469 1 76.56 181 ASN B CA 1
ATOM 4615 C C . ASN B 1 181 ? -9.414 0.879 15.656 1 76.56 181 ASN B C 1
ATOM 4617 O O . ASN B 1 181 ? -10.219 0.587 16.531 1 76.56 181 ASN B O 1
ATOM 4621 N N . PHE B 1 182 ? -8.906 0.004 14.93 1 73.75 182 PHE B N 1
ATOM 4622 C CA . PHE B 1 182 ? -9.258 -1.411 14.953 1 73.75 182 PHE B CA 1
ATOM 4623 C C . PHE B 1 182 ? -8.789 -2.064 16.25 1 73.75 182 PHE B C 1
ATOM 4625 O O . PHE B 1 182 ? -9.547 -2.789 16.891 1 73.75 182 PHE B O 1
ATOM 4632 N N . HIS B 1 183 ? -7.629 -1.756 16.688 1 73.06 183 HIS B N 1
ATOM 4633 C CA . HIS B 1 183 ? -7.016 -2.447 17.812 1 73.06 183 HIS B CA 1
ATOM 4634 C C . HIS B 1 183 ? -7.523 -1.894 19.141 1 73.06 183 HIS B C 1
ATOM 4636 O O . HIS B 1 183 ? -7.824 -2.656 20.062 1 73.06 183 HIS B O 1
ATOM 4642 N N . THR B 1 184 ? -7.676 -0.594 19.203 1 73.19 184 THR B N 1
ATOM 4643 C CA . THR B 1 184 ? -8.008 0.024 20.484 1 73.19 184 THR B CA 1
ATOM 4644 C C . THR B 1 184 ? -9.492 0.361 20.562 1 73.19 184 THR B C 1
ATOM 4646 O O . THR B 1 184 ? -10.031 0.586 21.641 1 73.19 184 THR B O 1
ATOM 4649 N N . ARG B 1 185 ? -10.117 0.477 19.406 1 75.94 185 ARG B N 1
ATOM 4650 C CA . ARG B 1 185 ? -11.508 0.88 19.281 1 75.94 185 ARG B CA 1
ATOM 4651 C C . ARG B 1 185 ? -11.711 2.311 19.766 1 75.94 185 ARG B C 1
ATOM 4653 O O . ARG B 1 185 ? -12.82 2.688 20.156 1 75.94 185 ARG B O 1
ATOM 4660 N N . GLU B 1 186 ? -10.594 3.027 19.781 1 78.06 186 GLU B N 1
ATOM 4661 C CA . GLU B 1 186 ? -10.656 4.422 20.219 1 78.06 186 GLU B CA 1
ATOM 4662 C C . GLU B 1 186 ? -10.719 5.367 19.016 1 78.06 186 GLU B C 1
ATOM 4664 O O . GLU B 1 186 ? -10.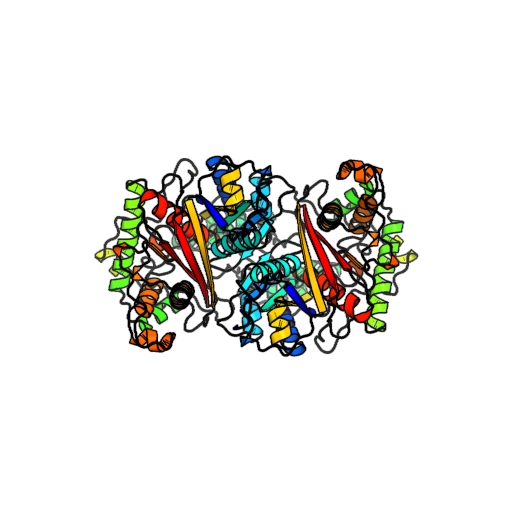281 5.02 17.922 1 78.06 186 GLU B O 1
ATOM 4669 N N . ILE B 1 187 ? -11.352 6.523 19.375 1 81.19 187 ILE B N 1
ATOM 4670 C CA . ILE B 1 187 ? -11.359 7.621 18.422 1 81.19 187 ILE B CA 1
ATOM 4671 C C . ILE B 1 187 ? -10.172 8.547 18.688 1 81.19 187 ILE B C 1
ATOM 4673 O O . ILE B 1 187 ? -9.859 8.844 19.844 1 81.19 187 ILE B O 1
ATOM 4677 N N . MET B 1 188 ? -9.586 8.945 17.672 1 85.06 188 MET B N 1
ATOM 4678 C CA . MET B 1 188 ? -8.336 9.695 17.781 1 85.06 188 MET B CA 1
ATOM 4679 C C . MET B 1 188 ? -8.547 10.984 18.578 1 85.06 188 MET B C 1
ATOM 4681 O O . MET B 1 188 ? -7.648 11.43 19.281 1 85.06 188 MET B O 1
ATOM 4685 N N . GLY B 1 189 ? -9.711 11.516 18.438 1 87.31 189 GLY B N 1
ATOM 4686 C CA . GLY B 1 189 ? -10.008 12.727 19.188 1 87.31 189 GLY B CA 1
ATOM 4687 C C . GLY B 1 189 ? -9.922 12.539 20.688 1 87.31 189 GLY B C 1
ATOM 4688 O O . GLY B 1 189 ? -9.445 13.414 21.406 1 87.31 189 GLY B O 1
ATOM 4689 N N . SER B 1 190 ? -10.391 11.422 21.141 1 88.44 190 SER B N 1
ATOM 4690 C CA . SER B 1 190 ? -10.305 11.102 22.562 1 88.44 190 SER B CA 1
ATOM 4691 C C . SER B 1 190 ? -8.852 10.938 23 1 88.44 190 SER B C 1
ATOM 4693 O O . SER B 1 190 ? -8.477 11.336 24.109 1 88.44 190 SER B O 1
ATOM 4695 N N . SER B 1 191 ? -8.125 10.375 22.125 1 87.81 191 SER B N 1
ATOM 4696 C CA . SER B 1 191 ? -6.699 10.211 22.391 1 87.81 191 SER B CA 1
ATOM 4697 C C . SER B 1 191 ? -5.996 11.562 22.484 1 87.81 191 SER B C 1
ATOM 4699 O O . SER B 1 191 ? -5.098 11.75 23.297 1 87.81 191 SER B O 1
ATOM 4701 N N . SER B 1 192 ? -6.391 12.438 21.672 1 92.12 192 SER B N 1
ATOM 4702 C CA . SER B 1 192 ? -5.793 13.766 21.672 1 92.12 192 SER B CA 1
ATOM 4703 C C . SER B 1 192 ? -6.164 14.531 22.938 1 92.12 192 SER B C 1
ATOM 4705 O O . SER B 1 192 ? -5.367 15.328 23.453 1 92.12 192 SER B O 1
ATOM 4707 N N . ASP B 1 193 ? -7.375 14.359 23.406 1 93.62 193 ASP B N 1
ATOM 4708 C CA . ASP B 1 193 ? -7.77 14.984 24.672 1 93.62 193 ASP B CA 1
ATOM 4709 C C . ASP B 1 193 ? -6.879 14.508 25.812 1 93.62 193 ASP B C 1
ATOM 4711 O O . ASP B 1 193 ? -6.426 15.312 26.625 1 93.62 193 ASP B O 1
ATOM 4715 N N . ARG B 1 194 ? -6.633 13.25 25.844 1 92.12 194 ARG B N 1
ATOM 4716 C CA . ARG B 1 194 ? -5.789 12.672 26.891 1 92.12 194 ARG B CA 1
ATOM 4717 C C . ARG B 1 194 ? -4.352 13.172 26.75 1 92.12 194 ARG B C 1
ATOM 4719 O O . ARG B 1 194 ? -3.711 13.492 27.766 1 92.12 194 ARG B O 1
ATOM 4726 N N . LEU B 1 195 ? -3.885 13.211 25.578 1 93.44 195 LEU B N 1
ATOM 4727 C CA . LEU B 1 195 ? -2.525 13.672 25.312 1 93.44 195 LEU B CA 1
ATOM 4728 C C . LEU B 1 195 ? -2.352 15.125 25.719 1 93.44 195 LEU B C 1
ATOM 4730 O O . LEU B 1 195 ? -1.34 15.492 26.328 1 93.44 195 LEU B O 1
ATOM 4734 N N . ALA B 1 196 ? -3.301 15.938 25.344 1 94.94 196 ALA B N 1
ATOM 4735 C CA . ALA B 1 196 ? -3.262 17.359 25.688 1 94.94 196 ALA B CA 1
ATOM 4736 C C . ALA B 1 196 ? -3.207 17.547 27.203 1 94.94 196 ALA B C 1
ATOM 4738 O O . ALA B 1 196 ? -2.449 18.391 27.703 1 94.94 196 ALA B O 1
ATOM 4739 N N . THR B 1 197 ? -3.971 16.766 27.844 1 94.38 197 THR B N 1
ATOM 4740 C CA . THR B 1 197 ? -3.975 16.828 29.297 1 94.38 197 THR B CA 1
ATOM 4741 C C . THR B 1 197 ? -2.617 16.422 29.859 1 94.38 197 THR B C 1
ATOM 4743 O O . THR B 1 197 ? -2.064 17.094 30.719 1 94.38 197 THR B O 1
ATOM 4746 N N . ARG B 1 198 ? -2.115 15.43 29.391 1 95.06 198 ARG B N 1
ATOM 4747 C CA . ARG B 1 198 ? -0.856 14.883 29.875 1 95.06 198 ARG B CA 1
ATOM 4748 C C . ARG B 1 198 ? 0.286 15.875 29.688 1 95.06 198 ARG B C 1
ATOM 4750 O O . ARG B 1 198 ? 1.173 15.977 30.547 1 95.06 198 ARG B O 1
ATOM 4757 N N . PHE B 1 199 ? 0.22 16.609 28.609 1 96.81 199 PHE B N 1
ATOM 4758 C CA . PHE B 1 199 ? 1.361 17.453 28.281 1 96.81 199 PHE B CA 1
ATOM 4759 C C . PHE B 1 199 ? 1.039 18.922 28.547 1 96.81 199 PHE B C 1
ATOM 4761 O O . PHE B 1 199 ? 1.721 19.812 28.031 1 96.81 199 PHE B O 1
ATOM 4768 N N . GLY B 1 200 ? -0.015 19.188 29.219 1 96.25 200 GLY B N 1
ATOM 4769 C CA . GLY B 1 200 ? -0.312 20.5 29.766 1 96.25 200 GLY B CA 1
ATOM 4770 C C . GLY B 1 200 ? -0.805 21.484 28.719 1 96.25 200 GLY B C 1
ATOM 4771 O O . GLY B 1 200 ? -0.513 22.688 28.812 1 96.25 200 GLY B O 1
ATOM 4772 N N . VAL B 1 201 ? -1.482 21.062 27.734 1 97.56 201 VAL B N 1
ATOM 4773 C CA . VAL B 1 201 ? -2.059 21.938 26.719 1 97.56 201 VAL B CA 1
ATOM 4774 C C . VAL B 1 201 ? -3.453 22.391 27.156 1 97.56 201 VAL B C 1
ATOM 4776 O O . VAL B 1 201 ? -4.312 21.547 27.453 1 97.56 201 VAL B O 1
ATOM 4779 N N . THR B 1 202 ? -3.688 23.672 27.172 1 96.56 202 THR B N 1
ATOM 4780 C CA . THR B 1 202 ? -4.977 24.188 27.625 1 96.56 202 THR B CA 1
ATOM 4781 C C . THR B 1 202 ? -5.918 24.391 26.438 1 96.56 202 THR B C 1
ATOM 4783 O O . THR B 1 202 ? -5.473 24.5 25.297 1 96.56 202 THR B O 1
ATOM 4786 N N . ARG B 1 203 ? -7.207 24.453 26.75 1 96.56 203 ARG B N 1
ATOM 4787 C CA . ARG B 1 203 ? -8.227 24.781 25.766 1 96.56 203 ARG B CA 1
ATOM 4788 C C . ARG B 1 203 ? -7.941 26.125 25.109 1 96.56 203 ARG B C 1
ATOM 4790 O O . ARG B 1 203 ? -8.086 26.266 23.891 1 96.56 203 ARG B O 1
ATOM 4797 N N . GLN B 1 204 ? -7.559 27.062 25.844 1 96.38 204 GLN B N 1
ATOM 4798 C CA . GLN B 1 204 ? -7.273 28.391 25.344 1 96.38 204 GLN B CA 1
ATOM 4799 C C . GLN B 1 204 ? -6.117 28.375 24.344 1 96.38 204 GLN B C 1
ATOM 4801 O O . GLN B 1 204 ? -6.168 29.031 23.312 1 96.38 204 GLN B O 1
ATOM 4806 N N . GLU B 1 205 ? -5.082 27.672 24.672 1 97.19 205 GLU B N 1
ATOM 4807 C CA . GLU B 1 205 ? -3.939 27.531 23.766 1 97.19 205 GLU B CA 1
ATOM 4808 C C . GLU B 1 205 ? -4.355 26.906 22.438 1 97.19 205 GLU B C 1
ATOM 4810 O O . GLU B 1 205 ? -3.898 27.328 21.375 1 97.19 205 GLU B O 1
ATOM 4815 N N . MET B 1 206 ? -5.188 25.906 22.516 1 97.94 206 MET B N 1
ATOM 4816 C CA . MET B 1 206 ? -5.652 25.219 21.328 1 97.94 206 MET B CA 1
ATOM 4817 C C . MET B 1 206 ? -6.465 26.156 20.438 1 97.94 206 MET B C 1
ATOM 4819 O O . MET B 1 206 ? -6.301 26.156 19.219 1 97.94 206 MET B O 1
ATOM 4823 N N . ASP B 1 207 ? -7.34 26.875 21.062 1 97.56 207 ASP B N 1
ATOM 4824 C CA . ASP B 1 207 ? -8.188 27.797 20.312 1 97.56 207 ASP B CA 1
ATOM 4825 C C . ASP B 1 207 ? -7.367 28.891 19.656 1 97.56 207 ASP B C 1
ATOM 4827 O O . ASP B 1 207 ? -7.602 29.25 18.5 1 97.56 207 ASP B O 1
ATOM 4831 N N . GLN B 1 208 ? -6.469 29.438 20.406 1 97.19 208 GLN B N 1
ATOM 4832 C CA . GLN B 1 208 ? -5.598 30.453 19.828 1 97.19 208 GLN B CA 1
ATOM 4833 C C . GLN B 1 208 ? -4.777 29.891 18.672 1 97.19 208 GLN B C 1
ATOM 4835 O O . GLN B 1 208 ? -4.629 30.547 17.641 1 97.19 208 GLN B O 1
ATOM 4840 N N . TYR B 1 209 ? -4.191 28.75 18.906 1 97.69 209 TYR B N 1
ATOM 4841 C CA . TYR B 1 209 ? -3.438 28.078 17.859 1 97.69 209 TYR B CA 1
ATOM 4842 C C . TYR B 1 209 ? -4.281 27.922 16.594 1 97.69 209 TYR B C 1
ATOM 4844 O O . TYR B 1 209 ? -3.791 28.109 15.477 1 97.69 209 TYR B O 1
ATOM 4852 N N . THR B 1 210 ? -5.52 27.562 16.75 1 97.56 210 THR B N 1
ATOM 4853 C CA . THR B 1 210 ? -6.449 27.344 15.641 1 97.56 210 THR B CA 1
ATOM 4854 C C . THR B 1 210 ? -6.699 28.641 14.875 1 97.56 210 THR B C 1
ATOM 4856 O O . THR B 1 210 ? -6.699 28.641 13.641 1 97.56 210 THR B O 1
ATOM 4859 N N . ILE B 1 211 ? -6.949 29.672 15.586 1 97.56 211 ILE B N 1
ATOM 4860 C CA . ILE B 1 211 ? -7.164 30.984 14.961 1 97.56 211 ILE B CA 1
ATOM 4861 C C . ILE B 1 211 ? -5.938 31.359 14.133 1 97.56 211 ILE B C 1
ATOM 4863 O O . ILE B 1 211 ? -6.062 31.797 12.984 1 97.56 211 ILE B O 1
ATOM 4867 N N . ASP B 1 212 ? -4.762 31.172 14.719 1 97.5 212 ASP B N 1
ATOM 4868 C CA . ASP B 1 212 ? -3.518 31.469 14.023 1 97.5 212 ASP B CA 1
ATOM 4869 C C . ASP B 1 212 ? -3.373 30.625 12.758 1 97.5 212 ASP B C 1
ATOM 4871 O O . ASP B 1 212 ? -2.918 31.125 11.727 1 97.5 212 ASP B O 1
ATOM 4875 N N . ALA B 1 213 ? -3.711 29.375 12.852 1 97.69 213 ALA B N 1
ATOM 4876 C CA . ALA B 1 213 ? -3.615 28.469 11.703 1 97.69 213 ALA B CA 1
ATOM 4877 C C . ALA B 1 213 ? -4.469 28.969 10.539 1 97.69 213 ALA B C 1
ATOM 4879 O O . ALA B 1 213 ? -4.031 28.953 9.391 1 97.69 213 ALA B O 1
ATOM 4880 N N . HIS B 1 214 ? -5.695 29.391 10.844 1 98.06 214 HIS B N 1
ATOM 4881 C CA . HIS B 1 214 ? -6.59 29.906 9.82 1 98.06 214 HIS B CA 1
ATOM 4882 C C . HIS B 1 214 ? -6.062 31.203 9.234 1 98.06 214 HIS B C 1
ATOM 4884 O O . HIS B 1 214 ? -6.145 31.438 8.023 1 98.06 214 HIS B O 1
ATOM 4890 N N . GLN B 1 215 ? -5.535 32.031 10.055 1 97.81 215 GLN B N 1
ATOM 4891 C CA . GLN B 1 215 ? -4.98 33.312 9.594 1 97.81 215 GLN B CA 1
ATOM 4892 C C . GLN B 1 215 ? -3.777 33.094 8.688 1 97.81 215 GLN B C 1
ATOM 4894 O O . GLN B 1 215 ? -3.637 33.75 7.66 1 97.81 215 GLN B O 1
ATOM 4899 N N . LYS B 1 216 ? -2.916 32.219 9.094 1 98.25 216 LYS B N 1
ATOM 4900 C CA . LYS B 1 216 ? -1.744 31.906 8.281 1 98.25 216 LYS B CA 1
ATOM 4901 C C . LYS B 1 216 ? -2.152 31.375 6.906 1 98.25 216 LYS B C 1
ATOM 4903 O O . LYS B 1 216 ? -1.597 31.781 5.887 1 98.25 216 LYS B O 1
ATOM 4908 N N . ALA B 1 217 ? -3.111 30.453 6.871 1 98.44 217 ALA B N 1
ATOM 4909 C CA . ALA B 1 217 ? -3.592 29.891 5.613 1 98.44 217 ALA B CA 1
ATOM 4910 C C . ALA B 1 217 ? -4.215 30.953 4.727 1 98.44 217 ALA B C 1
ATOM 4912 O O . ALA B 1 217 ? -3.977 30.984 3.518 1 98.44 217 ALA B O 1
ATOM 4913 N N . TYR B 1 218 ? -5 31.797 5.348 1 98.25 218 TYR B N 1
ATOM 4914 C CA . TYR B 1 218 ? -5.648 32.875 4.613 1 98.25 218 TYR B CA 1
ATOM 4915 C C . TYR B 1 218 ? -4.617 33.8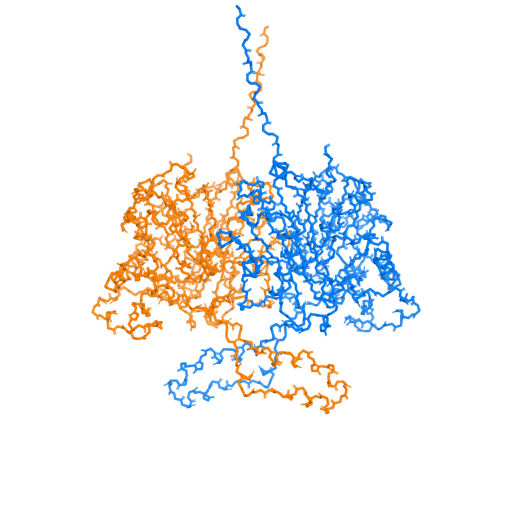12 3.998 1 98.25 218 TYR B C 1
ATOM 4917 O O . TYR B 1 218 ? -4.707 34.156 2.818 1 98.25 218 TYR B O 1
ATOM 4925 N N . ARG B 1 219 ? -3.674 34.219 4.754 1 98 219 ARG B N 1
ATOM 4926 C CA . ARG B 1 219 ? -2.617 35.094 4.273 1 98 219 ARG B CA 1
ATOM 4927 C C . ARG B 1 219 ? -1.851 34.469 3.121 1 98 219 ARG B C 1
ATOM 4929 O O . ARG B 1 219 ? -1.493 35.125 2.156 1 98 219 ARG B O 1
ATOM 4936 N N . ALA B 1 220 ? -1.55 33.188 3.258 1 98.38 220 ALA B N 1
ATOM 4937 C CA . ALA B 1 220 ? -0.838 32.469 2.195 1 98.38 220 ALA B CA 1
ATOM 4938 C C . ALA B 1 220 ? -1.626 32.531 0.888 1 98.38 220 ALA B C 1
ATOM 4940 O O . ALA B 1 220 ? -1.047 32.688 -0.188 1 98.38 220 ALA B O 1
ATOM 4941 N N . HIS B 1 221 ? -2.938 32.344 0.992 1 97.88 221 HIS B N 1
ATOM 4942 C CA . HIS B 1 221 ? -3.785 32.438 -0.191 1 97.88 221 HIS B CA 1
ATOM 4943 C C . HIS B 1 221 ? -3.752 33.812 -0.785 1 97.88 221 HIS B C 1
ATOM 4945 O O . HIS B 1 221 ? -3.539 34 -1.988 1 97.88 221 HIS B O 1
ATOM 4951 N N . VAL B 1 222 ? -3.912 34.781 0.047 1 97.62 222 VAL B N 1
ATOM 4952 C CA . VAL B 1 222 ? -4.023 36.188 -0.386 1 97.62 222 VAL B CA 1
ATOM 4953 C C . VAL B 1 222 ? -2.699 36.625 -1.001 1 97.62 222 VAL B C 1
ATOM 4955 O O . VAL B 1 222 ? -2.689 37.375 -1.984 1 97.62 222 VAL B O 1
ATOM 4958 N N . GLU B 1 223 ? -1.608 36.156 -0.438 1 97.94 223 GLU B N 1
ATOM 4959 C CA . GLU B 1 223 ? -0.283 36.562 -0.9 1 97.94 223 GLU B CA 1
ATOM 4960 C C . GLU B 1 223 ? 0.161 35.75 -2.1 1 97.94 223 GLU B C 1
ATOM 4962 O O . GLU B 1 223 ? 1.245 35.938 -2.645 1 97.94 223 GLU B O 1
ATOM 4967 N N . GLY B 1 224 ? -0.562 34.781 -2.482 1 97.56 224 GLY B N 1
ATOM 4968 C CA . GLY B 1 224 ? -0.278 33.969 -3.662 1 97.56 224 GLY B CA 1
ATOM 4969 C C . GLY B 1 224 ? 0.811 32.938 -3.436 1 97.56 224 GLY B C 1
ATOM 4970 O O . GLY B 1 224 ? 1.489 32.531 -4.379 1 97.56 224 GLY B O 1
ATOM 4971 N N . LYS B 1 225 ? 0.972 32.562 -2.229 1 98 225 LYS B N 1
ATOM 4972 C CA . LYS B 1 225 ? 2.047 31.641 -1.892 1 98 225 LYS B CA 1
ATOM 4973 C C . LYS B 1 225 ? 1.802 30.281 -2.508 1 98 225 LYS B C 1
ATOM 4975 O O . LYS B 1 225 ? 2.75 29.562 -2.848 1 98 225 LYS B O 1
ATOM 4980 N N . TYR B 1 226 ? 0.545 29.922 -2.758 1 97.88 226 TYR B N 1
ATOM 4981 C CA . TYR B 1 226 ? 0.186 28.594 -3.246 1 97.88 226 TYR B CA 1
ATOM 4982 C C . TYR B 1 226 ? 0.201 28.547 -4.77 1 97.88 226 TYR B C 1
ATOM 4984 O O . TYR B 1 226 ? -0.097 27.516 -5.371 1 97.88 226 TYR B O 1
ATOM 4992 N N . LYS B 1 227 ? 0.527 29.688 -5.418 1 96.81 227 LYS B N 1
ATOM 4993 C CA . LYS B 1 227 ? 0.606 29.656 -6.875 1 96.81 227 LYS B CA 1
ATOM 4994 C C . LYS B 1 227 ? 1.547 28.562 -7.359 1 96.81 227 LYS B C 1
ATOM 4996 O O . LYS B 1 227 ? 2.688 28.469 -6.898 1 96.81 227 LYS B O 1
ATOM 5001 N N . GLY B 1 228 ? 1.041 27.75 -8.188 1 96.5 228 GLY B N 1
ATOM 5002 C CA . GLY B 1 228 ? 1.815 26.641 -8.711 1 96.5 228 GLY B CA 1
ATOM 5003 C C . GLY B 1 228 ? 1.631 25.359 -7.91 1 96.5 228 GLY B C 1
ATOM 5004 O O . GLY B 1 228 ? 1.912 24.266 -8.398 1 96.5 228 GLY B O 1
ATOM 5005 N N . GLU B 1 229 ? 1.166 25.484 -6.746 1 98.38 229 GLU B N 1
ATOM 5006 C CA . GLU B 1 229 ? 0.961 24.297 -5.91 1 98.38 229 GLU B CA 1
ATOM 5007 C C . GLU B 1 229 ? -0.473 23.797 -6.016 1 98.38 229 GLU B C 1
ATOM 5009 O O . GLU B 1 229 ? -0.707 22.578 -6.035 1 98.38 229 GLU B O 1
ATOM 5014 N N . ILE B 1 230 ? -1.462 24.688 -6.066 1 98.88 230 ILE B N 1
ATOM 5015 C CA . ILE B 1 230 ? -2.867 24.297 -6.137 1 98.88 230 ILE B CA 1
ATOM 5016 C C . ILE B 1 230 ? -3.352 24.375 -7.582 1 98.88 230 ILE B C 1
ATOM 5018 O O . ILE B 1 230 ? -3.232 25.422 -8.234 1 98.88 230 ILE B O 1
ATOM 5022 N N . LEU B 1 231 ? -3.877 23.25 -8.016 1 98.69 231 LEU B N 1
ATOM 5023 C CA . LEU B 1 231 ? -4.508 23.203 -9.328 1 98.69 231 LEU B CA 1
ATOM 5024 C C . LEU B 1 231 ? -5.918 23.781 -9.281 1 98.69 231 LEU B C 1
ATOM 5026 O O . LEU B 1 231 ? -6.645 23.578 -8.305 1 98.69 231 LEU B O 1
ATOM 5030 N N . SER B 1 232 ? -6.234 24.453 -10.359 1 98 232 SER B N 1
ATOM 5031 C CA . SER B 1 232 ? -7.617 24.906 -10.453 1 98 232 SER B CA 1
ATOM 5032 C C . SER B 1 232 ? -8.578 23.734 -10.625 1 98 232 SER B C 1
ATOM 5034 O O . SER B 1 232 ? -8.297 22.797 -11.367 1 98 232 SER B O 1
ATOM 5036 N N . TYR B 1 233 ? -9.633 23.75 -9.906 1 97.75 233 TYR B N 1
ATOM 5037 C CA . TYR B 1 233 ? -10.727 22.797 -10.039 1 97.75 233 TYR B CA 1
ATOM 5038 C C . TYR B 1 233 ? -12.062 23.516 -10.227 1 97.75 233 TYR B C 1
ATOM 5040 O O . TYR B 1 233 ? -12.477 24.297 -9.367 1 97.75 233 TYR B O 1
ATOM 5048 N N . LYS B 1 234 ? -12.75 23.281 -11.289 1 95.69 234 LYS B N 1
ATOM 5049 C CA . LYS B 1 234 ? -13.977 23.969 -11.672 1 95.69 234 LYS B CA 1
ATOM 5050 C C . LYS B 1 234 ? -13.789 25.484 -11.609 1 95.69 234 LYS B C 1
ATOM 5052 O O . LYS B 1 234 ? -14.641 26.203 -11.062 1 95.69 234 LYS B O 1
ATOM 5057 N N . GLY B 1 235 ? -12.609 25.891 -11.969 1 96.19 235 GLY B N 1
ATOM 5058 C CA . GLY B 1 235 ? -12.328 27.297 -12.148 1 96.19 235 GLY B CA 1
ATOM 5059 C C . GLY B 1 235 ? -11.867 27.984 -10.867 1 96.19 235 GLY B C 1
ATOM 5060 O O . GLY B 1 235 ? -11.711 29.203 -10.836 1 96.19 235 GLY B O 1
ATOM 5061 N N . SER B 1 236 ? -11.625 27.234 -9.797 1 97 236 SER B N 1
ATOM 5062 C CA . SER B 1 236 ? -11.266 27.875 -8.531 1 97 236 SER B CA 1
ATOM 5063 C C . SER B 1 236 ? -10.125 27.125 -7.844 1 97 236 SER B C 1
ATOM 5065 O O . SER B 1 236 ? -9.992 25.906 -7.988 1 97 236 SER B O 1
ATOM 5067 N N . THR B 1 237 ? -9.305 27.859 -7.105 1 97.5 237 THR B N 1
ATOM 5068 C CA . THR B 1 237 ? -8.258 27.297 -6.262 1 97.5 237 THR B CA 1
ATOM 5069 C C . THR B 1 237 ? -8.578 27.5 -4.785 1 97.5 237 THR B C 1
ATOM 5071 O O . THR B 1 237 ? -7.734 27.281 -3.922 1 97.5 237 THR B O 1
ATOM 5074 N N . GLU B 1 238 ? -9.773 27.906 -4.555 1 95.56 238 GLU B N 1
ATOM 5075 C CA . GLU B 1 238 ? -10.18 28.219 -3.189 1 95.56 238 GLU B CA 1
ATOM 5076 C C . GLU B 1 238 ? -10.328 26.953 -2.352 1 95.56 238 GLU B C 1
ATOM 5078 O O . GLU B 1 238 ? -10.82 25.938 -2.84 1 95.56 238 GLU B O 1
ATOM 5083 N N . GLU B 1 239 ? -9.906 27.078 -1.138 1 98.06 239 GLU B N 1
ATOM 5084 C CA . GLU B 1 239 ? -10.102 26.031 -0.145 1 98.06 239 GLU B CA 1
ATOM 5085 C C . GLU B 1 239 ? -11.102 26.453 0.923 1 98.06 239 GLU B C 1
ATOM 5087 O O . GLU B 1 239 ? -10.805 27.297 1.766 1 98.06 239 GLU B O 1
ATOM 5092 N N . ASN B 1 240 ? -12.211 25.781 0.974 1 97.5 240 ASN B N 1
ATOM 5093 C CA . ASN B 1 240 ? -13.398 26.297 1.658 1 97.5 240 ASN B CA 1
ATOM 5094 C C . ASN B 1 240 ? -13.367 25.969 3.148 1 97.5 240 ASN B C 1
ATOM 5096 O O . ASN B 1 240 ? -14.352 26.188 3.855 1 97.5 240 ASN B O 1
ATOM 5100 N N . GLY B 1 241 ? -12.273 25.422 3.623 1 97.31 241 GLY B N 1
ATOM 5101 C CA . GLY B 1 241 ? -12.109 25.203 5.051 1 97.31 241 GLY B CA 1
ATOM 5102 C C . GLY B 1 241 ? -11.477 26.375 5.77 1 97.31 241 GLY B C 1
ATOM 5103 O O . GLY B 1 241 ? -11.555 26.484 6.996 1 97.31 241 GLY B O 1
ATOM 5104 N N . VAL B 1 242 ? -10.828 27.281 5.074 1 98.12 242 VAL B N 1
ATOM 5105 C CA . VAL B 1 242 ? -10.117 28.406 5.656 1 98.12 242 VAL B CA 1
ATOM 5106 C C . VAL B 1 242 ? -11.117 29.469 6.129 1 98.12 242 VAL B C 1
ATOM 5108 O O . VAL B 1 242 ? -11.953 29.938 5.352 1 98.12 242 VAL B O 1
ATOM 5111 N N . ASN B 1 243 ? -11.039 29.766 7.379 1 96.38 243 ASN B N 1
ATOM 5112 C CA . ASN B 1 243 ? -11.922 30.766 7.988 1 96.38 243 ASN B CA 1
ATOM 5113 C C . ASN B 1 243 ? -11.125 31.875 8.672 1 96.38 243 ASN B C 1
ATOM 5115 O O . ASN B 1 243 ? -10.852 31.797 9.875 1 96.38 243 ASN B O 1
ATOM 5119 N N . PRO B 1 244 ? -10.883 32.969 7.992 1 94.38 244 PRO B N 1
ATOM 5120 C CA . PRO B 1 244 ? -10.086 34.031 8.578 1 94.38 244 PRO B CA 1
ATOM 5121 C C . PRO B 1 244 ? -10.867 34.875 9.594 1 94.38 244 PRO B C 1
ATOM 5123 O O . PRO B 1 244 ? -10.281 35.688 10.297 1 94.38 244 PRO B O 1
ATOM 5126 N N . ASN B 1 245 ? -12.141 34.562 9.758 1 94 245 ASN B N 1
ATOM 5127 C CA . ASN B 1 245 ? -12.984 35.406 10.594 1 94 245 ASN B CA 1
ATOM 5128 C C . ASN B 1 245 ? -13.227 34.781 11.961 1 94 245 ASN B C 1
ATOM 5130 O O . ASN B 1 245 ? -14.008 35.281 12.758 1 94 245 ASN B O 1
ATOM 5134 N N . SER B 1 246 ? -12.602 33.719 12.164 1 90.81 246 SER B N 1
ATOM 5135 C CA . SER B 1 246 ? -12.758 33.094 13.469 1 90.81 246 SER B CA 1
ATOM 5136 C C . SER B 1 246 ? -12.18 33.969 14.578 1 90.81 246 SER B C 1
ATOM 5138 O O . SER B 1 246 ? -11.125 34.594 14.414 1 90.81 246 SER B O 1
ATOM 5140 N N . THR B 1 247 ? -12.93 34.125 15.695 1 92.31 247 THR B N 1
ATOM 5141 C CA . THR B 1 247 ? -12.461 34.844 16.859 1 92.31 247 THR B CA 1
ATOM 5142 C C . THR B 1 247 ? -12.438 33.969 18.094 1 92.31 247 THR B C 1
ATOM 5144 O O . THR B 1 247 ? -13.133 32.938 18.141 1 92.31 247 THR B O 1
ATOM 5147 N N . LEU B 1 248 ? -11.602 34.406 19.031 1 93.88 248 LEU B N 1
ATOM 5148 C CA . LEU B 1 248 ? -11.516 33.625 20.281 1 93.88 248 LEU B CA 1
ATOM 5149 C C . LEU B 1 248 ? -12.867 33.562 20.969 1 93.88 248 LEU B C 1
ATOM 5151 O O . LEU B 1 248 ? -13.211 32.531 21.562 1 93.88 248 LEU B O 1
ATOM 5155 N N . GLU B 1 249 ? -13.641 34.625 20.969 1 93.5 249 GLU B N 1
ATOM 5156 C CA . GLU B 1 249 ? -14.961 34.688 21.609 1 93.5 249 GLU B CA 1
ATOM 5157 C C . GLU B 1 249 ? -15.906 33.656 21.016 1 93.5 249 GLU B C 1
ATOM 5159 O O . GLU B 1 249 ? -16.625 32.969 21.75 1 93.5 249 GLU B O 1
ATOM 5164 N N . LYS B 1 250 ? -15.906 33.531 19.797 1 92.25 250 LYS B N 1
ATOM 5165 C CA . LYS B 1 250 ? -16.797 32.594 19.125 1 92.25 250 LYS B CA 1
ATOM 5166 C C . LYS B 1 250 ? -16.359 31.156 19.344 1 92.25 250 LYS B C 1
ATOM 5168 O O . LYS B 1 250 ? -17.172 30.297 19.672 1 92.25 250 LYS B O 1
ATOM 5173 N N . ILE B 1 251 ? -15.094 30.922 19.156 1 93.38 251 ILE B N 1
ATOM 5174 C CA . ILE B 1 251 ? -14.57 29.562 19.172 1 93.38 251 ILE B CA 1
ATOM 5175 C C . ILE B 1 251 ? -14.609 29 20.594 1 93.38 251 ILE B C 1
ATOM 5177 O O . ILE B 1 251 ? -14.82 27.797 20.781 1 93.38 251 ILE B O 1
ATOM 5181 N N . SER B 1 252 ? -14.453 29.844 21.562 1 91.5 252 SER B N 1
ATOM 5182 C CA . SER B 1 252 ? -14.406 29.422 22.953 1 91.5 252 SER B CA 1
ATOM 5183 C C . SER B 1 252 ? -15.766 28.906 23.422 1 91.5 252 SER B C 1
ATOM 5185 O O . SER B 1 252 ? -15.859 28.234 24.453 1 91.5 252 SER B O 1
ATOM 5187 N N . THR B 1 253 ? -16.812 29.203 22.719 1 93 253 THR B N 1
ATOM 5188 C CA . THR B 1 253 ? -18.156 28.812 23.125 1 93 253 THR B CA 1
ATOM 5189 C C . THR B 1 253 ? -18.469 27.406 22.625 1 93 253 THR B C 1
ATOM 5191 O O . THR B 1 253 ? -19.453 26.797 23.062 1 93 253 THR B O 1
ATOM 5194 N N . LEU B 1 254 ? -17.672 26.906 21.812 1 94.31 254 LEU B N 1
ATOM 5195 C CA . LEU B 1 254 ? -17.953 25.594 21.219 1 94.31 254 LEU B CA 1
ATOM 5196 C C . LEU B 1 254 ? -17.797 24.484 22.25 1 94.31 254 LEU B C 1
ATOM 5198 O O . LEU B 1 254 ? -16.922 24.547 23.109 1 94.31 254 LEU B O 1
ATOM 5202 N N . LYS B 1 255 ? -18.625 23.484 22.172 1 93.94 255 LYS B N 1
ATOM 5203 C CA . LYS B 1 255 ? -18.641 22.375 23.125 1 93.94 255 LYS B CA 1
ATOM 5204 C C . LYS B 1 255 ? -17.625 21.312 22.734 1 93.94 255 LYS B C 1
ATOM 5206 O O . LYS B 1 255 ? -17.266 21.172 21.562 1 93.94 255 LYS B O 1
ATOM 5211 N N . PRO B 1 256 ? -17.172 20.516 23.781 1 93.56 256 PRO B N 1
ATOM 5212 C CA . PRO B 1 256 ? -16.266 19.406 23.5 1 93.56 256 PRO B CA 1
ATOM 5213 C C . PRO B 1 256 ? -16.859 18.406 22.5 1 93.56 256 PRO B C 1
ATOM 5215 O O . PRO B 1 256 ? -18.031 18.078 22.578 1 93.56 256 PRO B O 1
ATOM 5218 N N . ALA B 1 257 ? -16.031 17.922 21.641 1 90.94 257 ALA B N 1
ATOM 5219 C CA . ALA B 1 257 ? -16.5 17.062 20.547 1 90.94 257 ALA B CA 1
ATOM 5220 C C . ALA B 1 257 ? -16.344 15.594 20.906 1 90.94 257 ALA B C 1
ATOM 5222 O O . ALA B 1 257 ? -17.109 14.75 20.422 1 90.94 257 ALA B O 1
ATOM 5223 N N . PHE B 1 258 ? -15.383 15.25 21.766 1 90.06 258 PHE B N 1
ATOM 5224 C CA . PHE B 1 258 ? -15.047 13.844 21.922 1 90.06 258 PHE B CA 1
ATOM 5225 C C . PHE B 1 258 ? -15.281 13.383 23.359 1 90.06 258 PHE B C 1
ATOM 5227 O O . PHE B 1 258 ? -16.203 12.609 23.625 1 90.06 258 PHE B O 1
ATOM 5234 N N . ILE B 1 259 ? -14.445 13.922 24.281 1 87.44 259 ILE B N 1
ATOM 5235 C CA . ILE B 1 259 ? -14.703 13.633 25.688 1 87.44 259 ILE B CA 1
ATOM 5236 C C . ILE B 1 259 ? -15.648 14.68 26.281 1 87.44 259 ILE B C 1
ATOM 5238 O O . ILE B 1 259 ? -15.25 15.828 26.5 1 87.44 259 ILE B O 1
ATOM 5242 N N . LYS B 1 260 ? -16.859 14.242 26.609 1 85.19 260 LYS B N 1
ATOM 5243 C CA . LYS B 1 260 ? -17.859 15.172 27.125 1 85.19 260 LYS B CA 1
ATOM 5244 C C . LYS B 1 260 ? -18.125 14.953 28.609 1 85.19 260 LYS B C 1
ATOM 5246 O O . LYS B 1 260 ? -18.125 13.805 29.078 1 85.19 260 LYS B O 1
ATOM 5251 N N . PRO B 1 261 ? -18.328 15.969 29.297 1 85 261 PRO B N 1
ATOM 5252 C CA . PRO B 1 261 ? -18.375 17.375 28.891 1 85 261 PRO B CA 1
ATOM 5253 C C . PRO B 1 261 ? -17.047 18.094 29.094 1 85 261 PRO B C 1
ATOM 5255 O O . PRO B 1 261 ? -16.953 19.312 28.844 1 85 261 PRO B O 1
ATOM 5258 N N . HIS B 1 262 ? -16.031 17.438 29.484 1 85.75 262 HIS B N 1
ATOM 5259 C CA . HIS B 1 262 ? -14.852 18.109 30 1 85.75 262 HIS B CA 1
ATOM 5260 C C . HIS B 1 262 ? -13.703 18.047 29 1 85.75 262 HIS B C 1
ATOM 5262 O O . HIS B 1 262 ? -12.594 18.5 29.281 1 85.75 262 HIS B O 1
ATOM 5268 N N . GLY B 1 263 ? -13.953 17.531 27.844 1 91.38 263 GLY B N 1
ATOM 5269 C CA . GLY B 1 263 ? -12.898 17.5 26.844 1 91.38 263 GLY B CA 1
ATOM 5270 C C . GLY B 1 263 ? -12.523 18.875 26.312 1 91.38 263 GLY B C 1
ATOM 5271 O O . GLY B 1 263 ? -13.242 19.844 26.547 1 91.38 263 GLY B O 1
ATOM 5272 N N . THR B 1 264 ? -11.336 18.953 25.719 1 94.5 264 THR B N 1
ATOM 5273 C CA . THR B 1 264 ? -10.828 20.25 25.281 1 94.5 264 THR B CA 1
ATOM 5274 C C . THR B 1 264 ? -10.898 20.391 23.766 1 94.5 264 THR B C 1
ATOM 5276 O O . THR B 1 264 ? -10.781 21.484 23.219 1 94.5 264 THR B O 1
ATOM 5279 N N . HIS B 1 265 ? -11.086 19.297 23.094 1 96.06 265 HIS B N 1
ATOM 5280 C CA . HIS B 1 265 ? -11.156 19.344 21.641 1 96.06 265 HIS B CA 1
ATOM 5281 C C . HIS B 1 265 ? -12.57 19.641 21.156 1 96.06 265 HIS B C 1
ATOM 5283 O O . HIS B 1 265 ? -13.539 19.078 21.688 1 96.06 265 HIS B O 1
ATOM 5289 N N . THR B 1 266 ? -12.664 20.562 20.266 1 95.75 266 THR B N 1
ATOM 5290 C CA . THR B 1 266 ? -13.922 20.953 19.656 1 95.75 266 THR B CA 1
ATOM 5291 C C . THR B 1 266 ? -13.836 20.828 18.141 1 95.75 266 THR B C 1
ATOM 5293 O O . THR B 1 266 ? -12.789 20.5 17.594 1 95.75 266 THR B O 1
ATOM 5296 N N . ALA B 1 267 ? -14.961 21.125 17.469 1 93.31 267 ALA B N 1
ATOM 5297 C CA . ALA B 1 267 ? -14.992 21.109 16.016 1 93.31 267 ALA B CA 1
ATOM 5298 C C . ALA B 1 267 ? -14.031 22.141 15.422 1 93.31 267 ALA B C 1
ATOM 5300 O O . ALA B 1 267 ? -13.516 21.969 14.32 1 93.31 267 ALA B O 1
ATOM 5301 N N . ALA B 1 268 ? -13.766 23.172 16.156 1 95.19 268 ALA B N 1
ATOM 5302 C CA . ALA B 1 268 ? -12.93 24.266 15.648 1 95.19 268 ALA B CA 1
ATOM 5303 C C . ALA B 1 268 ? -11.445 23.891 15.719 1 95.19 268 ALA B C 1
ATOM 5305 O O . ALA B 1 268 ? -10.672 24.219 14.812 1 95.19 268 ALA B O 1
ATOM 5306 N N . ASN B 1 269 ? -11.078 23.266 16.828 1 97.06 269 ASN B N 1
ATOM 5307 C CA . ASN B 1 269 ? -9.656 23 17 1 97.06 269 ASN B CA 1
ATOM 5308 C C . ASN B 1 269 ? -9.305 21.562 16.609 1 97.06 269 ASN B C 1
ATOM 5310 O O . ASN B 1 269 ? -8.367 20.969 17.156 1 97.06 269 ASN B O 1
ATOM 5314 N N . SER B 1 270 ? -10.133 20.969 15.766 1 96.44 270 SER B N 1
ATOM 5315 C CA . SER B 1 270 ? -9.938 19.672 15.125 1 96.44 270 SER B CA 1
ATOM 5316 C C . SER B 1 270 ? -10.086 19.781 13.609 1 96.44 270 SER B C 1
ATOM 5318 O O . SER B 1 270 ? -10.93 20.531 13.109 1 96.44 270 SER B O 1
ATOM 5320 N N . SER B 1 271 ? -9.211 19.047 12.953 1 95.81 271 SER B N 1
ATOM 5321 C CA . SER B 1 271 ? -9.344 19.078 11.5 1 95.81 271 SER B CA 1
ATOM 5322 C C . SER B 1 271 ? -10.68 18.5 11.047 1 95.81 271 SER B C 1
ATOM 5324 O O . SER B 1 271 ? -11.148 17.516 11.609 1 95.81 271 SER B O 1
ATOM 5326 N N . PHE B 1 272 ? -11.297 19.078 10.102 1 95.12 272 PHE B N 1
ATOM 5327 C CA . PHE B 1 272 ? -12.594 18.641 9.586 1 95.12 272 PHE B CA 1
ATOM 5328 C C . PHE B 1 272 ? -12.414 17.578 8.508 1 95.12 272 PHE B C 1
ATOM 5330 O O . PHE B 1 272 ? -11.32 17.406 7.969 1 95.12 272 PHE B O 1
ATOM 5337 N N . LEU B 1 273 ? -13.477 16.828 8.188 1 95.06 273 LEU B N 1
ATOM 5338 C CA . LEU B 1 273 ? -13.43 15.828 7.125 1 95.06 273 LEU B CA 1
ATOM 5339 C C . LEU B 1 273 ? -13.203 16.484 5.77 1 95.06 273 LEU B C 1
ATOM 5341 O O . LEU B 1 273 ? -13.938 17.391 5.383 1 95.06 273 LEU B O 1
ATOM 5345 N N . THR B 1 274 ? -12.172 16.047 5.121 1 98 274 THR B N 1
ATOM 5346 C CA . THR B 1 274 ? -11.695 16.766 3.951 1 98 274 THR B CA 1
ATOM 5347 C C . THR B 1 274 ? -11.547 15.836 2.754 1 98 274 THR B C 1
ATOM 5349 O O . THR B 1 274 ? -11.102 14.695 2.9 1 98 274 THR B O 1
ATOM 5352 N N . ASP B 1 275 ? -11.977 16.297 1.558 1 98.25 275 ASP B N 1
ATOM 5353 C CA . ASP B 1 275 ? -11.672 15.664 0.275 1 98.25 275 ASP B CA 1
ATOM 5354 C C . ASP B 1 275 ? -10.477 16.344 -0.394 1 98.25 275 ASP B C 1
ATOM 5356 O O . ASP B 1 275 ? -10.328 17.562 -0.326 1 98.25 275 ASP B O 1
ATOM 5360 N N . GLY B 1 276 ? -9.609 15.508 -0.991 1 98.69 276 GLY B N 1
ATOM 5361 C CA . GLY B 1 276 ? -8.492 16.109 -1.708 1 98.69 276 GLY B CA 1
ATOM 5362 C C . GLY B 1 276 ? -7.523 15.086 -2.27 1 98.69 276 GLY B C 1
ATOM 5363 O O . GLY B 1 276 ? -7.602 13.898 -1.934 1 98.69 276 GLY B O 1
ATOM 5364 N N . ALA B 1 277 ? -6.703 15.523 -3.162 1 98.94 277 ALA B N 1
ATOM 5365 C CA . ALA B 1 277 ? -5.633 14.742 -3.773 1 98.94 277 ALA B CA 1
ATOM 5366 C C . ALA B 1 277 ? -4.391 15.594 -4.008 1 98.94 277 ALA B C 1
ATOM 5368 O O . ALA B 1 277 ? -4.492 16.812 -4.188 1 98.94 277 ALA B O 1
ATOM 5369 N N . ALA B 1 278 ? -3.258 15 -3.93 1 98.94 278 ALA B N 1
ATOM 5370 C CA . ALA B 1 278 ? -1.976 15.656 -4.168 1 98.94 278 ALA B CA 1
ATOM 5371 C C . ALA B 1 278 ? -1.008 14.727 -4.895 1 98.94 278 ALA B C 1
ATOM 5373 O O . ALA B 1 278 ? -1.174 13.508 -4.867 1 98.94 278 ALA B O 1
ATOM 5374 N N . ALA B 1 279 ? -0.05 15.273 -5.625 1 98.94 279 ALA B N 1
ATOM 5375 C CA . ALA B 1 279 ? 0.958 14.523 -6.367 1 98.94 279 ALA B CA 1
ATOM 5376 C C . ALA B 1 279 ? 2.328 15.188 -6.262 1 98.94 279 ALA B C 1
ATOM 5378 O O . ALA B 1 279 ? 2.424 16.406 -6.137 1 98.94 279 ALA B O 1
ATOM 5379 N N . THR B 1 280 ? 3.365 14.453 -6.25 1 98.94 280 THR B N 1
ATOM 5380 C CA . THR B 1 280 ? 4.754 14.883 -6.148 1 98.94 280 THR B CA 1
ATOM 5381 C C . THR B 1 280 ? 5.633 14.117 -7.133 1 98.94 280 THR B C 1
ATOM 5383 O O . THR B 1 280 ? 5.578 12.891 -7.195 1 98.94 280 THR B O 1
ATOM 5386 N N . LEU B 1 281 ? 6.383 14.781 -7.953 1 98.94 281 LEU B N 1
ATOM 5387 C CA . LEU B 1 281 ? 7.34 14.188 -8.883 1 98.94 281 LEU B CA 1
ATOM 5388 C C . LEU B 1 281 ? 8.742 14.164 -8.273 1 98.94 281 LEU B C 1
ATOM 5390 O O . LEU B 1 281 ? 9.305 15.211 -7.961 1 98.94 281 LEU B O 1
ATOM 5394 N N . ILE B 1 282 ? 9.305 12.977 -8.109 1 98.94 282 ILE B N 1
ATOM 5395 C CA . ILE B 1 282 ? 10.664 12.844 -7.582 1 98.94 282 ILE B CA 1
ATOM 5396 C C . ILE B 1 282 ? 11.531 12.094 -8.586 1 98.94 282 ILE B C 1
ATOM 5398 O O . ILE B 1 282 ? 11.039 11.289 -9.367 1 98.94 282 ILE B O 1
ATOM 5402 N N . MET B 1 283 ? 12.812 12.398 -8.562 1 98.88 283 MET B N 1
ATOM 5403 C CA . MET B 1 283 ? 13.789 11.797 -9.477 1 98.88 283 MET B CA 1
ATOM 5404 C C . MET B 1 283 ? 15.117 11.562 -8.766 1 98.88 283 MET B C 1
ATOM 5406 O O . MET B 1 283 ? 15.352 12.102 -7.68 1 98.88 283 MET B O 1
ATOM 5410 N N . SER B 1 284 ? 15.867 10.656 -9.391 1 98.69 284 SER B N 1
ATOM 5411 C CA . SER B 1 284 ? 17.281 10.781 -9.078 1 98.69 284 SER B CA 1
ATOM 5412 C C . SER B 1 284 ? 17.828 12.141 -9.492 1 98.69 284 SER B C 1
ATOM 5414 O O . SER B 1 284 ? 17.438 12.688 -10.523 1 98.69 284 SER B O 1
ATOM 5416 N N . GLU B 1 285 ? 18.734 12.672 -8.656 1 98.12 285 GLU B N 1
ATOM 5417 C CA . GLU B 1 285 ? 19.297 13.969 -8.992 1 98.12 285 GLU B CA 1
ATOM 5418 C C . GLU B 1 285 ? 19.922 13.969 -10.391 1 98.12 285 GLU B C 1
ATOM 5420 O O . GLU B 1 285 ? 19.719 14.906 -11.156 1 98.12 285 GLU B O 1
ATOM 5425 N N . GLU B 1 286 ? 20.609 12.898 -10.719 1 97.88 286 GLU B N 1
ATOM 5426 C CA . GLU B 1 286 ? 21.266 12.773 -12.016 1 97.88 286 GLU B CA 1
ATOM 5427 C C . GLU B 1 286 ? 20.25 12.844 -13.148 1 97.88 286 GLU B C 1
ATOM 5429 O O . GLU B 1 286 ? 20.453 13.57 -14.125 1 97.88 286 GLU B O 1
ATOM 5434 N N . LYS B 1 287 ? 19.188 12.148 -12.977 1 98.5 287 LYS B N 1
ATOM 5435 C CA . LYS B 1 287 ? 18.188 12.102 -14.039 1 98.5 287 LYS B CA 1
ATOM 5436 C C . LYS B 1 287 ? 17.469 13.445 -14.164 1 98.5 287 LYS B C 1
ATOM 5438 O O . LYS B 1 287 ? 17.141 13.875 -15.273 1 98.5 287 LYS B O 1
ATOM 5443 N N . ALA B 1 288 ? 17.125 14.062 -13.07 1 98.5 288 ALA B N 1
ATOM 5444 C CA . ALA B 1 288 ? 16.5 15.375 -13.094 1 98.5 288 ALA B CA 1
ATOM 5445 C C . ALA B 1 288 ? 17.344 16.375 -13.883 1 98.5 288 ALA B C 1
ATOM 5447 O O . ALA B 1 288 ? 16.812 17.078 -14.758 1 98.5 288 ALA B O 1
ATOM 5448 N N . LEU B 1 289 ? 18.594 16.391 -13.609 1 97.88 289 LEU B N 1
ATOM 5449 C CA . LEU B 1 289 ? 19.516 17.312 -14.281 1 97.88 289 LEU B CA 1
ATOM 5450 C C . LEU B 1 289 ? 19.656 16.953 -15.758 1 97.88 289 LEU B C 1
ATOM 5452 O O . LEU B 1 289 ? 19.672 17.828 -16.609 1 97.88 289 LEU B O 1
ATOM 5456 N N . GLU B 1 290 ? 19.766 15.656 -16 1 98.06 290 GLU B N 1
ATOM 5457 C CA . GLU B 1 290 ? 19.859 15.18 -17.391 1 98.06 290 GLU B CA 1
ATOM 5458 C C . GLU B 1 290 ? 18.688 15.68 -18.219 1 98.06 290 GLU B C 1
ATOM 5460 O O . GLU B 1 290 ? 18.844 16.016 -19.391 1 98.06 290 GLU B O 1
ATOM 5465 N N . LEU B 1 291 ? 17.5 15.734 -17.578 1 98.25 291 LEU B N 1
ATOM 5466 C CA . LEU B 1 291 ? 16.297 16.109 -18.297 1 98.25 291 LEU B CA 1
ATOM 5467 C C . LEU B 1 291 ? 16.078 17.609 -18.266 1 98.25 291 LEU B C 1
ATOM 5469 O O . LEU B 1 291 ? 15.094 18.125 -18.812 1 98.25 291 LEU B O 1
ATOM 5473 N N . GLY B 1 292 ? 16.938 18.344 -17.578 1 97.69 292 GLY B N 1
ATOM 5474 C CA . GLY B 1 292 ? 16.922 19.797 -17.609 1 97.69 292 GLY B CA 1
ATOM 5475 C C . GLY B 1 292 ? 16.094 20.406 -16.484 1 97.69 292 GLY B C 1
ATOM 5476 O O . GLY B 1 292 ? 15.828 21.609 -16.484 1 97.69 292 GLY B O 1
ATOM 5477 N N . TYR B 1 293 ? 15.742 19.578 -15.539 1 98.25 293 TYR B N 1
ATOM 5478 C CA . TYR B 1 293 ? 14.984 20.109 -14.406 1 98.25 293 TYR B CA 1
ATOM 5479 C C . TYR B 1 293 ? 15.914 20.719 -13.367 1 98.25 293 TYR B C 1
ATOM 5481 O O . TYR B 1 293 ? 17.062 20.312 -13.234 1 98.25 293 TYR B O 1
ATOM 5489 N N . THR B 1 294 ? 15.43 21.719 -12.734 1 97.69 294 THR B N 1
ATOM 5490 C CA . THR B 1 294 ? 16.031 22.188 -11.484 1 97.69 294 THR B CA 1
ATOM 5491 C C . THR B 1 294 ? 15.195 21.719 -10.289 1 97.69 294 THR B C 1
ATOM 5493 O O . THR B 1 294 ? 14.102 22.234 -10.039 1 97.69 294 THR B O 1
ATOM 5496 N N . PRO B 1 295 ? 15.734 20.812 -9.539 1 98.38 295 PRO B N 1
ATOM 5497 C CA . PRO B 1 295 ? 14.969 20.328 -8.391 1 98.38 295 PRO B CA 1
ATOM 5498 C C . PRO B 1 295 ? 14.625 21.438 -7.395 1 98.38 295 PRO B C 1
ATOM 5500 O O . PRO B 1 295 ? 15.383 22.406 -7.258 1 98.38 295 PRO B O 1
ATOM 5503 N N . LYS B 1 296 ? 13.539 21.234 -6.727 1 98.19 296 LYS B N 1
ATOM 5504 C CA . LYS B 1 296 ? 13.148 22.188 -5.691 1 98.19 296 LYS B CA 1
ATOM 5505 C C . LYS B 1 296 ? 13.844 21.875 -4.371 1 98.19 296 LYS B C 1
ATOM 5507 O O . LYS B 1 296 ? 14.156 22.781 -3.598 1 98.19 296 LYS B O 1
ATOM 5512 N N . SER B 1 297 ? 14.008 20.609 -4.109 1 98.75 297 SER B N 1
ATOM 5513 C CA . SER B 1 297 ? 14.578 20.203 -2.826 1 98.75 297 SER B CA 1
ATOM 5514 C C . SER B 1 297 ? 15.117 18.781 -2.885 1 98.75 297 SER B C 1
ATOM 5516 O O . SER B 1 297 ? 14.953 18.094 -3.893 1 98.75 297 SER B O 1
ATOM 5518 N N . VAL B 1 298 ? 15.867 18.406 -1.859 1 98.69 298 VAL B N 1
ATOM 5519 C CA . VAL B 1 298 ? 16.406 17.062 -1.693 1 98.69 298 VAL B CA 1
ATOM 5520 C C . VAL B 1 298 ? 15.664 16.344 -0.57 1 98.69 298 VAL B C 1
ATOM 5522 O O . VAL B 1 298 ? 15.477 16.891 0.515 1 98.69 298 VAL B O 1
ATOM 5525 N N . LEU B 1 299 ? 15.156 15.18 -0.912 1 98.75 299 LEU B N 1
ATOM 5526 C CA . LEU B 1 299 ? 14.703 14.32 0.173 1 98.75 299 LEU B CA 1
ATOM 5527 C C . LEU B 1 299 ? 15.891 13.781 0.968 1 98.75 299 LEU B C 1
ATOM 5529 O O . LEU B 1 299 ? 16.359 12.664 0.717 1 98.75 299 LEU B O 1
ATOM 5533 N N . LYS B 1 300 ? 16.312 14.477 1.988 1 98.38 300 LYS B N 1
ATOM 5534 C CA . LYS B 1 300 ? 17.562 14.25 2.688 1 98.38 300 LYS B CA 1
ATOM 5535 C C . LYS B 1 300 ? 17.5 13 3.559 1 98.38 300 LYS B C 1
ATOM 5537 O O . LYS B 1 300 ? 18.453 12.234 3.627 1 98.38 300 LYS B O 1
ATOM 5542 N N . ASP B 1 301 ? 16.469 12.914 4.305 1 98.44 301 ASP B N 1
ATOM 5543 C CA . ASP B 1 301 ? 16.281 11.773 5.195 1 98.44 301 ASP B CA 1
ATOM 5544 C C . ASP B 1 301 ? 14.82 11.656 5.633 1 98.44 301 ASP B C 1
ATOM 5546 O O . ASP B 1 301 ? 14.031 12.586 5.465 1 98.44 301 ASP B O 1
ATOM 5550 N N . TRP B 1 302 ? 14.469 10.461 6.035 1 98.75 302 TRP B N 1
ATOM 5551 C CA . TRP B 1 302 ? 13.141 10.227 6.594 1 98.75 302 TRP B CA 1
ATOM 5552 C C . TRP B 1 302 ? 13.141 9.008 7.508 1 98.75 302 TRP B C 1
ATOM 5554 O O . TRP B 1 302 ? 14.055 8.18 7.445 1 98.75 302 TRP B O 1
ATOM 5564 N N . LEU B 1 303 ? 12.148 8.922 8.328 1 97.44 303 LEU B N 1
ATOM 5565 C CA . LEU B 1 303 ? 11.93 7.719 9.125 1 97.44 303 LEU B CA 1
ATOM 5566 C C . LEU B 1 303 ? 10.469 7.586 9.516 1 97.44 303 LEU B C 1
ATOM 5568 O O . LEU B 1 303 ? 9.719 8.562 9.484 1 97.44 303 LEU B O 1
ATOM 5572 N N . PHE B 1 304 ? 10.07 6.41 9.727 1 98.56 304 PHE B N 1
ATOM 5573 C CA . PHE B 1 304 ? 8.773 6.039 10.289 1 98.56 304 PHE B CA 1
ATOM 5574 C C . PHE B 1 304 ? 8.93 5.492 11.703 1 98.56 304 PHE B C 1
ATOM 5576 O O . PHE B 1 304 ? 9.883 4.762 11.984 1 98.56 304 PHE B O 1
ATOM 5583 N N . VAL B 1 305 ? 8.023 5.961 12.578 1 97.12 305 VAL B N 1
ATOM 5584 C CA . VAL B 1 305 ? 8.109 5.52 13.969 1 97.12 305 VAL B CA 1
ATOM 5585 C C . VAL B 1 305 ? 6.777 4.902 14.398 1 97.12 305 VAL B C 1
ATOM 5587 O O . VAL B 1 305 ? 5.723 5.242 13.859 1 97.12 305 VAL B O 1
ATOM 5590 N N . GLY B 1 306 ? 6.91 3.875 15.273 1 96.94 306 GLY B N 1
ATOM 5591 C CA . GLY B 1 306 ? 5.762 3.336 15.984 1 96.94 306 GLY B CA 1
ATOM 5592 C C . GLY B 1 306 ? 5.758 3.672 17.469 1 96.94 306 GLY B C 1
ATOM 5593 O O . GLY B 1 306 ? 6.816 3.74 18.094 1 96.94 306 GLY B O 1
ATOM 5594 N N . VAL B 1 307 ? 4.594 4 17.938 1 95.62 307 VAL B N 1
ATOM 5595 C CA . VAL B 1 307 ? 4.402 4.215 19.375 1 95.62 307 VAL B CA 1
ATOM 5596 C C . VAL B 1 307 ? 3.186 3.428 19.859 1 95.62 307 VAL B C 1
ATOM 5598 O O . VAL B 1 307 ? 2.533 2.738 19.078 1 95.62 307 VAL B O 1
ATOM 5601 N N . ASP B 1 308 ? 2.982 3.518 21.125 1 92.69 308 ASP B N 1
ATOM 5602 C CA . ASP B 1 308 ? 1.807 2.857 21.688 1 92.69 308 ASP B CA 1
ATOM 5603 C C . ASP B 1 308 ? 0.521 3.449 21.109 1 92.69 308 ASP B C 1
ATOM 5605 O O . ASP B 1 308 ? 0.254 4.641 21.266 1 92.69 308 ASP B O 1
ATOM 5609 N N . PRO B 1 309 ? -0.292 2.572 20.484 1 90.62 309 PRO B N 1
ATOM 5610 C CA . PRO B 1 309 ? -1.49 3.094 19.828 1 90.62 309 PRO B CA 1
ATOM 5611 C C . PRO B 1 309 ? -2.57 3.525 20.812 1 90.62 309 PRO B C 1
ATOM 5613 O O . PRO B 1 309 ? -3.566 4.137 20.422 1 90.62 309 PRO B O 1
ATOM 5616 N N . PHE B 1 310 ? -2.332 3.314 21.984 1 86.25 310 PHE B N 1
ATOM 5617 C CA . PHE B 1 310 ? -3.303 3.707 23 1 86.25 310 PHE B CA 1
ATOM 5618 C C . PHE B 1 310 ? -2.838 4.953 23.75 1 86.25 310 PHE B C 1
ATOM 5620 O O . PHE B 1 310 ? -3.275 6.066 23.438 1 86.25 310 PHE B O 1
ATOM 5627 N N . GLU B 1 311 ? -1.802 4.84 24.5 1 79.44 311 GLU B N 1
ATOM 5628 C CA . GLU B 1 311 ? -1.387 5.883 25.438 1 79.44 311 GLU B CA 1
ATOM 5629 C C . GLU B 1 311 ? -0.642 7.004 24.719 1 79.44 311 GLU B C 1
ATOM 5631 O O . GLU B 1 311 ? -0.688 8.156 25.141 1 79.44 311 GLU B O 1
ATOM 5636 N N . SER B 1 312 ? -0.027 6.617 23.594 1 87.56 312 SER B N 1
ATOM 5637 C CA . SER B 1 312 ? 0.862 7.59 22.969 1 87.56 312 SER B CA 1
ATOM 5638 C C . SER B 1 312 ? 0.523 7.781 21.5 1 87.56 312 SER B C 1
ATOM 5640 O O . SER B 1 312 ? 1.35 8.266 20.719 1 87.56 312 SER B O 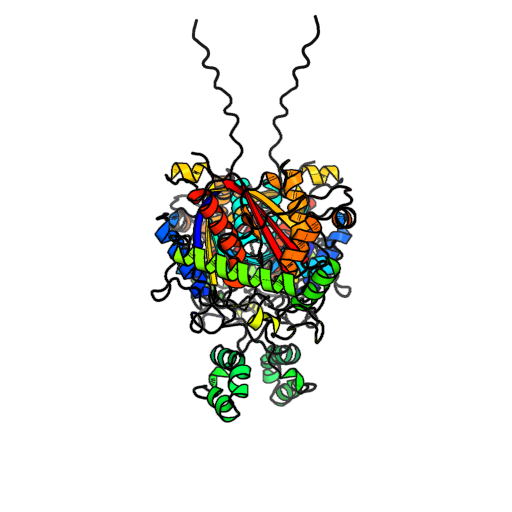1
ATOM 5642 N N . LEU B 1 313 ? -0.597 7.41 21.031 1 86.06 313 LEU B N 1
ATOM 5643 C CA . LEU B 1 313 ? -1.019 7.309 19.641 1 86.06 313 LEU B CA 1
ATOM 5644 C C . LEU B 1 313 ? -0.622 8.555 18.859 1 86.06 313 LEU B C 1
ATOM 5646 O O . LEU B 1 313 ? -0.184 8.461 17.703 1 86.06 313 LEU B O 1
ATOM 5650 N N . LEU B 1 314 ? -0.657 9.727 19.422 1 92.62 314 LEU B N 1
ATOM 5651 C CA . LEU B 1 314 ? -0.475 10.961 18.672 1 92.62 314 LEU B CA 1
ATOM 5652 C C . LEU B 1 314 ? 0.846 11.633 19.031 1 92.62 314 LEU B C 1
ATOM 5654 O O . LEU B 1 314 ? 1.099 12.773 18.641 1 92.62 314 LEU B O 1
ATOM 5658 N N . LEU B 1 315 ? 1.777 10.852 19.641 1 95.56 315 LEU B N 1
ATOM 5659 C CA . LEU B 1 315 ? 3.035 11.414 20.109 1 95.56 315 LEU B CA 1
ATOM 5660 C C . LEU B 1 315 ? 4.188 11.016 19.203 1 95.56 315 LEU B C 1
ATOM 5662 O O . LEU B 1 315 ? 5.336 11.406 19.438 1 95.56 315 LEU B O 1
ATOM 5666 N N . GLY B 1 316 ? 3.922 10.281 18.156 1 97.25 316 GLY B N 1
ATOM 5667 C CA . GLY B 1 316 ? 4.938 9.789 17.25 1 97.25 316 GLY B CA 1
ATOM 5668 C C . GLY B 1 316 ? 5.836 10.883 16.703 1 97.25 316 GLY B C 1
ATOM 5669 O O . GLY B 1 316 ? 7.055 10.703 16.609 1 97.25 316 GLY B O 1
ATOM 5670 N N . PRO B 1 317 ? 5.309 11.969 16.375 1 98.38 317 PRO B N 1
ATOM 5671 C CA . PRO B 1 317 ? 6.121 13.055 15.828 1 98.38 317 PRO B CA 1
ATOM 5672 C C . PRO B 1 317 ? 7.242 13.492 16.766 1 98.38 317 PRO B C 1
ATOM 5674 O O . PRO B 1 317 ? 8.359 13.742 16.328 1 98.38 317 PRO B O 1
ATOM 5677 N N . ALA B 1 318 ? 6.992 13.578 18.062 1 98.44 318 ALA B N 1
ATOM 5678 C CA . ALA B 1 318 ? 8.039 13.961 19 1 98.44 318 ALA B CA 1
ATOM 5679 C C . ALA B 1 318 ? 9.195 12.969 18.984 1 98.44 318 ALA B C 1
ATOM 5681 O O . ALA B 1 318 ? 10.359 13.367 18.938 1 98.44 318 ALA B O 1
ATOM 5682 N N . TYR B 1 319 ? 8.852 11.695 19 1 97.88 319 TYR B N 1
ATOM 5683 C CA . TYR B 1 319 ? 9.867 10.648 18.938 1 97.88 319 TYR B CA 1
ATOM 5684 C C . TYR B 1 319 ? 10.656 10.734 17.641 1 97.88 319 TYR B C 1
ATOM 5686 O O . TYR B 1 319 ? 11.891 10.641 17.641 1 97.88 319 TYR B O 1
ATOM 5694 N N . GLY B 1 320 ? 9.945 10.93 16.547 1 98.38 320 GLY B N 1
ATOM 5695 C CA . GLY B 1 320 ? 10.586 10.984 15.234 1 98.38 320 GLY B CA 1
ATOM 5696 C C . GLY B 1 320 ? 11.477 12.195 15.055 1 98.38 320 GLY B C 1
ATOM 5697 O O . GLY B 1 320 ? 12.562 12.094 14.477 1 98.38 320 GLY B O 1
ATOM 5698 N N . ILE B 1 321 ? 11.031 13.328 15.531 1 98.75 321 ILE B N 1
ATOM 5699 C CA . ILE B 1 321 ? 11.797 14.562 15.398 1 98.75 321 ILE B CA 1
ATOM 5700 C C . ILE B 1 321 ? 13.117 14.43 16.156 1 98.75 321 ILE B C 1
ATOM 5702 O O . ILE B 1 321 ? 14.188 14.742 15.617 1 98.75 321 ILE B O 1
ATOM 5706 N N . LYS B 1 322 ? 13.039 13.953 17.359 1 98.31 322 LYS B N 1
ATOM 5707 C CA . LYS B 1 322 ? 14.25 13.742 18.141 1 98.31 322 LYS B CA 1
ATOM 5708 C C . LYS B 1 322 ? 15.227 12.812 17.422 1 98.31 322 LYS B C 1
ATOM 5710 O O . LYS B 1 322 ? 16.406 13.125 17.297 1 98.31 322 LYS B O 1
ATOM 5715 N N . ARG B 1 323 ? 14.711 11.766 16.906 1 98 323 ARG B N 1
ATOM 5716 C CA . ARG B 1 323 ? 15.539 10.734 16.281 1 98 323 ARG B CA 1
ATOM 5717 C C . ARG B 1 323 ? 16.188 11.242 15 1 98 323 ARG B C 1
ATOM 5719 O O . ARG B 1 323 ? 17.359 10.984 14.75 1 98 323 ARG B O 1
ATOM 5726 N N . ILE B 1 324 ? 15.414 11.961 14.203 1 98.56 324 ILE B N 1
ATOM 5727 C CA . ILE B 1 324 ? 15.945 12.367 12.906 1 98.56 324 ILE B CA 1
ATOM 5728 C C . ILE B 1 324 ? 16.984 13.469 13.094 1 98.56 324 ILE B C 1
ATOM 5730 O O . ILE B 1 324 ? 17.969 13.539 12.352 1 98.56 324 ILE B O 1
ATOM 5734 N N . LEU B 1 325 ? 16.766 14.344 14.039 1 98.62 325 LEU B N 1
ATOM 5735 C CA . LEU B 1 325 ? 17.766 15.367 14.344 1 98.62 325 LEU B CA 1
ATOM 5736 C C . LEU B 1 325 ? 19.078 14.734 14.805 1 98.62 325 LEU B C 1
ATOM 5738 O O . LEU B 1 325 ? 20.141 15.102 14.32 1 98.62 325 LEU B O 1
ATOM 5742 N N . GLU B 1 326 ? 18.953 13.758 15.68 1 98.12 326 GLU B N 1
ATOM 5743 C CA . GLU B 1 326 ? 20.141 13.062 16.188 1 98.12 326 GLU B CA 1
ATOM 5744 C C . GLU B 1 326 ? 20.875 12.344 15.055 1 98.12 326 GLU B C 1
ATOM 5746 O O . GLU B 1 326 ? 22.094 12.438 14.938 1 98.12 326 GLU B O 1
ATOM 5751 N N . LYS B 1 327 ? 20.125 11.664 14.25 1 97.56 327 LYS B N 1
ATOM 5752 C CA . LYS B 1 327 ? 20.688 10.891 13.148 1 97.56 327 LYS B CA 1
ATOM 5753 C C . LYS B 1 327 ? 21.469 11.781 12.188 1 97.56 327 LYS B C 1
ATOM 5755 O O . LYS B 1 327 ? 22.484 11.359 11.625 1 97.56 327 LYS B O 1
ATOM 5760 N N . ASN B 1 328 ? 20.984 12.969 12 1 98.25 328 ASN B N 1
ATOM 5761 C CA . ASN B 1 328 ? 21.594 13.859 11.016 1 98.25 328 ASN B CA 1
ATOM 5762 C C . ASN B 1 328 ? 22.5 14.891 11.672 1 98.25 328 ASN B C 1
ATOM 5764 O O . ASN B 1 328 ? 22.953 15.828 11.016 1 98.25 328 ASN B O 1
ATOM 5768 N N . LYS B 1 329 ? 22.719 14.773 12.977 1 98.38 329 LYS B N 1
ATOM 5769 C CA . LYS B 1 329 ? 23.578 15.664 13.75 1 98.38 329 LYS B CA 1
ATOM 5770 C C . LYS B 1 329 ? 23.156 17.125 13.594 1 98.38 329 LYS B C 1
ATOM 5772 O O . LYS B 1 329 ? 23.969 18 13.312 1 98.38 329 LYS B O 1
ATOM 5777 N N . LEU B 1 330 ? 21.859 17.297 13.711 1 98.62 330 LEU B N 1
ATOM 5778 C CA . LEU B 1 330 ? 21.266 18.625 13.656 1 98.62 330 LEU B CA 1
ATOM 5779 C C . LEU B 1 330 ? 20.562 18.969 14.977 1 98.62 330 LEU B C 1
ATOM 5781 O O . LEU B 1 330 ? 20.219 18.062 15.75 1 98.62 330 LEU B O 1
ATOM 5785 N N . LYS B 1 331 ? 20.453 20.234 15.195 1 97.81 331 LYS B N 1
ATOM 5786 C CA . LYS B 1 331 ? 19.641 20.766 16.281 1 97.81 331 LYS B CA 1
ATOM 5787 C C . LYS B 1 331 ? 18.328 21.344 15.758 1 97.81 331 LYS B C 1
ATOM 5789 O O . LYS B 1 331 ? 18.219 21.641 14.57 1 97.81 331 LYS B O 1
ATOM 5794 N N . LEU B 1 332 ? 17.438 21.438 16.719 1 97.75 332 LEU B N 1
ATOM 5795 C CA . LEU B 1 332 ? 16.156 22 16.344 1 97.75 332 LEU B CA 1
ATOM 5796 C C . LEU B 1 332 ? 16.312 23.391 15.75 1 97.75 332 LEU B C 1
ATOM 5798 O O . LEU B 1 332 ? 15.57 23.797 14.859 1 97.75 332 LEU B O 1
ATOM 5802 N N . SER B 1 333 ? 17.312 24.156 16.219 1 97.12 333 SER B N 1
ATOM 5803 C CA . SER B 1 333 ? 17.562 25.531 15.797 1 97.12 333 SER B CA 1
ATOM 5804 C C . SER B 1 333 ? 18.078 25.578 14.359 1 97.12 333 SER B C 1
ATOM 5806 O O . SER B 1 333 ? 18.078 26.625 13.719 1 97.12 333 SER B O 1
ATOM 5808 N N . ASP B 1 334 ? 18.531 24.438 13.82 1 98.31 334 ASP B N 1
ATOM 5809 C CA . ASP B 1 334 ? 19.062 24.375 12.461 1 98.31 334 ASP B CA 1
ATOM 5810 C C . ASP B 1 334 ? 17.922 24.297 11.43 1 98.31 334 ASP B C 1
ATOM 5812 O O . ASP B 1 334 ? 18.156 24.484 10.234 1 98.31 334 ASP B O 1
ATOM 5816 N N . ILE B 1 335 ? 16.75 24.109 11.875 1 98.81 335 ILE B N 1
ATOM 5817 C CA . ILE B 1 335 ? 15.602 23.906 10.984 1 98.81 335 ILE B CA 1
ATOM 5818 C C . ILE B 1 335 ? 14.945 25.25 10.688 1 98.81 335 ILE B C 1
ATOM 5820 O O . ILE B 1 335 ? 14.648 26.031 11.602 1 98.81 335 ILE B O 1
ATOM 5824 N N . ASP B 1 336 ? 14.656 25.5 9.422 1 98.81 336 ASP B N 1
ATOM 5825 C CA . ASP B 1 336 ? 14.102 26.797 9.023 1 98.81 336 ASP B CA 1
ATOM 5826 C C . ASP B 1 336 ? 12.57 26.75 9.016 1 98.81 336 ASP B C 1
ATOM 5828 O O . ASP B 1 336 ? 11.914 27.766 9.273 1 98.81 336 ASP B O 1
ATOM 5832 N N . TYR B 1 337 ? 12.039 25.609 8.617 1 98.81 337 TYR B N 1
ATOM 5833 C CA . TYR B 1 337 ? 10.586 25.469 8.57 1 98.81 337 TYR B CA 1
ATOM 5834 C C . TYR B 1 337 ? 10.148 24.125 9.148 1 98.81 337 TYR B C 1
ATOM 5836 O O . TYR B 1 337 ? 10.805 23.109 8.93 1 98.81 337 TYR B O 1
ATOM 5844 N N . PHE B 1 338 ? 9.078 24.172 9.922 1 98.81 338 PHE B N 1
ATOM 5845 C CA . PHE B 1 338 ? 8.422 22.969 10.438 1 98.81 338 PHE B CA 1
ATOM 5846 C C . PHE B 1 338 ? 7.035 22.812 9.82 1 98.81 338 PHE B C 1
ATOM 5848 O O . PHE B 1 338 ? 6.176 23.688 9.984 1 98.81 338 PHE B O 1
ATOM 5855 N N . GLU B 1 339 ? 6.855 21.766 9.062 1 98.75 339 GLU B N 1
ATOM 5856 C CA . GLU B 1 339 ? 5.543 21.375 8.555 1 98.75 339 GLU B CA 1
ATOM 5857 C C . GLU B 1 339 ? 4.988 20.188 9.328 1 98.75 339 GLU B C 1
ATOM 5859 O O . GLU B 1 339 ? 5.285 19.031 9 1 98.75 339 GLU B O 1
ATOM 5864 N N . ILE B 1 340 ? 4.145 20.469 10.297 1 98.62 340 ILE B N 1
ATOM 5865 C CA . ILE B 1 340 ? 3.611 19.438 11.172 1 98.62 340 ILE B CA 1
ATOM 5866 C C . ILE B 1 340 ? 2.115 19.266 10.914 1 98.62 340 ILE B C 1
ATOM 5868 O O . ILE B 1 340 ? 1.356 20.234 10.961 1 98.62 340 ILE B O 1
ATOM 5872 N N . HIS B 1 341 ? 1.749 18.016 10.578 1 98.19 341 HIS B N 1
ATOM 5873 C CA . HIS B 1 341 ? 0.348 17.688 10.359 1 98.19 341 HIS B CA 1
ATOM 5874 C C . HIS B 1 341 ? -0.494 17.969 11.594 1 98.19 341 HIS B C 1
ATOM 5876 O O . HIS B 1 341 ? -0.157 17.531 12.695 1 98.19 341 HIS B O 1
ATOM 5882 N N . GLU B 1 342 ? -1.578 18.734 11.359 1 97.69 342 GLU B N 1
ATOM 5883 C CA . GLU B 1 342 ? -2.424 19.219 12.445 1 97.69 342 GLU B CA 1
ATOM 5884 C C . GLU B 1 342 ? -3.758 18.484 12.484 1 97.69 342 GLU B C 1
ATOM 5886 O O . GLU B 1 342 ? -4.812 19.078 12.266 1 97.69 342 GLU B O 1
ATOM 5891 N N . ALA B 1 343 ? -3.689 17.219 12.875 1 96.5 343 ALA B N 1
ATOM 5892 C CA . ALA B 1 343 ? -4.965 16.531 13.055 1 96.5 343 ALA B CA 1
ATOM 5893 C C . ALA B 1 343 ? -5.82 17.234 14.109 1 96.5 343 ALA B C 1
ATOM 5895 O O . ALA B 1 343 ? -7.039 17.344 13.945 1 96.5 343 ALA B O 1
ATOM 5896 N N . PHE B 1 344 ? -5.203 17.625 15.164 1 97.19 344 PHE B N 1
ATOM 5897 C CA . PHE B 1 344 ? -5.77 18.375 16.281 1 97.19 344 PHE B CA 1
ATOM 5898 C C . PHE B 1 344 ? -4.773 19.422 16.781 1 97.19 344 PHE B C 1
ATOM 5900 O O . PHE B 1 344 ? -3.57 19.156 16.844 1 97.19 344 PHE B O 1
ATOM 5907 N N . ALA B 1 345 ? -5.371 20.562 17.188 1 98.06 345 ALA B N 1
ATOM 5908 C CA . ALA B 1 345 ? -4.5 21.547 17.828 1 98.06 345 ALA B CA 1
ATOM 5909 C C . ALA B 1 345 ? -3.791 20.938 19.031 1 98.06 345 ALA B C 1
ATOM 5911 O O . ALA B 1 345 ? -2.598 21.172 19.25 1 98.06 345 ALA B O 1
ATOM 5912 N N . GLY B 1 346 ? -4.555 20.156 19.781 1 97.38 346 GLY B N 1
ATOM 5913 C CA . GLY B 1 346 ? -4.012 19.547 20.984 1 97.38 346 GLY B CA 1
ATOM 5914 C C . GLY B 1 346 ? -2.861 18.594 20.703 1 97.38 346 GLY B C 1
ATOM 5915 O O . GLY B 1 346 ? -1.882 18.562 21.453 1 97.38 346 GLY B O 1
ATOM 5916 N N . GLN B 1 347 ? -2.99 17.828 19.672 1 96.94 347 GLN B N 1
ATOM 5917 C CA . GLN B 1 347 ? -1.942 16.875 19.297 1 96.94 347 GLN B CA 1
ATOM 5918 C C . GLN B 1 347 ? -0.654 17.609 18.922 1 96.94 347 GLN B C 1
ATOM 5920 O O . GLN B 1 347 ? 0.442 17.156 19.25 1 96.94 347 GLN B O 1
ATOM 5925 N N . VAL B 1 348 ? -0.712 18.688 18.188 1 98.25 348 VAL B N 1
ATOM 5926 C CA . VAL B 1 348 ? 0.465 19.438 17.75 1 98.25 348 VAL B CA 1
ATOM 5927 C C . VAL B 1 348 ? 1.151 20.047 18.969 1 98.25 348 VAL B C 1
ATOM 5929 O O . VAL B 1 348 ? 2.355 19.875 19.172 1 98.25 348 VAL B O 1
ATOM 5932 N N . LEU B 1 349 ? 0.369 20.734 19.766 1 98.38 349 LEU B N 1
ATOM 5933 C CA . LEU B 1 349 ? 0.915 21.438 20.922 1 98.38 349 LEU B CA 1
ATOM 5934 C C . LEU B 1 349 ? 1.509 20.469 21.938 1 98.38 349 LEU B C 1
ATOM 5936 O O . LEU B 1 349 ? 2.518 20.781 22.578 1 98.38 349 LEU B O 1
ATOM 5940 N N . ALA B 1 350 ? 0.851 19.328 22.078 1 97.88 350 ALA B N 1
ATOM 5941 C CA . ALA B 1 350 ? 1.38 18.312 22.984 1 97.88 350 ALA B CA 1
ATOM 5942 C C . ALA B 1 350 ? 2.746 17.828 22.516 1 97.88 350 ALA B C 1
ATOM 5944 O O . ALA B 1 350 ? 3.656 17.641 23.328 1 97.88 350 ALA B O 1
ATOM 5945 N N . ASN B 1 351 ? 2.885 17.562 21.234 1 98.5 351 ASN B N 1
ATOM 5946 C CA . ASN B 1 351 ? 4.172 17.156 20.688 1 98.5 351 ASN B CA 1
ATOM 5947 C C . ASN B 1 351 ? 5.238 18.219 20.891 1 98.5 351 ASN B C 1
ATOM 5949 O O . ASN B 1 351 ? 6.387 17.922 21.203 1 98.5 351 ASN B O 1
ATOM 5953 N N . LEU B 1 352 ? 4.859 19.469 20.688 1 98.5 352 LEU B N 1
ATOM 5954 C CA . LEU B 1 352 ? 5.797 20.578 20.859 1 98.5 352 LEU B CA 1
ATOM 5955 C C . LEU B 1 352 ? 6.23 20.703 22.312 1 98.5 352 LEU B C 1
ATOM 5957 O O . LEU B 1 352 ? 7.406 20.922 22.594 1 98.5 352 LEU B O 1
ATOM 5961 N N . ASN B 1 353 ? 5.277 20.531 23.234 1 98.38 353 ASN B N 1
ATOM 5962 C CA . ASN B 1 353 ? 5.609 20.562 24.656 1 98.38 353 ASN B CA 1
ATOM 5963 C C . ASN B 1 353 ? 6.52 19.391 25.047 1 98.38 353 ASN B C 1
ATOM 5965 O O . ASN B 1 353 ? 7.434 19.562 25.859 1 98.38 353 ASN B O 1
ATOM 5969 N N . ALA B 1 354 ? 6.25 18.266 24.469 1 98.12 354 ALA B N 1
ATOM 5970 C CA . ALA B 1 354 ? 7.062 17.078 24.75 1 98.12 354 ALA B CA 1
ATOM 5971 C C . ALA B 1 354 ? 8.523 17.328 24.391 1 98.12 354 ALA B C 1
ATOM 5973 O O . ALA B 1 354 ? 9.422 16.859 25.094 1 98.12 354 ALA B O 1
ATOM 5974 N N . LEU B 1 355 ? 8.758 18.047 23.344 1 98.5 355 LEU B N 1
ATOM 5975 C CA . LEU B 1 355 ? 10.109 18.328 22.875 1 98.5 355 LEU B CA 1
ATOM 5976 C C . LEU B 1 355 ? 10.742 19.469 23.672 1 98.5 355 LEU B C 1
ATOM 5978 O O . LEU B 1 355 ? 11.969 19.5 23.828 1 98.5 355 LEU B O 1
ATOM 5982 N N . ALA B 1 356 ? 9.953 20.328 24.172 1 98.31 356 ALA B N 1
ATOM 5983 C CA . ALA B 1 356 ? 10.445 21.594 24.703 1 98.31 356 ALA B CA 1
ATOM 5984 C C . ALA B 1 356 ? 10.75 21.484 26.203 1 98.31 356 ALA B C 1
ATOM 5986 O O . ALA B 1 356 ? 11.539 22.281 26.734 1 98.31 356 ALA B O 1
ATOM 5987 N N . GLU B 1 357 ? 10.102 20.578 26.953 1 98.12 357 GLU B N 1
ATOM 5988 C CA . GLU B 1 357 ? 10.227 20.516 28.406 1 98.12 357 GLU B CA 1
ATOM 5989 C C . GLU B 1 357 ? 11.172 19.391 28.844 1 98.12 357 GLU B C 1
ATOM 5991 O O . GLU B 1 357 ? 10.969 18.234 28.484 1 98.12 357 GLU B O 1
ATOM 5996 N N . PRO B 1 358 ? 12.125 19.688 29.672 1 97.94 358 PRO B N 1
ATOM 5997 C CA . PRO B 1 358 ? 13.086 18.672 30.125 1 97.94 358 PRO B CA 1
ATOM 5998 C C . PRO B 1 358 ? 12.422 17.484 30.812 1 97.94 358 PRO B C 1
ATOM 6000 O O . PRO B 1 358 ? 12.852 16.344 30.625 1 97.94 358 PRO B O 1
ATOM 6003 N N . LYS B 1 359 ? 11.43 17.734 31.594 1 97.5 359 LYS B N 1
ATOM 6004 C CA . LYS B 1 359 ? 10.758 16.656 32.312 1 97.5 359 LYS B CA 1
ATOM 6005 C C . LYS B 1 359 ? 10.164 15.633 31.344 1 97.5 359 LYS B C 1
ATOM 6007 O O . LYS B 1 359 ? 10.258 14.43 31.578 1 97.5 359 LYS B O 1
ATOM 6012 N N . TYR B 1 360 ? 9.555 16.109 30.312 1 97.62 360 TYR B N 1
ATOM 6013 C CA . TYR B 1 360 ? 8.969 15.211 29.328 1 97.62 360 TYR B CA 1
ATOM 6014 C C . TYR B 1 360 ? 10.047 14.516 28.516 1 97.62 360 TYR B C 1
ATOM 6016 O O . TYR B 1 360 ? 9.914 13.336 28.172 1 97.62 360 TYR B O 1
ATOM 6024 N N . CYS B 1 361 ? 11.07 15.242 28.141 1 97.88 361 CYS B N 1
ATOM 6025 C CA . CYS B 1 361 ? 12.188 14.648 27.422 1 97.88 361 CYS B CA 1
ATOM 6026 C C . CYS B 1 361 ? 12.836 13.531 28.234 1 97.88 361 CYS B C 1
ATOM 6028 O O . CYS B 1 361 ? 13.219 12.5 27.672 1 97.88 361 CYS B O 1
ATOM 6030 N N . LYS B 1 362 ? 12.984 13.742 29.516 1 97.81 362 LYS B N 1
ATOM 6031 C CA . LYS B 1 362 ? 13.5 12.695 30.391 1 97.81 362 LYS B CA 1
ATOM 6032 C C . LYS B 1 362 ? 12.586 11.469 30.375 1 97.81 362 LYS B C 1
ATOM 6034 O O . LYS B 1 362 ? 13.062 10.336 30.281 1 97.81 362 LYS B O 1
ATOM 6039 N N . GLU B 1 363 ? 11.383 11.719 30.516 1 96 363 GLU B N 1
ATOM 6040 C CA . GLU B 1 363 ? 10.391 10.656 30.562 1 96 363 GLU B CA 1
ATOM 6041 C C . GLU B 1 363 ? 10.336 9.883 29.25 1 96 363 GLU B C 1
ATOM 6043 O O . GLU B 1 363 ? 10.305 8.648 29.25 1 96 363 GLU B O 1
ATOM 6048 N N . LEU B 1 364 ? 10.359 10.578 28.156 1 95.31 364 LEU B N 1
ATOM 6049 C CA . LEU B 1 364 ? 10.07 9.992 26.859 1 95.31 364 LEU B CA 1
ATOM 6050 C C . LEU B 1 364 ? 11.344 9.453 26.219 1 95.31 364 LEU B C 1
ATOM 6052 O O . LEU B 1 364 ? 11.312 8.422 25.547 1 95.31 364 LEU B O 1
ATOM 6056 N N . PHE B 1 365 ? 12.422 10.18 26.391 1 95.94 365 PHE B N 1
ATOM 6057 C CA . PHE B 1 365 ? 13.617 9.898 25.609 1 95.94 365 PHE B CA 1
ATOM 6058 C C . PHE B 1 365 ? 14.773 9.5 26.531 1 95.94 365 PHE B C 1
ATOM 6060 O O . PHE B 1 365 ? 15.828 9.078 26.047 1 95.94 365 PHE B O 1
ATOM 6067 N N . GLY B 1 366 ? 14.648 9.688 27.75 1 96.25 366 GLY B N 1
ATOM 6068 C CA . GLY B 1 366 ? 15.703 9.359 28.688 1 96.25 366 GLY B CA 1
ATOM 6069 C C . GLY B 1 366 ? 16.844 10.375 28.688 1 96.25 366 GLY B C 1
ATOM 6070 O O . GLY B 1 366 ? 17.969 10.039 29.031 1 96.25 366 GLY B O 1
ATOM 6071 N N . ILE B 1 367 ? 16.516 11.602 28.234 1 97.06 367 ILE B N 1
ATOM 6072 C CA . ILE B 1 367 ? 17.562 12.617 28.203 1 97.06 367 ILE B CA 1
ATOM 6073 C C . ILE B 1 367 ? 17.25 13.727 29.203 1 97.06 367 ILE B C 1
ATOM 6075 O O . ILE B 1 367 ? 16.078 14.016 29.453 1 97.06 367 ILE B O 1
ATOM 6079 N N . ASP B 1 368 ? 18.234 14.391 29.656 1 96.75 368 ASP B N 1
ATOM 6080 C CA . ASP B 1 368 ? 18.062 15.367 30.719 1 96.75 368 ASP B CA 1
ATOM 6081 C C . ASP B 1 368 ? 17.75 16.75 30.156 1 96.75 368 ASP B C 1
ATOM 6083 O O . ASP B 1 368 ? 17.109 17.562 30.828 1 96.75 368 ASP B O 1
ATOM 6087 N N . GLN B 1 369 ? 18.203 16.969 29 1 97 369 GLN B N 1
ATOM 6088 C CA . GLN B 1 369 ? 17.969 18.266 28.391 1 97 369 GLN B CA 1
ATOM 6089 C C . GLN B 1 369 ? 16.828 18.188 27.375 1 97 369 GLN B C 1
ATOM 6091 O O . GLN B 1 369 ? 16.578 17.125 26.797 1 97 369 GLN B O 1
ATOM 6096 N N . ALA B 1 370 ? 16.172 19.328 27.219 1 98.12 370 ALA B N 1
ATOM 6097 C CA . ALA B 1 370 ? 15.117 19.391 26.203 1 98.12 370 ALA B CA 1
ATOM 6098 C C . ALA B 1 370 ? 15.695 19.312 24.797 1 98.12 370 ALA B C 1
ATOM 6100 O O . ALA B 1 370 ? 16.812 19.781 24.562 1 98.12 370 ALA B O 1
ATOM 6101 N N . VAL B 1 371 ? 14.898 18.688 23.875 1 98.06 371 VAL B N 1
ATOM 6102 C CA . VAL B 1 371 ? 15.25 18.75 22.453 1 98.06 371 VAL B CA 1
ATOM 6103 C C . VAL B 1 371 ? 15.211 20.188 21.969 1 98.06 371 VAL B C 1
ATOM 6105 O O . VAL B 1 371 ? 16.109 20.625 21.234 1 98.06 371 VAL B O 1
ATOM 6108 N N . GLY B 1 372 ? 14.172 20.922 22.375 1 97.81 372 GLY B N 1
ATOM 6109 C CA . GLY B 1 372 ? 14.047 22.328 22.062 1 97.81 372 GLY B CA 1
ATOM 6110 C C . GLY B 1 372 ? 12.617 22.766 21.781 1 97.81 372 GLY B C 1
ATOM 6111 O O . GLY B 1 372 ? 11.727 21.922 21.656 1 97.81 372 GLY B O 1
ATOM 6112 N N . ARG B 1 373 ? 12.453 24.047 21.703 1 97 373 ARG B N 1
ATOM 6113 C CA . ARG B 1 373 ? 11.148 24.609 21.391 1 97 373 ARG B CA 1
ATOM 6114 C C . ARG B 1 373 ? 11.07 25.031 19.938 1 97 373 ARG B C 1
ATOM 6116 O O . ARG B 1 373 ? 11.938 25.75 19.438 1 97 373 ARG B O 1
ATOM 6123 N N . VAL B 1 374 ? 10.062 24.531 19.281 1 97.88 374 VAL B N 1
ATOM 6124 C CA . VAL B 1 374 ? 9.812 24.953 17.906 1 97.88 374 VAL B CA 1
ATOM 6125 C C . VAL B 1 374 ? 9.266 26.375 17.906 1 97.88 374 VAL B C 1
ATOM 6127 O O . VAL B 1 374 ? 8.219 26.656 18.5 1 97.88 374 VAL B O 1
ATOM 6130 N N . PRO B 1 375 ? 9.961 27.297 17.266 1 97.06 375 PRO B N 1
ATOM 6131 C CA . PRO B 1 375 ? 9.414 28.656 17.188 1 97.06 375 PRO B CA 1
ATOM 6132 C C . PRO B 1 375 ? 8.117 28.734 16.391 1 97.06 375 PRO B C 1
ATOM 6134 O O . PRO B 1 375 ? 8.023 28.156 15.305 1 97.06 375 PRO B O 1
ATOM 6137 N N . SER B 1 376 ? 7.152 29.438 16.922 1 96.19 376 SER B N 1
ATOM 6138 C CA . SER B 1 376 ? 5.852 29.531 16.266 1 96.19 376 SER B CA 1
ATOM 6139 C C . SER B 1 376 ? 5.973 30.172 14.891 1 96.19 376 SER B C 1
ATOM 6141 O O . SER B 1 376 ? 5.207 29.844 13.977 1 96.19 376 SER B O 1
ATOM 6143 N N . GLU B 1 377 ? 6.945 31.062 14.672 1 96.88 377 GLU B N 1
ATOM 6144 C CA . GLU B 1 377 ? 7.102 31.781 13.422 1 96.88 377 GLU B CA 1
ATOM 6145 C C . GLU B 1 377 ? 7.68 30.891 12.328 1 96.88 377 GLU B C 1
ATOM 6147 O O . GLU B 1 377 ? 7.711 31.266 11.156 1 96.88 377 GLU B O 1
ATOM 6152 N N . LYS B 1 378 ? 8.102 29.688 12.68 1 98.38 378 LYS B N 1
ATOM 6153 C CA . LYS B 1 378 ? 8.641 28.734 11.703 1 98.38 378 LYS B CA 1
ATOM 6154 C C . LYS B 1 378 ? 7.688 27.562 11.492 1 98.38 378 LYS B C 1
ATOM 6156 O O . LYS B 1 378 ? 7.922 26.719 10.633 1 98.38 378 LYS B O 1
ATOM 6161 N N . LEU B 1 379 ? 6.594 27.547 12.273 1 98.69 379 LEU B N 1
ATOM 6162 C CA . LEU B 1 379 ? 5.691 26.391 12.281 1 98.69 379 LEU B CA 1
ATOM 6163 C C . LEU B 1 379 ? 4.512 26.625 11.344 1 98.69 379 LEU B C 1
ATOM 6165 O O . LEU B 1 379 ? 3.736 27.562 11.539 1 98.69 379 LEU B O 1
ATOM 6169 N N . ASN B 1 380 ? 4.352 25.766 10.398 1 98.62 380 ASN B N 1
ATOM 6170 C CA . ASN B 1 380 ? 3.215 25.781 9.484 1 98.62 380 ASN B CA 1
ATOM 6171 C C . ASN B 1 380 ? 2.893 27.203 9.023 1 98.62 380 ASN B C 1
ATOM 6173 O O . ASN B 1 380 ? 1.748 27.656 9.133 1 98.62 380 ASN B O 1
ATOM 6177 N N . THR B 1 381 ? 3.854 27.859 8.414 1 98.56 381 THR B N 1
ATOM 6178 C CA . THR B 1 381 ? 3.777 29.297 8.172 1 98.56 381 THR B CA 1
ATOM 6179 C C . THR B 1 381 ? 2.818 29.594 7.027 1 98.56 381 THR B C 1
ATOM 6181 O O . THR B 1 381 ? 2.391 30.75 6.859 1 98.56 381 THR B O 1
ATOM 6184 N N . TRP B 1 382 ? 2.469 28.625 6.207 1 98.44 382 TRP B N 1
ATOM 6185 C CA . TRP B 1 382 ? 1.481 28.797 5.148 1 98.44 382 TRP B CA 1
ATOM 6186 C C . TRP B 1 382 ? 0.149 28.172 5.531 1 98.44 382 TRP B C 1
ATOM 6188 O O . TRP B 1 382 ? -0.697 27.922 4.672 1 98.44 382 TRP B O 1
ATOM 6198 N N . GLY B 1 383 ? 0.013 27.875 6.805 1 97.62 383 GLY B N 1
ATOM 6199 C CA . GLY B 1 383 ? -1.165 27.156 7.262 1 97.62 383 GLY B CA 1
ATOM 6200 C C . GLY B 1 383 ? -0.974 25.641 7.285 1 97.62 383 GLY B C 1
ATOM 6201 O O . GLY B 1 383 ? -0.031 25.125 6.684 1 97.62 383 GLY B O 1
ATOM 6202 N N . GLY B 1 384 ? -1.862 24.984 8.016 1 97.38 384 GLY B N 1
ATOM 6203 C CA . GLY B 1 384 ? -1.799 23.531 8.133 1 97.38 384 GLY B CA 1
ATOM 6204 C C . GLY B 1 384 ? -3.16 22.875 8.055 1 97.38 384 GLY B C 1
ATOM 6205 O O . GLY B 1 384 ? -4.109 23.438 7.52 1 97.38 384 GLY B O 1
ATOM 6206 N N . SER B 1 385 ? -3.246 21.688 8.531 1 98 385 SER B N 1
ATOM 6207 C CA . SER B 1 385 ? -4.391 20.812 8.305 1 98 385 SER B CA 1
ATOM 6208 C C . SER B 1 385 ? -5.621 21.297 9.07 1 98 385 SER B C 1
ATOM 6210 O O . SER B 1 385 ? -6.754 20.969 8.703 1 98 385 SER B O 1
ATOM 6212 N N . LEU B 1 386 ? -5.438 22.094 10.133 1 97.75 386 LEU B N 1
ATOM 6213 C CA . LEU B 1 386 ? -6.59 22.641 10.852 1 97.75 386 LEU B CA 1
ATOM 6214 C C . LEU B 1 386 ? -7.395 23.578 9.961 1 97.75 386 LEU B C 1
ATOM 6216 O O . LEU B 1 386 ? -8.617 23.672 10.102 1 97.75 386 LEU B O 1
ATOM 6220 N N . ALA B 1 387 ? -6.672 24.266 9.109 1 98.19 387 ALA B N 1
ATOM 6221 C CA . ALA B 1 387 ? -7.32 25.25 8.242 1 98.19 387 ALA B CA 1
ATOM 6222 C C . ALA B 1 387 ? -7.531 24.703 6.84 1 98.19 387 ALA B C 1
ATOM 6224 O O . ALA B 1 387 ? -8.617 24.828 6.273 1 98.19 387 ALA B O 1
ATOM 6225 N N . LEU B 1 388 ? -6.527 24.047 6.293 1 98.38 388 LEU B N 1
ATOM 6226 C CA . LEU B 1 388 ? -6.551 23.562 4.914 1 98.38 388 LEU B CA 1
ATOM 6227 C C . LEU B 1 388 ? -7.34 22.266 4.805 1 98.38 388 LEU B C 1
ATOM 6229 O O . LEU B 1 388 ? -7.84 21.922 3.73 1 98.38 388 LEU B O 1
ATOM 6233 N N . GLY B 1 389 ? -7.391 21.547 5.867 1 98.06 389 GLY B N 1
ATOM 6234 C CA . GLY B 1 389 ? -7.977 20.219 5.859 1 98.06 389 GLY B CA 1
ATOM 6235 C C . GLY B 1 389 ? -6.941 19.109 5.777 1 98.06 389 GLY B C 1
ATOM 6236 O O . GLY B 1 389 ? -5.746 19.375 5.656 1 98.06 389 GLY B O 1
ATOM 6237 N N . HIS B 1 390 ? -7.535 17.906 5.918 1 97.56 390 HIS B N 1
ATOM 6238 C CA . HIS B 1 390 ? -6.664 16.734 6.023 1 97.56 390 HIS B CA 1
ATOM 6239 C C . HIS B 1 390 ? -7.238 15.547 5.25 1 97.56 390 HIS B C 1
ATOM 6241 O O . HIS B 1 390 ? -7.68 14.57 5.852 1 97.56 390 HIS B O 1
ATOM 6247 N N . PRO B 1 391 ? -7.227 15.68 3.895 1 98.38 391 PRO B N 1
ATOM 6248 C CA . PRO B 1 391 ? -7.449 14.391 3.229 1 98.38 391 PRO B CA 1
ATOM 6249 C C . PRO B 1 391 ? -6.387 13.352 3.584 1 98.38 391 PRO B C 1
ATOM 6251 O O . PRO B 1 391 ? -5.223 13.5 3.213 1 98.38 391 PRO B O 1
ATOM 6254 N N . PHE B 1 392 ? -6.797 12.273 4.223 1 96.31 392 PHE B N 1
ATOM 6255 C CA . PHE B 1 392 ? -5.883 11.32 4.844 1 96.31 392 PHE B CA 1
ATOM 6256 C C . PHE B 1 392 ? -4.762 10.945 3.885 1 96.31 392 PHE B C 1
ATOM 6258 O O . PHE B 1 392 ? -3.584 11.141 4.191 1 96.31 392 PHE B O 1
ATOM 6265 N N . GLY B 1 393 ? -5.09 10.516 2.711 1 97.75 393 GLY B N 1
ATOM 6266 C CA . GLY B 1 393 ? -4.121 9.961 1.777 1 97.75 393 GLY B CA 1
ATOM 6267 C C . GLY B 1 393 ? -3.307 11.023 1.062 1 97.75 393 GLY B C 1
ATOM 6268 O O . GLY B 1 393 ? -2.279 10.727 0.454 1 97.75 393 GLY B O 1
ATOM 6269 N N . ALA B 1 394 ? -3.623 12.305 1.171 1 98.69 394 ALA B N 1
ATOM 6270 C CA . ALA B 1 394 ? -3.008 13.344 0.346 1 98.69 394 ALA B CA 1
ATOM 6271 C C . ALA B 1 394 ? -2.104 14.242 1.181 1 98.69 394 ALA B C 1
ATOM 6273 O O . ALA B 1 394 ? -1.252 14.953 0.639 1 98.69 394 ALA B O 1
ATOM 6274 N N . THR B 1 395 ? -2.234 14.211 2.469 1 98.69 395 THR B N 1
ATOM 6275 C CA . THR B 1 395 ? -1.6 15.18 3.359 1 98.69 395 THR B CA 1
ATOM 6276 C C . THR B 1 395 ? -0.08 15.078 3.271 1 98.69 395 THR B C 1
ATOM 6278 O O . THR B 1 395 ? 0.616 16.094 3.27 1 98.69 395 THR B O 1
ATOM 6281 N N . GLY B 1 396 ? 0.428 13.867 3.176 1 98.69 396 GLY B N 1
ATOM 6282 C CA . GLY B 1 396 ? 1.868 13.688 3.082 1 98.69 396 GLY B CA 1
ATOM 6283 C C . GLY B 1 396 ? 2.482 14.414 1.896 1 98.69 396 GLY B C 1
ATOM 6284 O O . GLY B 1 396 ? 3.512 15.07 2.031 1 98.69 396 GLY B O 1
ATOM 6285 N N . SER B 1 397 ? 1.902 14.281 0.764 1 98.88 397 SER B N 1
ATOM 6286 C CA . SER B 1 397 ? 2.377 14.961 -0.437 1 98.88 397 SER B CA 1
ATOM 6287 C C . SER B 1 397 ? 2.271 16.469 -0.292 1 98.88 397 SER B C 1
ATOM 6289 O O . SER B 1 397 ? 3.17 17.203 -0.711 1 98.88 397 SER B O 1
ATOM 6291 N N . ARG B 1 398 ? 1.159 16.938 0.279 1 98.81 398 ARG B N 1
ATOM 6292 C CA . ARG B 1 398 ? 1.036 18.375 0.516 1 98.81 398 ARG B CA 1
ATOM 6293 C C . ARG B 1 398 ? 2.195 18.891 1.362 1 98.81 398 ARG B C 1
ATOM 6295 O O . ARG B 1 398 ? 2.76 19.953 1.072 1 98.81 398 ARG B O 1
ATOM 6302 N N . LEU B 1 399 ? 2.566 18.172 2.43 1 98.88 399 LEU B N 1
ATOM 6303 C CA . LEU B 1 399 ? 3.643 18.594 3.318 1 98.88 399 LEU B CA 1
ATOM 6304 C C . LEU B 1 399 ? 4.953 18.75 2.553 1 98.88 399 LEU B C 1
ATOM 6306 O O . LEU B 1 399 ? 5.648 19.75 2.701 1 98.88 399 LEU B O 1
ATOM 6310 N N . VAL B 1 400 ? 5.266 17.766 1.729 1 98.94 400 VAL B N 1
ATOM 6311 C CA . VAL B 1 400 ? 6.516 17.781 0.974 1 98.94 400 VAL B CA 1
ATOM 6312 C C . VAL B 1 400 ? 6.488 18.922 -0.04 1 98.94 400 VAL B C 1
ATOM 6314 O O . VAL B 1 400 ? 7.465 19.656 -0.179 1 98.94 400 VAL B O 1
ATOM 6317 N N . ASN B 1 401 ? 5.387 19.062 -0.758 1 98.88 401 ASN B N 1
ATOM 6318 C CA . ASN B 1 401 ? 5.254 20.094 -1.782 1 98.88 401 ASN B CA 1
ATOM 6319 C C . ASN B 1 401 ? 5.383 21.484 -1.188 1 98.88 401 ASN B C 1
ATOM 6321 O O . ASN B 1 401 ? 6.145 22.312 -1.692 1 98.88 401 ASN B O 1
ATOM 6325 N N . THR B 1 402 ? 4.641 21.719 -0.089 1 98.81 402 THR B N 1
ATOM 6326 C CA . THR B 1 402 ? 4.645 23.016 0.554 1 98.81 402 THR B CA 1
ATOM 6327 C C . THR B 1 402 ? 6.023 23.344 1.117 1 98.81 402 THR B C 1
ATOM 6329 O O . THR B 1 402 ? 6.52 24.469 0.958 1 98.81 402 THR B O 1
ATOM 6332 N N . ALA B 1 403 ? 6.613 22.375 1.787 1 98.81 403 ALA B N 1
ATOM 6333 C CA . ALA B 1 403 ? 7.949 22.578 2.342 1 98.81 403 ALA B CA 1
ATOM 6334 C C . ALA B 1 403 ? 8.953 22.906 1.244 1 98.81 403 ALA B C 1
ATOM 6336 O O . ALA B 1 403 ? 9.789 23.812 1.409 1 98.81 403 ALA B O 1
ATOM 6337 N N . SER B 1 404 ? 8.898 22.188 0.158 1 98.75 404 SER B N 1
ATOM 6338 C CA . SER B 1 404 ? 9.805 22.422 -0.962 1 98.75 404 SER B CA 1
ATOM 6339 C C . SER B 1 404 ? 9.602 23.812 -1.555 1 98.75 404 SER B C 1
ATOM 6341 O O . SER B 1 404 ? 10.578 24.5 -1.867 1 98.75 404 SER B O 1
ATOM 6343 N N . ASN B 1 405 ? 8.391 24.172 -1.725 1 98.44 405 ASN B N 1
ATOM 6344 C CA . ASN B 1 405 ? 8.078 25.5 -2.26 1 98.44 405 ASN B CA 1
ATOM 6345 C C . ASN B 1 405 ? 8.539 26.609 -1.317 1 98.44 405 ASN B C 1
ATOM 6347 O O . ASN B 1 405 ? 9.023 27.641 -1.767 1 98.44 405 ASN B O 1
ATOM 6351 N N . LYS B 1 406 ? 8.359 26.391 -0.019 1 98.19 406 LYS B N 1
ATOM 6352 C CA . LYS B 1 406 ? 8.797 27.375 0.964 1 98.19 406 LYS B CA 1
ATOM 6353 C C . LYS B 1 406 ? 10.305 27.594 0.88 1 98.19 406 LYS B C 1
ATOM 6355 O O . LYS B 1 406 ? 10.773 28.734 0.898 1 98.19 406 LYS B O 1
ATOM 6360 N N . LEU B 1 407 ? 11 26.5 0.82 1 98.12 407 LEU B N 1
ATOM 6361 C CA . LEU B 1 407 ? 12.453 26.609 0.739 1 98.12 407 LEU B CA 1
ATOM 6362 C C . LEU B 1 407 ? 12.875 27.359 -0.519 1 98.12 407 LEU B C 1
ATOM 6364 O O . LEU B 1 407 ? 13.859 28.109 -0.5 1 98.12 407 LEU B O 1
ATOM 6368 N N . GLN B 1 408 ? 12.148 27.219 -1.579 1 96.69 408 GLN B N 1
ATOM 6369 C CA . GLN B 1 408 ? 12.453 27.891 -2.838 1 96.69 408 GLN B CA 1
ATOM 6370 C C . GLN B 1 408 ? 12.062 29.375 -2.783 1 96.69 408 GLN B C 1
ATOM 6372 O O . GLN B 1 408 ? 12.82 30.234 -3.223 1 96.69 408 GLN B O 1
ATOM 6377 N N . LYS B 1 409 ? 10.922 29.672 -2.227 1 96.62 409 LYS B N 1
ATOM 6378 C CA . LYS B 1 409 ? 10.336 31 -2.334 1 96.62 409 LYS B CA 1
ATOM 6379 C C . LYS B 1 409 ? 10.812 31.906 -1.202 1 96.62 409 LYS B C 1
ATOM 6381 O O . LYS B 1 409 ? 10.93 33.125 -1.381 1 96.62 409 LYS B O 1
ATOM 6386 N N . GLU B 1 410 ? 11.023 31.281 -0.074 1 97.31 410 GLU B N 1
ATOM 6387 C CA . GLU B 1 410 ? 11.297 32.094 1.099 1 97.31 410 GLU B CA 1
ATOM 6388 C C . GLU B 1 410 ? 12.703 31.875 1.632 1 97.31 410 GLU B C 1
ATOM 6390 O O . GLU B 1 410 ? 13.125 32.5 2.592 1 97.31 410 GLU B O 1
ATOM 6395 N N . GLY B 1 411 ? 13.461 30.922 1.028 1 97.19 411 GLY B N 1
ATOM 6396 C CA . GLY B 1 411 ? 14.828 30.641 1.431 1 97.19 411 GLY B CA 1
ATOM 6397 C C . GLY B 1 411 ? 14.914 29.656 2.59 1 97.19 411 GLY B C 1
ATOM 6398 O O . GLY B 1 411 ? 13.898 29.125 3.039 1 97.19 411 GLY B O 1
ATOM 6399 N N . GLY B 1 412 ? 16.125 29.391 3.055 1 97.62 412 GLY B N 1
ATOM 6400 C CA . GLY B 1 412 ? 16.406 28.422 4.105 1 97.62 412 GLY B CA 1
ATOM 6401 C C . GLY B 1 412 ? 17.109 27.172 3.602 1 97.62 412 GLY B C 1
ATOM 6402 O O . GLY B 1 412 ? 17.266 26.984 2.393 1 97.62 412 GLY B O 1
ATOM 6403 N N . LYS B 1 413 ? 17.484 26.422 4.602 1 98.44 413 LYS B N 1
ATOM 6404 C CA . LYS B 1 413 ? 18.281 25.25 4.223 1 98.44 413 LYS B CA 1
ATOM 6405 C C . LYS B 1 413 ? 17.5 23.969 4.48 1 98.44 413 LYS B C 1
ATOM 6407 O O . LYS B 1 413 ? 17.484 23.062 3.646 1 98.44 413 LYS B O 1
ATOM 6412 N N . TYR B 1 414 ? 16.828 23.875 5.668 1 98.81 414 TYR B N 1
ATOM 6413 C CA . TYR B 1 414 ? 16.156 22.641 6.039 1 98.81 414 TYR B CA 1
ATOM 6414 C C . TYR B 1 414 ? 14.695 22.891 6.379 1 98.81 414 TYR B C 1
ATOM 6416 O O . TYR B 1 414 ? 14.359 23.906 6.996 1 98.81 414 TYR B O 1
ATOM 6424 N N . ALA B 1 415 ? 13.867 22.062 5.969 1 98.94 415 ALA B N 1
ATOM 6425 C CA . ALA B 1 415 ? 12.5 21.922 6.465 1 98.94 415 ALA B CA 1
ATOM 6426 C C . ALA B 1 415 ? 12.273 20.547 7.082 1 98.94 415 ALA B C 1
ATOM 6428 O O . ALA B 1 415 ? 12.758 19.531 6.559 1 98.94 415 ALA B O 1
ATOM 6429 N N . LEU B 1 416 ? 11.688 20.531 8.234 1 98.94 416 LEU B N 1
ATOM 6430 C CA . LEU B 1 416 ? 11.367 19.297 8.922 1 98.94 416 LEU B CA 1
ATOM 6431 C C . LEU B 1 416 ? 9.867 19.016 8.875 1 98.94 416 LEU B C 1
ATOM 6433 O O . LEU B 1 416 ? 9.062 19.875 9.242 1 98.94 416 LEU B O 1
ATOM 6437 N N . LEU B 1 417 ? 9.492 17.875 8.328 1 98.94 417 LEU B N 1
ATOM 6438 C CA . LEU B 1 417 ? 8.109 17.438 8.234 1 98.94 417 LEU B CA 1
ATOM 6439 C C . LEU B 1 417 ? 7.785 16.422 9.32 1 98.94 417 LEU B C 1
ATOM 6441 O O . LEU B 1 417 ? 8.609 15.562 9.641 1 98.94 417 LEU B O 1
ATOM 6445 N N . ALA B 1 418 ? 6.602 16.453 9.883 1 98.81 418 ALA B N 1
ATOM 6446 C CA . ALA B 1 418 ? 6.172 15.453 10.852 1 98.81 418 ALA B CA 1
ATOM 6447 C C . ALA B 1 418 ? 4.66 15.25 10.797 1 98.81 418 ALA B C 1
ATOM 6449 O O . ALA B 1 418 ? 3.904 16.203 10.625 1 98.81 418 ALA B O 1
ATOM 6450 N N . ALA B 1 419 ? 4.254 14.008 10.883 1 98.75 419 ALA B N 1
ATOM 6451 C CA . ALA B 1 419 ? 2.832 13.672 10.859 1 98.75 419 ALA B CA 1
ATOM 6452 C C . ALA B 1 419 ? 2.549 12.414 11.68 1 98.75 419 ALA B C 1
ATOM 6454 O O . ALA B 1 419 ? 3.264 11.414 11.562 1 98.75 419 ALA B O 1
ATOM 6455 N N . CYS B 1 420 ? 1.541 12.547 12.555 1 97.12 420 CYS B N 1
ATOM 6456 C CA . CYS B 1 420 ? 1.056 11.367 13.258 1 97.12 420 CYS B CA 1
ATOM 6457 C C . CYS B 1 420 ? 0.066 10.586 12.398 1 97.12 420 CYS B C 1
ATOM 6459 O O . CYS B 1 420 ? -0.471 11.117 11.43 1 97.12 420 CYS B O 1
ATOM 6461 N N . ALA B 1 421 ? -0.088 9.391 12.703 1 96.25 421 ALA B N 1
ATOM 6462 C CA . ALA B 1 421 ? -1.033 8.539 11.992 1 96.25 421 ALA B CA 1
ATOM 6463 C C . ALA B 1 421 ? -1.693 7.535 12.938 1 96.25 421 ALA B C 1
ATOM 6465 O O . ALA B 1 421 ? -1.151 7.23 14 1 96.25 421 ALA B O 1
ATOM 6466 N N . ASP B 1 422 ? -2.846 7.078 12.539 1 92.69 422 ASP B N 1
ATOM 6467 C CA . ASP B 1 422 ? -3.592 6.074 13.289 1 92.69 422 ASP B CA 1
ATOM 6468 C C . ASP B 1 422 ? -2.715 4.867 13.609 1 92.69 422 ASP B C 1
ATOM 6470 O O . ASP B 1 422 ? -1.663 4.672 12.992 1 92.69 422 ASP B O 1
ATOM 6474 N N . SER B 1 423 ? -3.109 4.18 14.633 1 92.56 423 SER B N 1
ATOM 6475 C CA . SER B 1 423 ? -2.473 2.963 15.117 1 92.56 423 SER B CA 1
ATOM 6476 C C . SER B 1 423 ? -1.077 3.248 15.664 1 92.56 423 SER B C 1
ATOM 6478 O O . SER B 1 423 ? -0.224 2.359 15.695 1 92.56 423 SER B O 1
ATOM 6480 N N . GLY B 1 424 ? -0.8 4.484 16 1 95.25 424 GLY B N 1
ATOM 6481 C CA . GLY B 1 424 ? 0.429 4.855 16.688 1 95.25 424 GLY B CA 1
ATOM 6482 C C . GLY B 1 424 ? 1.618 4.973 15.742 1 95.25 424 GLY B C 1
ATOM 6483 O O . GLY B 1 424 ? 2.748 4.66 16.125 1 95.25 424 GLY B O 1
ATOM 6484 N N . LEU B 1 425 ? 1.386 5.367 14.562 1 97.62 425 LEU B N 1
ATOM 6485 C CA . LEU B 1 425 ? 2.467 5.543 13.594 1 97.62 425 LEU B CA 1
ATOM 6486 C C . LEU B 1 425 ? 2.762 7.023 13.375 1 97.62 425 LEU B C 1
ATOM 6488 O O . LEU B 1 425 ? 1.937 7.879 13.695 1 97.62 425 LEU B O 1
ATOM 6492 N N . ALA B 1 426 ? 3.93 7.312 12.883 1 98.56 426 ALA B N 1
ATOM 6493 C CA . ALA B 1 426 ? 4.281 8.68 12.516 1 98.56 426 ALA B CA 1
ATOM 6494 C C . ALA B 1 426 ? 5.363 8.695 11.43 1 98.56 426 ALA B C 1
ATOM 6496 O O . ALA B 1 426 ? 6.109 7.727 11.281 1 98.56 426 ALA B O 1
ATOM 6497 N N . TYR B 1 427 ? 5.344 9.711 10.703 1 98.75 427 TYR B N 1
ATOM 6498 C CA . TYR B 1 427 ? 6.344 10.023 9.695 1 98.75 427 TYR B CA 1
ATOM 6499 C C . TYR B 1 427 ? 7.102 11.297 10.055 1 98.75 427 TYR B C 1
ATOM 6501 O O . TYR B 1 427 ? 6.508 12.266 10.539 1 98.75 427 TYR B O 1
ATOM 6509 N N . VAL B 1 428 ? 8.43 11.273 9.898 1 98.88 428 VAL B N 1
ATOM 6510 C CA . VAL B 1 428 ? 9.234 12.484 9.961 1 98.88 428 VAL B CA 1
ATOM 6511 C C . VAL B 1 428 ? 10.188 12.539 8.766 1 98.88 428 VAL B C 1
ATOM 6513 O O . VAL B 1 428 ? 10.852 11.555 8.445 1 98.88 428 VAL B O 1
ATOM 6516 N N . GLY B 1 429 ? 10.18 13.648 8.094 1 98.81 429 GLY B N 1
ATOM 6517 C CA . GLY B 1 429 ? 11.039 13.859 6.941 1 98.81 429 GLY B CA 1
ATOM 6518 C C . GLY B 1 429 ? 11.914 15.094 7.074 1 98.81 429 GLY B C 1
ATOM 6519 O O . GLY B 1 429 ? 11.516 16.078 7.703 1 98.81 429 GLY B O 1
ATOM 6520 N N . LEU B 1 430 ? 13.078 15.016 6.566 1 98.88 430 LEU B N 1
ATOM 6521 C CA . LEU B 1 430 ? 14.016 16.125 6.469 1 98.88 430 LEU B CA 1
ATOM 6522 C C . LEU B 1 430 ? 14.266 16.5 5.012 1 98.88 430 LEU B C 1
ATOM 6524 O O . LEU B 1 430 ? 14.781 15.695 4.234 1 98.88 430 LEU B O 1
ATOM 6528 N N . ILE B 1 431 ? 13.82 17.688 4.68 1 98.75 431 ILE B N 1
ATOM 6529 C CA . ILE B 1 431 ? 13.977 18.219 3.33 1 98.75 431 ILE B CA 1
ATOM 6530 C C . ILE B 1 431 ? 15.07 19.281 3.318 1 98.75 431 ILE B C 1
ATOM 6532 O O . ILE B 1 431 ? 15.156 20.109 4.234 1 98.75 431 ILE B O 1
ATOM 6536 N N . GLU B 1 432 ? 15.898 19.25 2.328 1 98.75 432 GLU B N 1
ATOM 6537 C CA . GLU B 1 432 ? 17 20.219 2.195 1 98.75 432 GLU B CA 1
ATOM 6538 C C . GLU B 1 432 ? 16.844 21.031 0.919 1 98.75 432 GLU B C 1
ATOM 6540 O O . GLU B 1 432 ? 16.484 20.5 -0.134 1 98.75 432 GLU B O 1
ATOM 6545 N N . SER B 1 433 ? 17.109 22.297 1.035 1 98.38 433 SER B N 1
ATOM 6546 C CA . SER B 1 433 ? 17.094 23.141 -0.147 1 98.38 433 SER B CA 1
ATOM 6547 C C . SER B 1 433 ? 18.094 22.656 -1.195 1 98.38 433 SER B C 1
ATOM 6549 O O . SER B 1 433 ? 19.188 22.219 -0.855 1 98.38 433 SER B O 1
ATOM 6551 N N . TYR B 1 434 ? 17.578 22.703 -2.451 1 96.69 434 TYR B N 1
ATOM 6552 C CA . TYR B 1 434 ? 18.484 22.312 -3.525 1 96.69 434 TYR B CA 1
ATOM 6553 C C . TYR B 1 434 ? 19.359 23.5 -3.963 1 96.69 434 TYR B C 1
ATOM 6555 O O . TYR B 1 434 ? 18.828 24.562 -4.312 1 96.69 434 TYR B O 1
ATOM 6563 N N . LYS B 1 435 ? 20.703 23.359 -3.85 1 87 435 LYS B N 1
ATOM 6564 C CA . LYS B 1 435 ? 21.625 24.406 -4.293 1 87 435 LYS B CA 1
ATOM 6565 C C . LYS B 1 435 ? 22.219 24.062 -5.664 1 87 435 LYS B C 1
ATOM 6567 O O . LYS B 1 435 ? 22.781 22.984 -5.859 1 87 435 LYS B O 1
ATOM 6572 N N . LYS B 1 436 ? 21.875 24.812 -6.699 1 70.69 436 LYS B N 1
ATOM 6573 C CA . LYS B 1 436 ? 22.391 24.609 -8.047 1 70.69 436 LYS B CA 1
ATOM 6574 C C . LYS B 1 436 ? 23.922 24.594 -8.055 1 70.69 436 LYS B C 1
ATOM 6576 O O . LYS B 1 436 ? 24.547 25.312 -7.27 1 70.69 436 LYS B O 1
#

Foldseek 3Di:
DDPPPPPPPPPPPQWFKFFQAKAKAQKEFAPPQCLPDDFLVQQLVQLLVVCVLNVDDLQQAQEEEFEAELADPVCNFSRLSSCVSSPRDNVRYYGYAYDWLQRQVVQVVVVRVCQNVPNGFKYKTKYWFHPSDGDWAAAPLVVVLVVCQVVQVVVHPVSNVVSCPPDDPVRGDIHTDDCAFPPPRDHVLVLLQLLLVVLVNALLNLLVVLLLQLQLQVVCVVVVLCPRHYDDDPRDRDYVLRDNPDDSVVVVPFAADGDPHPGSFGLLQAFHRITMMMMIMMGTPVVCVVVPTDGLWTQPDKDKDFDALHNCQLQRQLVRVLVVCVVVVHALVQAQAEEEARRGSSSVVSNQSCQDDQVNCCVPPVDRHHSHHRDPCRYCSNHHCSRSNRRSGGRNNVSVNSQSSCCRPVNHFWYWYKYGGHPGMMMITIIGGRDD/DDDPPPPPPPPPPQWFKFFQAKAKAQKEFAPPQCLPDDFLVQQLVQLLVVCVLNVDDLAQAQEEEFEAELDDPVCNFSRLSSCVSSPRDNVRYYGYAYDWLQRQVVQVVVVRVCQNVPNGFKYKTKYWFHPSDGDWAQAPLVVVLVVCQVVQVVVHPVSNVVSCPPDDPVRGDIHTDDCAFPPPRDHVLVLLQLLLVVLVNALLNLLVVLLLLLQLQVVCVVVVLCPRHYDDDPRDRDYPLRDNPDDSVVVVPFAADGDPRPGSFGLLQAFHRITMMMMIMMGTPVVCVVVPTDGLWTQPDKDKDFDALHNCQLQRQLVRVLVVCVVVVHALVQAQAEEEARRGSSSVVSNQSCQDDQVNCCVPPVDRHHSHHRDPCRYCSNHHCSRSNRRSRGRNNVSVNSQSSCCRPVNHFWYWYKYGGHPGMMMITIIGGRDD

Organism: NCBI:txid29920

Radius of gyration: 27.37 Å; Cα contacts (8 Å, |Δi|>4): 2154; chains: 2; bounding box: 102×74×67 Å

Nearest PDB structures (foldseek):
  6dv2-assembly2_C  TM=9.451E-01  e=6.504E-58  Homo sapiens
  6dv2-assembly3_F  TM=9.294E-01  e=1.752E-58  Homo sapiens
  6dv2-assembly2_D  TM=9.412E-01  e=5.392E-58  Homo sapiens
  6dv2-assembly1_B  TM=9.291E-01  e=1.985E-58  Homo sapiens
  6dv2-assembly3_E  TM=9.462E-01  e=4.798E-57  Homo sapiens

InterPro domains:
  IPR002155 Thiolase [PIRSF000429] (14-434)
  IPR002155 Thiolase [TIGR01930] (19-427)
  IPR002155 Thiolase [cd00751] (18-432)
  IPR016039 Thiolase-like [G3DSA:3.40.47.10] (8-433)
  IPR016039 Thiolase-like [SSF53901] (17-292)
  IPR016039 Thiolase-like [SSF53901] (298-432)
  IPR020613 Thiolase, conserved site [PS00737] (380-396)
  IPR020615 Thiolase, acyl-enzyme intermediate active site [PS00098] (97-115)
  IPR020616 Thiolase, N-terminal [PF00108] (18-286)
  IPR020617 Thiolase, C-terminal [PF02803] (294-431)

Sequence (872 aa):
MGARSSRALSTAAAKRAVVVDGVRLPFAKSGTVYKDVIAYDMMRDAFKGLINKTAIDPKSIDYVLAGTVIQEVGTSNIAREAALGAGIPKHVPAHTVTQACISSSQAICSGAEKILSGHADIVLAGGVETFSDVPIRYSKPIRERLINAPKALKKGPLAGLKLLQGLKFSDFAPVAPAIQNFHTREIMGSSSDRLATRFGVTRQEMDQYTIDAHQKAYRAHVEGKYKGEILSYKGSTEENGVNPNSTLEKISTLKPAFIKPHGTHTAANSSFLTDGAAATLIMSEEKALELGYTPKSVLKDWLFVGVDPFESLLLGPAYGIKRILEKNKLKLSDIDYFEIHEAFAGQVLANLNALAEPKYCKELFGIDQAVGRVPSEKLNTWGGSLALGHPFGATGSRLVNTASNKLQKEGGKYALLAACADSGLAYVGLIESYKKMGARSSRALSTAAAKRAVVVDGVRLPFAKSGTVYKDVIAYDMMRDAFKGLINKTAIDPKSIDYVLAGTVIQEVGTSNIAREAALGAGIPKHVPAHTVTQACISSSQAICSGAEKILSGHADIVLAGGVETFSDVPIRYSKPIRERLINAPKALKKGPLAGLKLLQGLKFSDFAPVAPAIQNFHTREIMGSSSDRLATRFGVTRQEMDQYTIDAHQKAYRAHVEGKYKGEILSYKGSTEENGVNPNSTLEKISTLKPAFIKPHGTHTAANSSFLTDGAAATLIMSEEKALELGYTPKSVLKDWLFVGVDPFESLLLGPAYGIKRILEKNKLKLSDIDYFEIHEAFAGQVLANLNALAEPKYCKELFGIDQAVGRVPSEKLNTWGGSLALGHPFGATGSRLVNTASNKLQKEGGKYALLAACADSGLAYVGLIESYKK

Solvent-accessible surface area (backbone atoms only — not comparable to full-atom values): 42374 Å² total; per-residue (Å²): 136,81,82,75,78,73,77,71,78,73,72,76,74,81,80,46,40,22,35,50,49,37,30,21,42,41,29,25,45,46,64,53,87,56,44,89,51,52,51,55,57,44,34,13,50,20,50,32,50,40,40,61,74,68,61,55,62,53,79,66,41,49,36,35,27,16,6,35,34,84,58,45,53,68,49,48,36,43,24,40,56,16,37,51,72,38,63,34,48,51,53,42,26,44,32,16,31,16,35,39,38,34,4,5,39,47,18,43,51,52,44,39,23,32,30,56,51,67,77,34,44,30,28,43,18,10,11,22,21,48,59,41,66,56,73,31,20,54,26,70,72,47,35,53,36,59,73,45,37,66,67,27,44,74,72,28,71,69,45,43,55,54,54,57,61,89,67,52,82,73,42,70,45,75,39,61,77,60,81,42,38,67,89,76,64,41,45,62,62,44,47,28,38,55,42,9,57,75,48,69,50,50,53,67,57,24,49,52,51,36,45,50,29,9,40,28,30,44,48,26,58,74,71,48,67,48,68,77,34,49,40,70,54,96,85,38,59,70,44,78,48,50,49,70,77,63,47,70,78,65,59,69,68,57,59,39,65,58,41,74,82,80,30,62,43,24,74,72,32,24,37,52,65,14,23,27,13,11,17,33,37,31,22,23,47,69,52,35,48,74,74,67,50,70,52,36,19,29,62,70,46,69,52,67,30,22,24,46,54,67,88,35,20,62,41,16,32,38,59,33,50,55,49,52,28,58,76,67,75,46,54,65,85,66,46,52,32,35,43,54,54,24,66,25,38,36,33,45,52,19,27,44,38,40,27,40,34,33,72,43,18,31,73,75,69,69,33,78,59,42,70,41,69,77,56,71,88,31,41,34,65,58,25,35,18,54,14,52,33,46,16,37,2,10,41,27,23,45,48,55,36,51,48,29,48,41,29,64,75,72,46,61,53,29,29,38,37,30,25,43,17,68,79,3,24,18,36,25,36,35,38,29,45,52,80,132,134,79,81,77,78,71,77,72,78,74,73,77,74,81,80,48,38,22,34,53,50,36,30,20,42,42,30,25,45,47,66,53,88,56,44,87,52,54,50,55,57,43,35,13,50,21,50,32,50,40,41,61,73,67,63,56,62,52,79,65,42,51,35,35,27,17,6,34,35,84,58,45,55,71,48,49,34,42,24,39,54,15,37,51,70,39,63,34,48,51,53,43,26,45,32,17,31,17,36,39,36,33,4,6,39,48,18,43,52,52,44,40,24,32,30,57,50,68,77,34,46,31,30,42,19,11,10,20,21,48,60,40,64,58,71,32,18,55,24,70,73,47,35,54,35,59,72,43,37,66,66,27,45,74,72,29,70,68,45,42,54,54,54,57,61,87,68,52,80,75,42,71,46,74,39,62,74,59,81,42,36,66,89,75,64,43,46,62,62,46,46,29,40,53,41,8,57,74,47,71,48,50,53,66,56,24,50,51,52,35,44,50,28,10,41,27,30,44,49,25,58,74,70,48,67,49,66,76,32,50,39,70,54,96,86,38,60,71,44,78,48,49,49,70,77,64,45,72,76,64,59,68,68,57,60,40,66,60,42,74,82,79,31,62,44,23,74,73,31,24,37,52,66,15,24,27,14,12,18,33,37,34,23,23,47,68,51,35,50,73,74,68,49,71,52,36,19,29,62,69,45,69,52,66,31,23,25,46,54,66,91,36,21,60,40,16,32,39,59,31,50,54,49,52,29,59,75,66,76,48,56,67,85,65,47,54,31,35,42,55,56,24,66,24,38,38,33,45,53,19,28,44,39,38,28,38,34,32,71,44,18,31,72,74,70,70,34,79,59,42,69,38,70,78,55,72,88,31,41,34,65,59,25,35,18,53,14,53,31,48,15,38,1,10,41,26,24,47,47,52,36,51,48,28,48,42,31,64,74,73,48,61,52,31,31,40,36,29,27,43,16,68,77,3,22,16,37,26,36,36,36,29,46,53,78,132